Protein 8TF7 (pdb70)

Foldseek 3Di:
DFFDVLLLVLVVVCPQAFLLQLLVCCVVSPDDQPDWAEAEPQPDQQQARGSGGIHGSVRLVQSLLLLLLVCLVLPDAAAAEEEEEEFFLVSQQSNLNNQSQRNYEYEYHDNPDPLVLVLVLVLLQLGQYYEYADVRLVSVCVQCPRPRRHSYRDYPNPRHRPSSVRHDPPTRDRFDFARWRYWAFFDPGRTFIFTFGRDLQCVVVSVQVVVVHPQDQFAEEELEGSRWSLSNSVSSSNSSSNHRYYTDSDLALVSVLVVCQVVVTQEYEYAQVSLQNVQPDDLPPRQNANHQEYEYCPHDSNQSNFQSYWHWDQDPVRHIDIGGGHFYWHADDTRQRHGHQAGDSPQAAWRHAGDPQKDKAFAAPQLDGDDAPDKHFIFMDGSSGGPFTRSCPPVTVVCDHNNTRTPQFMWGAHPVRTIGTQAGQFQWFAAPVGIHHFVRLQVLQCVLCVQFDGKTKDWDDPPPFDGGNPHDGHTFIEMETEGDPPRDDDPAVQVVSQVSCVVVVHHGGPYYDYPD/DFFDPLLLVLVVVCPQAFLLQLLVCCVVSVDDQADWAEAEPQPDAAQVRGRDGIAGSVRLVQSLLLLLLVCVVLPDAAAAEEEEEEFFLVSQQSNLNNQSQRRYAYEYHDNPDPLVLSLVQVLLQLGQYYEYADVCLVSVCVQCVDPRRHSYSDYPNVRHPPSSVRHDPPTGDRFDQARWRYWAFFDHDDRTFIFIFGRNLLCVVVSVQSVVSHPQDQFAEEEQEGSRASQSNSVSSSNSSSPHRYYTDSDLALVVVLVVCQVPVTQEYEYAQVSLQNVLVDPLPPGQNASYQEYEHAHPHPSSQSVFQNYWHWDQDPVRHIDIGGTHFYWYAHDTSQRRTHQAGDSPQAAWRHAGDPQKDKAFADPQLDGDDAPDKHFIFMDGSSGGPFTNSPNPVTCVQDHNNTRTPQFIWGAHPVRTIGTFARQQQWFAAPVGIDGFVSLFVQLCVVDVQWDGKGKDWDDDPPADGGPPHDGHTAIEMETEGHPVDDDDDAVQVVSVVRCVVVVHDGGPYYDYD

Solvent-accessible surface area: 44128 Å² total; per-residue (Å²): 173,100,13,64,114,85,19,55,90,78,5,79,84,20,111,47,10,1,2,2,12,2,4,25,59,3,44,116,21,64,52,54,92,128,84,79,22,0,60,4,41,14,76,5,143,11,26,99,37,53,151,27,98,44,14,42,2,22,25,0,33,87,14,0,9,7,2,0,0,24,0,19,178,38,27,2,124,35,14,16,5,0,0,0,0,1,52,4,2,4,2,0,1,0,0,2,7,0,0,4,2,10,2,0,0,0,0,0,0,33,4,108,14,97,70,159,37,16,93,44,3,4,118,94,2,65,9,30,0,0,0,2,60,106,91,39,29,82,95,1,68,39,4,76,121,16,152,108,68,10,118,29,11,4,34,14,75,76,1,104,79,27,14,92,134,63,93,52,117,72,43,50,52,221,23,18,83,47,12,1,0,0,0,0,13,21,142,173,61,41,22,52,10,1,11,0,4,10,78,11,9,1,39,0,7,52,15,26,3,38,68,25,74,58,6,17,54,53,70,8,0,0,4,11,38,3,32,15,1,8,0,1,9,19,1,4,23,0,6,2,2,29,4,39,0,1,0,26,49,63,69,40,2,131,20,0,0,66,0,0,68,137,25,97,0,27,4,0,19,0,46,5,90,0,3,57,87,0,7,88,72,112,16,89,130,36,64,1,53,20,1,49,2,3,24,0,30,134,36,67,91,23,173,128,4,17,96,70,1,97,51,90,37,106,4,138,98,150,135,112,108,160,36,102,11,10,63,42,20,21,30,17,26,29,6,20,5,4,41,6,1,1,58,72,119,142,110,4,70,15,3,4,122,32,8,160,22,14,97,11,3,0,0,12,97,107,9,55,85,31,67,57,56,89,46,1,26,1,0,0,77,26,143,2,9,4,63,6,4,6,17,11,13,19,69,23,10,75,31,55,43,44,10,20,3,17,15,17,8,0,0,36,37,49,97,49,50,17,0,36,25,8,0,104,14,113,70,3,10,48,17,148,135,36,48,9,37,7,33,31,5,36,46,7,0,32,107,58,13,95,72,8,104,77,7,55,7,54,9,103,42,115,187,76,55,112,46,16,42,139,45,141,23,73,8,67,5,65,0,81,0,53,9,58,159,83,34,163,74,22,192,80,25,35,53,46,0,17,106,0,1,45,149,48,64,35,50,162,6,60,11,18,50,40,79,105,168,117,10,68,110,85,17,52,90,76,5,74,83,22,113,48,12,2,3,2,12,3,4,22,58,2,46,117,20,65,52,58,93,129,90,84,24,0,61,8,48,25,69,6,145,10,26,102,36,51,134,22,130,36,14,39,2,21,26,0,38,96,16,0,7,14,2,0,0,12,0,18,125,34,26,1,128,41,14,16,3,0,0,1,0,1,55,4,3,4,2,0,2,0,0,2,7,0,0,3,1,12,2,0,0,0,0,0,0,34,4,110,15,86,61,142,32,16,82,47,4,3,116,94,2,66,8,30,0,0,0,2,72,120,91,38,32,72,99,1,71,38,4,74,124,22,149,112,70,8,122,28,10,4,35,16,71,68,1,99,81,31,8,94,136,67,85,50,113,82,43,52,54,226,22,18,84,48,12,1,0,0,0,0,12,22,114,162,130,56,37,20,50,11,0,12,0,6,10,66,10,8,2,52,0,5,52,15,28,2,39,68,30,81,60,6,17,50,61,67,10,0,0,4,6,33,4,20,22,4,8,0,1,5,15,1,4,20,0,4,2,2,36,3,37,0,2,1,25,48,64,59,35,2,122,19,0,0,76,0,0,62,151,25,155,0,26,5,0,11,0,25,9,83,0,0,48,88,0,7,85,41,103,14,97,124,43,66,0,62,29,0,52,6,1,47,0,25,34,113,33,91,127,23,177,116,0,25,99,52,0,72,47,91,37,105,6,138,88,154,127,116,112,144,37,103,14,7,54,42,30,25,13,31,33,47,12,18,4,3,37,19,1,6,72,74,107,142,107,10,85,18,4,3,129,31,12,169,23,13,96,13,4,0,0,12,95,103,10,56,84,25,68,60,58,88,46,2,27,1,0,0,82,22,126,1,10,4,62,6,3,5,13,12,12,33,70,20,11,100,34,55,44,39,8,21,6,16,19,16,10,0,0,38,43,47,96,53,49,15,0,30,21,8,1,112,10,127,64,2,10,55,10,154,110,26,40,6,31,12,34,32,5,39,56,19,0,54,148,72,17,107,63,8,105,74,9,66,11,56,19,100,47,113,166,81,56,121,48,18,41,129,45,151,20,51,12,76,4,74,0,67,0,59,20,48,168,70,33,161,58,38,183,83,29,30,35,36,0,29,90,0,0,49,139,57,64,38,29,134,3,57,9,8,30,57,108

Radius of gyration: 32.79 Å; Cα contacts (8 Å, |Δi|>4): 2352; chains: 2; bounding box: 99×100×77 Å

InterPro domains:
  IPR000873 AMP-dependent synthetase/ligase domain [PF00501] (53-401)
  IPR020845 AMP-binding, conserved site [PS00455] (182-193)
  IPR042099 ANL, N-terminal domain [G3DSA:3.40.50.12780] (46-435)
  IPR045851 AMP-binding enzyme domain superfamily [G3DSA:3.30.300.30] (440-553)

Sequence (1033 aa):
MMISEDLRQKVLADAALGAGNVIHRLPLYGRSLDEEVLWLDGTWRAPDGSRPEVLTLGGLHEVVAEYAGFYTRAGVRAKDAVAIVSTSITDFALNLMALTGIGAIASLVNANMPAETRREYIRRQRVVGIMTREPWHADLLAHLDDDEPPLFVALQSEVEPGNREHRPAAYPFRHAPGDPILISHSSTGIPKSAFHTHETLFHGALSRLADGLDCSTRKRLLALPGHHVSAMSNTLLGLTLGAPVVHYTDPSGKAVLDGIEKHRPTIVFGFTHTFTEMAAEDLTDRDLTSVEAYYASHAVHIRRLLDKGYHTATGPDLKPKKVPGAIFIDMFGSTEMGYVLFDFVVIGRCIGRPMRFAQAAVVGEDGSVLPPGQVGRLGVRSKSLTPGFWNDNVRWHKQWLGGYFLTGDLAYRDAANTFYHLDRTTDAIRTEEGFVYSAYTEEVLLREYPEILDCTVVGLADEGVEFGWEDEGVATVYALVNLVEGAEAPQDPTAWINEALGRAGLPRVAGAAIVTMMISEDLRQKVLADAALGAGNVIHRLPLYGRSLDEEVLWLDGTWRAPDGSRPEVLTLGGLHEVVAEYAGFYTRAGVRAKDAVAIVSTSITDFALNLMALTGIGAIASLVNANMPAETRREYIRRQRVVGIMTREPWHADLLAHLDDDEPPLFVALQSEVEPGNREHRPAAYPFRHAPGDPILISHSSTTGIPKSAFHTHETLFHGALSRLADGLDCSTRKRLLALPGHHVSAMSNTLLGLTLGAPVVHYTDPSGKAVLDGIEKHRPTIVFGFTHTFTEMAAEDLTDRDLTSVEAYYASGHAVHIRRLLDKGYHTATGPDLKPKKVPGAIFIDMFGSTEMGYVLFDFVVIGRCIGRPMRFAQAAVVGEDGSVLPPGQVGRLGVRSKSLTPGFWNDNVRWHKQWLGGYFLTGDLAYRDAANTFYHLDRTTDAIRTEEGFVYSAYTEEVLLREYPEILDCTVVGLADEGVEFGWEDEGVATVYALVNLVEGAEAPQDPTAWINEALGRAGLPRVAGAAIV

B-factor: mean 56.48, std 21.16, range [15.95, 203.31]

Structure (mmCIF, N/CA/C/O backbone):
data_8TF7
#
_entry.id   8TF7
#
_cell.length_a   105.992
_cell.length_b   105.992
_cell.length_c   235.824
_cell.angle_alpha   90.00
_cell.angle_beta   90.00
_cell.angle_gamma   90.00
#
_symmetry.space_group_name_H-M   'P 41 21 2'
#
loop_
_entity.id
_entity.type
_entity.pdbx_description
1 polymer 'AMP-binding protein'
2 water water
#
loop_
_atom_site.group_PDB
_atom_site.id
_atom_site.type_symbol
_atom_site.label_atom_id
_atom_site.label_alt_id
_atom_site.label_comp_id
_atom_site.label_asym_id
_atom_site.label_entity_id
_atom_site.label_seq_id
_atom_site.pdbx_PDB_ins_code
_atom_site.Cartn_x
_atom_site.Cartn_y
_atom_site.Cartn_z
_atom_site.occupancy
_atom_site.B_iso_or_equiv
_atom_site.auth_seq_id
_atom_site.auth_comp_id
_atom_site.auth_asym_id
_atom_site.auth_atom_id
_atom_site.pdbx_PDB_model_num
ATOM 1 N N . MET A 1 1 ? -15.522 18.383 36.646 1.00 45.60 1 MET A N 1
ATOM 2 C CA . MET A 1 1 ? -15.844 16.941 36.452 1.00 50.27 1 MET A CA 1
ATOM 3 C C . MET A 1 1 ? -14.771 16.054 37.079 1.00 45.98 1 MET A C 1
ATOM 4 O O . MET A 1 1 ? -13.575 16.319 36.957 1.00 42.05 1 MET A O 1
ATOM 20 N N . MET A 1 2 ? -15.218 14.998 37.750 1.00 45.66 2 MET A N 1
ATOM 21 C CA . MET A 1 2 ? -14.307 14.035 38.345 1.00 45.69 2 MET A CA 1
ATOM 22 C C . MET A 1 2 ? -13.529 13.302 37.257 1.00 42.30 2 MET A C 1
ATOM 23 O O . MET A 1 2 ? -14.039 13.031 36.169 1.00 43.42 2 MET A O 1
ATOM 37 N N . ILE A 1 3 ? -12.268 12.985 37.565 1.00 40.15 3 ILE A N 1
ATOM 38 C CA . ILE A 1 3 ? -11.472 12.195 36.634 1.00 37.44 3 ILE A CA 1
ATOM 39 C C . ILE A 1 3 ? -12.188 10.879 36.330 1.00 32.72 3 ILE A C 1
ATOM 40 O O . ILE A 1 3 ? -13.081 10.435 37.061 1.00 41.79 3 ILE A O 1
ATOM 47 N N . SER A 1 4 ? -11.784 10.251 35.230 1.00 35.33 4 SER A N 1
ATOM 48 C CA . SER A 1 4 ? -12.374 8.983 34.832 1.00 31.85 4 SER A CA 1
ATOM 49 C C . SER A 1 4 ? -11.927 7.856 35.763 1.00 41.57 4 SER A C 1
ATOM 50 O O . SER A 1 4 ? -10.949 7.972 36.508 1.00 35.84 4 SER A O 1
ATOM 58 N N . GLU A 1 5 ? -12.669 6.745 35.709 1.00 36.30 5 GLU A N 1
ATOM 59 C CA . GLU A 1 5 ? -12.313 5.574 36.507 1.00 39.31 5 GLU A CA 1
ATOM 60 C C . GLU A 1 5 ? -11.015 4.945 36.017 1.00 40.32 5 GLU A C 1
ATOM 61 O O . GLU A 1 5 ? -10.284 4.344 36.812 1.00 42.93 5 GLU A O 1
ATOM 73 N N . ASP A 1 6 ? -10.714 5.067 34.723 1.00 44.65 6 ASP A N 1
ATOM 74 C CA . ASP A 1 6 ? -9.468 4.516 34.201 1.00 42.36 6 ASP A CA 1
ATOM 75 C C . ASP A 1 6 ? -8.264 5.220 34.815 1.00 41.48 6 ASP A C 1
ATOM 76 O O . ASP A 1 6 ? -7.319 4.571 35.280 1.00 44.09 6 ASP A O 1
ATOM 85 N N . LEU A 1 7 ? -8.279 6.555 34.823 1.00 38.17 7 LEU A N 1
ATOM 86 C CA . LEU A 1 7 ? -7.182 7.293 35.440 1.00 34.94 7 LEU A CA 1
ATOM 87 C C . LEU A 1 7 ? -7.128 7.031 36.938 1.00 35.36 7 LEU A C 1
ATOM 88 O O . LEU A 1 7 ? -6.043 6.902 37.516 1.00 41.31 7 LEU A O 1
ATOM 104 N N . ARG A 1 8 ? -8.291 6.953 37.587 1.00 38.22 8 ARG A N 1
ATOM 105 C CA . ARG A 1 8 ? -8.322 6.637 39.011 1.00 37.02 8 ARG A CA 1
ATOM 106 C C . ARG A 1 8 ? -7.604 5.322 39.287 1.00 39.11 8 ARG A C 1
ATOM 107 O O . ARG A 1 8 ? -6.725 5.249 40.153 1.00 36.53 8 ARG A O 1
ATOM 128 N N . GLN A 1 9 ? -7.960 4.271 38.546 1.00 33.83 9 GLN A N 1
ATOM 129 C CA . GLN A 1 9 ? -7.374 2.961 38.806 1.00 44.80 9 GLN A CA 1
ATOM 130 C C . GLN A 1 9 ? -5.890 2.934 38.465 1.00 38.70 9 GLN A C 1
ATOM 131 O O . GLN A 1 9 ? -5.121 2.218 39.116 1.00 37.32 9 GLN A O 1
ATOM 145 N N . LYS A 1 10 ? -5.466 3.702 37.460 1.00 41.26 10 LYS A N 1
ATOM 146 C CA . LYS A 1 10 ? -4.048 3.735 37.115 1.00 42.43 10 LYS A CA 1
ATOM 147 C C . LYS A 1 10 ? -3.235 4.405 38.216 1.00 35.11 10 LYS A C 1
ATOM 148 O O . LYS A 1 10 ? -2.147 3.933 38.568 1.00 31.79 10 LYS A O 1
ATOM 167 N N . VAL A 1 11 ? -3.758 5.490 38.785 1.00 32.93 11 VAL A N 1
ATOM 168 C CA . VAL A 1 11 ? -3.026 6.224 39.812 1.00 35.25 11 VAL A CA 1
ATOM 169 C C . VAL A 1 11 ? -2.933 5.403 41.093 1.00 32.13 11 VAL A C 1
ATOM 170 O O . VAL A 1 11 ? -1.856 5.266 41.684 1.00 39.65 11 VAL A O 1
ATOM 183 N N . LEU A 1 12 ? -4.059 4.846 41.544 1.00 32.46 12 LEU A N 1
ATOM 184 C CA . LEU A 1 12 ? -4.055 4.054 42.768 1.00 32.14 12 LEU A CA 1
ATOM 185 C C . LEU A 1 12 ? -3.309 2.736 42.598 1.00 29.58 12 LEU A C 1
ATOM 186 O O . LEU A 1 12 ? -2.954 2.105 43.600 1.00 32.13 12 LEU A O 1
ATOM 202 N N . ALA A 1 13 ? -3.066 2.310 41.358 1.00 26.14 13 ALA A N 1
ATOM 203 C CA . ALA A 1 13 ? -2.260 1.131 41.082 1.00 26.53 13 ALA A CA 1
ATOM 204 C C . ALA A 1 13 ? -0.779 1.448 40.922 1.00 28.01 13 ALA A C 1
ATOM 205 O O . ALA A 1 13 ? 0.026 0.521 40.778 1.00 28.56 13 ALA A O 1
ATOM 212 N N . ASP A 1 14 ? -0.401 2.724 40.943 1.00 31.93 14 ASP A N 1
ATOM 213 C CA . ASP A 1 14 ? 0.976 3.145 40.688 1.00 29.51 14 ASP A CA 1
ATOM 214 C C . ASP A 1 14 ? 1.630 3.452 42.032 1.00 28.36 14 ASP A C 1
ATOM 215 O O . ASP A 1 14 ? 1.601 4.583 42.518 1.00 15.95 14 ASP A O 1
ATOM 224 N N . ALA A 1 15 ? 2.235 2.423 42.628 1.00 31.92 15 ALA A N 1
ATOM 225 C CA . ALA A 1 15 ? 2.894 2.579 43.918 1.00 33.23 15 ALA A CA 1
ATOM 226 C C . ALA A 1 15 ? 4.107 3.493 43.845 1.00 32.08 15 ALA A C 1
ATOM 227 O O . ALA A 1 15 ? 4.585 3.950 44.890 1.00 31.04 15 ALA A O 1
ATOM 234 N N . ALA A 1 16 ? 4.615 3.768 42.645 1.00 25.43 16 ALA A N 1
ATOM 235 C CA . ALA A 1 16 ? 5.800 4.600 42.490 1.00 31.40 16 ALA A CA 1
ATOM 236 C C . ALA A 1 16 ? 5.476 6.080 42.355 1.00 27.99 16 ALA A C 1
ATOM 237 O O . ALA A 1 16 ? 6.366 6.914 42.553 1.00 28.86 16 ALA A O 1
ATOM 244 N N . LEU A 1 17 ? 4.234 6.424 42.030 1.00 31.22 17 LEU A N 1
ATOM 245 C CA . LEU A 1 17 ? 3.869 7.821 41.842 1.00 25.09 17 LEU A CA 1
ATOM 246 C C . LEU A 1 17 ? 4.050 8.604 43.136 1.00 29.13 17 LEU A C 1
ATOM 247 O O . LEU A 1 17 ? 3.600 8.182 44.206 1.00 31.96 17 LEU A O 1
ATOM 263 N N . GLY A 1 18 ? 4.713 9.748 43.026 1.00 32.72 18 GLY A N 1
ATOM 264 C CA . GLY A 1 18 ? 4.846 10.679 44.121 1.00 28.73 18 GLY A CA 1
ATOM 265 C C . GLY A 1 18 ? 5.263 12.035 43.594 1.00 33.03 18 GLY A C 1
ATOM 266 O O . GLY A 1 18 ? 5.337 12.255 42.383 1.00 30.97 18 GLY A O 1
ATOM 270 N N . ALA A 1 19 ? 5.553 12.944 44.526 1.00 30.01 19 ALA A N 1
ATOM 271 C CA . ALA A 1 19 ? 5.835 14.324 44.151 1.00 35.40 19 ALA A CA 1
ATOM 272 C C . ALA A 1 19 ? 7.121 14.473 43.348 1.00 34.08 19 ALA A C 1
ATOM 273 O O . ALA A 1 19 ? 7.309 15.505 42.696 1.00 37.81 19 ALA A O 1
ATOM 280 N N . GLY A 1 20 ? 8.003 13.475 43.374 1.00 34.15 20 GLY A N 1
ATOM 281 C CA . GLY A 1 20 ? 9.274 13.573 42.687 1.00 26.61 20 GLY A CA 1
ATOM 282 C C . GLY A 1 20 ? 9.318 13.063 41.262 1.00 31.28 20 GLY A C 1
ATOM 283 O O . GLY A 1 20 ? 10.348 13.227 40.599 1.00 29.84 20 GLY A O 1
ATOM 287 N N . ASN A 1 21 ? 8.238 12.451 40.757 1.00 30.05 21 ASN A N 1
ATOM 288 C CA . ASN A 1 21 ? 8.276 11.872 39.418 1.00 30.10 21 ASN A CA 1
ATOM 289 C C . ASN A 1 21 ? 6.943 12.002 38.687 1.00 32.00 21 ASN A C 1
ATOM 290 O O . ASN A 1 21 ? 6.647 11.207 37.788 1.00 27.41 21 ASN A O 1
ATOM 301 N N . VAL A 1 22 ? 6.141 13.010 39.038 1.00 24.38 22 VAL A N 1
ATOM 302 C CA . VAL A 1 22 ? 4.807 13.155 38.455 1.00 31.11 22 VAL A CA 1
ATOM 303 C C . VAL A 1 22 ? 4.876 13.127 36.931 1.00 33.59 22 VAL A C 1
ATOM 304 O O . VAL A 1 22 ? 4.246 12.287 36.276 1.00 35.65 22 VAL A O 1
ATOM 317 N N . ILE A 1 23 ? 5.631 14.059 36.341 1.00 27.71 23 ILE A N 1
ATOM 318 C CA . ILE A 1 23 ? 5.552 14.249 34.894 1.00 31.29 23 ILE A CA 1
ATOM 319 C C . ILE A 1 23 ? 5.990 12.995 34.152 1.00 29.95 23 ILE A C 1
ATOM 320 O O . ILE A 1 23 ? 5.560 12.753 33.017 1.00 35.11 23 ILE A O 1
ATOM 336 N N . HIS A 1 24 ? 6.841 12.177 34.770 1.00 30.88 24 HIS A N 1
ATOM 337 C CA . HIS A 1 24 ? 7.334 10.973 34.115 1.00 29.78 24 HIS A CA 1
ATOM 338 C C . HIS A 1 24 ? 6.329 9.829 34.147 1.00 34.31 24 HIS A C 1
ATOM 339 O O . HIS A 1 24 ? 6.441 8.906 33.332 1.00 37.73 24 HIS A O 1
ATOM 353 N N . ARG A 1 25 ? 5.351 9.867 35.057 1.00 31.64 25 ARG A N 1
ATOM 354 C CA . ARG A 1 25 ? 4.325 8.831 35.068 1.00 37.67 25 ARG A CA 1
ATOM 355 C C . ARG A 1 25 ? 3.219 9.112 34.056 1.00 34.10 25 ARG A C 1
ATOM 356 O O . ARG A 1 25 ? 2.570 8.175 33.577 1.00 34.02 25 ARG A O 1
ATOM 377 N N . LEU A 1 26 ? 2.998 10.383 33.716 1.00 37.99 26 LEU A N 1
ATOM 378 C CA . LEU A 1 26 ? 1.874 10.733 32.851 1.00 35.00 26 LEU A CA 1
ATOM 379 C C . LEU A 1 26 ? 1.919 10.015 31.510 1.00 35.36 26 LEU A C 1
ATOM 380 O O . LEU A 1 26 ? 0.883 9.469 31.092 1.00 41.39 26 LEU A O 1
ATOM 396 N N . PRO A 1 27 ? 3.045 9.966 30.791 1.00 37.66 27 PRO A N 1
ATOM 397 C CA . PRO A 1 27 ? 3.055 9.187 29.540 1.00 34.28 27 PRO A CA 1
ATOM 398 C C . PRO A 1 27 ? 2.694 7.729 29.757 1.00 39.38 27 PRO A C 1
ATOM 399 O O . PRO A 1 27 ? 2.039 7.118 28.903 1.00 40.22 27 PRO A O 1
ATOM 410 N N . LEU A 1 28 ? 3.100 7.154 30.894 1.00 38.10 28 LEU A N 1
ATOM 411 C CA . LEU A 1 28 ? 2.805 5.751 31.160 1.00 45.32 28 LEU A CA 1
ATOM 412 C C . LEU A 1 28 ? 1.308 5.505 31.298 1.00 36.40 28 LEU A C 1
ATOM 413 O O . LEU A 1 28 ? 0.817 4.434 30.924 1.00 31.62 28 LEU A O 1
ATOM 429 N N . TYR A 1 29 ? 0.568 6.479 31.837 1.00 35.77 29 TYR A N 1
ATOM 430 C CA . TYR A 1 29 ? -0.881 6.365 31.914 1.00 37.90 29 TYR A CA 1
ATOM 431 C C . TYR A 1 29 ? -1.555 6.520 30.555 1.00 44.66 29 TYR A C 1
ATOM 432 O O . TYR A 1 29 ? -2.778 6.366 30.470 1.00 46.26 29 TYR A O 1
ATOM 450 N N . GLY A 1 30 ? -0.798 6.832 29.507 1.00 43.01 30 GLY A N 1
ATOM 451 C CA . GLY A 1 30 ? -1.355 7.030 28.188 1.00 39.44 30 GLY A CA 1
ATOM 452 C C . GLY A 1 30 ? -1.487 8.469 27.746 1.00 40.64 30 GLY A C 1
ATOM 453 O O . GLY A 1 30 ? -2.051 8.719 26.674 1.00 42.63 30 GLY A O 1
ATOM 457 N N . ARG A 1 31 ? -0.991 9.422 28.530 1.00 43.24 31 ARG A N 1
ATOM 458 C CA . ARG A 1 31 ? -1.076 10.821 28.138 1.00 37.03 31 ARG A CA 1
ATOM 459 C C . ARG A 1 31 ? -0.277 11.066 26.863 1.00 41.74 31 ARG A C 1
ATOM 460 O O . ARG A 1 31 ? 0.716 10.389 26.581 1.00 39.41 31 ARG A O 1
ATOM 481 N N . SER A 1 32 ? -0.722 12.052 26.089 1.00 41.65 32 SER A N 1
ATOM 482 C CA . SER A 1 32 ? -0.088 12.394 24.824 1.00 43.23 32 SER A CA 1
ATOM 483 C C . SER A 1 32 ? 0.933 13.503 25.034 1.00 39.66 32 SER A C 1
ATOM 484 O O . SER A 1 32 ? 0.654 14.497 25.713 1.00 38.75 32 SER A O 1
ATOM 492 N N . LEU A 1 33 ? 2.115 13.331 24.442 1.00 39.57 33 LEU A N 1
ATOM 493 C CA . LEU A 1 33 ? 3.143 14.360 24.524 1.00 46.26 33 LEU A CA 1
ATOM 494 C C . LEU A 1 33 ? 2.745 15.635 23.793 1.00 43.29 33 LEU A C 1
ATOM 495 O O . LEU A 1 33 ? 3.306 16.699 24.079 1.00 41.55 33 LEU A O 1
ATOM 511 N N . ASP A 1 34 ? 1.790 15.555 22.868 1.00 44.76 34 ASP A N 1
ATOM 512 C CA . ASP A 1 34 ? 1.391 16.700 22.063 1.00 45.57 34 ASP A CA 1
ATOM 513 C C . ASP A 1 34 ? 0.345 17.577 22.737 1.00 40.01 34 ASP A C 1
ATOM 514 O O . ASP A 1 34 ? 0.044 18.657 22.220 1.00 44.09 34 ASP A O 1
ATOM 523 N N . GLU A 1 35 ? -0.205 17.152 23.870 1.00 43.71 35 GLU A N 1
ATOM 524 C CA . GLU A 1 35 ? -1.295 17.876 24.509 1.00 41.70 35 GLU A CA 1
ATOM 525 C C . GLU A 1 35 ? -0.762 18.991 25.399 1.00 47.71 35 GLU A C 1
ATOM 526 O O . GLU A 1 35 ? 0.239 18.823 26.100 1.00 43.97 35 GLU A O 1
ATOM 538 N N . GLU A 1 36 ? -1.449 20.132 25.372 1.00 44.53 36 GLU A N 1
ATOM 539 C CA . GLU A 1 36 ? -1.095 21.259 26.226 1.00 44.85 36 GLU A CA 1
ATOM 540 C C . GLU A 1 36 ? -1.552 20.994 27.654 1.00 43.64 36 GLU A C 1
ATOM 541 O O . GLU A 1 36 ? -2.666 20.513 27.886 1.00 54.33 36 GLU A O 1
ATOM 553 N N . VAL A 1 37 ? -0.688 21.321 28.617 1.00 47.32 37 VAL A N 1
ATOM 554 C CA . VAL A 1 37 ? -0.920 20.936 30.004 1.00 40.91 37 VAL A CA 1
ATOM 555 C C . VAL A 1 37 ? -0.686 22.098 30.959 1.00 37.43 37 VAL A C 1
ATOM 556 O O . VAL A 1 37 ? -1.346 22.197 32.000 1.00 46.91 37 VAL A O 1
ATOM 569 N N . LEU A 1 38 ? 0.252 22.979 30.626 1.00 36.64 38 LEU A N 1
ATOM 570 C CA . LEU A 1 38 ? 0.622 24.082 31.504 1.00 43.71 38 LEU A CA 1
ATOM 571 C C . LEU A 1 38 ? 0.573 25.386 30.726 1.00 49.73 38 LEU A C 1
ATOM 572 O O . LEU A 1 38 ? 1.075 25.462 29.600 1.00 51.65 38 LEU A O 1
ATOM 588 N N . TRP A 1 39 ? -0.031 26.406 31.330 1.00 43.35 39 TRP A N 1
ATOM 589 C CA . TRP A 1 39 ? -0.157 27.725 30.726 1.00 42.49 39 TRP A CA 1
ATOM 590 C C . TRP A 1 39 ? 0.635 28.723 31.553 1.00 43.76 39 TRP A C 1
ATOM 591 O O . TRP A 1 39 ? 0.470 28.793 32.776 1.00 47.38 39 TRP A O 1
ATOM 612 N N . LEU A 1 40 ? 1.494 29.485 30.885 1.00 43.53 40 LEU A N 1
ATOM 613 C CA . LEU A 1 40 ? 2.386 30.434 31.530 1.00 49.48 40 LEU A CA 1
ATOM 614 C C . LEU A 1 40 ? 1.976 31.860 31.188 1.00 49.21 40 LEU A C 1
ATOM 615 O O . LEU A 1 40 ? 1.289 32.116 30.195 1.00 52.05 40 LEU A O 1
ATOM 631 N N . ASP A 1 41 ? 2.413 32.793 32.030 1.00 43.60 41 ASP A N 1
ATOM 632 C CA . ASP A 1 41 ? 2.030 34.192 31.912 1.00 51.34 41 ASP A CA 1
ATOM 633 C C . ASP A 1 41 ? 3.024 35.017 31.101 1.00 54.87 41 ASP A C 1
ATOM 634 O O . ASP A 1 41 ? 2.869 36.240 31.015 1.00 54.00 41 ASP A O 1
ATOM 643 N N . GLY A 1 42 ? 4.037 34.383 30.510 1.00 54.32 42 GLY A N 1
ATOM 644 C CA . GLY A 1 42 ? 4.970 35.065 29.642 1.00 45.06 42 GLY A CA 1
ATOM 645 C C . GLY A 1 42 ? 6.205 35.619 30.317 1.00 46.67 42 GLY A C 1
ATOM 646 O O . GLY A 1 42 ? 7.113 36.089 29.618 1.00 52.17 42 GLY A O 1
ATOM 650 N N . THR A 1 43 ? 6.278 35.581 31.647 1.00 48.17 43 THR A N 1
ATOM 651 C CA . THR A 1 43 ? 7.437 36.114 32.346 1.00 38.25 43 THR A CA 1
ATOM 652 C C . THR A 1 43 ? 8.599 35.131 32.418 1.00 42.06 43 THR A C 1
ATOM 653 O O . THR A 1 43 ? 9.693 35.524 32.839 1.00 35.89 43 THR A O 1
ATOM 664 N N . TRP A 1 44 ? 8.397 33.872 32.034 1.00 42.68 44 TRP A N 1
ATOM 665 C CA . TRP A 1 44 ? 9.447 32.867 32.109 1.00 43.75 44 TRP A CA 1
ATOM 666 C C . TRP A 1 44 ? 10.111 32.725 30.744 1.00 46.73 44 TRP A C 1
ATOM 667 O O . TRP A 1 44 ? 9.442 32.413 29.751 1.00 39.68 44 TRP A O 1
ATOM 688 N N . ARG A 1 45 ? 11.422 32.940 30.706 1.00 40.66 45 ARG A N 1
ATOM 689 C CA . ARG A 1 45 ? 12.204 32.800 29.486 1.00 45.32 45 ARG A CA 1
ATOM 690 C C . ARG A 1 45 ? 12.702 31.364 29.376 1.00 38.60 45 ARG A C 1
ATOM 691 O O . ARG A 1 45 ? 13.400 30.872 30.270 1.00 30.74 45 ARG A O 1
ATOM 712 N N . ALA A 1 46 ? 12.341 30.695 28.283 1.00 39.84 46 ALA A N 1
ATOM 713 C CA . ALA A 1 46 ? 12.778 29.331 28.042 1.00 32.91 46 ALA A CA 1
ATOM 714 C C . ALA A 1 46 ? 14.253 29.319 27.654 1.00 44.09 46 ALA A C 1
ATOM 715 O O . ALA A 1 46 ? 14.850 30.366 27.393 1.00 42.84 46 ALA A O 1
ATOM 722 N N . PRO A 1 47 ? 14.876 28.136 27.614 1.00 44.19 47 PRO A N 1
ATOM 723 C CA . PRO A 1 47 ? 16.303 28.089 27.252 1.00 45.78 47 PRO A CA 1
ATOM 724 C C . PRO A 1 47 ? 16.595 28.638 25.867 1.00 43.62 47 PRO A C 1
ATOM 725 O O . PRO A 1 47 ? 17.629 29.289 25.673 1.00 51.58 47 PRO A O 1
ATOM 736 N N . ASP A 1 48 ? 15.715 28.403 24.895 1.00 47.69 48 ASP A N 1
ATOM 737 C CA . ASP A 1 48 ? 15.936 28.898 23.541 1.00 46.95 48 ASP A CA 1
ATOM 738 C C . ASP A 1 48 ? 15.670 30.393 23.404 1.00 45.81 48 ASP A C 1
ATOM 739 O O . ASP A 1 48 ? 15.802 30.931 22.299 1.00 42.90 48 ASP A O 1
ATOM 748 N N . GLY A 1 49 ? 15.307 31.074 24.490 1.00 44.85 49 GLY A N 1
ATOM 749 C CA . GLY A 1 49 ? 15.031 32.493 24.463 1.00 43.15 49 GLY A CA 1
ATOM 750 C C . GLY A 1 49 ? 13.565 32.851 24.378 1.00 44.40 49 GLY A C 1
ATOM 751 O O . GLY A 1 49 ? 13.216 34.020 24.587 1.00 48.66 49 GLY A O 1
ATOM 755 N N . SER A 1 50 ? 12.702 31.884 24.081 1.00 52.42 50 SER A N 1
ATOM 756 C CA . SER A 1 50 ? 11.278 32.146 23.982 1.00 50.29 50 SER A CA 1
ATOM 757 C C . SER A 1 50 ? 10.714 32.587 25.331 1.00 50.81 50 SER A C 1
ATOM 758 O O . SER A 1 50 ? 11.345 32.451 26.382 1.00 45.04 50 SER A O 1
ATOM 766 N N . ARG A 1 51 ? 9.495 33.126 25.285 1.00 48.44 51 ARG A N 1
ATOM 767 C CA . ARG A 1 51 ? 8.675 33.374 26.468 1.00 47.41 51 ARG A CA 1
ATOM 768 C C . ARG A 1 51 ? 7.358 32.629 26.265 1.00 49.60 51 ARG A C 1
ATOM 769 O O . ARG A 1 51 ? 6.316 33.243 25.996 1.00 51.08 51 ARG A O 1
ATOM 790 N N . PRO A 1 52 ? 7.374 31.300 26.379 1.00 54.31 52 PRO A N 1
ATOM 791 C CA . PRO A 1 52 ? 6.181 30.519 26.030 1.00 48.29 52 PRO A CA 1
ATOM 792 C C . PRO A 1 52 ? 5.016 30.833 26.953 1.00 50.61 52 PRO A C 1
ATOM 793 O O . PRO A 1 52 ? 5.188 31.051 28.154 1.00 48.70 52 PRO A O 1
ATOM 804 N N . GLU A 1 53 ? 3.817 30.854 26.373 1.00 55.38 53 GLU A N 1
ATOM 805 C CA . GLU A 1 53 ? 2.591 31.012 27.141 1.00 61.22 53 GLU A CA 1
ATOM 806 C C . GLU A 1 53 ? 1.900 29.686 27.423 1.00 58.69 53 GLU A C 1
ATOM 807 O O . GLU A 1 53 ? 1.024 29.634 28.293 1.00 55.25 53 GLU A O 1
ATOM 819 N N . VAL A 1 54 ? 2.278 28.619 26.717 1.00 51.49 54 VAL A N 1
ATOM 820 C CA . VAL A 1 54 ? 1.760 27.283 26.979 1.00 51.68 54 VAL A CA 1
ATOM 821 C C . VAL A 1 54 ? 2.862 26.277 26.678 1.00 49.27 54 VAL A C 1
ATOM 822 O O . VAL A 1 54 ? 3.735 26.516 25.839 1.00 48.81 54 VAL A O 1
ATOM 835 N N . LEU A 1 55 ? 2.819 25.144 27.376 1.00 46.04 55 LEU A N 1
ATOM 836 C CA . LEU A 1 55 ? 3.754 24.050 27.162 1.00 46.45 55 LEU A CA 1
ATOM 837 C C . LEU A 1 55 ? 2.975 22.751 27.015 1.00 41.35 55 LEU A C 1
ATOM 838 O O . LEU A 1 55 ? 2.001 22.519 27.739 1.00 41.56 55 LEU A O 1
ATOM 854 N N . THR A 1 56 ? 3.400 21.911 26.074 1.00 39.90 56 THR A N 1
ATOM 855 C CA . THR A 1 56 ? 2.862 20.564 25.992 1.00 39.77 56 THR A CA 1
ATOM 856 C C . THR A 1 56 ? 3.599 19.646 26.967 1.00 39.58 56 THR A C 1
ATOM 857 O O . THR A 1 56 ? 4.639 19.995 27.533 1.00 38.87 56 THR A O 1
ATOM 868 N N . LEU A 1 57 ? 3.041 18.451 27.160 1.00 39.76 57 LEU A N 1
ATOM 869 C CA . LEU A 1 57 ? 3.724 17.442 27.962 1.00 45.05 57 LEU A CA 1
ATOM 870 C C . LEU A 1 57 ? 5.122 17.183 27.416 1.00 40.76 57 LEU A C 1
ATOM 871 O O . LEU A 1 57 ? 6.111 17.233 28.156 1.00 39.12 57 LEU A O 1
ATOM 887 N N . GLY A 1 58 ? 5.224 16.921 26.111 1.00 39.76 58 GLY A N 1
ATOM 888 C CA . GLY A 1 58 ? 6.534 16.740 25.510 1.00 38.66 58 GLY A CA 1
ATOM 889 C C . GLY A 1 58 ? 7.427 17.949 25.698 1.00 40.18 58 GLY A C 1
ATOM 890 O O . GLY A 1 58 ? 8.616 17.817 25.999 1.00 37.13 58 GLY A O 1
ATOM 894 N N . GLY A 1 59 ? 6.863 19.147 25.535 1.00 37.20 59 GLY A N 1
ATOM 895 C CA . GLY A 1 59 ? 7.651 20.352 25.719 1.00 40.00 59 GLY A CA 1
ATOM 896 C C . GLY A 1 59 ? 8.083 20.554 27.158 1.00 39.61 59 GLY A C 1
ATOM 897 O O . GLY A 1 59 ? 9.234 20.911 27.424 1.00 45.99 59 GLY A O 1
ATOM 901 N N . LEU A 1 60 ? 7.168 20.336 28.105 1.00 42.81 60 LEU A N 1
ATOM 902 C CA . LEU A 1 60 ? 7.538 20.430 29.514 1.00 43.05 60 LEU A CA 1
ATOM 903 C C . LEU A 1 60 ? 8.653 19.448 29.845 1.00 35.54 60 LEU A C 1
ATOM 904 O O . LEU A 1 60 ? 9.569 19.770 30.610 1.00 26.16 60 LEU A O 1
ATOM 920 N N . HIS A 1 61 ? 8.592 18.243 29.273 1.00 35.23 61 HIS A N 1
ATOM 921 C CA . HIS A 1 61 ? 9.657 17.268 29.478 1.00 38.02 61 HIS A CA 1
ATOM 922 C C . HIS A 1 61 ? 10.988 17.803 28.966 1.00 33.44 61 HIS A C 1
ATOM 923 O O . HIS A 1 61 ? 12.015 17.703 29.646 1.00 33.12 61 HIS A O 1
ATOM 937 N N . GLU A 1 62 ? 10.987 18.377 27.761 1.00 37.98 62 GLU A N 1
ATOM 938 C CA . GLU A 1 62 ? 12.227 18.888 27.189 1.00 44.14 62 GLU A CA 1
ATOM 939 C C . GLU A 1 62 ? 12.797 20.013 28.042 1.00 39.72 62 GLU A C 1
ATOM 940 O O . GLU A 1 62 ? 13.968 19.977 28.435 1.00 36.98 62 GLU A O 1
ATOM 952 N N . VAL A 1 63 ? 11.977 21.020 28.349 1.00 36.00 63 VAL A N 1
ATOM 953 C CA . VAL A 1 63 ? 12.442 22.121 29.190 1.00 38.95 63 VAL A CA 1
ATOM 954 C C . VAL A 1 63 ? 13.048 21.583 30.479 1.00 40.08 63 VAL A C 1
ATOM 955 O O . VAL A 1 63 ? 14.110 22.038 30.925 1.00 37.96 63 VAL A O 1
ATOM 968 N N . VAL A 1 64 ? 12.387 20.603 31.096 1.00 32.58 64 VAL A N 1
ATOM 969 C CA . VAL A 1 64 ? 12.863 20.086 32.375 1.00 34.68 64 VAL A CA 1
ATOM 970 C C . VAL A 1 64 ? 14.147 19.287 32.186 1.00 31.62 64 VAL A C 1
ATOM 971 O O . VAL A 1 64 ? 15.063 19.358 33.014 1.00 28.92 64 VAL A O 1
ATOM 984 N N . ALA A 1 65 ? 14.245 18.524 31.094 1.00 30.73 65 ALA A N 1
ATOM 985 C CA . ALA A 1 65 ? 15.459 17.752 30.850 1.00 29.12 65 ALA A CA 1
ATOM 986 C C . ALA A 1 65 ? 16.661 18.656 30.605 1.00 37.01 65 ALA A C 1
ATOM 987 O O . ALA A 1 65 ? 17.784 18.310 30.993 1.00 36.14 65 ALA A O 1
ATOM 994 N N . GLU A 1 66 ? 16.454 19.809 29.965 1.00 34.60 66 GLU A N 1
ATOM 995 C CA . GLU A 1 66 ? 17.560 20.737 29.755 1.00 39.12 66 GLU A CA 1
ATOM 996 C C . GLU A 1 66 ? 18.095 21.242 31.091 1.00 34.77 66 GLU A C 1
ATOM 997 O O . GLU A 1 66 ? 19.309 21.236 31.331 1.00 40.60 66 GLU A O 1
ATOM 1009 N N . TYR A 1 67 ? 17.196 21.674 31.981 1.00 29.53 67 TYR A N 1
ATOM 1010 C CA . TYR A 1 67 ? 17.618 22.088 33.315 1.00 28.35 67 TYR A CA 1
ATOM 1011 C C . TYR A 1 67 ? 18.319 20.947 34.044 1.00 34.03 67 TYR A C 1
ATOM 1012 O O . TYR A 1 67 ? 19.312 21.164 34.748 1.00 32.88 67 TYR A O 1
ATOM 1030 N N . ALA A 1 68 ? 17.812 19.720 33.891 1.00 35.62 68 ALA A N 1
ATOM 1031 C CA . ALA A 1 68 ? 18.430 18.579 34.557 1.00 39.74 68 ALA A CA 1
ATOM 1032 C C . ALA A 1 68 ? 19.850 18.357 34.056 1.00 35.95 68 ALA A C 1
ATOM 1033 O O . ALA A 1 68 ? 20.754 18.048 34.842 1.00 30.03 68 ALA A O 1
ATOM 1040 N N . GLY A 1 69 ? 20.065 18.510 32.749 1.00 38.46 69 GLY A N 1
ATOM 1041 C CA . GLY A 1 69 ? 21.405 18.350 32.210 1.00 40.18 69 GLY A CA 1
ATOM 1042 C C . GLY A 1 69 ? 22.358 19.422 32.703 1.00 33.51 69 GLY A C 1
ATOM 1043 O O . GLY A 1 69 ? 23.487 19.129 33.105 1.00 34.28 69 GLY A O 1
ATOM 1047 N N . PHE A 1 70 ? 21.917 20.682 32.675 1.00 33.64 70 PHE A N 1
ATOM 1048 C CA . PHE A 1 70 ? 22.745 21.768 33.186 1.00 31.68 70 PHE A CA 1
ATOM 1049 C C . PHE A 1 70 ? 23.204 21.475 34.609 1.00 34.13 70 PHE A C 1
ATOM 1050 O O . PHE A 1 70 ? 24.379 21.656 34.950 1.00 38.89 70 PHE A O 1
ATOM 1067 N N . TYR A 1 71 ? 22.281 21.020 35.459 1.00 34.20 71 TYR A N 1
ATOM 1068 C CA . TYR A 1 71 ? 22.637 20.734 36.845 1.00 36.30 71 TYR A CA 1
ATOM 1069 C C . TYR A 1 71 ? 23.640 19.588 36.928 1.00 33.84 71 TYR A C 1
ATOM 1070 O O . TYR A 1 71 ? 24.554 19.613 37.761 1.00 35.20 71 TYR A O 1
ATOM 1088 N N . THR A 1 72 ? 23.488 18.575 36.073 1.00 31.41 72 THR A N 1
ATOM 1089 C CA . THR A 1 72 ? 24.391 17.429 36.117 1.00 32.16 72 THR A CA 1
ATOM 1090 C C . THR A 1 72 ? 25.785 17.813 35.633 1.00 34.26 72 THR A C 1
ATOM 1091 O O . THR A 1 72 ? 26.786 17.528 36.300 1.00 29.20 72 THR A O 1
ATOM 1102 N N . ARG A 1 73 ? 25.872 18.457 34.467 1.00 38.51 73 ARG A N 1
ATOM 1103 C CA . ARG A 1 73 ? 27.157 18.974 34.007 1.00 38.31 73 ARG A CA 1
ATOM 1104 C C . ARG A 1 73 ? 27.807 19.839 35.078 1.00 33.76 73 ARG A C 1
ATOM 1105 O O . ARG A 1 73 ? 29.030 19.814 35.253 1.00 39.85 73 ARG A O 1
ATOM 1126 N N . ALA A 1 74 ? 26.996 20.598 35.818 1.00 29.60 74 ALA A N 1
ATOM 1127 C CA . ALA A 1 74 ? 27.520 21.505 36.830 1.00 26.02 74 ALA A CA 1
ATOM 1128 C C . ALA A 1 74 ? 28.010 20.782 38.078 1.00 35.88 74 ALA A C 1
ATOM 1129 O O . ALA A 1 74 ? 28.747 21.380 38.870 1.00 44.30 74 ALA A O 1
ATOM 1136 N N . GLY A 1 75 ? 27.612 19.527 38.284 1.00 37.46 75 GLY A N 1
ATOM 1137 C CA . GLY A 1 75 ? 28.087 18.745 39.408 1.00 36.21 75 GLY A CA 1
ATOM 1138 C C . GLY A 1 75 ? 27.044 18.371 40.438 1.00 33.82 75 GLY A C 1
ATOM 1139 O O . GLY A 1 75 ? 27.401 17.772 41.460 1.00 35.41 75 GLY A O 1
ATOM 1143 N N . VAL A 1 76 ? 25.771 18.703 40.221 1.00 38.38 76 VAL A N 1
ATOM 1144 C CA . VAL A 1 76 ? 24.733 18.301 41.162 1.00 36.15 76 VAL A CA 1
ATOM 1145 C C . VAL A 1 76 ? 24.529 16.795 41.070 1.00 30.53 76 VAL A C 1
ATOM 1146 O O . VAL A 1 76 ? 24.487 16.220 39.972 1.00 30.38 76 VAL A O 1
ATOM 1159 N N . ARG A 1 77 ? 24.398 16.145 42.222 1.00 32.46 77 ARG A N 1
ATOM 1160 C CA . ARG A 1 77 ? 24.191 14.707 42.281 1.00 32.58 77 ARG A CA 1
ATOM 1161 C C . ARG A 1 77 ? 23.004 14.394 43.184 1.00 33.60 77 ARG A C 1
ATOM 1162 O O . ARG A 1 77 ? 22.492 15.255 43.907 1.00 34.82 77 ARG A O 1
ATOM 1183 N N . ALA A 1 78 ? 22.559 13.141 43.121 1.00 29.85 78 ALA A N 1
ATOM 1184 C CA . ALA A 1 78 ? 21.442 12.699 43.939 1.00 29.43 78 ALA A CA 1
ATOM 1185 C C . ALA A 1 78 ? 21.690 13.035 45.403 1.00 30.26 78 ALA A C 1
ATOM 1186 O O . ALA A 1 78 ? 22.800 12.871 45.915 1.00 35.06 78 ALA A O 1
ATOM 1193 N N . LYS A 1 79 ? 20.644 13.518 46.070 1.00 28.11 79 LYS A N 1
ATOM 1194 C CA . LYS A 1 79 ? 20.625 13.850 47.491 1.00 32.43 79 LYS A CA 1
ATOM 1195 C C . LYS A 1 79 ? 21.304 15.180 47.793 1.00 32.44 79 LYS A C 1
ATOM 1196 O O . LYS A 1 79 ? 21.442 15.532 48.976 1.00 32.41 79 LYS A O 1
ATOM 1215 N N . ASP A 1 80 ? 21.720 15.937 46.780 1.00 33.65 80 ASP A N 1
ATOM 1216 C CA . ASP A 1 80 ? 22.230 17.286 46.987 1.00 32.49 80 ASP A CA 1
ATOM 1217 C C . ASP A 1 80 ? 21.075 18.281 47.026 1.00 31.13 80 ASP A C 1
ATOM 1218 O O . ASP A 1 80 ? 20.048 18.096 46.368 1.00 30.25 80 ASP A O 1
ATOM 1227 N N . ALA A 1 81 ? 21.261 19.350 47.793 1.00 37.17 81 ALA A N 1
ATOM 1228 C CA . ALA A 1 81 ? 20.304 20.446 47.853 1.00 34.56 81 ALA A CA 1
ATOM 1229 C C . ALA A 1 81 ? 20.794 21.605 46.993 1.00 36.63 81 ALA A C 1
ATOM 1230 O O . ALA A 1 81 ? 21.980 21.949 47.012 1.00 30.99 81 ALA A O 1
ATOM 1237 N N . VAL A 1 82 ? 19.873 22.199 46.236 1.00 38.21 82 VAL A N 1
ATOM 1238 C CA . VAL A 1 82 ? 20.159 23.341 45.376 1.00 33.72 82 VAL A CA 1
ATOM 1239 C C . VAL A 1 82 ? 19.140 24.429 45.683 1.00 33.23 82 VAL A C 1
ATOM 1240 O O . VAL A 1 82 ? 17.933 24.164 45.707 1.00 30.29 82 VAL A O 1
ATOM 1253 N N . ALA A 1 83 ? 19.622 25.648 45.908 1.00 36.29 83 ALA A N 1
ATOM 1254 C CA . ALA A 1 83 ? 18.766 26.762 46.293 1.00 39.56 83 ALA A CA 1
ATOM 1255 C C . ALA A 1 83 ? 18.238 27.467 45.049 1.00 36.05 83 ALA A C 1
ATOM 1256 O O . ALA A 1 83 ? 19.020 27.951 44.224 1.00 39.03 83 ALA A O 1
ATOM 1263 N N . ILE A 1 84 ? 16.916 27.523 44.918 1.00 34.60 84 ILE A N 1
ATOM 1264 C CA . ILE A 1 84 ? 16.253 28.304 43.880 1.00 34.52 84 ILE A CA 1
ATOM 1265 C C . ILE A 1 84 ? 15.773 29.594 44.535 1.00 37.07 84 ILE A C 1
ATOM 1266 O O . ILE A 1 84 ? 14.805 29.588 45.304 1.00 39.01 84 ILE A O 1
ATOM 1282 N N . VAL A 1 85 ? 16.451 30.700 44.243 1.00 39.39 85 VAL A N 1
ATOM 1283 C CA . VAL A 1 85 ? 16.141 31.999 44.833 1.00 43.76 85 VAL A CA 1
ATOM 1284 C C . VAL A 1 85 ? 15.422 32.816 43.765 1.00 39.60 85 VAL A C 1
ATOM 1285 O O . VAL A 1 85 ? 16.049 33.358 42.850 1.00 41.94 85 VAL A O 1
ATOM 1298 N N . SER A 1 86 ? 14.101 32.918 43.888 1.00 35.23 86 SER A N 1
ATOM 1299 C CA . SER A 1 86 ? 13.279 33.552 42.866 1.00 37.78 86 SER A CA 1
ATOM 1300 C C . SER A 1 86 ? 11.952 33.967 43.491 1.00 36.74 86 SER A C 1
ATOM 1301 O O . SER A 1 86 ? 11.743 33.836 44.701 1.00 37.88 86 SER A O 1
ATOM 1309 N N . THR A 1 87 ? 11.058 34.487 42.647 1.00 34.64 87 THR A N 1
ATOM 1310 C CA . THR A 1 87 ? 9.704 34.830 43.055 1.00 38.95 87 THR A CA 1
ATOM 1311 C C . THR A 1 87 ? 8.646 34.263 42.116 1.00 39.86 87 THR A C 1
ATOM 1312 O O . THR A 1 87 ? 7.453 34.481 42.352 1.00 47.87 87 THR A O 1
ATOM 1323 N N . SER A 1 88 ? 9.044 33.549 41.066 1.00 36.25 88 SER A N 1
ATOM 1324 C CA . SER A 1 88 ? 8.123 33.046 40.058 1.00 37.20 88 SER A CA 1
ATOM 1325 C C . SER A 1 88 ? 7.726 31.610 40.374 1.00 41.84 88 SER A C 1
ATOM 1326 O O . SER A 1 88 ? 8.591 30.741 40.534 1.00 44.97 88 SER A O 1
ATOM 1334 N N . ILE A 1 89 ? 6.416 31.367 40.457 1.00 44.83 89 ILE A N 1
ATOM 1335 C CA . ILE A 1 89 ? 5.919 30.007 40.628 1.00 42.37 89 ILE A CA 1
ATOM 1336 C C . ILE A 1 89 ? 6.424 29.107 39.508 1.00 42.35 89 ILE A C 1
ATOM 1337 O O . ILE A 1 89 ? 6.634 27.905 39.711 1.00 35.81 89 ILE A O 1
ATOM 1353 N N . THR A 1 90 ? 6.622 29.666 38.312 1.00 43.55 90 THR A N 1
ATOM 1354 C CA . THR A 1 90 ? 7.115 28.866 37.197 1.00 44.82 90 THR A CA 1
ATOM 1355 C C . THR A 1 90 ? 8.594 28.535 37.368 1.00 42.14 90 THR A C 1
ATOM 1356 O O . THR A 1 90 ? 9.028 27.425 37.039 1.00 35.94 90 THR A O 1
ATOM 1367 N N . ASP A 1 91 ? 9.382 29.483 37.883 1.00 39.78 91 ASP A N 1
ATOM 1368 C CA . ASP A 1 91 ? 10.772 29.184 38.208 1.00 41.49 91 ASP A CA 1
ATOM 1369 C C . ASP A 1 91 ? 10.855 28.013 39.177 1.00 37.85 91 ASP A C 1
ATOM 1370 O O . ASP A 1 91 ? 11.550 27.022 38.923 1.00 41.71 91 ASP A O 1
ATOM 1379 N N . PHE A 1 92 ? 10.147 28.115 40.304 1.00 41.29 92 PHE A N 1
ATOM 1380 C CA . PHE A 1 92 ? 10.226 27.079 41.327 1.00 41.06 92 PHE A CA 1
ATOM 1381 C C . PHE A 1 92 ? 9.724 25.741 40.799 1.00 36.50 92 PHE A C 1
ATOM 1382 O O . PHE A 1 92 ? 10.301 24.691 41.103 1.00 31.21 92 PHE A O 1
ATOM 1399 N N . ALA A 1 93 ? 8.659 25.757 39.997 1.00 37.72 93 ALA A N 1
ATOM 1400 C CA . ALA A 1 93 ? 8.060 24.505 39.548 1.00 40.59 93 ALA A CA 1
ATOM 1401 C C . ALA A 1 93 ? 8.986 23.758 38.597 1.00 40.87 93 ALA A C 1
ATOM 1402 O O . ALA A 1 93 ? 9.184 22.544 38.732 1.00 38.84 93 ALA A O 1
ATOM 1409 N N . LEU A 1 94 ? 9.562 24.465 37.623 1.00 41.48 94 LEU A N 1
ATOM 1410 C CA . LEU A 1 94 ? 10.399 23.794 36.633 1.00 41.12 94 LEU A CA 1
ATOM 1411 C C . LEU A 1 94 ? 11.704 23.311 37.252 1.00 32.57 94 LEU A C 1
ATOM 1412 O O . LEU A 1 94 ? 12.170 22.208 36.944 1.00 29.90 94 LEU A O 1
ATOM 1428 N N . ASN A 1 95 ? 12.306 24.116 38.129 1.00 31.73 95 ASN A N 1
ATOM 1429 C CA . ASN A 1 95 ? 13.531 23.686 38.794 1.00 31.03 95 ASN A CA 1
ATOM 1430 C C . ASN A 1 95 ? 13.272 22.477 39.687 1.00 35.58 95 ASN A C 1
ATOM 1431 O O . ASN A 1 95 ? 14.070 21.532 39.713 1.00 33.02 95 ASN A O 1
ATOM 1442 N N . LEU A 1 96 ? 12.157 22.484 40.421 1.00 35.01 96 LEU A N 1
ATOM 1443 C CA . LEU A 1 96 ? 11.806 21.325 41.237 1.00 35.87 96 LEU A CA 1
ATOM 1444 C C . LEU A 1 96 ? 11.676 20.072 40.379 1.00 36.11 96 LEU A C 1
ATOM 1445 O O . LEU A 1 96 ? 12.167 19.000 40.752 1.00 31.27 96 LEU A O 1
ATOM 1461 N N . MET A 1 97 ? 11.015 20.187 39.224 1.00 31.25 97 MET A N 1
ATOM 1462 C CA . MET A 1 97 ? 10.827 19.023 38.367 1.00 29.92 97 MET A CA 1
ATOM 1463 C C . MET A 1 97 ? 12.154 18.497 37.837 1.00 33.02 97 MET A C 1
ATOM 1464 O O . MET A 1 97 ? 12.319 17.283 37.666 1.00 30.43 97 MET A O 1
ATOM 1478 N N . ALA A 1 98 ? 13.107 19.390 37.570 1.00 35.55 98 ALA A N 1
ATOM 1479 C CA . ALA A 1 98 ? 14.388 18.965 37.020 1.00 32.45 98 ALA A CA 1
ATOM 1480 C C . ALA A 1 98 ? 15.279 18.347 38.090 1.00 31.91 98 ALA A C 1
ATOM 1481 O O . ALA A 1 98 ? 15.906 17.308 37.855 1.00 32.00 98 ALA A O 1
ATOM 1488 N N . LEU A 1 99 ? 15.344 18.967 39.270 1.00 29.68 99 LEU A N 1
ATOM 1489 C CA . LEU A 1 99 ? 16.215 18.455 40.323 1.00 30.98 99 LEU A CA 1
ATOM 1490 C C . LEU A 1 99 ? 15.706 17.125 40.868 1.00 33.43 99 LEU A C 1
ATOM 1491 O O . LEU A 1 99 ? 16.502 16.250 41.226 1.00 33.77 99 LEU A O 1
ATOM 1507 N N . THR A 1 100 ? 14.382 16.948 40.950 1.00 30.04 100 THR A N 1
ATOM 1508 C CA . THR A 1 100 ? 13.863 15.645 41.359 1.00 29.33 100 THR A CA 1
ATOM 1509 C C . THR A 1 100 ? 14.203 14.575 40.328 1.00 29.68 100 THR A C 1
ATOM 1510 O O . THR A 1 100 ? 14.468 13.423 40.693 1.00 24.38 100 THR A O 1
ATOM 1521 N N . GLY A 1 101 ? 14.226 14.941 39.044 1.00 32.91 101 GLY A N 1
ATOM 1522 C CA . GLY A 1 101 ? 14.590 13.999 38.001 1.00 30.04 101 GLY A CA 1
ATOM 1523 C C . GLY A 1 101 ? 16.000 13.459 38.118 1.00 31.72 101 GLY A C 1
ATOM 1524 O O . GLY A 1 101 ? 16.316 12.438 37.498 1.00 31.06 101 GLY A O 1
ATOM 1528 N N . ILE A 1 102 ? 16.860 14.123 38.888 1.00 28.56 102 ILE A N 1
ATOM 1529 C CA . ILE A 1 102 ? 18.206 13.631 39.157 1.00 35.23 102 ILE A CA 1
ATOM 1530 C C . ILE A 1 102 ? 18.394 13.286 40.628 1.00 31.39 102 ILE A C 1
ATOM 1531 O O . ILE A 1 102 ? 19.526 13.056 41.068 1.00 36.50 102 ILE A O 1
ATOM 1547 N N . GLY A 1 103 ? 17.312 13.241 41.401 1.00 31.20 103 GLY A N 1
ATOM 1548 C CA . GLY A 1 103 ? 17.393 12.886 42.801 1.00 29.92 103 GLY A CA 1
ATOM 1549 C C . GLY A 1 103 ? 17.882 13.982 43.716 1.00 29.92 103 GLY A C 1
ATOM 1550 O O . GLY A 1 103 ? 18.214 13.697 44.873 1.00 27.68 103 GLY A O 1
ATOM 1554 N N . ALA A 1 104 ? 17.938 15.223 43.239 1.00 31.38 104 ALA A N 1
ATOM 1555 C CA . ALA A 1 104 ? 18.386 16.345 44.046 1.00 31.94 104 ALA A CA 1
ATOM 1556 C C . ALA A 1 104 ? 17.186 17.044 44.684 1.00 29.64 104 ALA A C 1
ATOM 1557 O O . ALA A 1 104 ? 16.027 16.709 44.427 1.00 30.26 104 ALA A O 1
ATOM 1564 N N . ILE A 1 105 ? 17.470 18.044 45.514 1.00 29.81 105 ILE A N 1
ATOM 1565 C CA . ILE A 1 105 ? 16.476 18.678 46.374 1.00 33.82 105 ILE A CA 1
ATOM 1566 C C . ILE A 1 105 ? 16.439 20.165 46.047 1.00 35.65 105 ILE A C 1
ATOM 1567 O O . ILE A 1 105 ? 17.468 20.849 46.124 1.00 29.50 105 ILE A O 1
ATOM 1583 N N . ALA A 1 106 ? 15.256 20.665 45.696 1.00 33.12 106 ALA A N 1
ATOM 1584 C CA . ALA A 1 106 ? 15.068 22.078 45.387 1.00 30.30 106 ALA A CA 1
ATOM 1585 C C . ALA A 1 106 ? 14.696 22.817 46.668 1.00 32.80 106 ALA A C 1
ATOM 1586 O O . ALA A 1 106 ? 13.574 22.682 47.168 1.00 34.88 106 ALA A O 1
ATOM 1593 N N . SER A 1 107 ? 15.636 23.595 47.198 1.00 33.58 107 SER A N 1
ATOM 1594 C CA . SER A 1 107 ? 15.366 24.482 48.329 1.00 35.73 107 SER A CA 1
ATOM 1595 C C . SER A 1 107 ? 14.742 25.760 47.781 1.00 36.73 107 SER A C 1
ATOM 1596 O O . SER A 1 107 ? 15.430 26.604 47.201 1.00 32.17 107 SER A O 1
ATOM 1604 N N . LEU A 1 108 ? 13.430 25.903 47.956 1.00 37.27 108 LEU A N 1
ATOM 1605 C CA . LEU A 1 108 ? 12.714 27.069 47.455 1.00 37.48 108 LEU A CA 1
ATOM 1606 C C . LEU A 1 108 ? 12.911 28.238 48.413 1.00 39.29 108 LEU A C 1
ATOM 1607 O O . LEU A 1 108 ? 12.538 28.153 49.589 1.00 39.29 108 LEU A O 1
ATOM 1623 N N . VAL A 1 109 ? 13.496 29.323 47.915 1.00 34.37 109 VAL A N 1
ATOM 1624 C CA . VAL A 1 109 ? 13.758 30.515 48.712 1.00 41.41 109 VAL A CA 1
ATOM 1625 C C . VAL A 1 109 ? 13.079 31.702 48.045 1.00 40.24 109 VAL A C 1
ATOM 1626 O O . VAL A 1 109 ? 13.270 31.944 46.847 1.00 37.04 109 VAL A O 1
ATOM 1639 N N . ASN A 1 110 ? 12.285 32.435 48.820 1.00 42.29 110 ASN A N 1
ATOM 1640 C CA . ASN A 1 110 ? 11.702 33.680 48.339 1.00 47.05 110 ASN A CA 1
ATOM 1641 C C . ASN A 1 110 ? 12.805 34.725 48.207 1.00 41.01 110 ASN A C 1
ATOM 1642 O O . ASN A 1 110 ? 13.457 35.081 49.195 1.00 34.31 110 ASN A O 1
ATOM 1653 N N . ALA A 1 111 ? 13.025 35.203 46.982 1.00 35.96 111 ALA A N 1
ATOM 1654 C CA . ALA A 1 111 ? 14.104 36.154 46.744 1.00 45.51 111 ALA A CA 1
ATOM 1655 C C . ALA A 1 111 ? 13.941 37.429 47.559 1.00 44.90 111 ALA A C 1
ATOM 1656 O O . ALA A 1 111 ? 14.937 38.108 47.832 1.00 41.23 111 ALA A O 1
ATOM 1663 N N . ASN A 1 112 ? 12.715 37.764 47.959 1.00 48.79 112 ASN A N 1
ATOM 1664 C CA . ASN A 1 112 ? 12.450 38.979 48.718 1.00 48.20 112 ASN A CA 1
ATOM 1665 C C . ASN A 1 112 ? 12.770 38.845 50.200 1.00 47.39 112 ASN A C 1
ATOM 1666 O O . ASN A 1 112 ? 12.660 39.837 50.928 1.00 50.25 112 ASN A O 1
ATOM 1677 N N . MET A 1 113 ? 13.141 37.659 50.673 1.00 48.85 113 MET A N 1
ATOM 1678 C CA . MET A 1 113 ? 13.548 37.469 52.088 1.00 47.39 113 MET A CA 1
ATOM 1679 C C . MET A 1 113 ? 14.668 38.470 52.398 1.00 53.00 113 MET A C 1
ATOM 1680 O O . MET A 1 113 ? 15.653 38.497 51.650 1.00 51.48 113 MET A O 1
ATOM 1694 N N . PRO A 1 114 ? 14.561 39.289 53.462 1.00 48.15 114 PRO A N 1
ATOM 1695 C CA . PRO A 1 114 ? 15.612 40.267 53.785 1.00 48.87 114 PRO A CA 1
ATOM 1696 C C . PRO A 1 114 ? 17.017 39.724 53.577 1.00 53.14 114 PRO A C 1
ATOM 1697 O O . PRO A 1 114 ? 17.286 38.549 53.841 1.00 53.07 114 PRO A O 1
ATOM 1708 N N . ALA A 1 115 ? 17.921 40.586 53.106 1.00 55.39 115 ALA A N 1
ATOM 1709 C CA . ALA A 1 115 ? 19.181 40.114 52.539 1.00 51.39 115 ALA A CA 1
ATOM 1710 C C . ALA A 1 115 ? 20.010 39.346 53.562 1.00 52.17 115 ALA A C 1
ATOM 1711 O O . ALA A 1 115 ? 20.434 38.214 53.306 1.00 40.90 115 ALA A O 1
ATOM 1718 N N . GLU A 1 116 ? 20.271 39.951 54.722 1.00 56.02 116 GLU A N 1
ATOM 1719 C CA . GLU A 1 116 ? 21.128 39.294 55.703 1.00 58.58 116 GLU A CA 1
ATOM 1720 C C . GLU A 1 116 ? 20.451 38.088 56.343 1.00 47.88 116 GLU A C 1
ATOM 1721 O O . GLU A 1 116 ? 21.144 37.222 56.886 1.00 51.15 116 GLU A O 1
ATOM 1733 N N . THR A 1 117 ? 19.120 38.011 56.293 1.00 50.77 117 THR A N 1
ATOM 1734 C CA . THR A 1 117 ? 18.431 36.816 56.766 1.00 53.87 117 THR A CA 1
ATOM 1735 C C . THR A 1 117 ? 18.522 35.693 55.741 1.00 48.05 117 THR A C 1
ATOM 1736 O O . THR A 1 117 ? 18.753 34.533 56.101 1.00 49.44 117 THR A O 1
ATOM 1747 N N . ARG A 1 118 ? 18.346 36.025 54.460 1.00 46.61 118 ARG A N 1
ATOM 1748 C CA . ARG A 1 118 ? 18.488 35.028 53.406 1.00 43.13 118 ARG A CA 1
ATOM 1749 C C . ARG A 1 118 ? 19.895 34.447 53.383 1.00 49.56 118 ARG A C 1
ATOM 1750 O O . ARG A 1 118 ? 20.078 33.257 53.101 1.00 52.08 118 ARG A O 1
ATOM 1771 N N . ARG A 1 119 ? 20.906 35.272 53.669 1.00 45.07 119 ARG A N 1
ATOM 1772 C CA . ARG A 1 119 ? 22.277 34.774 53.702 1.00 48.71 119 ARG A CA 1
ATOM 1773 C C . ARG A 1 119 ? 22.426 33.687 54.758 1.00 46.55 119 ARG A C 1
ATOM 1774 O O . ARG A 1 119 ? 22.953 32.602 54.482 1.00 48.56 119 ARG A O 1
ATOM 1795 N N . GLU A 1 120 ? 21.970 33.964 55.980 1.00 41.67 120 GLU A N 1
ATOM 1796 C CA . GLU A 1 120 ? 22.078 32.976 57.047 1.00 47.51 120 GLU A CA 1
ATOM 1797 C C . GLU A 1 120 ? 21.209 31.761 56.754 1.00 45.20 120 GLU A C 1
ATOM 1798 O O . GLU A 1 120 ? 21.623 30.621 56.997 1.00 40.14 120 GLU A O 1
ATOM 1810 N N . TYR A 1 121 ? 20.002 31.986 56.232 1.00 43.86 121 TYR A N 1
ATOM 1811 C CA . TYR A 1 121 ? 19.113 30.878 55.904 1.00 42.30 121 TYR A CA 1
ATOM 1812 C C . TYR A 1 121 ? 19.773 29.921 54.919 1.00 41.60 121 TYR A C 1
ATOM 1813 O O . TYR A 1 121 ? 19.760 28.700 55.114 1.00 42.23 121 TYR A O 1
ATOM 1831 N N . ILE A 1 122 ? 20.370 30.463 53.856 1.00 37.47 122 ILE A N 1
ATOM 1832 C CA . ILE A 1 122 ? 20.980 29.618 52.835 1.00 38.55 122 ILE A CA 1
ATOM 1833 C C . ILE A 1 122 ? 22.284 29.017 53.344 1.00 41.28 122 ILE A C 1
ATOM 1834 O O . ILE A 1 122 ? 22.561 27.830 53.130 1.00 38.75 122 ILE A O 1
ATOM 1850 N N . ARG A 1 123 ? 23.106 29.823 54.020 1.00 37.37 123 ARG A N 1
ATOM 1851 C CA . ARG A 1 123 ? 24.374 29.329 54.547 1.00 42.05 123 ARG A CA 1
ATOM 1852 C C . ARG A 1 123 ? 24.175 28.059 55.366 1.00 39.23 123 ARG A C 1
ATOM 1853 O O . ARG A 1 123 ? 24.907 27.076 55.203 1.00 36.73 123 ARG A O 1
ATOM 1874 N N . ARG A 1 124 ? 23.175 28.062 56.251 1.00 41.74 124 ARG A N 1
ATOM 1875 C CA . ARG A 1 124 ? 22.951 26.918 57.127 1.00 43.69 124 ARG A CA 1
ATOM 1876 C C . ARG A 1 124 ? 22.653 25.647 56.343 1.00 35.26 124 ARG A C 1
ATOM 1877 O O . ARG A 1 124 ? 22.977 24.545 56.799 1.00 30.57 124 ARG A O 1
ATOM 1898 N N . GLN A 1 125 ? 22.032 25.776 55.171 1.00 40.21 125 GLN A N 1
ATOM 1899 C CA . GLN A 1 125 ? 21.562 24.604 54.445 1.00 37.51 125 GLN A CA 1
ATOM 1900 C C . GLN A 1 125 ? 22.695 23.814 53.810 1.00 35.18 125 GLN A C 1
ATOM 1901 O O . GLN A 1 125 ? 22.515 22.625 53.523 1.00 34.97 125 GLN A O 1
ATOM 1915 N N . ARG A 1 126 ? 23.850 24.439 53.591 1.00 39.30 126 ARG A N 1
ATOM 1916 C CA . ARG A 1 126 ? 24.989 23.784 52.949 1.00 34.50 126 ARG A CA 1
ATOM 1917 C C . ARG A 1 126 ? 24.591 23.207 51.591 1.00 32.37 126 ARG A C 1
ATOM 1918 O O . ARG A 1 126 ? 24.898 22.060 51.257 1.00 32.36 126 ARG A O 1
ATOM 1939 N N . VAL A 1 127 ? 23.895 24.026 50.798 1.00 34.84 127 VAL A N 1
ATOM 1940 C CA . VAL A 1 127 ? 23.537 23.623 49.444 1.00 25.88 127 VAL A CA 1
ATOM 1941 C C . VAL A 1 127 ? 24.789 23.550 48.576 1.00 33.64 127 VAL A C 1
ATOM 1942 O O . VAL A 1 127 ? 25.818 24.181 48.852 1.00 40.53 127 VAL A O 1
ATOM 1955 N N . VAL A 1 128 ? 24.696 22.760 47.500 1.00 35.67 128 VAL A N 1
ATOM 1956 C CA . VAL A 1 128 ? 25.804 22.637 46.562 1.00 38.35 128 VAL A CA 1
ATOM 1957 C C . VAL A 1 128 ? 25.678 23.595 45.386 1.00 37.91 128 VAL A C 1
ATOM 1958 O O . VAL A 1 128 ? 26.591 23.661 44.551 1.00 38.46 128 VAL A O 1
ATOM 1971 N N . GLY A 1 129 ? 24.581 24.335 45.291 1.00 38.70 129 GLY A N 1
ATOM 1972 C CA . GLY A 1 129 ? 24.400 25.250 44.183 1.00 40.15 129 GLY A CA 1
ATOM 1973 C C . GLY A 1 129 ? 23.276 26.223 44.449 1.00 42.75 129 GLY A C 1
ATOM 1974 O O . GLY A 1 129 ? 22.426 26.004 45.319 1.00 40.47 129 GLY A O 1
ATOM 1978 N N . ILE A 1 130 ? 23.288 27.309 43.680 1.00 45.82 130 ILE A N 1
ATOM 1979 C CA . ILE A 1 130 ? 22.264 28.343 43.740 1.00 40.08 130 ILE A CA 1
ATOM 1980 C C . ILE A 1 130 ? 21.858 28.680 42.312 1.00 40.48 130 ILE A C 1
ATOM 1981 O O . ILE A 1 130 ? 22.713 28.993 41.475 1.00 36.20 130 ILE A O 1
ATOM 1997 N N . MET A 1 131 ? 20.561 28.597 42.032 1.00 39.62 131 MET A N 1
ATOM 1998 C CA . MET A 1 131 ? 19.988 28.995 40.753 1.00 38.73 131 MET A CA 1
ATOM 1999 C C . MET A 1 131 ? 19.082 30.191 40.999 1.00 40.55 131 MET A C 1
ATOM 2000 O O . MET A 1 131 ? 18.253 30.164 41.915 1.00 40.83 131 MET A O 1
ATOM 2014 N N . THR A 1 132 ? 19.242 31.235 40.195 1.00 40.87 132 THR A N 1
ATOM 2015 C CA . THR A 1 132 ? 18.516 32.476 40.432 1.00 44.42 132 THR A CA 1
ATOM 2016 C C . THR A 1 132 ? 18.373 33.219 39.107 1.00 43.00 132 THR A C 1
ATOM 2017 O O . THR A 1 132 ? 18.545 32.636 38.032 1.00 45.47 132 THR A O 1
ATOM 2028 N N . ARG A 1 133 ? 18.051 34.509 39.185 1.00 47.62 133 ARG A N 1
ATOM 2029 C CA . ARG A 1 133 ? 17.926 35.375 38.022 1.00 46.75 133 ARG A CA 1
ATOM 2030 C C . ARG A 1 133 ? 18.643 36.692 38.307 1.00 42.71 133 ARG A C 1
ATOM 2031 O O . ARG A 1 133 ? 19.129 36.938 39.417 1.00 40.95 133 ARG A O 1
ATOM 2052 N N . GLU A 1 134 ? 18.691 37.548 37.289 1.00 49.49 134 GLU A N 1
ATOM 2053 C CA . GLU A 1 134 ? 19.554 38.724 37.350 1.00 52.42 134 GLU A CA 1
ATOM 2054 C C . GLU A 1 134 ? 19.227 39.684 38.487 1.00 48.44 134 GLU A C 1
ATOM 2055 O O . GLU A 1 134 ? 20.172 40.252 39.063 1.00 49.12 134 GLU A O 1
ATOM 2067 N N . PRO A 1 135 ? 17.966 39.918 38.859 1.00 42.32 135 PRO A N 1
ATOM 2068 C CA . PRO A 1 135 ? 17.701 40.905 39.921 1.00 39.82 135 PRO A CA 1
ATOM 2069 C C . PRO A 1 135 ? 18.406 40.599 41.231 1.00 47.05 135 PRO A C 1
ATOM 2070 O O . PRO A 1 135 ? 18.671 41.521 42.012 1.00 55.95 135 PRO A O 1
ATOM 2081 N N . TRP A 1 136 ? 18.722 39.331 41.495 1.00 46.83 136 TRP A N 1
ATOM 2082 C CA . TRP A 1 136 ? 19.304 38.922 42.764 1.00 42.90 136 TRP A CA 1
ATOM 2083 C C . TRP A 1 136 ? 20.671 38.267 42.626 1.00 43.60 136 TRP A C 1
ATOM 2084 O O . TRP A 1 136 ? 21.339 38.053 43.644 1.00 40.63 136 TRP A O 1
ATOM 2105 N N . HIS A 1 137 ? 21.115 37.971 41.402 1.00 43.29 137 HIS A N 1
ATOM 2106 C CA . HIS A 1 137 ? 22.328 37.182 41.213 1.00 45.66 137 HIS A CA 1
ATOM 2107 C C . HIS A 1 137 ? 23.546 37.848 41.839 1.00 51.95 137 HIS A C 1
ATOM 2108 O O . HIS A 1 137 ? 24.427 37.165 42.375 1.00 47.24 137 HIS A O 1
ATOM 2122 N N . ALA A 1 138 ? 23.620 39.179 41.777 1.00 53.25 138 ALA A N 1
ATOM 2123 C CA . ALA A 1 138 ? 24.836 39.870 42.192 1.00 53.30 138 ALA A CA 1
ATOM 2124 C C . ALA A 1 138 ? 25.074 39.739 43.691 1.00 49.95 138 ALA A C 1
ATOM 2125 O O . ALA A 1 138 ? 26.221 39.611 44.135 1.00 44.50 138 ALA A O 1
ATOM 2132 N N . ASP A 1 139 ? 24.008 39.778 44.490 1.00 52.17 139 ASP A N 1
ATOM 2133 C CA . ASP A 1 139 ? 24.166 39.631 45.932 1.00 49.04 139 ASP A CA 1
ATOM 2134 C C . ASP A 1 139 ? 24.361 38.170 46.322 1.00 54.88 139 ASP A C 1
ATOM 2135 O O . ASP A 1 139 ? 25.129 37.868 47.243 1.00 48.90 139 ASP A O 1
ATOM 2144 N N . LEU A 1 140 ? 23.686 37.251 45.625 1.00 51.12 140 LEU A N 1
ATOM 2145 C CA . LEU A 1 140 ? 23.799 35.834 45.947 1.00 46.49 140 LEU A CA 1
ATOM 2146 C C . LEU A 1 140 ? 25.195 35.286 45.686 1.00 51.91 140 LEU A C 1
ATOM 2147 O O . LEU A 1 140 ? 25.561 34.256 46.264 1.00 45.48 140 LEU A O 1
ATOM 2163 N N . LEU A 1 141 ? 25.981 35.941 44.829 1.00 50.85 141 LEU A N 1
ATOM 2164 C CA . LEU A 1 141 ? 27.360 35.515 44.629 1.00 49.84 141 LEU A CA 1
ATOM 2165 C C . LEU A 1 141 ? 28.161 35.579 45.921 1.00 44.80 141 LEU A C 1
ATOM 2166 O O . LEU A 1 141 ? 29.209 34.932 46.024 1.00 40.49 141 LEU A O 1
ATOM 2182 N N . ALA A 1 142 ? 27.682 36.337 46.911 1.00 45.77 142 ALA A N 1
ATOM 2183 C CA . ALA A 1 142 ? 28.378 36.426 48.188 1.00 48.23 142 ALA A CA 1
ATOM 2184 C C . ALA A 1 142 ? 28.564 35.059 48.831 1.00 52.38 142 ALA A C 1
ATOM 2185 O O . ALA A 1 142 ? 29.537 34.849 49.565 1.00 47.09 142 ALA A O 1
ATOM 2192 N N . HIS A 1 143 ? 27.650 34.121 48.576 1.00 53.09 143 HIS A N 1
ATOM 2193 C CA . HIS A 1 143 ? 27.745 32.803 49.193 1.00 54.93 143 HIS A CA 1
ATOM 2194 C C . HIS A 1 143 ? 29.012 32.061 48.798 1.00 48.58 143 HIS A C 1
ATOM 2195 O O . HIS A 1 143 ? 29.359 31.071 49.452 1.00 48.56 143 HIS A O 1
ATOM 2209 N N . LEU A 1 144 ? 29.712 32.510 47.755 1.00 51.56 144 LEU A N 1
ATOM 2210 C CA . LEU A 1 144 ? 30.965 31.878 47.364 1.00 55.57 144 LEU A CA 1
ATOM 2211 C C . LEU A 1 144 ? 32.087 32.141 48.360 1.00 53.55 144 LEU A C 1
ATOM 2212 O O . LEU A 1 144 ? 33.138 31.498 48.262 1.00 54.36 144 LEU A O 1
ATOM 2228 N N . ASP A 1 145 ? 31.893 33.056 49.310 1.00 49.29 145 ASP A N 1
ATOM 2229 C CA . ASP A 1 145 ? 32.850 33.285 50.382 1.00 54.14 145 ASP A CA 1
ATOM 2230 C C . ASP A 1 145 ? 32.430 32.618 51.687 1.00 59.70 145 ASP A C 1
ATOM 2231 O O . ASP A 1 145 ? 32.983 32.943 52.743 1.00 59.70 145 ASP A O 1
ATOM 2240 N N . ASP A 1 146 ? 31.462 31.707 51.642 1.00 58.78 146 ASP A N 1
ATOM 2241 C CA . ASP A 1 146 ? 31.071 30.971 52.835 1.00 55.18 146 ASP A CA 1
ATOM 2242 C C . ASP A 1 146 ? 32.132 29.932 53.181 1.00 51.84 146 ASP A C 1
ATOM 2243 O O . ASP A 1 146 ? 32.876 29.462 52.316 1.00 51.93 146 ASP A O 1
ATOM 2252 N N . ASP A 1 147 ? 32.202 29.576 54.467 1.00 53.74 147 ASP A N 1
ATOM 2253 C CA . ASP A 1 147 ? 33.138 28.537 54.887 1.00 61.90 147 ASP A CA 1
ATOM 2254 C C . ASP A 1 147 ? 32.923 27.260 54.084 1.00 59.42 147 ASP A C 1
ATOM 2255 O O . ASP A 1 147 ? 33.885 26.606 53.667 1.00 61.38 147 ASP A O 1
ATOM 2264 N N . GLU A 1 148 ? 31.661 26.892 53.854 1.00 62.34 148 GLU A N 1
ATOM 2265 C CA . GLU A 1 148 ? 31.291 25.799 52.959 1.00 51.09 148 GLU A CA 1
ATOM 2266 C C . GLU A 1 148 ? 30.556 26.410 51.772 1.00 52.15 148 GLU A C 1
ATOM 2267 O O . GLU A 1 148 ? 29.319 26.499 51.779 1.00 55.05 148 GLU A O 1
ATOM 2279 N N . PRO A 1 149 ? 31.262 26.859 50.740 1.00 53.80 149 PRO A N 1
ATOM 2280 C CA . PRO A 1 149 ? 30.606 27.584 49.649 1.00 47.42 149 PRO A CA 1
ATOM 2281 C C . PRO A 1 149 ? 29.919 26.632 48.690 1.00 40.35 149 PRO A C 1
ATOM 2282 O O . PRO A 1 149 ? 30.311 25.462 48.576 1.00 42.96 149 PRO A O 1
ATOM 2293 N N . PRO A 1 150 ? 28.891 27.093 47.982 1.00 44.00 150 PRO A N 1
ATOM 2294 C CA . PRO A 1 150 ? 28.305 26.271 46.918 1.00 44.84 150 PRO A CA 1
ATOM 2295 C C . PRO A 1 150 ? 29.273 26.145 45.752 1.00 41.10 150 PRO A C 1
ATOM 2296 O O . PRO A 1 150 ? 30.272 26.859 45.650 1.00 42.91 150 PRO A O 1
ATOM 2307 N N . LEU A 1 151 ? 28.963 25.206 44.858 1.00 44.76 151 LEU A N 1
ATOM 2308 C CA . LEU A 1 151 ? 29.785 25.053 43.664 1.00 40.07 151 LEU A CA 1
ATOM 2309 C C . LEU A 1 151 ? 29.536 26.180 42.669 1.00 40.17 151 LEU A C 1
ATOM 2310 O O . LEU A 1 151 ? 30.467 26.612 41.981 1.00 40.71 151 LEU A O 1
ATOM 2326 N N . PHE A 1 152 ? 28.301 26.670 42.580 1.00 41.73 152 PHE A N 1
ATOM 2327 C CA . PHE A 1 152 ? 27.970 27.683 41.591 1.00 37.41 152 PHE A CA 1
ATOM 2328 C C . PHE A 1 152 ? 26.838 28.565 42.093 1.00 40.94 152 PHE A C 1
ATOM 2329 O O . PHE A 1 152 ? 26.032 28.158 42.934 1.00 44.17 152 PHE A O 1
ATOM 2346 N N . VAL A 1 153 ? 26.802 29.788 41.568 1.00 46.68 153 VAL A N 1
ATOM 2347 C CA . VAL A 1 153 ? 25.690 30.718 41.764 1.00 41.60 153 VAL A CA 1
ATOM 2348 C C . VAL A 1 153 ? 25.320 31.190 40.359 1.00 41.75 153 VAL A C 1
ATOM 2349 O O . VAL A 1 153 ? 25.871 32.173 39.853 1.00 59.36 153 VAL A O 1
ATOM 2362 N N . ALA A 1 154 ? 24.388 30.490 39.720 1.00 43.16 154 ALA A N 1
ATOM 2363 C CA . ALA A 1 154 ? 24.157 30.617 38.291 1.00 41.73 154 ALA A CA 1
ATOM 2364 C C . ALA A 1 154 ? 22.843 31.325 37.992 1.00 46.69 154 ALA A C 1
ATOM 2365 O O . ALA A 1 154 ? 22.006 31.555 38.870 1.00 48.52 154 ALA A O 1
ATOM 2372 N N . LEU A 1 155 ? 22.679 31.667 36.716 1.00 43.57 155 LEU A N 1
ATOM 2373 C CA . LEU A 1 155 ? 21.471 32.277 36.189 1.00 42.55 155 LEU A CA 1
ATOM 2374 C C . LEU A 1 155 ? 20.721 31.262 35.338 1.00 44.00 155 LEU A C 1
ATOM 2375 O O . LEU A 1 155 ? 21.327 30.400 34.695 1.00 48.00 155 LEU A O 1
ATOM 2391 N N . GLN A 1 156 ? 19.393 31.373 35.332 1.00 38.47 156 GLN A N 1
ATOM 2392 C CA . GLN A 1 156 ? 18.595 30.495 34.486 1.00 42.22 156 GLN A CA 1
ATOM 2393 C C . GLN A 1 156 ? 18.886 30.717 33.010 1.00 39.32 156 GLN A C 1
ATOM 2394 O O . GLN A 1 156 ? 18.623 29.825 32.196 1.00 38.20 156 GLN A O 1
ATOM 2408 N N . SER A 1 157 ? 19.424 31.884 32.648 1.00 47.35 157 SER A N 1
ATOM 2409 C CA . SER A 1 157 ? 19.824 32.120 31.266 1.00 43.90 157 SER A CA 1
ATOM 2410 C C . SER A 1 157 ? 20.955 31.196 30.838 1.00 35.96 157 SER A C 1
ATOM 2411 O O . SER A 1 157 ? 21.133 30.969 29.636 1.00 45.92 157 SER A O 1
ATOM 2419 N N . GLU A 1 158 ? 21.718 30.654 31.792 1.00 38.68 158 GLU A N 1
ATOM 2420 C CA . GLU A 1 158 ? 22.815 29.750 31.469 1.00 48.96 158 GLU A CA 1
ATOM 2421 C C . GLU A 1 158 ? 22.338 28.391 30.972 1.00 42.56 158 GLU A C 1
ATOM 2422 O O . GLU A 1 158 ? 23.155 27.621 30.459 1.00 45.30 158 GLU A O 1
ATOM 2434 N N . VAL A 1 159 ? 21.055 28.074 31.120 1.00 42.25 159 VAL A N 1
ATOM 2435 C CA . VAL A 1 159 ? 20.508 26.822 30.607 1.00 44.71 159 VAL A CA 1
ATOM 2436 C C . VAL A 1 159 ? 20.281 26.998 29.108 1.00 45.54 159 VAL A C 1
ATOM 2437 O O . VAL A 1 159 ? 19.348 27.687 28.689 1.00 43.06 159 VAL A O 1
ATOM 2450 N N . GLU A 1 160 ? 21.148 26.376 28.292 1.00 45.99 160 GLU A N 1
ATOM 2451 C CA . GLU A 1 160 ? 21.065 26.532 26.848 1.00 51.67 160 GLU A CA 1
ATOM 2452 C C . GLU A 1 160 ? 20.381 25.325 26.215 1.00 48.07 160 GLU A C 1
ATOM 2453 O O . GLU A 1 160 ? 20.445 24.214 26.751 1.00 49.07 160 GLU A O 1
ATOM 2465 N N . PRO A 1 161 ? 19.715 25.510 25.075 1.00 48.79 161 PRO A N 1
ATOM 2466 C CA . PRO A 1 161 ? 19.154 24.357 24.360 1.00 41.27 161 PRO A CA 1
ATOM 2467 C C . PRO A 1 161 ? 20.224 23.314 24.075 1.00 46.97 161 PRO A C 1
ATOM 2468 O O . PRO A 1 161 ? 21.344 23.637 23.672 1.00 42.87 161 PRO A O 1
ATOM 2479 N N . GLY A 1 162 ? 19.865 22.050 24.291 1.00 48.78 162 GLY A N 1
ATOM 2480 C CA . GLY A 1 162 ? 20.776 20.939 24.114 1.00 46.71 162 GLY A CA 1
ATOM 2481 C C . GLY A 1 162 ? 21.408 20.439 25.391 1.00 38.80 162 GLY A C 1
ATOM 2482 O O . GLY A 1 162 ? 21.968 19.334 25.394 1.00 36.74 162 GLY A O 1
ATOM 2486 N N . ASN A 1 163 ? 21.333 21.212 26.476 1.00 40.05 163 ASN A N 1
ATOM 2487 C CA . ASN A 1 163 ? 21.957 20.803 27.728 1.00 39.74 163 ASN A CA 1
ATOM 2488 C C . ASN A 1 163 ? 21.383 19.497 28.259 1.00 39.84 163 ASN A C 1
ATOM 2489 O O . ASN A 1 163 ? 22.029 18.841 29.084 1.00 41.03 163 ASN A O 1
ATOM 2500 N N . ARG A 1 164 ? 20.193 19.099 27.803 1.00 37.34 164 ARG A N 1
ATOM 2501 C CA . ARG A 1 164 ? 19.627 17.822 28.221 1.00 42.14 164 ARG A CA 1
ATOM 2502 C C . ARG A 1 164 ? 20.539 16.650 27.884 1.00 38.43 164 ARG A C 1
ATOM 2503 O O . ARG A 1 164 ? 20.354 15.558 28.433 1.00 34.35 164 ARG A O 1
ATOM 2524 N N . GLU A 1 165 ? 21.517 16.850 26.997 1.00 39.63 165 GLU A N 1
ATOM 2525 C CA . GLU A 1 165 ? 22.462 15.796 26.646 1.00 40.38 165 GLU A CA 1
ATOM 2526 C C . GLU A 1 165 ? 23.396 15.432 27.793 1.00 38.14 165 GLU A C 1
ATOM 2527 O O . GLU A 1 165 ? 24.097 14.419 27.697 1.00 34.65 165 GLU A O 1
ATOM 2539 N N . HIS A 1 166 ? 23.430 16.224 28.862 1.00 37.19 166 HIS A N 1
ATOM 2540 C CA . HIS A 1 166 ? 24.276 15.943 30.012 1.00 35.21 166 HIS A CA 1
ATOM 2541 C C . HIS A 1 166 ? 23.526 15.254 31.145 1.00 39.20 166 HIS A C 1
ATOM 2542 O O . HIS A 1 166 ? 24.139 14.926 32.165 1.00 39.28 166 HIS A O 1
ATOM 2556 N N . ARG A 1 167 ? 22.223 15.032 30.998 1.00 39.40 167 ARG A N 1
ATOM 2557 C CA . ARG A 1 167 ? 21.460 14.412 32.069 1.00 38.11 167 ARG A CA 1
ATOM 2558 C C . ARG A 1 167 ? 21.889 12.956 32.241 1.00 36.88 167 ARG A C 1
ATOM 2559 O O . ARG A 1 167 ? 22.306 12.305 31.279 1.00 31.97 167 ARG A O 1
ATOM 2580 N N . PRO A 1 168 ? 21.801 12.424 33.460 1.00 37.69 168 PRO A N 1
ATOM 2581 C CA . PRO A 1 168 ? 22.303 11.068 33.705 1.00 31.86 168 PRO A CA 1
ATOM 2582 C C . PRO A 1 168 ? 21.657 10.049 32.779 1.00 35.97 168 PRO A C 1
ATOM 2583 O O . PRO A 1 168 ? 20.557 10.243 32.258 1.00 37.22 168 PRO A O 1
ATOM 2594 N N . ALA A 1 169 ? 22.373 8.941 32.576 1.00 37.58 169 ALA A N 1
ATOM 2595 C CA . ALA A 1 169 ? 21.853 7.873 31.732 1.00 40.72 169 ALA A CA 1
ATOM 2596 C C . ALA A 1 169 ? 20.603 7.243 32.334 1.00 40.64 169 ALA A C 1
ATOM 2597 O O . ALA A 1 169 ? 19.706 6.818 31.598 1.00 35.45 169 ALA A O 1
ATOM 2604 N N . ALA A 1 170 ? 20.525 7.177 33.664 1.00 41.99 170 ALA A N 1
ATOM 2605 C CA . ALA A 1 170 ? 19.388 6.590 34.359 1.00 41.79 170 ALA A CA 1
ATOM 2606 C C . ALA A 1 170 ? 18.230 7.568 34.543 1.00 39.09 170 ALA A C 1
ATOM 2607 O O . ALA A 1 170 ? 17.366 7.337 35.395 1.00 43.50 170 ALA A O 1
ATOM 2614 N N . TYR A 1 171 ? 18.199 8.644 33.774 1.00 43.71 171 TYR A N 1
ATOM 2615 C CA . TYR A 1 171 ? 17.126 9.631 33.892 1.00 32.19 171 TYR A CA 1
ATOM 2616 C C . TYR A 1 171 ? 15.822 9.022 33.393 1.00 32.28 171 TYR A C 1
ATOM 2617 O O . TYR A 1 171 ? 15.805 8.402 32.324 1.00 38.06 171 TYR A O 1
ATOM 2635 N N . PRO A 1 172 ? 14.709 9.166 34.130 1.00 30.28 172 PRO A N 1
ATOM 2636 C CA . PRO A 1 172 ? 14.542 9.884 35.400 1.00 28.32 172 PRO A CA 1
ATOM 2637 C C . PRO A 1 172 ? 14.855 9.067 36.652 1.00 28.63 172 PRO A C 1
ATOM 2638 O O . PRO A 1 172 ? 14.732 7.847 36.681 1.00 31.15 172 PRO A O 1
ATOM 2649 N N . PHE A 1 173 ? 15.270 9.768 37.707 1.00 26.69 173 PHE A N 1
ATOM 2650 C CA . PHE A 1 173 ? 15.513 9.154 39.007 1.00 27.60 173 PHE A CA 1
ATOM 2651 C C . PHE A 1 173 ? 14.297 8.358 39.461 1.00 28.77 173 PHE A C 1
ATOM 2652 O O . PHE A 1 173 ? 13.151 8.720 39.184 1.00 34.16 173 PHE A O 1
ATOM 2669 N N . ARG A 1 174 ? 14.555 7.251 40.157 1.00 33.47 174 ARG A N 1
ATOM 2670 C CA . ARG A 1 174 ? 13.508 6.445 40.782 1.00 30.17 174 ARG A CA 1
ATOM 2671 C C . ARG A 1 174 ? 13.559 6.711 42.282 1.00 30.10 174 ARG A C 1
ATOM 2672 O O . ARG A 1 174 ? 14.503 6.293 42.963 1.00 30.91 174 ARG A O 1
ATOM 2693 N N . HIS A 1 175 ? 12.545 7.402 42.792 1.00 26.13 175 HIS A N 1
ATOM 2694 C CA . HIS A 1 175 ? 12.556 7.850 44.173 1.00 28.05 175 HIS A CA 1
ATOM 2695 C C . HIS A 1 175 ? 12.109 6.747 45.119 1.00 29.45 175 HIS A C 1
ATOM 2696 O O . HIS A 1 175 ? 11.206 5.964 44.810 1.00 28.25 175 HIS A O 1
ATOM 2710 N N . ALA A 1 176 ? 12.743 6.696 46.273 1.00 34.13 176 ALA A N 1
ATOM 2711 C CA . ALA A 1 176 ? 12.180 5.988 47.405 1.00 33.87 176 ALA A CA 1
ATOM 2712 C C . ALA A 1 176 ? 11.213 6.914 48.141 1.00 34.65 176 ALA A C 1
ATOM 2713 O O . ALA A 1 176 ? 11.356 8.141 48.091 1.00 24.81 176 ALA A O 1
ATOM 2720 N N . PRO A 1 177 ? 10.215 6.353 48.824 1.00 33.33 177 PRO A N 1
ATOM 2721 C CA . PRO A 1 177 ? 9.193 7.208 49.456 1.00 29.33 177 PRO A CA 1
ATOM 2722 C C . PRO A 1 177 ? 9.774 8.294 50.351 1.00 27.36 177 PRO A C 1
ATOM 2723 O O . PRO A 1 177 ? 9.258 9.419 50.372 1.00 26.21 177 PRO A O 1
ATOM 2734 N N . GLY A 1 178 ? 10.835 7.988 51.091 1.00 26.38 178 GLY A N 1
ATOM 2735 C CA . GLY A 1 178 ? 11.457 8.935 51.987 1.00 26.30 178 GLY A CA 1
ATOM 2736 C C . GLY A 1 178 ? 12.528 9.806 51.379 1.00 29.90 178 GLY A C 1
ATOM 2737 O O . GLY A 1 178 ? 13.163 10.584 52.098 1.00 31.36 178 GLY A O 1
ATOM 2741 N N . ASP A 1 179 ? 12.756 9.705 50.078 1.00 26.99 179 ASP A N 1
ATOM 2742 C CA . ASP A 1 179 ? 13.770 10.537 49.435 1.00 27.26 179 ASP A CA 1
ATOM 2743 C C . ASP A 1 179 ? 13.302 11.988 49.408 1.00 27.21 179 ASP A C 1
ATOM 2744 O O . ASP A 1 179 ? 12.181 12.264 48.964 1.00 29.46 179 ASP A O 1
ATOM 2753 N N . PRO A 1 180 ? 14.114 12.939 49.872 1.00 30.40 180 PRO A N 1
ATOM 2754 C CA . PRO A 1 180 ? 13.676 14.340 49.857 1.00 25.10 180 PRO A CA 1
ATOM 2755 C C . PRO A 1 180 ? 13.601 14.889 48.443 1.00 32.10 180 PRO A C 1
ATOM 2756 O O . PRO A 1 180 ? 14.310 14.442 47.536 1.00 33.77 180 PRO A O 1
ATOM 2767 N N . ILE A 1 181 ? 12.731 15.885 48.264 1.00 31.66 181 ILE A N 1
ATOM 2768 C CA . ILE A 1 181 ? 12.497 16.462 46.947 1.00 30.50 181 ILE A CA 1
ATOM 2769 C C . ILE A 1 181 ? 12.514 17.986 46.993 1.00 30.52 181 ILE A C 1
ATOM 2770 O O . ILE A 1 181 ? 12.805 18.639 45.985 1.00 28.02 181 ILE A O 1
ATOM 2786 N N . LEU A 1 182 ? 12.203 18.570 48.150 1.00 30.29 182 LEU A N 1
ATOM 2787 C CA . LEU A 1 182 ? 12.251 20.021 48.268 1.00 33.10 182 LEU A CA 1
ATOM 2788 C C . LEU A 1 182 ? 12.380 20.433 49.726 1.00 34.19 182 LEU A C 1
ATOM 2789 O O . LEU A 1 182 ? 12.023 19.690 50.643 1.00 32.15 182 LEU A O 1
ATOM 2805 N N . ILE A 1 183 ? 12.898 21.645 49.915 1.00 36.95 183 ILE A N 1
ATOM 2806 C CA . ILE A 1 183 ? 12.943 22.326 51.201 1.00 37.53 183 ILE A CA 1
ATOM 2807 C C . ILE A 1 183 ? 12.222 23.657 51.031 1.00 34.47 183 ILE A C 1
ATOM 2808 O O . ILE A 1 183 ? 12.253 24.264 49.954 1.00 33.44 183 ILE A O 1
ATOM 2824 N N . SER A 1 184 ? 11.551 24.102 52.092 1.00 37.15 184 SER A N 1
ATOM 2825 C CA . SER A 1 184 ? 10.781 25.339 52.054 1.00 36.82 184 SER A CA 1
ATOM 2826 C C . SER A 1 184 ? 10.972 26.088 53.363 1.00 40.88 184 SER A C 1
ATOM 2827 O O . SER A 1 184 ? 11.338 25.505 54.387 1.00 42.00 184 SER A O 1
ATOM 2835 N N . HIS A 1 185 ? 10.713 27.393 53.325 1.00 43.56 185 HIS A N 1
ATOM 2836 C CA . HIS A 1 185 ? 10.949 28.263 54.467 1.00 41.59 185 HIS A CA 1
ATOM 2837 C C . HIS A 1 185 ? 9.631 28.731 55.067 1.00 44.11 185 HIS A C 1
ATOM 2838 O O . HIS A 1 185 ? 8.677 29.037 54.347 1.00 49.17 185 HIS A O 1
ATOM 2852 N N . SER A 1 186 ? 9.593 28.773 56.396 1.00 44.34 186 SER A N 1
ATOM 2853 C CA . SER A 1 186 ? 8.430 29.247 57.126 1.00 55.37 186 SER A CA 1
ATOM 2854 C C . SER A 1 186 ? 8.239 30.747 56.891 1.00 58.51 186 SER A C 1
ATOM 2855 O O . SER A 1 186 ? 9.043 31.414 56.232 1.00 62.18 186 SER A O 1
ATOM 2863 N N . SER A 1 187 ? 7.154 31.282 57.440 1.00 62.05 187 SER A N 1
ATOM 2864 C CA . SER A 1 187 ? 6.818 32.691 57.266 1.00 71.51 187 SER A CA 1
ATOM 2865 C C . SER A 1 187 ? 7.444 33.546 58.363 1.00 70.94 187 SER A C 1
ATOM 2866 O O . SER A 1 187 ? 7.413 34.775 58.299 1.00 71.61 187 SER A O 1
ATOM 2874 N N . THR A 1 190 ? 10.773 37.295 62.682 1.00 66.00 190 THR A N 1
ATOM 2875 C CA . THR A 1 190 ? 10.559 36.088 63.472 1.00 81.51 190 THR A CA 1
ATOM 2876 C C . THR A 1 190 ? 11.852 35.290 63.624 1.00 63.44 190 THR A C 1
ATOM 2877 O O . THR A 1 190 ? 11.828 34.126 64.019 1.00 66.36 190 THR A O 1
ATOM 2887 N N . GLY A 1 191 ? 12.980 35.921 63.317 1.00 66.38 191 GLY A N 1
ATOM 2888 C CA . GLY A 1 191 ? 14.248 35.224 63.315 1.00 58.17 191 GLY A CA 1
ATOM 2889 C C . GLY A 1 191 ? 14.483 34.500 62.002 1.00 58.14 191 GLY A C 1
ATOM 2890 O O . GLY A 1 191 ? 13.774 34.695 61.009 1.00 60.92 191 GLY A O 1
ATOM 2894 N N . ILE A 1 192 ? 15.503 33.648 62.002 1.00 46.93 192 ILE A N 1
ATOM 2895 C CA . ILE A 1 192 ? 15.833 32.861 60.815 1.00 48.57 192 ILE A CA 1
ATOM 2896 C C . ILE A 1 192 ? 14.686 31.887 60.567 1.00 45.17 192 ILE A C 1
ATOM 2897 O O . ILE A 1 192 ? 14.350 31.096 61.460 1.00 45.85 192 ILE A O 1
ATOM 2913 N N . PRO A 1 193 ? 14.056 31.899 59.391 1.00 43.59 193 PRO A N 1
ATOM 2914 C CA . PRO A 1 193 ? 12.952 30.962 59.150 1.00 46.03 193 PRO A CA 1
ATOM 2915 C C . PRO A 1 193 ? 13.394 29.515 59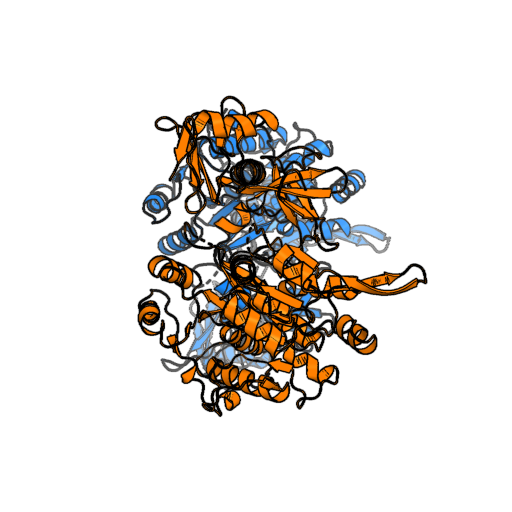.308 1.00 42.26 193 PRO A C 1
ATOM 2916 O O . PRO A 1 193 ? 14.562 29.171 59.116 1.00 44.16 193 PRO A O 1
ATOM 2927 N N . LYS A 1 194 ? 12.439 28.664 59.673 1.00 48.24 194 LYS A N 1
ATOM 2928 C CA . LYS A 1 194 ? 12.689 27.231 59.714 1.00 45.50 194 LYS A CA 1
ATOM 2929 C C . LYS A 1 194 ? 12.760 26.677 58.296 1.00 43.25 194 LYS A C 1
ATOM 2930 O O . LYS A 1 194 ? 12.151 27.211 57.365 1.00 43.48 194 LYS A O 1
ATOM 2949 N N . SER A 1 195 ? 13.513 25.591 58.137 1.00 40.91 195 SER A N 1
ATOM 2950 C CA . SER A 1 195 ? 13.747 24.968 56.835 1.00 39.97 195 SER A CA 1
ATOM 2951 C C . SER A 1 195 ? 13.184 23.551 56.868 1.00 39.43 195 SER A C 1
ATOM 2952 O O . SER A 1 195 ? 13.914 22.579 57.072 1.00 34.98 195 SER A O 1
ATOM 2960 N N . ALA A 1 196 ? 11.875 23.439 56.663 1.00 38.88 196 ALA A N 1
ATOM 2961 C CA . ALA A 1 196 ? 11.228 22.137 56.593 1.00 41.17 196 ALA A CA 1
ATOM 2962 C C . ALA A 1 196 ? 11.431 21.525 55.214 1.00 33.65 196 ALA A C 1
ATOM 2963 O O . ALA A 1 196 ? 11.374 22.222 54.197 1.00 35.55 196 ALA A O 1
ATOM 2970 N N . PHE A 1 197 ? 11.674 20.219 55.181 1.00 31.79 197 PHE A N 1
ATOM 2971 C CA . PHE A 1 197 ? 11.807 19.495 53.926 1.00 34.89 197 PHE A CA 1
ATOM 2972 C C . PHE A 1 197 ? 10.671 18.493 53.772 1.00 29.57 197 PHE A C 1
ATOM 2973 O O . PHE A 1 197 ? 10.042 18.070 54.745 1.00 32.65 197 PHE A O 1
ATOM 2990 N N . HIS A 1 198 ? 10.400 18.140 52.518 1.00 32.57 198 HIS A N 1
ATOM 2991 C CA . HIS A 1 198 ? 9.338 17.213 52.163 1.00 30.66 198 HIS A CA 1
ATOM 2992 C C . HIS A 1 198 ? 9.909 16.133 51.258 1.00 31.16 198 HIS A C 1
ATOM 2993 O O . HIS A 1 198 ? 10.965 16.303 50.644 1.00 29.27 198 HIS A O 1
ATOM 3007 N N . THR A 1 199 ? 9.195 15.015 51.178 1.00 32.60 199 THR A N 1
ATOM 3008 C CA . THR A 1 199 ? 9.669 13.852 50.449 1.00 27.12 199 THR A CA 1
ATOM 3009 C C . THR A 1 199 ? 8.739 13.515 49.291 1.00 25.24 199 THR A C 1
ATOM 3010 O O . THR A 1 199 ? 7.662 14.091 49.122 1.00 26.39 199 THR A O 1
ATOM 3021 N N . HIS A 1 200 ? 9.205 12.563 48.481 1.00 29.01 200 HIS A N 1
ATOM 3022 C CA . HIS A 1 200 ? 8.403 11.981 47.409 1.00 29.49 200 HIS A CA 1
ATOM 3023 C C . HIS A 1 200 ? 7.038 11.536 47.907 1.00 30.88 200 HIS A C 1
ATOM 3024 O O . HIS A 1 200 ? 6.066 11.545 47.141 1.00 26.29 200 HIS A O 1
ATOM 3038 N N . GLU A 1 201 ? 6.932 11.188 49.190 1.00 29.26 201 GLU A N 1
ATOM 3039 C CA . GLU A 1 201 ? 5.694 10.699 49.784 1.00 30.76 201 GLU A CA 1
ATOM 3040 C C . GLU A 1 201 ? 4.897 11.781 50.505 1.00 32.22 201 GLU A C 1
ATOM 3041 O O . GLU A 1 201 ? 3.684 11.888 50.302 1.00 34.87 201 GLU A O 1
ATOM 3053 N N . THR A 1 202 ? 5.547 12.585 51.351 1.00 32.53 202 THR A N 1
ATOM 3054 C CA . THR A 1 202 ? 4.797 13.496 52.212 1.00 32.37 202 THR A CA 1
ATOM 3055 C C . THR A 1 202 ? 4.048 14.547 51.400 1.00 31.64 202 THR A C 1
ATOM 3056 O O . THR A 1 202 ? 2.881 14.842 51.683 1.00 47.72 202 THR A O 1
ATOM 3067 N N . LEU A 1 203 ? 4.683 15.153 50.397 1.00 32.94 203 LEU A N 1
ATOM 3068 C CA . LEU A 1 203 ? 4.084 16.280 49.631 1.00 36.30 203 LEU A CA 1
ATOM 3069 C C . LEU A 1 203 ? 2.890 15.832 48.785 1.00 37.90 203 LEU A C 1
ATOM 3070 O O . LEU A 1 203 ? 2.123 16.703 48.384 1.00 41.86 203 LEU A O 1
ATOM 3086 N N . PHE A 1 204 ? 2.737 14.540 48.521 1.00 31.51 204 PHE A N 1
ATOM 3087 C CA . PHE A 1 204 ? 1.630 14.001 47.695 1.00 35.03 204 PHE A CA 1
ATOM 3088 C C . PHE A 1 204 ? 0.764 13.057 48.528 1.00 35.30 204 PHE A C 1
ATOM 3089 O O . PHE A 1 204 ? -0.082 12.414 47.940 1.00 37.16 204 PHE A O 1
ATOM 3099 N N . HIS A 1 205 ? 0.990 12.949 49.834 1.00 33.04 205 HIS A N 1
ATOM 3100 C CA . HIS A 1 205 ? 0.236 12.007 50.653 1.00 37.06 205 HIS A CA 1
ATOM 3101 C C . HIS A 1 205 ? -1.219 12.437 50.791 1.00 39.22 205 HIS A C 1
ATOM 3102 O O . HIS A 1 205 ? -2.138 11.653 50.523 1.00 37.19 205 HIS A O 1
ATOM 3116 N N . GLY A 1 206 ? -1.448 13.681 51.213 1.00 37.48 206 GLY A N 1
ATOM 3117 C CA . GLY A 1 206 ? -2.812 14.168 51.329 1.00 35.61 206 GLY A CA 1
ATOM 3118 C C . GLY A 1 206 ? -3.554 14.134 50.009 1.00 38.73 206 GLY A C 1
ATOM 3119 O O . GLY A 1 206 ? -4.713 13.714 49.947 1.00 32.93 206 GLY A O 1
ATOM 3123 N N . ALA A 1 207 ? -2.898 14.576 48.934 1.00 39.81 207 ALA A N 1
ATOM 3124 C CA . ALA A 1 207 ? -3.518 14.522 47.615 1.00 34.20 207 ALA A CA 1
ATOM 3125 C C . ALA A 1 207 ? -3.978 13.106 47.293 1.00 33.90 207 ALA A C 1
ATOM 3126 O O . ALA A 1 207 ? -5.116 12.889 46.865 1.00 37.27 207 ALA A O 1
ATOM 3133 N N . LEU A 1 208 ? -3.099 12.125 47.505 1.00 33.82 208 LEU A N 1
ATOM 3134 C CA . LEU A 1 208 ? -3.434 10.750 47.156 1.00 31.60 208 LEU A CA 1
ATOM 3135 C C . LEU A 1 208 ? -4.509 10.193 48.081 1.00 28.35 208 LEU A C 1
ATOM 3136 O O . LEU A 1 208 ? -5.372 9.423 47.646 1.00 28.40 208 LEU A O 1
ATOM 3152 N N . SER A 1 209 ? -4.476 10.571 49.361 1.00 35.36 209 SER A N 1
ATOM 3153 C CA . SER A 1 209 ? -5.520 10.133 50.280 1.00 30.81 209 SER A CA 1
ATOM 3154 C C . SER A 1 209 ? -6.877 10.690 49.868 1.00 32.22 209 SER A C 1
ATOM 3155 O O . SER A 1 209 ? -7.883 9.969 49.870 1.00 28.93 209 SER A O 1
ATOM 3163 N N . ARG A 1 210 ? -6.924 11.974 49.510 1.00 31.07 210 ARG A N 1
ATOM 3164 C CA . ARG A 1 210 ? -8.182 12.582 49.096 1.00 32.58 210 ARG A CA 1
ATOM 3165 C C . ARG A 1 210 ? -8.698 11.953 47.810 1.00 30.82 210 ARG A C 1
ATOM 3166 O O . ARG A 1 210 ? -9.891 11.649 47.691 1.00 35.05 210 ARG A O 1
ATOM 3187 N N . LEU A 1 211 ? -7.812 11.748 46.832 1.00 27.60 211 LEU A N 1
ATOM 3188 C CA . LEU A 1 211 ? -8.222 11.109 45.586 1.00 34.94 211 LEU A CA 1
ATOM 3189 C C . LEU A 1 211 ? -8.847 9.746 45.854 1.00 35.09 211 LEU A C 1
ATOM 3190 O O . LEU A 1 211 ? -9.901 9.414 45.301 1.00 38.91 211 LEU A O 1
ATOM 3206 N N . ALA A 1 212 ? -8.208 8.941 46.708 1.00 31.40 212 ALA A N 1
ATOM 3207 C CA . ALA A 1 212 ? -8.751 7.627 47.031 1.00 33.86 212 ALA A CA 1
ATOM 3208 C C . ALA A 1 212 ? -10.174 7.726 47.561 1.00 29.31 212 ALA A C 1
ATOM 3209 O O . ALA A 1 212 ? -10.994 6.836 47.309 1.00 29.53 212 ALA A O 1
ATOM 3216 N N . ASP A 1 213 ? -10.485 8.794 48.287 1.00 33.33 213 ASP A N 1
ATOM 3217 C CA . ASP A 1 213 ? -11.822 9.020 48.815 1.00 31.28 213 ASP A CA 1
ATOM 3218 C C . ASP A 1 213 ? -12.746 9.695 47.809 1.00 37.97 213 ASP A C 1
ATOM 3219 O O . ASP A 1 213 ? -13.858 10.089 48.178 1.00 45.74 213 ASP A O 1
ATOM 3228 N N . GLY A 1 214 ? -12.317 9.834 46.559 1.00 38.75 214 GLY A N 1
ATOM 3229 C CA . GLY A 1 214 ? -13.115 10.521 45.560 1.00 35.31 214 GLY A CA 1
ATOM 3230 C C . GLY A 1 214 ? -13.227 12.013 45.786 1.00 37.15 214 GLY A C 1
ATOM 3231 O O . GLY A 1 214 ? -14.286 12.596 45.522 1.00 41.61 214 GLY A O 1
ATOM 3235 N N . LEU A 1 215 ? -12.158 12.648 46.265 1.00 40.65 215 LEU A N 1
ATOM 3236 C CA . LEU A 1 215 ? -12.162 14.070 46.570 1.00 37.00 215 LEU A CA 1
ATOM 3237 C C . LEU A 1 215 ? -10.960 14.748 45.926 1.00 39.63 215 LEU A C 1
ATOM 3238 O O . LEU A 1 215 ? -9.932 14.119 45.662 1.00 33.86 215 LEU A O 1
ATOM 3254 N N . ASP A 1 216 ? -11.108 16.047 45.684 1.00 42.49 216 ASP A N 1
ATOM 3255 C CA . ASP A 1 216 ? -10.062 16.887 45.101 1.00 29.86 216 ASP A CA 1
ATOM 3256 C C . ASP A 1 216 ? -9.376 16.178 43.936 1.00 30.80 216 ASP A C 1
ATOM 3257 O O . ASP A 1 216 ? -8.159 15.991 43.905 1.00 37.39 216 ASP A O 1
ATOM 3266 N N . CYS A 1 217 ? -10.189 15.781 42.964 1.00 22.06 217 CYS A N 1
ATOM 3267 C CA . CYS A 1 217 ? -9.701 15.039 41.811 1.00 31.60 217 CYS A CA 1
ATOM 3268 C C . CYS A 1 217 ? -10.577 15.347 40.599 1.00 30.79 217 CYS A C 1
ATOM 3269 O O . CYS A 1 217 ? -11.157 14.466 39.966 1.00 35.08 217 CYS A O 1
ATOM 3277 N N . SER A 1 218 ? -10.678 16.626 40.259 1.00 36.75 218 SER A N 1
ATOM 3278 C CA . SER A 1 218 ? -11.396 17.072 39.076 1.00 42.30 218 SER A CA 1
ATOM 3279 C C . SER A 1 218 ? -10.415 17.397 37.957 1.00 46.84 218 SER A C 1
ATOM 3280 O O . SER A 1 218 ? -9.217 17.589 38.183 1.00 43.48 218 SER A O 1
ATOM 3288 N N . THR A 1 219 ? -10.942 17.449 36.734 1.00 47.16 219 THR A N 1
ATOM 3289 C CA . THR A 1 219 ? -10.197 17.920 35.577 1.00 39.46 219 THR A CA 1
ATOM 3290 C C . THR A 1 219 ? -10.385 19.415 35.347 1.00 51.09 219 THR A C 1
ATOM 3291 O O . THR A 1 219 ? -10.192 19.894 34.224 1.00 49.76 219 THR A O 1
ATOM 3302 N N . ARG A 1 220 ? -10.758 20.154 36.388 1.00 45.96 220 ARG A N 1
ATOM 3303 C CA . ARG A 1 220 ? -11.154 21.545 36.237 1.00 42.75 220 ARG A CA 1
ATOM 3304 C C . ARG A 1 220 ? -9.938 22.446 36.078 1.00 45.88 220 ARG A C 1
ATOM 3305 O O . ARG A 1 220 ? -8.944 22.309 36.795 1.00 45.65 220 ARG A O 1
ATOM 3326 N N . LYS A 1 221 ? -10.027 23.371 35.124 1.00 44.43 221 LYS A N 1
ATOM 3327 C CA . LYS A 1 221 ? -8.964 24.344 34.918 1.00 45.10 221 LYS A CA 1
ATOM 3328 C C . LYS A 1 221 ? -8.781 25.184 36.175 1.00 46.35 221 LYS A C 1
ATOM 3329 O O . LYS A 1 221 ? -9.754 25.658 36.768 1.00 46.13 221 LYS A O 1
ATOM 3348 N N . ARG A 1 222 ? -7.528 25.364 36.582 1.00 43.39 222 ARG A N 1
ATOM 3349 C CA . ARG A 1 222 ? -7.199 26.065 37.814 1.00 44.92 222 ARG A CA 1
ATOM 3350 C C . ARG A 1 222 ? -6.162 27.141 37.531 1.00 48.45 222 ARG A C 1
ATOM 3351 O O . ARG A 1 222 ? -5.237 26.934 36.739 1.00 49.70 222 ARG A O 1
ATOM 3372 N N . LEU A 1 223 ? -6.326 28.290 38.180 1.00 40.14 223 LEU A N 1
ATOM 3373 C CA . LEU A 1 223 ? -5.399 29.408 38.071 1.00 45.57 223 LEU A CA 1
ATOM 3374 C C . LEU A 1 223 ? -4.656 29.537 39.393 1.00 45.39 223 LEU A C 1
ATOM 3375 O O . LEU A 1 223 ? -5.267 29.829 40.428 1.00 45.04 223 LEU A O 1
ATOM 3391 N N . LEU A 1 224 ? -3.345 29.320 39.358 1.00 43.44 224 LEU A N 1
ATOM 3392 C CA . LEU A 1 224 ? -2.515 29.334 40.557 1.00 47.33 224 LEU A CA 1
ATOM 3393 C C . LEU A 1 224 ? -1.850 30.700 40.678 1.00 47.25 224 LEU A C 1
ATOM 3394 O O . LEU A 1 224 ? -0.929 31.023 39.920 1.00 49.80 224 LEU A O 1
ATOM 3410 N N . ALA A 1 225 ? -2.333 31.503 41.625 1.00 46.07 225 ALA A N 1
ATOM 3411 C CA . ALA A 1 225 ? -1.751 32.794 41.957 1.00 43.40 225 ALA A CA 1
ATOM 3412 C C . ALA A 1 225 ? -1.115 32.770 43.344 1.00 51.86 225 ALA A C 1
ATOM 3413 O O . ALA A 1 225 ? -1.054 33.796 44.027 1.00 54.91 225 ALA A O 1
ATOM 3420 N N . LEU A 1 226 ? -0.653 31.600 43.773 1.00 48.60 226 LEU A N 1
ATOM 3421 C CA . LEU A 1 226 ? -0.053 31.454 45.086 1.00 44.47 226 LEU A CA 1
ATOM 3422 C C . LEU A 1 226 ? 1.417 31.850 45.049 1.00 47.31 226 LEU A C 1
ATOM 3423 O O . LEU A 1 226 ? 2.037 31.884 43.982 1.00 46.93 226 LEU A O 1
ATOM 3439 N N . PRO A 1 227 ? 2.003 32.150 46.206 1.00 51.16 227 PRO A N 1
ATOM 3440 C CA . PRO A 1 227 ? 3.454 32.377 46.252 1.00 51.50 227 PRO A CA 1
ATOM 3441 C C . PRO A 1 227 ? 4.197 31.168 45.701 1.00 53.86 227 PRO A C 1
ATOM 3442 O O . PRO A 1 227 ? 3.970 30.032 46.124 1.00 48.31 227 PRO A O 1
ATOM 3453 N N . GLY A 1 228 ? 5.086 31.421 44.742 1.00 53.42 228 GLY A N 1
ATOM 3454 C CA . GLY A 1 228 ? 5.789 30.336 44.085 1.00 40.64 228 GLY A CA 1
ATOM 3455 C C . GLY A 1 228 ? 6.614 29.479 45.019 1.00 42.03 228 GLY A C 1
ATOM 3456 O O . GLY A 1 228 ? 6.872 28.312 44.709 1.00 40.01 228 GLY A O 1
ATOM 3460 N N . HIS A 1 229 ? 7.032 30.027 46.158 1.00 44.08 229 HIS A N 1
ATOM 3461 C CA . HIS A 1 229 ? 7.895 29.302 47.079 1.00 44.96 229 HIS A CA 1
ATOM 3462 C C . HIS A 1 229 ? 7.128 28.489 48.112 1.00 45.48 229 HIS A C 1
ATOM 3463 O O . HIS A 1 229 ? 7.724 27.621 48.760 1.00 51.58 229 HIS A O 1
ATOM 3477 N N . HIS A 1 230 ? 5.836 28.748 48.288 1.00 42.88 230 HIS A N 1
ATOM 3478 C CA . HIS A 1 230 ? 5.045 27.992 49.251 1.00 52.82 230 HIS A CA 1
ATOM 3479 C C . HIS A 1 230 ? 4.754 26.596 48.714 1.00 50.43 230 HIS A C 1
ATOM 3480 O O . HIS A 1 230 ? 4.477 26.416 47.524 1.00 43.06 230 HIS A O 1
ATOM 3494 N N . VAL A 1 231 ? 4.827 25.600 49.604 1.00 54.78 231 VAL A N 1
ATOM 3495 C CA . VAL A 1 231 ? 4.543 24.220 49.212 1.00 52.78 231 VAL A CA 1
ATOM 3496 C C . VAL A 1 231 ? 3.216 24.137 48.470 1.00 43.95 231 VAL A C 1
ATOM 3497 O O . VAL A 1 231 ? 3.061 23.354 47.525 1.00 38.95 231 VAL A O 1
ATOM 3510 N N . SER A 1 232 ? 2.236 24.940 48.892 1.00 40.15 232 SER A N 1
ATOM 3511 C CA . SER A 1 232 ? 0.920 24.904 48.262 1.00 43.15 232 SER A CA 1
ATOM 3512 C C . SER A 1 232 ? 1.014 25.161 46.763 1.00 38.09 232 SER A C 1
ATOM 3513 O O . SER A 1 232 ? 0.292 24.543 45.973 1.00 36.59 232 SER A O 1
ATOM 3521 N N . ALA A 1 233 ? 1.900 26.072 46.352 1.00 45.16 233 ALA A N 1
ATOM 3522 C CA . ALA A 1 233 ? 2.044 26.371 44.931 1.00 39.93 233 ALA A CA 1
ATOM 3523 C C . ALA A 1 233 ? 2.572 25.168 44.160 1.00 38.56 233 ALA A C 1
ATOM 3524 O O . ALA A 1 233 ? 2.170 24.933 43.015 1.00 38.18 233 ALA A O 1
ATOM 3531 N N . MET A 1 234 ? 3.471 24.396 44.769 1.00 37.10 234 MET A N 1
ATOM 3532 C CA . MET A 1 234 ? 4.062 23.256 44.077 1.00 37.83 234 MET A CA 1
ATOM 3533 C C . MET A 1 234 ? 3.112 22.064 44.053 1.00 37.12 234 MET A C 1
ATOM 3534 O O . MET A 1 234 ? 2.890 21.460 42.997 1.00 29.21 234 MET A O 1
ATOM 3548 N N . SER A 1 235 ? 2.539 21.716 45.206 1.00 36.67 235 SER A N 1
ATOM 3549 C CA . SER A 1 235 ? 1.661 20.552 45.269 1.00 40.49 235 SER A CA 1
ATOM 3550 C C . SER A 1 235 ? 0.483 20.692 44.312 1.00 37.29 235 SER A C 1
ATOM 3551 O O . SER A 1 235 ? 0.097 19.723 43.647 1.00 34.37 235 SER A O 1
ATOM 3559 N N . ASN A 1 236 ? -0.099 21.890 44.220 1.00 37.82 236 ASN A N 1
ATOM 3560 C CA . ASN A 1 236 ? -1.242 22.073 43.332 1.00 35.07 236 ASN A CA 1
ATOM 3561 C C . ASN A 1 236 ? -0.826 22.045 41.867 1.00 31.65 236 ASN A C 1
ATOM 3562 O O . ASN A 1 236 ? -1.596 21.586 41.016 1.00 27.95 236 ASN A O 1
ATOM 3573 N N . THR A 1 237 ? 0.379 22.525 41.551 1.00 28.75 237 THR A N 1
ATOM 3574 C CA . THR A 1 237 ? 0.886 22.387 40.190 1.00 29.45 237 THR A CA 1
ATOM 3575 C C . THR A 1 237 ? 1.002 20.915 39.807 1.00 36.87 237 THR A C 1
ATOM 3576 O O . THR A 1 237 ? 0.465 20.478 38.783 1.00 34.25 237 THR A O 1
ATOM 3587 N N . LEU A 1 238 ? 1.705 20.133 40.630 1.00 36.05 238 LEU A N 1
ATOM 3588 C CA . LEU A 1 238 ? 1.867 18.712 40.344 1.00 32.78 238 LEU A CA 1
ATOM 3589 C C . LEU A 1 238 ? 0.527 17.989 40.357 1.00 33.27 238 LEU A C 1
ATOM 3590 O O . LEU A 1 238 ? 0.268 17.128 39.506 1.00 26.13 238 LEU A O 1
ATOM 3606 N N . LEU A 1 239 ? -0.338 18.321 41.318 1.00 27.91 239 LEU A N 1
ATOM 3607 C CA . LEU A 1 239 ? -1.639 17.663 41.395 1.00 33.92 239 LEU A CA 1
ATOM 3608 C C . LEU A 1 239 ? -2.450 17.913 40.130 1.00 27.24 239 LEU A C 1
ATOM 3609 O O . LEU A 1 239 ? -3.042 16.987 39.564 1.00 27.04 239 LEU A O 1
ATOM 3625 N N . GLY A 1 240 ? -2.486 19.164 39.670 1.00 29.48 240 GLY A N 1
ATOM 3626 C CA . GLY A 1 240 ? -3.206 19.465 38.443 1.00 35.82 240 GLY A CA 1
ATOM 3627 C C . GLY A 1 240 ? -2.703 18.653 37.267 1.00 35.56 240 GLY A C 1
ATOM 3628 O O . GLY A 1 240 ? -3.488 18.080 36.506 1.00 31.88 240 GLY A O 1
ATOM 3632 N N . LEU A 1 241 ? -1.379 18.586 37.107 1.00 36.12 241 LEU A N 1
ATOM 3633 C CA . LEU A 1 241 ? -0.807 17.801 36.019 1.00 38.59 241 LEU A CA 1
ATOM 3634 C C . LEU A 1 241 ? -1.230 16.340 36.108 1.00 35.63 241 LEU A C 1
ATOM 3635 O O . LEU A 1 241 ? -1.552 15.715 35.090 1.00 36.69 241 LEU A O 1
ATOM 3651 N N . THR A 1 242 ? -1.232 15.772 37.316 1.00 35.00 242 THR A N 1
ATOM 3652 C CA . THR A 1 242 ? -1.603 14.369 37.463 1.00 40.11 242 THR A CA 1
ATOM 3653 C C . THR A 1 242 ? -3.057 14.146 37.063 1.00 36.28 242 THR A C 1
ATOM 3654 O O . THR A 1 242 ? -3.369 13.237 36.285 1.00 33.81 242 THR A O 1
ATOM 3665 N N . LEU A 1 243 ? -3.963 14.977 37.585 1.00 38.50 243 LEU A N 1
ATOM 3666 C CA . LEU A 1 243 ? -5.385 14.800 37.319 1.00 39.64 243 LEU A CA 1
ATOM 3667 C C . LEU A 1 243 ? -5.734 14.964 35.847 1.00 35.80 243 LEU A C 1
ATOM 3668 O O . LEU A 1 243 ? -6.795 14.499 35.417 1.00 36.50 243 LEU A O 1
ATOM 3684 N N . GLY A 1 244 ? -4.866 15.607 35.068 1.00 38.13 244 GLY A N 1
ATOM 3685 C CA . GLY A 1 244 ? -5.236 16.024 33.733 1.00 42.15 244 GLY A CA 1
ATOM 3686 C C . GLY A 1 244 ? -5.950 17.352 33.687 1.00 40.07 244 GLY A C 1
ATOM 3687 O O . GLY A 1 244 ? -6.664 17.633 32.722 1.00 45.26 244 GLY A O 1
ATOM 3691 N N . ALA A 1 245 ? -5.781 18.179 34.712 1.00 32.93 245 ALA A N 1
ATOM 3692 C CA . ALA A 1 245 ? -6.472 19.459 34.802 1.00 40.15 245 ALA A CA 1
ATOM 3693 C C . ALA A 1 245 ? -5.599 20.564 34.228 1.00 39.26 245 ALA A C 1
ATOM 3694 O O . ALA A 1 245 ? -4.426 20.673 34.603 1.00 43.76 245 ALA A O 1
ATOM 3701 N N . PRO A 1 246 ? -6.120 21.388 33.310 1.00 45.49 246 PRO A N 1
ATOM 3702 C CA . PRO A 1 246 ? -5.359 22.564 32.867 1.00 36.42 246 PRO A CA 1
ATOM 3703 C C . PRO A 1 246 ? -4.865 23.416 34.024 1.00 36.88 246 PRO A C 1
ATOM 3704 O O . PRO A 1 246 ? -5.661 23.880 34.845 1.00 38.61 246 PRO A O 1
ATOM 3715 N N . VAL A 1 247 ? -3.551 23.623 34.100 1.00 40.04 247 VAL A N 1
ATOM 3716 C CA . VAL A 1 247 ? -2.933 24.446 35.133 1.00 41.84 247 VAL A CA 1
ATOM 3717 C C . VAL A 1 247 ? -2.465 25.745 34.492 1.00 40.27 247 VAL A C 1
ATOM 3718 O O . VAL A 1 247 ? -1.903 25.739 33.390 1.00 44.79 247 VAL A O 1
ATOM 3731 N N . VAL A 1 248 ? -2.696 26.857 35.186 1.00 43.61 248 VAL A N 1
ATOM 3732 C CA . VAL A 1 248 ? -2.397 28.191 34.680 1.00 36.53 248 VAL A CA 1
ATOM 3733 C C . VAL A 1 248 ? -1.569 28.906 35.737 1.00 42.93 248 VAL A C 1
ATOM 3734 O O . VAL A 1 248 ? -2.064 29.181 36.838 1.00 46.36 248 VAL A O 1
ATOM 3747 N N . HIS A 1 249 ? -0.316 29.207 35.409 1.00 46.75 249 HIS A N 1
ATOM 3748 C CA . HIS A 1 249 ? 0.581 29.895 36.326 1.00 45.85 249 HIS A CA 1
ATOM 3749 C C . HIS A 1 249 ? 0.472 31.400 36.118 1.00 45.85 249 HIS A C 1
ATOM 3750 O O . HIS A 1 249 ? 0.528 31.883 34.983 1.00 45.72 249 HIS A O 1
ATOM 3764 N N . TYR A 1 250 ? 0.313 32.136 37.215 1.00 41.45 250 TYR A N 1
ATOM 3765 C CA . TYR A 1 250 ? 0.272 33.594 37.185 1.00 44.88 250 TYR A CA 1
ATOM 3766 C C . TYR A 1 250 ? 1.252 34.112 38.227 1.00 46.57 250 TYR A C 1
ATOM 3767 O O . TYR A 1 250 ? 1.064 33.891 39.427 1.00 43.66 250 TYR A O 1
ATOM 3785 N N . THR A 1 251 ? 2.292 34.800 37.775 1.00 51.73 251 THR A N 1
ATOM 3786 C CA . THR A 1 251 ? 3.368 35.317 38.649 1.00 50.76 251 THR A CA 1
ATOM 3787 C C . THR A 1 251 ? 2.885 36.561 39.393 1.00 49.42 251 THR A C 1
ATOM 3788 O O . THR A 1 251 ? 3.409 36.801 40.485 1.00 44.45 251 THR A O 1
ATOM 3799 N N . ASP A 1 252 ? 1.919 37.307 38.846 1.00 52.64 252 ASP A N 1
ATOM 3800 C CA . ASP A 1 252 ? 1.475 38.564 39.439 1.00 53.14 252 ASP A CA 1
ATOM 3801 C C . ASP A 1 252 ? 0.341 38.304 40.421 1.00 55.99 252 ASP A C 1
ATOM 3802 O O . ASP A 1 252 ? -0.728 37.840 40.003 1.00 53.97 252 ASP A O 1
ATOM 3811 N N . PRO A 1 253 ? 0.511 38.595 41.712 1.00 52.28 253 PRO A N 1
ATOM 3812 C CA . PRO A 1 253 ? -0.561 38.338 42.682 1.00 61.09 253 PRO A CA 1
ATOM 3813 C C . PRO A 1 253 ? -1.526 39.496 42.881 1.00 67.21 253 PRO A C 1
ATOM 3814 O O . PRO A 1 253 ? -2.437 39.378 43.709 1.00 68.33 253 PRO A O 1
ATOM 3825 N N . SER A 1 254 ? -1.352 40.599 42.157 1.00 71.67 254 SER A N 1
ATOM 3826 C CA . SER A 1 254 ? -2.250 41.737 42.294 1.00 71.25 254 SER A CA 1
ATOM 3827 C C . SER A 1 254 ? -3.668 41.348 41.901 1.00 72.50 254 SER A C 1
ATOM 3828 O O . SER A 1 254 ? -3.883 40.620 40.927 1.00 63.49 254 SER A O 1
ATOM 3836 N N . GLY A 1 255 ? -4.644 41.845 42.650 1.00 74.10 255 GLY A N 1
ATOM 3837 C CA . GLY A 1 255 ? -6.030 41.538 42.375 1.00 73.92 255 GLY A CA 1
ATOM 3838 C C . GLY A 1 255 ? -6.429 41.822 40.938 1.00 71.92 255 GLY A C 1
ATOM 3839 O O . GLY A 1 255 ? -7.362 41.217 40.414 1.00 69.19 255 GLY A O 1
ATOM 3843 N N . LYS A 1 256 ? -5.742 42.776 40.316 1.00 70.59 256 LYS A N 1
ATOM 3844 C CA . LYS A 1 256 ? -6.070 43.219 38.945 1.00 66.86 256 LYS A CA 1
ATOM 3845 C C . LYS A 1 256 ? -5.573 42.207 37.925 1.00 62.18 256 LYS A C 1
ATOM 3846 O O . LYS A 1 256 ? -6.309 41.956 36.990 1.00 59.70 256 LYS A O 1
ATOM 3865 N N . ALA A 1 257 ? -4.357 41.685 38.073 1.00 67.60 257 ALA A N 1
ATOM 3866 C CA . ALA A 1 257 ? -3.860 40.653 37.174 1.00 73.70 257 ALA A CA 1
ATOM 3867 C C . ALA A 1 257 ? -4.717 39.399 37.263 1.00 60.52 257 ALA A C 1
ATOM 3868 O O . ALA A 1 257 ? -4.992 38.752 36.246 1.00 50.89 257 ALA A O 1
ATOM 3875 N N . VAL A 1 258 ? -5.156 39.045 38.472 1.00 55.93 258 VAL A N 1
ATOM 3876 C CA . VAL A 1 258 ? -5.981 37.854 38.640 1.00 69.21 258 VAL A CA 1
ATOM 3877 C C . VAL A 1 258 ? -7.327 38.041 37.950 1.00 61.02 258 VAL A C 1
ATOM 3878 O O . VAL A 1 258 ? -7.796 37.161 37.217 1.00 51.15 258 VAL A O 1
ATOM 3891 N N . LEU A 1 259 ? -7.968 39.193 38.169 1.00 58.11 259 LEU A N 1
ATOM 3892 C CA . LEU A 1 259 ? -9.250 39.458 37.524 1.00 54.70 259 LEU A CA 1
ATOM 3893 C C . LEU A 1 259 ? -9.112 39.430 36.008 1.00 51.14 259 LEU A C 1
ATOM 3894 O O . LEU A 1 259 ? -9.988 38.913 35.304 1.00 54.28 259 LEU A O 1
ATOM 3910 N N . ASP A 1 260 ? -8.013 39.979 35.487 1.00 55.72 260 ASP A N 1
ATOM 3911 C CA . ASP A 1 260 ? -7.759 39.899 34.053 1.00 55.48 260 ASP A CA 1
ATOM 3912 C C . ASP A 1 260 ? -7.509 38.460 33.624 1.00 55.17 260 ASP A C 1
ATOM 3913 O O . ASP A 1 260 ? -8.025 38.014 32.592 1.00 54.92 260 ASP A O 1
ATOM 3922 N N . GLY A 1 261 ? -6.724 37.718 34.407 1.00 56.89 261 GLY A N 1
ATOM 3923 C CA . GLY A 1 261 ? -6.471 36.327 34.075 1.00 51.70 261 GLY A CA 1
ATOM 3924 C C . GLY A 1 261 ? -7.718 35.470 34.166 1.00 50.55 261 GLY A C 1
ATOM 3925 O O . GLY A 1 261 ? -7.909 34.549 33.367 1.00 49.82 261 GLY A O 1
ATOM 3929 N N . ILE A 1 262 ? -8.584 35.756 35.141 1.00 43.43 262 ILE A N 1
ATOM 3930 C CA . ILE A 1 262 ? -9.843 35.024 35.244 1.00 54.06 262 ILE A CA 1
ATOM 3931 C C . ILE A 1 262 ? -10.669 35.225 33.978 1.00 54.85 262 ILE A C 1
ATOM 3932 O O . ILE A 1 262 ? -11.194 34.268 33.398 1.00 50.73 262 ILE A O 1
ATOM 3948 N N . GLU A 1 263 ? -10.797 36.478 33.532 1.00 52.12 263 GLU A N 1
ATOM 3949 C CA . GLU A 1 263 ? -11.505 36.742 32.284 1.00 54.90 263 GLU A CA 1
ATOM 3950 C C . GLU A 1 263 ? -10.779 36.125 31.096 1.00 52.53 263 GLU A C 1
ATOM 3951 O O . GLU A 1 263 ? -11.421 35.669 30.142 1.00 53.53 263 GLU A O 1
ATOM 3963 N N . LYS A 1 264 ? -9.447 36.089 31.142 1.00 52.45 264 LYS A N 1
ATOM 3964 C CA . LYS A 1 264 ? -8.669 35.576 30.019 1.00 50.07 264 LYS A CA 1
ATOM 3965 C C . LYS A 1 264 ? -8.819 34.064 29.886 1.00 51.11 264 LYS A C 1
ATOM 3966 O O . LYS A 1 264 ? -9.196 33.556 28.823 1.00 47.94 264 LYS A O 1
ATOM 3985 N N . HIS A 1 265 ? -8.526 33.324 30.958 1.00 46.56 265 HIS A N 1
ATOM 3986 C CA . HIS A 1 265 ? -8.515 31.869 30.891 1.00 54.26 265 HIS A CA 1
ATOM 3987 C C . HIS A 1 265 ? -9.831 31.231 31.317 1.00 54.27 265 HIS A C 1
ATOM 3988 O O . HIS A 1 265 ? -10.060 30.056 31.005 1.00 51.65 265 HIS A O 1
ATOM 4002 N N . ARG A 1 266 ? -10.690 31.968 32.012 1.00 54.87 266 ARG A N 1
ATOM 4003 C CA . ARG A 1 266 ? -11.941 31.431 32.550 1.00 58.93 266 ARG A CA 1
ATOM 4004 C C . ARG A 1 266 ? -11.669 30.162 33.376 1.00 59.24 266 ARG A C 1
ATOM 4005 O O . ARG A 1 266 ? -12.127 29.084 33.026 1.00 52.59 266 ARG A O 1
ATOM 4026 N N . PRO A 1 267 ? -10.914 30.286 34.470 1.00 51.07 267 PRO A N 1
ATOM 4027 C CA . PRO A 1 267 ? -10.681 29.121 35.331 1.00 54.02 267 PRO A CA 1
ATOM 4028 C C . PRO A 1 267 ? -11.923 28.762 36.131 1.00 61.83 267 PRO A C 1
ATOM 4029 O O . PRO A 1 267 ? -12.647 29.634 36.617 1.00 51.12 267 PRO A O 1
ATOM 4040 N N . THR A 1 268 ? -12.159 27.457 36.270 1.00 55.79 268 THR A N 1
ATOM 4041 C CA . THR A 1 268 ? -13.269 26.990 37.090 1.00 42.57 268 THR A CA 1
ATOM 4042 C C . THR A 1 268 ? -12.958 27.093 38.579 1.00 46.84 268 THR A C 1
ATOM 4043 O O . THR A 1 268 ? -13.880 27.198 39.394 1.00 49.82 268 THR A O 1
ATOM 4054 N N . ILE A 1 269 ? -11.679 27.063 38.954 1.00 52.28 269 ILE A N 1
ATOM 4055 C CA . ILE A 1 269 ? -11.255 27.243 40.338 1.00 50.50 269 ILE A CA 1
ATOM 4056 C C . ILE A 1 269 ? -10.014 28.125 40.333 1.00 47.50 269 ILE A C 1
ATOM 4057 O O . ILE A 1 269 ? -9.263 28.164 39.353 1.00 49.56 269 ILE A O 1
ATOM 4073 N N . VAL A 1 270 ? -9.802 28.842 41.436 1.00 47.29 270 VAL A N 1
ATOM 4074 C CA . VAL A 1 270 ? -8.719 29.815 41.540 1.00 47.89 270 VAL A CA 1
ATOM 4075 C C . VAL A 1 270 ? -8.043 29.662 42.897 1.00 53.57 270 VAL A C 1
ATOM 4076 O O . VAL A 1 270 ? -8.722 29.553 43.925 1.00 55.39 270 VAL A O 1
ATOM 4089 N N . PHE A 1 271 ? -6.712 29.661 42.898 1.00 46.40 271 PHE A N 1
ATOM 4090 C CA . PHE A 1 271 ? -5.916 29.544 44.110 1.00 44.43 271 PHE A CA 1
ATOM 4091 C C . PHE A 1 271 ? -5.168 30.848 44.350 1.00 46.21 271 PHE A C 1
ATOM 4092 O O . PHE A 1 271 ? -4.547 31.391 43.430 1.00 50.78 271 PHE A O 1
ATOM 4109 N N . GLY A 1 272 ? -5.217 31.334 45.584 1.00 47.71 272 GLY A N 1
ATOM 4110 C CA . GLY A 1 272 ? -4.458 32.505 45.974 1.00 57.41 272 GLY A CA 1
ATOM 4111 C C . GLY A 1 272 ? -4.380 32.559 47.482 1.00 64.93 272 GLY A C 1
ATOM 4112 O O . GLY A 1 272 ? -4.948 31.722 48.185 1.00 65.70 272 GLY A O 1
ATOM 4116 N N . PHE A 1 273 ? -3.651 33.549 47.979 1.00 72.28 273 PHE A N 1
ATOM 4117 C CA . PHE A 1 273 ? -3.610 33.811 49.409 1.00 82.60 273 PHE A CA 1
ATOM 4118 C C . PHE A 1 273 ? -4.665 34.858 49.753 1.00 90.83 273 PHE A C 1
ATOM 4119 O O . PHE A 1 273 ? -5.062 35.668 48.909 1.00 86.69 273 PHE A O 1
ATOM 4136 N N . THR A 1 274 ? -5.129 34.819 51.005 1.00 96.22 274 THR A N 1
ATOM 4137 C CA . THR A 1 274 ? -6.234 35.668 51.439 1.00 91.10 274 THR A CA 1
ATOM 4138 C C . THR A 1 274 ? -6.122 37.087 50.893 1.00 93.21 274 THR A C 1
ATOM 4139 O O . THR A 1 274 ? -7.067 37.612 50.295 1.00 92.09 274 THR A O 1
ATOM 4150 N N . HIS A 1 275 ? -4.957 37.715 51.076 1.00 93.17 275 HIS A N 1
ATOM 4151 C CA . HIS A 1 275 ? -4.785 39.104 50.663 1.00 94.51 275 HIS A CA 1
ATOM 4152 C C . HIS A 1 275 ? -5.105 39.300 49.186 1.00 88.07 275 HIS A C 1
ATOM 4153 O O . HIS A 1 275 ? -5.649 40.339 48.796 1.00 82.67 275 HIS A O 1
ATOM 4167 N N . THR A 1 276 ? -4.756 38.325 48.344 1.00 94.83 276 THR A N 1
ATOM 4168 C CA . THR A 1 276 ? -4.977 38.487 46.911 1.00 87.08 276 THR A CA 1
ATOM 4169 C C . THR A 1 276 ? -6.449 38.750 46.620 1.00 81.32 276 THR A C 1
ATOM 4170 O O . THR A 1 276 ? -6.798 39.756 45.994 1.00 75.62 276 THR A O 1
ATOM 4181 N N . PHE A 1 277 ? -7.329 37.862 47.092 1.00 79.86 277 PHE A N 1
ATOM 4182 C CA . PHE A 1 277 ? -8.755 38.013 46.822 1.00 76.40 277 PHE A CA 1
ATOM 4183 C C . PHE A 1 277 ? -9.307 39.307 47.406 1.00 81.18 277 PHE A C 1
ATOM 4184 O O . PHE A 1 277 ? -10.226 39.903 46.832 1.00 75.64 277 PHE A O 1
ATOM 4201 N N . THR A 1 278 ? -8.764 39.758 48.539 1.00 81.88 278 THR A N 1
ATOM 4202 C CA . THR A 1 278 ? -9.189 41.030 49.114 1.00 77.34 278 THR A CA 1
ATOM 4203 C C . THR A 1 278 ? -9.001 42.165 48.113 1.00 81.59 278 THR A C 1
ATOM 4204 O O . THR A 1 278 ? -9.943 42.902 47.801 1.00 84.45 278 THR A O 1
ATOM 4215 N N . GLU A 1 279 ? -7.776 42.323 47.600 1.00 78.10 279 GLU A N 1
ATOM 4216 C CA . GLU A 1 279 ? -7.520 43.347 46.594 1.00 82.90 279 GLU A CA 1
ATOM 4217 C C . GLU A 1 279 ? -8.491 43.236 45.427 1.00 78.42 279 GLU A C 1
ATOM 4218 O O . GLU A 1 279 ? -8.842 44.248 44.809 1.00 80.90 279 GLU A O 1
ATOM 4230 N N . MET A 1 280 ? -8.933 42.016 45.108 1.00 80.65 280 MET A N 1
ATOM 4231 C CA . MET A 1 280 ? -9.932 41.845 44.061 1.00 79.00 280 MET A CA 1
ATOM 4232 C C . MET A 1 280 ? -11.285 42.392 44.493 1.00 83.27 280 MET A C 1
ATOM 4233 O O . MET A 1 280 ? -12.047 42.892 43.659 1.00 81.09 280 MET A O 1
ATOM 4247 N N . ALA A 1 281 ? -11.596 42.308 45.788 1.00 82.27 281 ALA A N 1
ATOM 4248 C CA . ALA A 1 281 ? -12.899 42.754 46.268 1.00 87.45 281 ALA A CA 1
ATOM 4249 C C . ALA A 1 281 ? -13.048 44.265 46.143 1.00 91.01 281 ALA A C 1
ATOM 4250 O O . ALA A 1 281 ? -14.128 44.762 45.806 1.00 90.56 281 ALA A O 1
ATOM 4257 N N . ALA A 1 282 ? -11.976 45.010 46.407 1.00 90.33 282 ALA A N 1
ATOM 4258 C CA . ALA A 1 282 ? -12.016 46.465 46.346 1.00 87.34 282 ALA A CA 1
ATOM 4259 C C . ALA A 1 282 ? -11.971 47.004 44.922 1.00 88.63 282 ALA A C 1
ATOM 4260 O O . ALA A 1 282 ? -11.930 48.226 44.743 1.00 100.74 282 ALA A O 1
ATOM 4267 N N . GLU A 1 283 ? -11.975 46.136 43.914 1.00 85.79 283 GLU A N 1
ATOM 4268 C CA . GLU A 1 283 ? -11.974 46.569 42.529 1.00 88.59 283 GLU A CA 1
ATOM 4269 C C . GLU A 1 283 ? -13.406 46.832 42.066 1.00 87.63 283 GLU A C 1
ATOM 4270 O O . GLU A 1 283 ? -14.370 46.686 42.822 1.00 90.13 283 GLU A O 1
ATOM 4282 N N . ASP A 1 284 ? -13.548 47.225 40.799 1.00 87.57 284 ASP A N 1
ATOM 4283 C CA . ASP A 1 284 ? -14.871 47.510 40.255 1.00 85.88 284 ASP A CA 1
ATOM 4284 C C . ASP A 1 284 ? -15.772 46.286 40.350 1.00 87.47 284 ASP A C 1
ATOM 4285 O O . ASP A 1 284 ? -16.831 46.322 40.988 1.00 87.42 284 ASP A O 1
ATOM 4294 N N . LEU A 1 285 ? -15.371 45.189 39.712 1.00 88.90 285 LEU A N 1
ATOM 4295 C CA . LEU A 1 285 ? -16.168 43.969 39.644 1.00 85.54 285 LEU A CA 1
ATOM 4296 C C . LEU A 1 285 ? -17.516 44.204 38.982 1.00 86.29 285 LEU A C 1
ATOM 4297 O O . LEU A 1 285 ? -18.388 43.327 39.022 1.00 93.46 285 LEU A O 1
ATOM 4313 N N . THR A 1 286 ? -17.702 45.373 38.372 1.00 82.07 286 THR A N 1
ATOM 4314 C CA . THR A 1 286 ? -18.987 45.748 37.795 1.00 89.00 286 THR A CA 1
ATOM 4315 C C . THR A 1 286 ? -19.200 45.053 36.457 1.00 89.93 286 THR A C 1
ATOM 4316 O O . THR A 1 286 ? -20.156 44.289 36.286 1.00 88.78 286 THR A O 1
ATOM 4327 N N . ASP A 1 287 ? -18.315 45.314 35.496 1.00 88.89 287 ASP A N 1
ATOM 4328 C CA . ASP A 1 287 ? -18.346 44.668 34.193 1.00 87.27 287 ASP A CA 1
ATOM 4329 C C . ASP A 1 287 ? -17.364 43.506 34.108 1.00 87.66 287 ASP A C 1
ATOM 4330 O O . ASP A 1 287 ? -16.937 43.137 33.009 1.00 82.32 287 ASP A O 1
ATOM 4339 N N . ARG A 1 288 ? -16.996 42.929 35.248 1.00 83.58 288 ARG A N 1
ATOM 4340 C CA . ARG A 1 288 ? -16.092 41.788 35.291 1.00 76.10 288 ARG A CA 1
ATOM 4341 C C . ARG A 1 288 ? -16.904 40.507 35.152 1.00 73.74 288 ARG A C 1
ATOM 4342 O O . ARG A 1 288 ? -17.830 40.265 35.934 1.00 79.52 288 ARG A O 1
ATOM 4363 N N . ASP A 1 289 ? -16.565 39.695 34.155 1.00 69.26 289 ASP A N 1
ATOM 4364 C CA . ASP A 1 289 ? -17.223 38.408 33.940 1.00 71.27 289 ASP A CA 1
ATOM 4365 C C . ASP A 1 289 ? -16.425 37.344 34.683 1.00 71.63 289 ASP A C 1
ATOM 4366 O O . ASP A 1 289 ? -15.361 36.916 34.226 1.00 63.70 289 ASP A O 1
ATOM 4375 N N . LEU A 1 290 ? -16.938 36.913 35.831 1.00 76.14 290 LEU A N 1
ATOM 4376 C CA . LEU A 1 290 ? -16.296 35.904 36.661 1.00 83.76 290 LEU A CA 1
ATOM 4377 C C . LEU A 1 290 ? -17.221 34.717 36.900 1.00 72.38 290 LEU A C 1
ATOM 4378 O O . LEU A 1 290 ? -17.214 34.102 37.968 1.00 66.38 290 LEU A O 1
ATOM 4394 N N . THR A 1 291 ? -18.030 34.368 35.896 1.00 70.84 291 THR A N 1
ATOM 4395 C CA . THR A 1 291 ? -19.022 33.309 36.042 1.00 73.81 291 THR A CA 1
ATOM 4396 C C . THR A 1 291 ? -18.457 31.917 35.789 1.00 68.21 291 THR A C 1
ATOM 4397 O O . THR A 1 291 ? -19.189 30.934 35.947 1.00 71.37 291 THR A O 1
ATOM 4408 N N . SER A 1 292 ? -17.185 31.804 35.400 1.00 62.45 292 SER A N 1
ATOM 4409 C CA . SER A 1 292 ? -16.577 30.487 35.254 1.00 64.57 292 SER A CA 1
ATOM 4410 C C . SER A 1 292 ? -16.131 29.919 36.595 1.00 57.99 292 SER A C 1
ATOM 4411 O O . SER A 1 292 ? -16.193 28.702 36.799 1.00 57.79 292 SER A O 1
ATOM 4419 N N . VAL A 1 293 ? -15.694 30.776 37.517 1.00 49.93 293 VAL A N 1
ATOM 4420 C CA . VAL A 1 293 ? -15.175 30.302 38.792 1.00 52.83 293 VAL A CA 1
ATOM 4421 C C . VAL A 1 293 ? -16.302 29.688 39.610 1.00 63.86 293 VAL A C 1
ATOM 4422 O O . VAL A 1 293 ? -17.338 30.323 39.851 1.00 64.57 293 VAL A O 1
ATOM 4435 N N . GLU A 1 294 ? -16.099 28.447 40.048 1.00 60.83 294 GLU A N 1
ATOM 4436 C CA . GLU A 1 294 ? -16.986 27.808 41.008 1.00 55.43 294 GLU A CA 1
ATOM 4437 C C . GLU A 1 294 ? -16.484 27.916 42.441 1.00 55.68 294 GLU A C 1
ATOM 4438 O O . GLU A 1 294 ? -17.294 27.869 43.372 1.00 58.00 294 GLU A O 1
ATOM 4450 N N . ALA A 1 295 ? -15.176 28.063 42.646 1.00 51.31 295 ALA A N 1
ATOM 4451 C CA . ALA A 1 295 ? -14.628 28.032 43.993 1.00 55.75 295 ALA A CA 1
ATOM 4452 C C . ALA A 1 295 ? -13.278 28.731 44.038 1.00 50.05 295 ALA A C 1
ATOM 4453 O O . ALA A 1 295 ? -12.435 28.527 43.162 1.00 47.30 295 ALA A O 1
ATOM 4460 N N . TYR A 1 296 ? -13.088 29.548 45.071 1.00 54.27 296 TYR A N 1
ATOM 4461 C CA . TYR A 1 296 ? -11.810 30.177 45.372 1.00 58.58 296 TYR A CA 1
ATOM 4462 C C . TYR A 1 296 ? -11.188 29.471 46.571 1.00 57.38 296 TYR A C 1
ATOM 4463 O O . TYR A 1 296 ? -11.845 29.307 47.605 1.00 57.03 296 TYR A O 1
ATOM 4481 N N . TYR A 1 297 ? -9.931 29.062 46.434 1.00 57.47 297 TYR A N 1
ATOM 4482 C CA . TYR A 1 297 ? -9.175 28.437 47.514 1.00 58.27 297 TYR A CA 1
ATOM 4483 C C . TYR A 1 297 ? -8.162 29.449 48.033 1.00 53.76 297 TYR A C 1
ATOM 4484 O O . TYR A 1 297 ? -7.270 29.872 47.290 1.00 58.25 297 TYR A O 1
ATOM 4502 N N . ALA A 1 298 ? -8.297 29.831 49.300 1.00 52.49 298 ALA A N 1
ATOM 4503 C CA . ALA A 1 298 ? -7.489 30.889 49.890 1.00 63.07 298 ALA A CA 1
ATOM 4504 C C . ALA A 1 298 ? -6.650 30.343 51.035 1.00 66.78 298 ALA A C 1
ATOM 4505 O O . ALA A 1 298 ? -7.108 29.493 51.804 1.00 73.89 298 ALA A O 1
ATOM 4512 N N . SER A 1 299 ? -5.423 30.842 51.144 1.00 74.60 299 SER A N 1
ATOM 4513 C CA . SER A 1 299 ? -4.538 30.473 52.242 1.00 85.23 299 SER A CA 1
ATOM 4514 C C . SER A 1 299 ? -3.818 31.705 52.786 1.00 79.47 299 SER A C 1
ATOM 4515 O O . SER A 1 299 ? -4.312 32.376 53.692 1.00 77.24 299 SER A O 1
ATOM 4523 N N . HIS A 1 304 ? -8.324 35.750 57.572 1.00 101.32 304 HIS A N 1
ATOM 4524 C CA . HIS A 1 304 ? -8.357 37.234 57.615 1.00 109.78 304 HIS A CA 1
ATOM 4525 C C . HIS A 1 304 ? -9.042 37.781 56.357 1.00 97.68 304 HIS A C 1
ATOM 4526 O O . HIS A 1 304 ? -8.316 38.196 55.444 1.00 95.65 304 HIS A O 1
ATOM 4539 N N . ALA A 1 305 ? -10.375 37.819 56.313 1.00 95.54 305 ALA A N 1
ATOM 4540 C CA . ALA A 1 305 ? -11.125 38.251 55.111 1.00 106.38 305 ALA A CA 1
ATOM 4541 C C . ALA A 1 305 ? -12.413 39.002 55.465 1.00 107.78 305 ALA A C 1
ATOM 4542 O O . ALA A 1 305 ? -12.889 38.841 56.593 1.00 100.28 305 ALA A O 1
ATOM 4549 N N . VAL A 1 306 ? -12.936 39.806 54.538 1.00 127.46 306 VAL A N 1
ATOM 4550 C CA . VAL A 1 306 ? -14.197 40.587 54.710 1.00 133.65 306 VAL A CA 1
ATOM 4551 C C . VAL A 1 306 ? -14.619 41.065 53.320 1.00 125.87 306 VAL A C 1
ATOM 4552 O O . VAL A 1 306 ? -13.718 41.303 52.502 1.00 131.95 306 VAL A O 1
ATOM 4565 N N . HIS A 1 307 ? -15.916 41.215 53.059 1.00 114.43 307 HIS A N 1
ATOM 4566 C CA . HIS A 1 307 ? -16.437 41.677 51.745 1.00 108.90 307 HIS A CA 1
ATOM 4567 C C . HIS A 1 307 ? -16.053 40.691 50.643 1.00 98.90 307 HIS A C 1
ATOM 4568 O O . HIS A 1 307 ? -15.799 41.151 49.524 1.00 93.48 307 HIS A O 1
ATOM 4582 N N . ILE A 1 308 ? -16.017 39.392 50.939 1.00 101.42 308 ILE A N 1
ATOM 4583 C CA . ILE A 1 308 ? -15.711 38.389 49.923 1.00 93.36 308 ILE A CA 1
ATOM 4584 C C . ILE A 1 308 ? -16.922 38.143 49.031 1.00 85.37 308 ILE A C 1
ATOM 4585 O O . ILE A 1 308 ? -16.780 37.895 47.828 1.00 82.76 308 ILE A O 1
ATOM 4601 N N . ARG A 1 309 ? -18.130 38.206 49.601 1.00 85.99 309 ARG A N 1
ATOM 4602 C CA . ARG A 1 309 ? -19.340 37.995 48.813 1.00 81.07 309 ARG A CA 1
ATOM 4603 C C . ARG A 1 309 ? -19.415 38.942 47.623 1.00 76.38 309 ARG A C 1
ATOM 4604 O O . ARG A 1 309 ? -20.208 38.707 46.704 1.00 73.16 309 ARG A O 1
ATOM 4625 N N . ARG A 1 310 ? -18.608 40.004 47.624 1.00 79.62 310 ARG A N 1
ATOM 4626 C CA . ARG A 1 310 ? -18.523 40.885 46.466 1.00 76.67 310 ARG A CA 1
ATOM 4627 C C . ARG A 1 310 ? -18.171 40.101 45.211 1.00 73.25 310 ARG A C 1
ATOM 4628 O O . ARG A 1 310 ? -18.776 40.294 44.149 1.00 76.50 310 ARG A O 1
ATOM 4649 N N . LEU A 1 311 ? -17.189 39.207 45.317 1.00 79.55 311 LEU A N 1
ATOM 4650 C CA . LEU A 1 311 ? -16.752 38.398 44.189 1.00 80.08 311 LEU A CA 1
ATOM 4651 C C . LEU A 1 311 ? -17.579 37.133 44.021 1.00 72.25 311 LEU A C 1
ATOM 4652 O O . LEU A 1 311 ? -17.791 36.684 42.888 1.00 67.26 311 LEU A O 1
ATOM 4668 N N . LEU A 1 312 ? -18.053 36.552 45.125 1.00 69.08 312 LEU A N 1
ATOM 4669 C CA . LEU A 1 312 ? -18.751 35.274 45.047 1.00 72.90 312 LEU A CA 1
ATOM 4670 C C . LEU A 1 312 ? -20.102 35.420 44.358 1.00 72.96 312 LEU A C 1
ATOM 4671 O O . LEU A 1 312 ? -20.477 34.579 43.532 1.00 71.58 312 LEU A O 1
ATOM 4687 N N . ASP A 1 313 ? -20.849 36.479 44.680 1.00 70.68 313 ASP A N 1
ATOM 4688 C CA . ASP A 1 313 ? -22.139 36.697 44.035 1.00 75.84 313 ASP A CA 1
ATOM 4689 C C . ASP A 1 313 ? -22.007 36.808 42.522 1.00 74.52 313 ASP A C 1
ATOM 4690 O O . ASP A 1 313 ? -22.990 36.588 41.806 1.00 70.13 313 ASP A O 1
ATOM 4699 N N . LYS A 1 314 ? -20.814 37.135 42.021 1.00 79.36 314 LYS A N 1
ATOM 4700 C CA . LYS A 1 314 ? -20.569 37.202 40.587 1.00 82.88 314 LYS A CA 1
ATOM 4701 C C . LYS A 1 314 ? -20.506 35.829 39.930 1.00 74.98 314 LYS A C 1
ATOM 4702 O O . LYS A 1 314 ? -20.373 35.761 38.702 1.00 73.40 314 LYS A O 1
ATOM 4721 N N . GLY A 1 315 ? -20.604 34.746 40.701 1.00 75.65 315 GLY A N 1
ATOM 4722 C CA . GLY A 1 315 ? -20.456 33.410 40.157 1.00 79.26 315 GLY A CA 1
ATOM 4723 C C . GLY A 1 315 ? -21.615 32.481 40.457 1.00 83.73 315 GLY A C 1
ATOM 4724 O O . GLY A 1 315 ? -22.702 32.931 40.827 1.00 85.99 315 GLY A O 1
ATOM 4728 N N . TYR A 1 316 ? -21.389 31.177 40.300 1.00 84.96 316 TYR A N 1
ATOM 4729 C CA . TYR A 1 316 ? -22.435 30.177 40.458 1.00 84.31 316 TYR A CA 1
ATOM 4730 C C . TYR A 1 316 ? -21.803 28.868 40.911 1.00 81.93 316 TYR A C 1
ATOM 4731 O O . TYR A 1 316 ? -20.693 28.533 40.488 1.00 73.89 316 TYR A O 1
ATOM 4749 N N . HIS A 1 317 ? -22.511 28.135 41.773 1.00 83.05 317 HIS A N 1
ATOM 4750 C CA . HIS A 1 317 ? -22.088 26.814 42.217 1.00 75.76 317 HIS A CA 1
ATOM 4751 C C . HIS A 1 317 ? -23.133 25.780 41.819 1.00 70.55 317 HIS A C 1
ATOM 4752 O O . HIS A 1 317 ? -24.336 26.059 41.812 1.00 77.28 317 HIS A O 1
ATOM 4766 N N . THR A 1 318 ? -22.663 24.580 41.486 1.00 74.24 318 THR A N 1
ATOM 4767 C CA . THR A 1 318 ? -23.542 23.476 41.128 1.00 64.82 318 THR A CA 1
ATOM 4768 C C . THR A 1 318 ? -23.955 22.715 42.381 1.00 65.91 318 THR A C 1
ATOM 4769 O O . THR A 1 318 ? -23.134 22.467 43.270 1.00 66.91 318 THR A O 1
ATOM 4780 N N . ALA A 1 319 ? -25.232 22.341 42.444 1.00 64.09 319 ALA A N 1
ATOM 4781 C CA . ALA A 1 319 ? -25.771 21.614 43.582 1.00 60.52 319 ALA A CA 1
ATOM 4782 C C . ALA A 1 319 ? -26.784 20.588 43.094 1.00 59.98 319 ALA A C 1
ATOM 4783 O O . ALA A 1 319 ? -27.219 20.607 41.940 1.00 59.67 319 ALA A O 1
ATOM 4790 N N . THR A 1 320 ? -27.155 19.682 43.995 1.00 58.58 320 THR A N 1
ATOM 4791 C CA . THR A 1 320 ? -28.144 18.652 43.708 1.00 56.95 320 THR A CA 1
ATOM 4792 C C . THR A 1 320 ? -29.523 19.137 44.140 1.00 53.82 320 THR A C 1
ATOM 4793 O O . THR A 1 320 ? -29.707 19.562 45.285 1.00 44.64 320 THR A O 1
ATOM 4804 N N . GLY A 1 321 ? -30.486 19.069 43.223 1.00 56.06 321 GLY A N 1
ATOM 4805 C CA . GLY A 1 321 ? -31.799 19.626 43.450 1.00 65.14 321 GLY A CA 1
ATOM 4806 C C . GLY A 1 321 ? -32.809 18.621 43.966 1.00 64.20 321 GLY A C 1
ATOM 4807 O O . GLY A 1 321 ? -32.577 17.408 43.959 1.00 55.80 321 GLY A O 1
ATOM 4811 N N . PRO A 1 322 ? -33.969 19.121 44.422 1.00 69.43 322 PRO A N 1
ATOM 4812 C CA . PRO A 1 322 ? -34.991 18.233 44.999 1.00 60.67 322 PRO A CA 1
ATOM 4813 C C . PRO A 1 322 ? -35.351 17.035 44.134 1.00 55.51 322 PRO A C 1
ATOM 4814 O O . PRO A 1 322 ? -35.830 16.020 44.652 1.00 53.08 322 PRO A O 1
ATOM 4825 N N . ASP A 1 323 ? -35.142 17.132 42.824 1.00 52.71 323 ASP A N 1
ATOM 4826 C CA . ASP A 1 323 ? -35.355 16.007 41.925 1.00 46.65 323 ASP A CA 1
ATOM 4827 C C . ASP A 1 323 ? -34.117 15.126 41.788 1.00 57.19 323 ASP A C 1
ATOM 4828 O O . ASP A 1 323 ? -34.083 14.257 40.910 1.00 49.72 323 ASP A O 1
ATOM 4837 N N . LEU A 1 324 ? -33.108 15.327 42.636 1.00 61.50 324 LEU A N 1
ATOM 4838 C CA . LEU A 1 324 ? -31.860 14.569 42.564 1.00 61.13 324 LEU A CA 1
ATOM 4839 C C . LEU A 1 324 ? -31.194 14.744 41.202 1.00 59.00 324 LEU A C 1
ATOM 4840 O O . LEU A 1 324 ? -30.638 13.803 40.633 1.00 57.33 324 LEU A O 1
ATOM 4856 N N . LYS A 1 325 ? -31.256 15.959 40.672 1.00 58.25 325 LYS A N 1
ATOM 4857 C CA . LYS A 1 325 ? -30.601 16.305 39.422 1.00 60.92 325 LYS A CA 1
ATOM 4858 C C . LYS A 1 325 ? -29.814 17.592 39.604 1.00 61.43 325 LYS A C 1
ATOM 4859 O O . LYS A 1 325 ? -30.192 18.449 40.410 1.00 60.49 325 LYS A O 1
ATOM 4878 N N . PRO A 1 326 ? -28.709 17.753 38.876 1.00 56.91 326 PRO A N 1
ATOM 4879 C CA . PRO A 1 326 ? -27.870 18.940 39.080 1.00 60.55 326 PRO A CA 1
ATOM 4880 C C . PRO A 1 326 ? -28.619 20.218 38.734 1.00 59.08 326 PRO A C 1
ATOM 4881 O O . PRO A 1 326 ? -29.405 20.264 37.786 1.00 58.42 326 PRO A O 1
ATOM 4892 N N . LYS A 1 327 ? -28.368 21.262 39.521 1.00 55.68 327 LYS A N 1
ATOM 4893 C CA . LYS A 1 327 ? -28.947 22.578 39.286 1.00 66.50 327 LYS A CA 1
ATOM 4894 C C . LYS A 1 327 ? -27.899 23.636 39.598 1.00 66.50 327 LYS A C 1
ATOM 4895 O O . LYS A 1 327 ? -27.147 23.508 40.568 1.00 62.76 327 LYS A O 1
ATOM 4914 N N . LYS A 1 328 ? -27.854 24.678 38.772 1.00 69.68 328 LYS A N 1
ATOM 4915 C CA . LYS A 1 328 ? -26.910 25.767 38.978 1.00 67.18 328 LYS A CA 1
ATOM 4916 C C . LYS A 1 328 ? -27.490 26.768 39.969 1.00 64.97 328 LYS A C 1
ATOM 4917 O O . LYS A 1 328 ? -28.649 27.178 39.846 1.00 73.23 328 LYS A O 1
ATOM 4936 N N . VAL A 1 329 ? -26.681 27.163 40.947 1.00 70.11 329 VAL A N 1
ATOM 4937 C CA . VAL A 1 329 ? -27.136 28.019 42.041 1.00 77.20 329 VAL A CA 1
ATOM 4938 C C . VAL A 1 329 ? -26.315 29.302 42.056 1.00 75.95 329 VAL A C 1
ATOM 4939 O O . VAL A 1 329 ? -25.144 29.288 41.655 1.00 76.69 329 VAL A O 1
ATOM 4952 N N . PRO A 1 330 ? -26.877 30.428 42.500 1.00 78.67 330 PRO A N 1
ATOM 4953 C CA . PRO A 1 330 ? -26.081 31.660 42.559 1.00 79.10 330 PRO A CA 1
ATOM 4954 C C . PRO A 1 330 ? -25.022 31.601 43.652 1.00 77.71 330 PRO A C 1
ATOM 4955 O O . PRO A 1 330 ? -25.262 31.109 44.757 1.00 75.04 330 PRO A O 1
ATOM 4966 N N . GLY A 1 331 ? -23.838 32.110 43.321 1.00 81.86 331 GLY A N 1
ATOM 4967 C CA . GLY A 1 331 ? -22.762 32.230 44.281 1.00 79.65 331 GLY A CA 1
ATOM 4968 C C . GLY A 1 331 ? -21.703 31.159 44.151 1.00 77.60 331 GLY A C 1
ATOM 4969 O O . GLY A 1 331 ? -22.006 29.965 44.225 1.00 86.05 331 GLY A O 1
ATOM 4973 N N . ALA A 1 332 ? -20.455 31.573 43.949 1.00 77.72 332 ALA A N 1
ATOM 4974 C CA . ALA A 1 332 ? -19.338 30.645 43.964 1.00 69.07 332 ALA A CA 1
ATOM 4975 C C . ALA A 1 332 ? -18.935 30.343 45.407 1.00 66.03 332 ALA A C 1
ATOM 4976 O O . ALA A 1 332 ? -19.429 30.952 46.361 1.00 65.88 332 ALA A O 1
ATOM 4983 N N . ILE A 1 333 ? -18.015 29.396 45.563 1.00 67.16 333 ILE A N 1
ATOM 4984 C CA . ILE A 1 333 ? -17.628 28.897 46.876 1.00 62.93 333 ILE A CA 1
ATOM 4985 C C . ILE A 1 333 ? -16.298 29.523 47.275 1.00 55.96 333 ILE A C 1
ATOM 4986 O O . ILE A 1 333 ? -15.484 29.908 46.427 1.00 60.65 333 ILE A O 1
ATOM 5002 N N . PHE A 1 334 ? -16.076 29.627 48.584 1.00 52.29 334 PHE A N 1
ATOM 5003 C CA . PHE A 1 334 ? -14.830 30.141 49.143 1.00 54.82 334 PHE A CA 1
ATOM 5004 C C . PHE A 1 334 ? -14.391 29.198 50.252 1.00 61.39 334 PHE A C 1
ATOM 5005 O O . PHE A 1 334 ? -15.134 28.980 51.215 1.00 62.27 334 PHE A O 1
ATOM 5022 N N . ILE A 1 335 ? -13.191 28.644 50.115 1.00 63.49 335 ILE A N 1
ATOM 5023 C CA . ILE A 1 335 ? -12.675 27.624 51.018 1.00 60.68 335 ILE A CA 1
ATOM 5024 C C . ILE A 1 335 ? -11.373 28.149 51.601 1.00 59.26 335 ILE A C 1
ATOM 5025 O O . ILE A 1 335 ? -10.374 28.283 50.884 1.00 64.09 335 ILE A O 1
ATOM 5041 N N . ASP A 1 336 ? -11.384 28.466 52.894 1.00 66.08 336 ASP A N 1
ATOM 5042 C CA . ASP A 1 336 ? -10.163 28.867 53.578 1.00 69.74 336 ASP A CA 1
ATOM 5043 C C . ASP A 1 336 ? -9.335 27.625 53.871 1.00 79.56 336 ASP A C 1
ATOM 5044 O O . ASP A 1 336 ? -9.836 26.656 54.451 1.00 79.36 336 ASP A O 1
ATOM 5053 N N . MET A 1 337 ? -8.092 27.611 53.382 1.00 84.68 337 MET A N 1
ATOM 5054 C CA . MET A 1 337 ? -7.203 26.429 53.504 1.00 76.60 337 MET A CA 1
ATOM 5055 C C . MET A 1 337 ? -6.194 26.651 54.626 1.00 71.66 337 MET A C 1
ATOM 5056 O O . MET A 1 337 ? -5.297 27.499 54.451 1.00 68.28 337 MET A O 1
ATOM 5070 N N . PHE A 1 338 ? -6.336 25.915 55.725 1.00 64.05 338 PHE A N 1
ATOM 5071 C CA . PHE A 1 338 ? -5.439 25.993 56.868 1.00 65.59 338 PHE A CA 1
ATOM 5072 C C . PHE A 1 338 ? -4.189 25.169 56.589 1.00 68.21 338 PHE A C 1
ATOM 5073 O O . PHE A 1 338 ? -4.273 23.954 56.379 1.00 61.12 338 PHE A O 1
ATOM 5090 N N . GLY A 1 339 ? -3.036 25.824 56.589 1.00 71.55 339 GLY A N 1
ATOM 5091 C CA . GLY A 1 339 ? -1.794 25.122 56.332 1.00 70.58 339 GLY A CA 1
ATOM 5092 C C . GLY A 1 339 ? -0.623 26.076 56.354 1.00 70.38 339 GLY A C 1
ATOM 5093 O O . GLY A 1 339 ? -0.775 27.289 56.531 1.00 81.22 339 GLY A O 1
ATOM 5097 N N . SER A 1 340 ? 0.558 25.497 56.175 1.00 76.67 340 SER A N 1
ATOM 5098 C CA . SER A 1 340 ? 1.811 26.237 56.122 1.00 78.14 340 SER A CA 1
ATOM 5099 C C . SER A 1 340 ? 2.796 25.392 55.322 1.00 76.39 340 SER A C 1
ATOM 5100 O O . SER A 1 340 ? 2.414 24.400 54.694 1.00 70.72 340 SER A O 1
ATOM 5108 N N . THR A 1 341 ? 4.073 25.774 55.345 1.00 71.81 341 THR A N 1
ATOM 5109 C CA . THR A 1 341 ? 5.072 24.958 54.664 1.00 82.30 341 THR A CA 1
ATOM 5110 C C . THR A 1 341 ? 5.315 23.656 55.420 1.00 70.63 341 THR A C 1
ATOM 5111 O O . THR A 1 341 ? 5.514 22.602 54.807 1.00 62.76 341 THR A O 1
ATOM 5122 N N . GLU A 1 342 ? 5.283 23.707 56.754 1.00 71.36 342 GLU A N 1
ATOM 5123 C CA . GLU A 1 342 ? 5.554 22.513 57.547 1.00 72.96 342 GLU A CA 1
ATOM 5124 C C . GLU A 1 342 ? 4.387 21.534 57.500 1.00 70.98 342 GLU A C 1
ATOM 5125 O O . GLU A 1 342 ? 4.590 20.324 57.339 1.00 50.88 342 GLU A O 1
ATOM 5137 N N . MET A 1 343 ? 3.156 22.013 57.664 1.00 78.54 343 MET A N 1
ATOM 5138 C CA . MET A 1 343 ? 1.974 21.122 57.792 1.00 81.51 343 MET A CA 1
ATOM 5139 C C . MET A 1 343 ? 1.586 20.506 56.451 1.00 76.89 343 MET A C 1
ATOM 5140 O O . MET A 1 343 ? 0.776 19.569 56.457 1.00 82.40 343 MET A O 1
ATOM 5154 N N . GLY A 1 344 ? 2.139 20.997 55.352 1.00 73.13 344 GLY A N 1
ATOM 5155 C CA . GLY A 1 344 ? 1.710 20.541 54.026 1.00 79.96 344 GLY A CA 1
ATOM 5156 C C . GLY A 1 344 ? 0.554 21.403 53.576 1.00 90.27 344 GLY A C 1
ATOM 5157 O O . GLY A 1 344 ? 0.147 22.269 54.363 1.00 97.15 344 GLY A O 1
ATOM 5161 N N . TYR A 1 345 ? 0.006 21.166 52.390 1.00 97.09 345 TYR A N 1
ATOM 5162 C CA . TYR A 1 345 ? -1.060 22.019 51.808 1.00 97.57 345 TYR A CA 1
ATOM 5163 C C . TYR A 1 345 ? -2.243 22.183 52.774 1.00 94.51 345 TYR A C 1
ATOM 5164 O O . TYR A 1 345 ? -2.466 23.335 53.166 1.00 100.62 345 TYR A O 1
ATOM 5182 N N . VAL A 1 346 ? -2.972 21.129 53.151 1.00 82.01 346 VAL A N 1
ATOM 5183 C CA . VAL A 1 346 ? -4.219 21.281 53.953 1.00 70.95 346 VAL A CA 1
ATOM 5184 C C . VAL A 1 346 ? -4.492 20.058 54.825 1.00 64.62 346 VAL A C 1
ATOM 5185 O O . VAL A 1 346 ? -4.413 18.951 54.293 1.00 57.48 346 VAL A O 1
ATOM 5198 N N . LEU A 1 347 ? -4.839 20.275 56.099 1.00 62.95 347 LEU A N 1
ATOM 5199 C CA . LEU A 1 347 ? -5.114 19.201 57.071 1.00 52.90 347 LEU A CA 1
ATOM 5200 C C . LEU A 1 347 ? -6.514 19.461 57.620 1.00 55.07 347 LEU A C 1
ATOM 5201 O O . LEU A 1 347 ? -6.874 18.809 58.594 1.00 50.73 347 LEU A O 1
ATOM 5217 N N . PHE A 1 348 ? -7.273 20.379 57.014 1.00 52.89 348 PHE A N 1
ATOM 5218 C CA . PHE A 1 348 ? -8.613 20.746 57.535 1.00 53.37 348 PHE A CA 1
ATOM 5219 C C . PHE A 1 348 ? -9.562 21.132 56.399 1.00 54.06 348 PHE A C 1
ATOM 5220 O O . PHE A 1 348 ? -9.139 21.879 55.515 1.00 66.34 348 PHE A O 1
ATOM 5237 N N . ASP A 1 349 ? -10.812 20.681 56.446 1.00 60.02 349 ASP A N 1
ATOM 5238 C CA . ASP A 1 349 ? -11.843 20.948 55.449 1.00 69.97 349 ASP A CA 1
ATOM 5239 C C . ASP A 1 349 ? -12.888 21.876 56.058 1.00 71.42 349 ASP A C 1
ATOM 5240 O O . ASP A 1 349 ? -13.517 21.530 57.064 1.00 75.62 349 ASP A O 1
ATOM 5249 N N . PHE A 1 350 ? -13.069 23.050 55.451 1.00 86.13 350 PHE A N 1
ATOM 5250 C CA . PHE A 1 350 ? -14.075 23.996 55.914 1.00 95.23 350 PHE A CA 1
ATOM 5251 C C . PHE A 1 350 ? -14.622 24.791 54.739 1.00 102.32 350 PHE A C 1
ATOM 5252 O O . PHE A 1 350 ? -13.850 25.306 53.925 1.00 89.29 350 PHE A O 1
ATOM 5269 N N . VAL A 1 351 ? -15.945 24.909 54.673 1.00 98.80 351 VAL A N 1
ATOM 5270 C CA . VAL A 1 351 ? -16.598 25.702 53.640 1.00 94.48 351 VAL A CA 1
ATOM 5271 C C . VAL A 1 351 ? -17.658 26.597 54.277 1.00 87.01 351 VAL A C 1
ATOM 5272 O O . VAL A 1 351 ? -17.357 27.690 54.756 1.00 84.87 351 VAL A O 1
ATOM 5285 N N . VAL A 1 358 ? -20.302 33.181 64.455 1.00 70.86 358 VAL A N 1
ATOM 5286 C CA . VAL A 1 358 ? -19.262 32.198 64.737 1.00 73.33 358 VAL A CA 1
ATOM 5287 C C . VAL A 1 358 ? -18.208 32.819 65.652 1.00 71.73 358 VAL A C 1
ATOM 5288 O O . VAL A 1 358 ? -17.720 33.921 65.395 1.00 75.12 358 VAL A O 1
ATOM 5300 N N . ILE A 1 359 ? -17.865 32.107 66.721 1.00 69.88 359 ILE A N 1
ATOM 5301 C CA . ILE A 1 359 ? -16.869 32.565 67.685 1.00 66.51 359 ILE A CA 1
ATOM 5302 C C . ILE A 1 359 ? -15.508 32.056 67.221 1.00 68.02 359 ILE A C 1
ATOM 5303 O O . ILE A 1 359 ? -15.204 30.866 67.343 1.00 60.62 359 ILE A O 1
ATOM 5319 N N . GLY A 1 360 ? -14.686 32.961 66.697 1.00 75.59 360 GLY A N 1
ATOM 5320 C CA . GLY A 1 360 ? -13.409 32.600 66.123 1.00 59.73 360 GLY A CA 1
ATOM 5321 C C . GLY A 1 360 ? -13.528 32.215 64.660 1.00 60.81 360 GLY A C 1
ATOM 5322 O O . GLY A 1 360 ? -14.612 31.968 64.127 1.00 62.38 360 GLY A O 1
ATOM 5326 N N . ARG A 1 361 ? -12.379 32.177 63.991 1.00 58.20 361 ARG A N 1
ATOM 5327 C CA . ARG A 1 361 ? -12.322 31.737 62.601 1.00 58.29 361 ARG A CA 1
ATOM 5328 C C . ARG A 1 361 ? -12.335 30.213 62.584 1.00 53.21 361 ARG A C 1
ATOM 5329 O O . ARG A 1 361 ? -11.383 29.572 63.041 1.00 47.57 361 ARG A O 1
ATOM 5350 N N . CYS A 1 362 ? -13.419 29.632 62.078 1.00 50.13 362 CYS A N 1
ATOM 5351 C CA . CYS A 1 362 ? -13.532 28.182 62.007 1.00 50.88 362 CYS A CA 1
ATOM 5352 C C . CYS A 1 362 ? -12.561 27.639 60.967 1.00 53.01 362 CYS A C 1
ATOM 5353 O O . CYS A 1 362 ? -12.670 27.959 59.779 1.00 52.93 362 CYS A O 1
ATOM 5361 N N . ILE A 1 363 ? -11.608 26.820 61.408 1.00 53.87 363 ILE A N 1
ATOM 5362 C CA . ILE A 1 363 ? -10.688 26.183 60.476 1.00 49.27 363 ILE A CA 1
ATOM 5363 C C . ILE A 1 363 ? -11.275 24.902 59.896 1.00 48.66 363 ILE A C 1
ATOM 5364 O O . ILE A 1 363 ? -10.830 24.456 58.826 1.00 49.18 363 ILE A O 1
ATOM 5380 N N . GLY A 1 364 ? -12.255 24.306 60.558 1.00 46.41 364 GLY A N 1
ATOM 5381 C CA . GLY A 1 364 ? -12.952 23.147 60.055 1.00 50.32 364 GLY A CA 1
ATOM 5382 C C . GLY A 1 364 ? -12.693 21.904 60.882 1.00 48.80 364 GLY A C 1
ATOM 5383 O O . GLY A 1 364 ? -12.315 21.959 62.055 1.00 38.93 364 GLY A O 1
ATOM 5387 N N . ARG A 1 365 ? -12.910 20.753 60.245 1.00 50.37 365 ARG A N 1
ATOM 5388 C CA . ARG A 1 365 ? -12.654 19.474 60.883 1.00 48.56 365 ARG A CA 1
ATOM 5389 C C . ARG A 1 365 ? -11.446 18.794 60.249 1.00 44.19 365 ARG A C 1
ATOM 5390 O O . ARG A 1 365 ? -11.202 18.939 59.046 1.00 46.40 365 ARG A O 1
ATOM 5411 N N . PRO A 1 366 ? -10.679 18.033 61.027 1.00 37.93 366 PRO A N 1
ATOM 5412 C CA . PRO A 1 366 ? -9.487 17.387 60.469 1.00 42.51 366 PRO A CA 1
ATOM 5413 C C . PRO A 1 366 ? -9.852 16.467 59.315 1.00 43.22 366 PRO A C 1
ATOM 5414 O O . PRO A 1 366 ? -10.858 15.757 59.354 1.00 42.59 366 PRO A O 1
ATOM 5425 N N . MET A 1 367 ? -9.025 16.494 58.277 1.00 47.37 367 MET A N 1
ATOM 5426 C CA . MET A 1 367 ? -9.208 15.596 57.150 1.00 45.94 367 MET A CA 1
ATOM 5427 C C . MET A 1 367 ? -8.895 14.163 57.574 1.00 38.09 367 MET A C 1
ATOM 5428 O O . MET A 1 367 ? -8.295 13.919 58.623 1.00 38.10 367 MET A O 1
ATOM 5442 N N . ARG A 1 368 ? -9.328 13.205 56.749 1.00 34.03 368 ARG A N 1
ATOM 5443 C CA . ARG A 1 368 ? -9.208 11.803 57.141 1.00 44.53 368 ARG A CA 1
ATOM 5444 C C . ARG A 1 368 ? -7.762 11.412 57.422 1.00 42.72 368 ARG A C 1
ATOM 5445 O O . ARG A 1 368 ? -7.506 10.581 58.302 1.00 43.21 368 ARG A O 1
ATOM 5466 N N . PHE A 1 369 ? -6.805 11.989 56.694 1.00 39.45 369 PHE A N 1
ATOM 5467 C CA . PHE A 1 369 ? -5.409 11.590 56.807 1.00 39.20 369 PHE A CA 1
ATOM 5468 C C . PHE A 1 369 ? -4.659 12.332 57.907 1.00 45.38 369 PHE A C 1
ATOM 5469 O O . PHE A 1 369 ? -3.425 12.271 57.946 1.00 37.92 369 PHE A O 1
ATOM 5486 N N . ALA A 1 370 ? -5.366 13.012 58.808 1.00 34.37 370 ALA A N 1
ATOM 5487 C CA . ALA A 1 370 ? -4.722 13.812 59.836 1.00 38.83 370 ALA A CA 1
ATOM 5488 C C . ALA A 1 370 ? -5.496 13.720 61.140 1.00 37.20 370 ALA A C 1
ATOM 5489 O O . ALA A 1 370 ? -6.708 13.491 61.149 1.00 38.46 370 ALA A O 1
ATOM 5496 N N . GLN A 1 371 ? -4.774 13.892 62.243 1.00 38.21 371 GLN A N 1
ATOM 5497 C CA . GLN A 1 371 ? -5.362 14.065 63.561 1.00 37.87 371 GLN A CA 1
ATOM 5498 C C . GLN A 1 371 ? -5.053 15.470 64.065 1.00 42.64 371 GLN A C 1
ATOM 5499 O O . GLN A 1 371 ? -3.991 16.030 63.777 1.00 40.02 371 GLN A O 1
ATOM 5513 N N . ALA A 1 372 ? -5.990 16.036 64.819 1.00 37.36 372 ALA A N 1
ATOM 5514 C CA . ALA A 1 372 ? -5.826 17.355 65.406 1.00 43.72 372 ALA A CA 1
ATOM 5515 C C . ALA A 1 372 ? -6.217 17.303 66.875 1.00 40.29 372 ALA A C 1
ATOM 5516 O O . ALA A 1 372 ? -6.980 16.435 67.307 1.00 37.60 372 ALA A O 1
ATOM 5523 N N . ALA A 1 373 ? -5.680 18.247 67.642 1.00 39.75 373 ALA A N 1
ATOM 5524 C CA . ALA A 1 373 ? -6.010 18.347 69.055 1.00 39.76 373 ALA A CA 1
ATOM 5525 C C . ALA A 1 373 ? -5.651 19.737 69.553 1.00 40.25 373 ALA A C 1
ATOM 5526 O O . ALA A 1 373 ? -4.792 20.414 68.982 1.00 30.53 373 ALA A O 1
ATOM 5533 N N . VAL A 1 374 ? -6.341 20.158 70.610 1.00 40.52 374 VAL A N 1
ATOM 5534 C CA . VAL A 1 374 ? -5.954 21.316 71.408 1.00 38.66 374 VAL A CA 1
ATOM 5535 C C . VAL A 1 374 ? -5.244 20.783 72.643 1.00 34.33 374 VAL A C 1
ATOM 5536 O O . VAL A 1 374 ? -5.769 19.902 73.336 1.00 36.81 374 VAL A O 1
ATOM 5549 N N . VAL A 1 375 ? -4.055 21.304 72.919 1.00 35.21 375 VAL A N 1
ATOM 5550 C CA . VAL A 1 375 ? -3.135 20.685 73.861 1.00 37.45 375 VAL A CA 1
ATOM 5551 C C . VAL A 1 375 ? -2.751 21.684 74.940 1.00 36.41 375 VAL A C 1
ATOM 5552 O O . VAL A 1 375 ? -2.540 22.868 74.660 1.00 42.75 375 VAL A O 1
ATOM 5565 N N . GLY A 1 376 ? -2.663 21.197 76.176 1.00 36.27 376 GLY A N 1
ATOM 5566 C CA . GLY A 1 376 ? -2.166 21.995 77.272 1.00 38.77 376 GLY A CA 1
ATOM 5567 C C . GLY A 1 376 ? -0.659 22.136 77.220 1.00 39.31 376 GLY A C 1
ATOM 5568 O O . GLY A 1 376 ? 0.016 21.656 76.311 1.00 48.78 376 GLY A O 1
ATOM 5572 N N . GLU A 1 377 ? -0.118 22.817 78.230 1.00 33.22 377 GLU A N 1
ATOM 5573 C CA . GLU A 1 377 ? 1.323 23.033 78.274 1.00 37.15 377 GLU A CA 1
ATOM 5574 C C . GLU A 1 377 ? 2.088 21.752 78.579 1.00 43.40 377 GLU A C 1
ATOM 5575 O O . GLU A 1 377 ? 3.287 21.679 78.292 1.00 42.92 377 GLU A O 1
ATOM 5587 N N . ASP A 1 378 ? 1.424 20.743 79.144 1.00 49.91 378 ASP A N 1
ATOM 5588 C CA . ASP A 1 378 ? 2.065 19.468 79.431 1.00 43.98 378 ASP A CA 1
ATOM 5589 C C . ASP A 1 378 ? 2.028 18.504 78.254 1.00 48.28 378 ASP A C 1
ATOM 5590 O O . ASP A 1 378 ? 2.783 17.525 78.248 1.00 51.84 378 ASP A O 1
ATOM 5599 N N . GLY A 1 379 ? 1.173 18.755 77.268 1.00 44.20 379 GLY A N 1
ATOM 5600 C CA . GLY A 1 379 ? 0.923 17.821 76.192 1.00 44.24 379 GLY A CA 1
ATOM 5601 C C . GLY A 1 379 ? -0.423 17.139 76.274 1.00 39.34 379 GLY A C 1
ATOM 5602 O O . GLY A 1 379 ? -0.813 16.457 75.317 1.00 40.01 379 GLY A O 1
ATOM 5606 N N . SER A 1 380 ? -1.152 17.313 77.373 1.00 38.93 380 SER A N 1
ATOM 5607 C CA . SER A 1 380 ? -2.438 16.652 77.529 1.00 40.80 380 SER A CA 1
ATOM 5608 C C . SER A 1 380 ? -3.444 17.173 76.512 1.00 43.17 380 SER A C 1
ATOM 5609 O O . SER A 1 380 ? -3.537 18.379 76.262 1.00 44.28 380 SER A O 1
ATOM 5617 N N . VAL A 1 381 ? -4.203 16.251 75.924 1.00 37.68 381 VAL A N 1
ATOM 5618 C CA . VAL A 1 381 ? -5.311 16.636 75.062 1.00 38.01 381 VAL A CA 1
ATOM 5619 C C . VAL A 1 381 ? -6.378 17.310 75.913 1.00 43.80 381 VAL A C 1
ATOM 5620 O O . VAL A 1 381 ? -6.790 16.783 76.954 1.00 40.94 381 VAL A O 1
ATOM 5633 N N . LEU A 1 382 ? -6.816 18.476 75.484 1.00 41.94 382 LEU A N 1
ATOM 5634 C CA . LEU A 1 382 ? -7.744 19.249 76.295 1.00 37.21 382 LEU A CA 1
ATOM 5635 C C . LEU A 1 382 ? -9.186 18.942 75.904 1.00 38.14 382 LEU A C 1
ATOM 5636 O O . LEU A 1 382 ? -9.456 18.531 74.772 1.00 39.65 382 LEU A O 1
ATOM 5652 N N . PRO A 1 383 ? -10.128 19.120 76.826 1.00 33.34 383 PRO A N 1
ATOM 5653 C CA . PRO A 1 383 ? -11.541 18.904 76.490 1.00 36.39 383 PRO A CA 1
ATOM 5654 C C . PRO A 1 383 ? -12.043 19.980 75.546 1.00 37.64 383 PRO A C 1
ATOM 5655 O O . PRO A 1 383 ? -11.378 21.008 75.350 1.00 37.73 383 PRO A O 1
ATOM 5666 N N . PRO A 1 384 ? -13.208 19.779 74.933 1.00 39.78 384 PRO A N 1
ATOM 5667 C CA . PRO A 1 384 ? -13.772 20.821 74.069 1.00 43.45 384 PRO A CA 1
ATOM 5668 C C . PRO A 1 384 ? -14.028 22.108 74.839 1.00 43.39 384 PRO A C 1
ATOM 5669 O O . PRO A 1 384 ? -14.214 22.115 76.058 1.00 34.48 384 PRO A O 1
ATOM 5680 N N . GLY A 1 385 ? -14.031 23.214 74.099 1.00 44.51 385 GLY A N 1
ATOM 5681 C CA . GLY A 1 385 ? -14.320 24.506 74.684 1.00 38.95 385 GLY A CA 1
ATOM 5682 C C . GLY A 1 385 ? -13.237 25.078 75.566 1.00 37.48 385 GLY A C 1
ATOM 5683 O O . GLY A 1 385 ? -13.460 26.119 76.191 1.00 46.85 385 GLY A O 1
ATOM 5687 N N . GLN A 1 386 ? -12.079 24.431 75.651 1.00 33.20 386 GLN A N 1
ATOM 5688 C CA . GLN A 1 386 ? -10.932 24.953 76.380 1.00 30.16 386 GLN A CA 1
ATOM 5689 C C . GLN A 1 386 ? -9.863 25.384 75.386 1.00 36.87 386 GLN A C 1
ATOM 5690 O O . GLN A 1 386 ? -9.644 24.719 74.368 1.00 38.76 386 GLN A O 1
ATOM 5704 N N . VAL A 1 387 ? -9.199 26.493 75.686 1.00 36.94 387 VAL A N 1
ATOM 5705 C CA . VAL A 1 387 ? -8.249 27.102 74.764 1.00 37.59 387 VAL A CA 1
ATOM 5706 C C . VAL A 1 387 ? -6.858 26.553 75.042 1.00 34.16 387 VAL A C 1
ATOM 5707 O O . VAL A 1 387 ? -6.411 26.507 76.196 1.00 33.95 387 VAL A O 1
ATOM 5720 N N . GLY A 1 388 ? -6.178 26.141 73.987 1.00 34.54 388 GLY A N 1
ATOM 5721 C CA . GLY A 1 388 ? -4.827 25.650 74.102 1.00 38.78 388 GLY A CA 1
ATOM 5722 C C . GLY A 1 388 ? -4.123 25.720 72.773 1.00 37.80 388 GLY A C 1
ATOM 5723 O O . GLY A 1 388 ? -4.555 26.421 71.854 1.00 32.80 388 GLY A O 1
ATOM 5727 N N . ARG A 1 389 ? -3.022 24.989 72.670 1.00 35.78 389 ARG A N 1
ATOM 5728 C CA . ARG A 1 389 ? -2.209 24.981 71.465 1.00 33.14 389 ARG A CA 1
ATOM 5729 C C . ARG A 1 389 ? -2.765 23.980 70.460 1.00 35.39 389 ARG A C 1
ATOM 5730 O O . ARG A 1 389 ? -3.044 22.830 70.812 1.00 37.16 389 ARG A O 1
ATOM 5751 N N . LEU A 1 390 ? -2.918 24.420 69.214 1.00 33.90 390 LEU A N 1
ATOM 5752 C CA . LEU A 1 390 ? -3.333 23.511 68.153 1.00 34.54 390 LEU A CA 1
ATOM 5753 C C . LEU A 1 390 ? -2.187 22.566 67.808 1.00 35.05 390 LEU A C 1
ATOM 5754 O O . LEU A 1 390 ? -1.047 22.997 67.615 1.00 34.98 390 LEU A O 1
ATOM 5770 N N . GLY A 1 391 ? -2.492 21.276 67.743 1.00 38.94 391 GLY A N 1
ATOM 5771 C CA . GLY A 1 391 ? -1.505 20.277 67.388 1.00 33.13 391 GLY A CA 1
ATOM 5772 C C . GLY A 1 391 ? -2.060 19.338 66.339 1.00 35.62 391 GLY A C 1
ATOM 5773 O O . GLY A 1 391 ? -3.265 19.098 66.265 1.00 37.32 391 GLY A O 1
ATOM 5777 N N . VAL A 1 392 ? -1.156 18.806 65.514 1.00 36.39 392 VAL A N 1
ATOM 5778 C CA . VAL A 1 392 ? -1.547 17.999 64.367 1.00 35.58 392 VAL A CA 1
ATOM 5779 C C . VAL A 1 392 ? -0.603 16.815 64.211 1.00 35.47 392 VAL A C 1
ATOM 5780 O O . VAL A 1 392 ? 0.543 16.833 64.666 1.00 35.58 392 VAL A O 1
ATOM 5793 N N . ARG A 1 393 ? -1.112 15.780 63.545 1.00 32.12 393 ARG A N 1
ATOM 5794 C CA . ARG A 1 393 ? -0.361 14.572 63.236 1.00 37.34 393 ARG A CA 1
ATOM 5795 C C . ARG A 1 393 ? -0.774 14.111 61.847 1.00 39.47 393 ARG A C 1
ATOM 5796 O O . ARG A 1 393 ? -1.971 14.007 61.562 1.00 40.91 393 ARG A O 1
ATOM 5817 N N . SER A 1 394 ? 0.204 13.835 60.989 1.00 35.44 394 SER A N 1
ATOM 5818 C CA . SER A 1 394 ? -0.114 13.387 59.641 1.00 31.46 394 SER A CA 1
ATOM 5819 C C . SER A 1 394 ? 1.162 12.976 58.927 1.00 30.84 394 SER A C 1
ATOM 5820 O O . SER A 1 394 ? 2.248 13.475 59.234 1.00 35.78 394 SER A O 1
ATOM 5828 N N . LYS A 1 395 ? 1.010 12.060 57.967 1.00 33.51 395 LYS A N 1
ATOM 5829 C CA . LYS A 1 395 ? 2.128 11.666 57.122 1.00 34.18 395 LYS A CA 1
ATOM 5830 C C . LYS A 1 395 ? 2.464 12.733 56.090 1.00 33.53 395 LYS A C 1
ATOM 5831 O O . LYS A 1 395 ? 3.560 12.703 55.521 1.00 38.16 395 LYS A O 1
ATOM 5850 N N . SER A 1 396 ? 1.549 13.669 55.833 1.00 36.56 396 SER A N 1
ATOM 5851 C CA . SER A 1 396 ? 1.846 14.807 54.973 1.00 40.28 396 SER A CA 1
ATOM 5852 C C . SER A 1 396 ? 2.688 15.868 55.673 1.00 33.42 396 SER A C 1
ATOM 5853 O O . SER A 1 396 ? 3.112 16.826 55.020 1.00 33.67 396 SER A O 1
ATOM 5861 N N . LEU A 1 397 ? 2.946 15.720 56.971 1.00 35.46 397 LEU A N 1
ATOM 5862 C CA . LEU A 1 397 ? 3.811 16.658 57.671 1.00 32.60 397 LEU A CA 1
ATOM 5863 C C . LEU A 1 397 ? 5.262 16.492 57.227 1.00 36.49 397 LEU A C 1
ATOM 5864 O O . LEU A 1 397 ? 5.697 15.408 56.829 1.00 31.59 397 LEU A O 1
ATOM 5880 N N . THR A 1 398 ? 6.014 17.583 57.318 1.00 36.52 398 THR A N 1
ATOM 5881 C CA . THR A 1 398 ? 7.438 17.527 57.029 1.00 35.63 398 THR A CA 1
ATOM 5882 C C . THR A 1 398 ? 8.115 16.519 57.953 1.00 35.06 398 THR A C 1
ATOM 5883 O O . THR A 1 398 ? 7.830 16.489 59.157 1.00 38.00 398 THR A O 1
ATOM 5894 N N . PRO A 1 399 ? 9.009 15.672 57.433 1.00 34.84 399 PRO A N 1
ATOM 5895 C CA . PRO A 1 399 ? 9.768 14.781 58.325 1.00 34.89 399 PRO A CA 1
ATOM 5896 C C . PRO A 1 399 ? 10.776 15.502 59.214 1.00 32.54 399 PRO A C 1
ATOM 5897 O O . PRO A 1 399 ? 11.304 14.869 60.138 1.00 38.08 399 PRO A O 1
ATOM 5908 N N . GLY A 1 400 ? 11.062 16.772 58.987 1.00 33.62 400 GLY A N 1
ATOM 5909 C CA . GLY A 1 400 ? 11.942 17.497 59.879 1.00 35.67 400 GLY A CA 1
ATOM 5910 C C . GLY A 1 400 ? 12.443 18.795 59.280 1.00 33.79 400 GLY A C 1
ATOM 5911 O O . GLY A 1 400 ? 12.122 19.159 58.151 1.00 36.53 400 GLY A O 1
ATOM 5915 N N . PHE A 1 401 ? 13.244 19.493 60.089 1.00 33.66 401 PHE A N 1
ATOM 5916 C CA . PHE A 1 401 ? 13.883 20.742 59.692 1.00 36.36 401 PHE A CA 1
ATOM 5917 C C . PHE A 1 401 ? 15.306 20.445 59.227 1.00 32.31 401 PHE A C 1
ATOM 5918 O O . PHE A 1 401 ? 16.099 19.862 59.977 1.00 32.71 401 PHE A O 1
ATOM 5935 N N . TRP A 1 402 ? 15.629 20.863 58.007 1.00 30.54 402 TRP A N 1
ATOM 5936 C CA . TRP A 1 402 ? 16.965 20.682 57.454 1.00 30.63 402 TRP A CA 1
ATOM 5937 C C . TRP A 1 402 ? 18.040 21.183 58.411 1.00 35.74 402 TRP A C 1
ATOM 5938 O O . TRP A 1 402 ? 18.036 22.351 58.810 1.00 33.30 402 TRP A O 1
ATOM 5959 N N . ASN A 1 403 ? 18.957 20.287 58.777 1.00 33.79 403 ASN A N 1
ATOM 5960 C CA . ASN A 1 403 ? 20.117 20.599 59.614 1.00 35.20 403 ASN A CA 1
ATOM 5961 C C . ASN A 1 403 ? 19.739 21.297 60.918 1.00 36.21 403 ASN A C 1
ATOM 5962 O O . ASN A 1 403 ? 20.583 21.948 61.542 1.00 40.42 403 ASN A O 1
ATOM 5973 N N . ASP A 1 404 ? 18.483 21.172 61.364 1.00 39.26 404 ASP A N 1
ATOM 5974 C CA . ASP A 1 404 ? 18.012 21.874 62.555 1.00 38.39 404 ASP A CA 1
ATOM 5975 C C . ASP A 1 404 ? 17.162 20.925 63.404 1.00 40.39 404 ASP A C 1
ATOM 5976 O O . ASP A 1 404 ? 15.945 21.063 63.528 1.00 39.62 404 ASP A O 1
ATOM 5985 N N . ASN A 1 405 ? 17.822 19.941 64.018 1.00 34.35 405 ASN A N 1
ATOM 5986 C CA . ASN A 1 405 ? 17.111 19.033 64.911 1.00 34.98 405 ASN A CA 1
ATOM 5987 C C . ASN A 1 405 ? 16.724 19.719 66.215 1.00 35.91 405 ASN A C 1
ATOM 5988 O O . ASN A 1 405 ? 15.747 19.318 66.856 1.00 34.68 405 ASN A O 1
ATOM 5999 N N . VAL A 1 406 ? 17.464 20.756 66.618 1.00 38.37 406 VAL A N 1
ATOM 6000 C CA . VAL A 1 406 ? 17.194 21.407 67.898 1.00 42.01 406 VAL A CA 1
ATOM 6001 C C . VAL A 1 406 ? 15.803 22.031 67.896 1.00 39.30 406 VAL A C 1
ATOM 6002 O O . VAL A 1 406 ? 15.003 21.806 68.811 1.00 42.27 406 VAL A O 1
ATOM 6015 N N . ARG A 1 407 ? 15.495 22.829 66.871 1.00 39.46 407 ARG A N 1
ATOM 6016 C CA . ARG A 1 407 ? 14.195 23.486 66.808 1.00 39.04 407 ARG A CA 1
ATOM 6017 C C . ARG A 1 407 ? 13.072 22.536 66.411 1.00 38.94 407 ARG A C 1
ATOM 6018 O O . ARG A 1 407 ? 11.901 22.845 66.654 1.00 41.61 407 ARG A O 1
ATOM 6039 N N . TRP A 1 408 ? 13.399 21.395 65.806 1.00 40.42 408 TRP A N 1
ATOM 6040 C CA . TRP A 1 408 ? 12.368 20.493 65.301 1.00 37.58 408 TRP A CA 1
ATOM 6041 C C . TRP A 1 408 ? 11.634 19.805 66.444 1.00 40.67 408 TRP A C 1
ATOM 6042 O O . TRP A 1 408 ? 10.415 19.950 66.595 1.00 35.00 408 TRP A O 1
ATOM 6063 N N . HIS A 1 409 ? 12.365 19.053 67.268 1.00 38.56 409 HIS A N 1
ATOM 6064 C CA . HIS A 1 409 ? 11.724 18.313 68.349 1.00 38.18 409 HIS A CA 1
ATOM 6065 C C . HIS A 1 409 ? 11.048 19.247 69.343 1.00 41.07 409 HIS A C 1
ATOM 6066 O O . HIS A 1 409 ? 10.042 18.872 69.958 1.00 43.11 409 HIS A O 1
ATOM 6080 N N . LYS A 1 410 ? 11.571 20.463 69.510 1.00 40.20 410 LYS A N 1
ATOM 6081 C CA . LYS A 1 410 ? 10.935 21.433 70.395 1.00 38.72 410 LYS A CA 1
ATOM 6082 C C . LYS A 1 410 ? 9.624 21.963 69.831 1.00 34.77 410 LYS A C 1
ATOM 6083 O O . LYS A 1 410 ? 8.866 22.603 70.566 1.00 40.74 410 LYS A O 1
ATOM 6102 N N . GLN A 1 411 ? 9.341 21.709 68.554 1.00 33.73 411 GLN A N 1
ATOM 6103 C CA . GLN A 1 411 ? 8.059 22.045 67.950 1.00 33.23 411 GLN A CA 1
ATOM 6104 C C . GLN A 1 411 ? 6.989 20.992 68.221 1.00 38.77 411 GLN A C 1
ATOM 6105 O O . GLN A 1 411 ? 5.836 21.190 67.822 1.00 33.71 411 GLN A O 1
ATOM 6119 N N . TRP A 1 412 ? 7.338 19.889 68.881 1.00 33.86 412 TRP A N 1
ATOM 6120 C CA . TRP A 1 412 ? 6.396 18.828 69.209 1.00 29.76 412 TRP A CA 1
ATOM 6121 C C . TRP A 1 412 ? 6.116 18.830 70.706 1.00 33.83 412 TRP A C 1
ATOM 6122 O O . TRP A 1 412 ? 7.028 19.018 71.518 1.00 35.45 412 TRP A O 1
ATOM 6143 N N . LEU A 1 413 ? 4.851 18.611 71.062 1.00 36.89 413 LEU A N 1
ATOM 6144 C CA . LEU A 1 413 ? 4.430 18.577 72.461 1.00 36.28 413 LEU A CA 1
ATOM 6145 C C . LEU A 1 413 ? 3.326 17.539 72.597 1.00 32.68 413 LEU A C 1
ATOM 6146 O O . LEU A 1 413 ? 2.312 17.618 71.897 1.00 31.17 413 LEU A O 1
ATOM 6162 N N . GLY A 1 414 ? 3.526 16.570 73.486 1.00 35.83 414 GLY A N 1
ATOM 6163 C CA . GLY A 1 414 ? 2.540 15.525 73.675 1.00 35.77 414 GLY A CA 1
ATOM 6164 C C . GLY A 1 414 ? 2.361 14.602 72.494 1.00 33.88 414 GLY A C 1
ATOM 6165 O O . GLY A 1 414 ? 1.313 13.960 72.375 1.00 34.02 414 GLY A O 1
ATOM 6169 N N . GLY A 1 415 ? 3.360 14.506 71.619 1.00 34.81 415 GLY A N 1
ATOM 6170 C CA . GLY A 1 415 ? 3.253 13.707 70.419 1.00 26.45 415 GLY A CA 1
ATOM 6171 C C . GLY A 1 415 ? 2.601 14.404 69.250 1.00 30.66 415 GLY A C 1
ATOM 6172 O O . GLY A 1 415 ? 2.509 13.810 68.168 1.00 34.06 415 GLY A O 1
ATOM 6176 N N . TYR A 1 416 ? 2.144 15.638 69.428 1.00 38.86 416 TYR A N 1
ATOM 6177 C CA . TYR A 1 416 ? 1.535 16.417 68.363 1.00 32.59 416 TYR A CA 1
ATOM 6178 C C . TYR A 1 416 ? 2.516 17.467 67.857 1.00 27.82 416 TYR A C 1
ATOM 6179 O O . TYR A 1 416 ? 3.345 17.982 68.611 1.00 28.96 416 TYR A O 1
ATOM 6197 N N . PHE A 1 417 ? 2.416 17.777 66.567 1.00 29.46 417 PHE A N 1
ATOM 6198 C CA . PHE A 1 417 ? 3.198 18.850 65.966 1.00 34.10 417 PHE A CA 1
ATOM 6199 C C . PHE A 1 417 ? 2.452 20.166 66.163 1.00 34.51 417 PHE A C 1
ATOM 6200 O O . PHE A 1 417 ? 1.319 20.319 65.690 1.00 32.86 417 PHE A O 1
ATOM 6217 N N . LEU A 1 418 ? 3.082 21.108 66.859 1.00 34.92 418 LEU A N 1
ATOM 6218 C CA . LEU A 1 418 ? 2.441 22.385 67.145 1.00 35.57 418 LEU A CA 1
ATOM 6219 C C . LEU A 1 418 ? 2.398 23.253 65.893 1.00 36.12 418 LEU A C 1
ATOM 6220 O O . LEU A 1 418 ? 3.422 23.465 65.235 1.00 45.58 418 LEU A O 1
ATOM 6236 N N . THR A 1 419 ? 1.205 23.756 65.566 1.00 35.17 419 THR A N 1
ATOM 6237 C CA . THR A 1 419 ? 1.048 24.635 64.415 1.00 37.73 419 THR A CA 1
ATOM 6238 C C . THR A 1 419 ? 1.528 26.055 64.687 1.00 39.55 419 THR A C 1
ATOM 6239 O O . THR A 1 419 ? 1.717 26.824 63.738 1.00 42.49 419 THR A O 1
ATOM 6250 N N . GLY A 1 420 ? 1.716 26.420 65.953 1.00 38.43 420 GLY A N 1
ATOM 6251 C CA . GLY A 1 420 ? 1.983 27.790 66.323 1.00 41.21 420 GLY A CA 1
ATOM 6252 C C . GLY A 1 420 ? 0.751 28.623 66.598 1.00 40.60 420 GLY A C 1
ATOM 6253 O O . GLY A 1 420 ? 0.884 29.822 66.877 1.00 39.15 420 GLY A O 1
ATOM 6257 N N . ASP A 1 421 ? -0.440 28.031 66.527 1.00 36.37 421 ASP A N 1
ATOM 6258 C CA . ASP A 1 421 ? -1.690 28.724 66.789 1.00 39.92 421 ASP A CA 1
ATOM 6259 C C . ASP A 1 421 ? -2.279 28.282 68.123 1.00 36.77 421 ASP A C 1
ATOM 6260 O O . ASP A 1 421 ? -1.992 27.194 68.629 1.00 41.15 421 ASP A O 1
ATOM 6269 N N . LEU A 1 422 ? -3.111 29.149 68.687 1.00 48.59 422 LEU A N 1
ATOM 6270 C CA . LEU A 1 422 ? -3.941 28.828 69.838 1.00 40.91 422 LEU A CA 1
ATOM 6271 C C . LEU A 1 422 ? -5.386 28.717 69.370 1.00 35.71 422 LEU A C 1
ATOM 6272 O O . LEU A 1 422 ? -5.806 29.410 68.438 1.00 34.75 422 LEU A O 1
ATOM 6288 N N . ALA A 1 423 ? -6.145 27.834 70.006 1.00 38.83 423 ALA A N 1
ATOM 6289 C CA . ALA A 1 423 ? -7.484 27.533 69.516 1.00 38.91 423 ALA A CA 1
ATOM 6290 C C . ALA A 1 423 ? -8.245 26.726 70.558 1.00 32.74 423 ALA A C 1
ATOM 6291 O O . ALA A 1 423 ? -7.713 26.360 71.610 1.00 33.00 423 ALA A O 1
ATOM 6298 N N . TYR A 1 424 ? -9.517 26.476 70.252 1.00 34.55 424 TYR A N 1
ATOM 6299 C CA . TYR A 1 424 ? -10.364 25.549 70.985 1.00 35.89 424 TYR A CA 1
ATOM 6300 C C . TYR A 1 424 ? -11.170 24.763 69.960 1.00 37.66 424 TYR A C 1
ATOM 6301 O O . TYR A 1 424 ? -11.234 25.124 68.781 1.00 34.18 424 TYR A O 1
ATOM 6319 N N . ARG A 1 425 ? -11.803 23.687 70.419 1.00 40.89 425 ARG A N 1
ATOM 6320 C CA . ARG A 1 425 ? -12.609 22.833 69.557 1.00 46.06 425 ARG A CA 1
ATOM 6321 C C . ARG A 1 425 ? -13.943 22.539 70.225 1.00 40.11 425 ARG A C 1
ATOM 6322 O O . ARG A 1 425 ? -14.061 22.572 71.453 1.00 39.98 425 ARG A O 1
ATOM 6343 N N . ASP A 1 426 ? -14.950 22.246 69.407 1.00 45.54 426 ASP A N 1
ATOM 6344 C CA . ASP A 1 426 ? -16.246 21.826 69.919 1.00 49.30 426 ASP A CA 1
ATOM 6345 C C . ASP A 1 426 ? -16.240 20.303 70.078 1.00 47.64 426 ASP A C 1
ATOM 6346 O O . ASP A 1 426 ? -15.198 19.651 69.967 1.00 48.69 426 ASP A O 1
ATOM 6355 N N . ALA A 1 427 ? -17.406 19.716 70.347 1.00 57.34 427 ALA A N 1
ATOM 6356 C CA . ALA A 1 427 ? -17.475 18.288 70.635 1.00 60.58 427 ALA A CA 1
ATOM 6357 C C . ALA A 1 427 ? -17.486 17.420 69.383 1.00 58.50 427 ALA A C 1
ATOM 6358 O O . ALA A 1 427 ? -17.343 16.198 69.499 1.00 53.13 427 ALA A O 1
ATOM 6365 N N . ALA A 1 428 ? -17.660 18.008 68.201 1.00 61.61 428 ALA A N 1
ATOM 6366 C CA . ALA A 1 428 ? -17.524 17.284 66.946 1.00 62.80 428 ALA A CA 1
ATOM 6367 C C . ALA A 1 428 ? -16.117 17.387 66.367 1.00 62.17 428 ALA A C 1
ATOM 6368 O O . ALA A 1 428 ? -15.898 16.982 65.221 1.00 74.25 428 ALA A O 1
ATOM 6375 N N . ASN A 1 429 ? -15.167 17.918 67.136 1.00 58.58 429 ASN A N 1
ATOM 6376 C CA . ASN A 1 429 ? -13.799 18.146 66.672 1.00 54.23 429 ASN A CA 1
ATOM 6377 C C . ASN A 1 429 ? -13.757 19.145 65.514 1.00 51.19 429 ASN A C 1
ATOM 6378 O O . ASN A 1 429 ? -12.918 19.040 64.615 1.00 51.69 429 ASN A O 1
ATOM 6389 N N . THR A 1 430 ? -14.664 20.119 65.525 1.00 50.16 430 THR A N 1
ATOM 6390 C CA . THR A 1 430 ? -14.526 21.315 64.705 1.00 46.40 430 THR A CA 1
ATOM 6391 C C . THR A 1 430 ? -13.665 22.310 65.475 1.00 44.81 430 THR A C 1
ATOM 6392 O O . THR A 1 430 ? -13.956 22.618 66.636 1.00 43.24 430 THR A O 1
ATOM 6403 N N . PHE A 1 431 ? -12.609 22.802 64.838 1.00 42.65 431 PHE A N 1
ATOM 6404 C CA . PHE A 1 431 ? -11.642 23.663 65.501 1.00 43.33 431 PHE A CA 1
ATOM 6405 C C . PHE A 1 431 ? -11.860 25.116 65.104 1.00 41.83 431 PHE A C 1
ATOM 6406 O O . PHE A 1 431 ? -12.399 25.415 64.036 1.00 45.98 431 PHE A O 1
ATOM 6423 N N . TYR A 1 432 ? -11.438 26.020 65.984 1.00 37.83 432 TYR A N 1
ATOM 6424 C CA . TYR A 1 432 ? -11.656 27.450 65.801 1.00 40.24 432 TYR A CA 1
ATOM 6425 C C . TYR A 1 432 ? -10.376 28.188 66.155 1.00 38.60 432 TYR A C 1
ATOM 6426 O O . TYR A 1 432 ? -9.890 28.086 67.285 1.00 37.09 432 TYR A O 1
ATOM 6444 N N . HIS A 1 433 ? -9.835 28.926 65.190 1.00 44.84 433 HIS A N 1
ATOM 6445 C CA . HIS A 1 433 ? -8.608 29.680 65.402 1.00 41.26 433 HIS A CA 1
ATOM 6446 C C . HIS A 1 433 ? -8.898 30.941 66.204 1.00 43.02 433 HIS A C 1
ATOM 6447 O O . HIS A 1 433 ? -9.910 31.615 65.988 1.00 47.63 433 HIS A O 1
ATOM 6461 N N . LEU A 1 434 ? -8.004 31.253 67.138 1.00 40.39 434 LEU A N 1
ATOM 6462 C CA . LEU A 1 434 ? -8.147 32.420 67.993 1.00 46.48 434 LEU A CA 1
ATOM 6463 C C . LEU A 1 434 ? -6.998 33.404 67.879 1.00 47.41 434 LEU A C 1
ATOM 6464 O O . LEU A 1 434 ? -7.199 34.597 68.118 1.00 38.65 434 LEU A O 1
ATOM 6471 N N . ASP A 1 435 ? -5.805 32.943 67.516 1.00 43.30 435 ASP A N 1
ATOM 6472 C CA . ASP A 1 435 ? -4.620 33.784 67.585 1.00 41.70 435 ASP A CA 1
ATOM 6473 C C . ASP A 1 435 ? -3.401 32.968 67.187 1.00 46.55 435 ASP A C 1
ATOM 6474 O O . ASP A 1 435 ? -3.481 31.743 67.052 1.00 50.38 435 ASP A O 1
ATOM 6481 N N . ARG A 1 436 ? -2.274 33.637 66.978 1.00 40.19 436 ARG A N 1
ATOM 6482 C CA . ARG A 1 436 ? -0.977 32.983 67.012 1.00 38.96 436 ARG A CA 1
ATOM 6483 C C . ARG A 1 436 ? -0.528 32.900 68.464 1.00 40.38 436 ARG A C 1
ATOM 6484 O O . ARG A 1 436 ? -0.757 33.825 69.250 1.00 44.75 436 ARG A O 1
ATOM 6505 N N . THR A 1 437 ? 0.093 31.779 68.831 1.00 41.26 437 THR A N 1
ATOM 6506 C CA . THR A 1 437 ? 0.538 31.615 70.212 1.00 43.48 437 THR A CA 1
ATOM 6507 C C . THR A 1 437 ? 1.366 32.815 70.662 1.00 45.85 437 THR A C 1
ATOM 6508 O O . THR A 1 437 ? 1.243 33.274 71.804 1.00 46.37 437 THR A O 1
ATOM 6519 N N . THR A 1 438 ? 2.198 33.351 69.768 1.00 42.99 438 THR A N 1
ATOM 6520 C CA . THR A 1 438 ? 3.027 34.497 70.124 1.00 43.65 438 THR A CA 1
ATOM 6521 C C . THR A 1 438 ? 2.183 35.745 70.366 1.00 45.41 438 THR A C 1
ATOM 6522 O O . THR A 1 438 ? 2.464 36.519 71.288 1.00 54.16 438 THR A O 1
ATOM 6533 N N . ASP A 1 439 ? 1.142 35.953 69.558 1.00 38.25 439 ASP A N 1
ATOM 6534 C CA . ASP A 1 439 ? 0.361 37.183 69.607 1.00 39.44 439 ASP A CA 1
ATOM 6535 C C . ASP A 1 439 ? -0.628 37.237 70.766 1.00 48.57 439 ASP A C 1
ATOM 6536 O O . ASP A 1 439 ? -1.391 38.205 70.857 1.00 46.07 439 ASP A O 1
ATOM 6545 N N . ALA A 1 440 ? -0.644 36.240 71.646 1.00 52.09 440 ALA A N 1
ATOM 6546 C CA . ALA A 1 440 ? -1.576 36.242 72.766 1.00 49.72 440 ALA A CA 1
ATOM 6547 C C . ALA A 1 440 ? -1.050 37.126 73.890 1.00 47.83 440 ALA A C 1
ATOM 6548 O O . ALA A 1 440 ? 0.141 37.102 74.213 1.00 45.74 440 ALA A O 1
ATOM 6555 N N . ILE A 1 441 ? -1.950 37.905 74.486 1.00 55.30 441 ILE A N 1
ATOM 6556 C CA . ILE A 1 441 ? -1.604 38.888 75.505 1.00 57.32 441 ILE A CA 1
ATOM 6557 C C . ILE A 1 441 ? -2.273 38.486 76.812 1.00 52.69 441 ILE A C 1
ATOM 6558 O O . ILE A 1 441 ? -3.469 38.172 76.831 1.00 54.05 441 ILE A O 1
ATOM 6574 N N . ARG A 1 442 ? -1.508 38.511 77.899 1.00 49.44 442 ARG A N 1
ATOM 6575 C CA . ARG A 1 442 ? -2.033 38.231 79.227 1.00 56.23 442 ARG A CA 1
ATOM 6576 C C . ARG A 1 442 ? -2.354 39.539 79.937 1.00 62.31 442 ARG A C 1
ATOM 6577 O O . ARG A 1 442 ? -1.525 40.455 79.970 1.00 60.32 442 ARG A O 1
ATOM 6598 N N . THR A 1 443 ? -3.552 39.620 80.500 1.00 65.45 443 THR A N 1
ATOM 6599 C CA . THR A 1 443 ? -3.984 40.748 81.312 1.00 65.80 443 THR A CA 1
ATOM 6600 C C . THR A 1 443 ? -4.320 40.248 82.715 1.00 70.57 443 THR A C 1
ATOM 6601 O O . THR A 1 443 ? -4.247 39.052 83.007 1.00 73.39 443 THR A O 1
ATOM 6612 N N . GLU A 1 444 ? -4.687 41.181 83.593 1.00 73.00 444 GLU A N 1
ATOM 6613 C CA . GLU A 1 444 ? -5.083 40.819 84.949 1.00 72.24 444 GLU A CA 1
ATOM 6614 C C . GLU A 1 444 ? -6.487 40.231 85.002 1.00 71.84 444 GLU A C 1
ATOM 6615 O O . GLU A 1 444 ? -6.823 39.549 85.976 1.00 76.81 444 GLU A O 1
ATOM 6627 N N . GLU A 1 445 ? -7.307 40.470 83.980 1.00 72.28 445 GLU A N 1
ATOM 6628 C CA . GLU A 1 445 ? -8.621 39.852 83.883 1.00 72.00 445 GLU A CA 1
ATOM 6629 C C . GLU A 1 445 ? -8.595 38.520 83.145 1.00 74.15 445 GLU A C 1
ATOM 6630 O O . GLU A 1 445 ? -9.594 37.793 83.174 1.00 74.09 445 GLU A O 1
ATOM 6642 N N . GLY A 1 446 ? -7.488 38.186 82.492 1.00 66.45 446 GLY A N 1
ATOM 6643 C CA . GLY A 1 446 ? -7.356 36.959 81.743 1.00 67.02 446 GLY A CA 1
ATOM 6644 C C . GLY A 1 446 ? -6.529 37.190 80.498 1.00 65.41 446 GLY A C 1
ATOM 6645 O O . GLY A 1 446 ? -5.831 38.195 80.376 1.00 66.48 446 GLY A O 1
ATOM 6649 N N . PHE A 1 447 ? -6.615 36.243 79.568 1.00 61.16 447 PHE A N 1
ATOM 6650 C CA . PHE A 1 447 ? -5.880 36.322 78.314 1.00 53.43 447 PHE A CA 1
ATOM 6651 C C . PHE A 1 447 ? -6.732 36.994 77.247 1.00 50.56 447 PHE A C 1
ATOM 6652 O O . PHE A 1 447 ? -7.947 36.781 77.175 1.00 48.93 447 PHE A O 1
ATOM 6669 N N . VAL A 1 448 ? -6.085 37.809 76.418 1.00 50.71 448 VAL A N 1
ATOM 6670 C CA . VAL A 1 448 ? -6.712 38.443 75.265 1.00 48.81 448 VAL A CA 1
ATOM 6671 C C . VAL A 1 448 ? -6.058 37.878 74.013 1.00 43.78 448 VAL A C 1
ATOM 6672 O O . VAL A 1 448 ? -4.826 37.862 73.902 1.00 44.49 448 VAL A O 1
ATOM 6685 N N . TYR A 1 449 ? -6.878 37.409 73.080 1.00 40.58 449 TYR A N 1
ATOM 6686 C CA . TYR A 1 449 ? -6.406 36.827 71.827 1.00 40.64 449 TYR A CA 1
ATOM 6687 C C . TYR A 1 449 ? -6.583 37.873 70.733 1.00 44.66 449 TYR A C 1
ATOM 6688 O O . TYR A 1 449 ? -7.711 38.190 70.341 1.00 41.71 449 TYR A O 1
ATOM 6706 N N . SER A 1 450 ? -5.460 38.408 70.249 1.00 43.18 450 SER A N 1
ATOM 6707 C CA . SER A 1 450 ? -5.501 39.595 69.402 1.00 46.79 450 SER A CA 1
ATOM 6708 C C . SER A 1 450 ? -6.271 39.334 68.114 1.00 44.11 450 SER A C 1
ATOM 6709 O O . SER A 1 450 ? -7.157 40.111 67.741 1.00 44.90 450 SER A O 1
ATOM 6717 N N . ALA A 1 451 ? -5.944 38.244 67.417 1.00 39.70 451 ALA A N 1
ATOM 6718 C CA . ALA A 1 451 ? -6.618 37.953 66.156 1.00 44.43 451 ALA A CA 1
ATOM 6719 C C . ALA A 1 451 ? -8.125 37.853 66.347 1.00 41.78 451 ALA A C 1
ATOM 6720 O O . ALA A 1 451 ? -8.899 38.291 65.489 1.00 42.13 451 ALA A O 1
ATOM 6727 N N . TYR A 1 452 ? -8.560 37.277 67.468 1.00 38.13 452 TYR A N 1
ATOM 6728 C CA . TYR A 1 452 ? -9.990 37.130 67.714 1.00 53.16 452 TYR A CA 1
ATOM 6729 C C . TYR A 1 452 ? -10.625 38.472 68.053 1.00 47.83 452 TYR A C 1
ATOM 6730 O O . TYR A 1 452 ? -11.690 38.817 67.529 1.00 46.17 452 TYR A O 1
ATOM 6748 N N . THR A 1 453 ? -9.982 39.245 68.933 1.00 43.19 453 THR A N 1
ATOM 6749 C CA . THR A 1 453 ? -10.487 40.575 69.251 1.00 44.37 453 THR A CA 1
ATOM 6750 C C . THR A 1 453 ? -10.603 41.429 67.995 1.00 43.11 453 THR A C 1
ATOM 6751 O O . THR A 1 453 ? -11.608 42.120 67.793 1.00 46.11 453 THR A O 1
ATOM 6762 N N . GLU A 1 454 ? -9.581 41.393 67.137 1.00 44.02 454 GLU A N 1
ATOM 6763 C CA . GLU A 1 454 ? -9.618 42.166 65.902 1.00 45.02 454 GLU A CA 1
ATOM 6764 C C . GLU A 1 454 ? -10.827 41.789 65.054 1.00 49.15 454 GLU A C 1
ATOM 6765 O O . GLU A 1 454 ? -11.564 42.660 64.579 1.00 54.86 454 GLU A O 1
ATOM 6777 N N . GLU A 1 455 ? -11.050 40.487 64.856 1.00 48.78 455 GLU A N 1
ATOM 6778 C CA . GLU A 1 455 ? -12.167 40.053 64.024 1.00 53.10 455 GLU A CA 1
ATOM 6779 C C . GLU A 1 455 ? -13.502 40.483 64.617 1.00 50.53 455 GLU A C 1
ATOM 6780 O O . GLU A 1 455 ? -14.448 40.770 63.873 1.00 45.27 455 GLU A O 1
ATOM 6792 N N . VAL A 1 456 ? -13.599 40.539 65.946 1.00 49.64 456 VAL A N 1
ATOM 6793 C CA . VAL A 1 456 ? -14.846 40.946 66.587 1.00 52.26 456 VAL A CA 1
ATOM 6794 C C . VAL A 1 456 ? -15.145 42.409 66.282 1.00 55.19 456 VAL A C 1
ATOM 6795 O O . VAL A 1 456 ? -16.270 42.768 65.917 1.00 49.61 456 VAL A O 1
ATOM 6808 N N . LEU A 1 457 ? -14.138 43.276 66.431 1.00 53.73 457 LEU A N 1
ATOM 6809 C CA . LEU A 1 457 ? -14.331 44.693 66.143 1.00 51.76 457 LEU A CA 1
ATOM 6810 C C . LEU A 1 457 ? -14.690 44.912 64.679 1.00 55.20 457 LEU A C 1
ATOM 6811 O O . LEU A 1 457 ? -15.607 45.683 64.365 1.00 56.13 457 LEU A O 1
ATOM 6827 N N . LEU A 1 458 ? -13.985 44.241 63.768 1.00 54.27 458 LEU A N 1
ATOM 6828 C CA . LEU A 1 458 ? -14.273 44.387 62.347 1.00 50.89 458 LEU A CA 1
ATOM 6829 C C . LEU A 1 458 ? -15.676 43.912 62.003 1.00 57.25 458 LEU A C 1
ATOM 6830 O O . LEU A 1 458 ? -16.216 44.301 60.960 1.00 58.96 458 LEU A O 1
ATOM 6846 N N . ARG A 1 459 ? -16.277 43.096 62.868 1.00 59.92 459 ARG A N 1
ATOM 6847 C CA . ARG A 1 459 ? -17.673 42.635 62.689 1.00 58.16 459 ARG A CA 1
ATOM 6848 C C . ARG A 1 459 ? -18.620 43.685 63.253 1.00 63.45 459 ARG A C 1
ATOM 6849 O O . ARG A 1 459 ? -19.567 44.050 62.545 1.00 64.57 459 ARG A O 1
ATOM 6870 N N . GLU A 1 460 ? -18.382 44.146 64.482 1.00 63.53 460 GLU A N 1
ATOM 6871 C CA . GLU A 1 460 ? -19.287 45.077 65.142 1.00 65.57 460 GLU A CA 1
ATOM 6872 C C . GLU A 1 460 ? -19.244 46.470 64.530 1.00 68.01 460 GLU A C 1
ATOM 6873 O O . GLU A 1 460 ? -20.198 47.237 64.704 1.00 70.98 460 GLU A O 1
ATOM 6885 N N . TYR A 1 461 ? -18.170 46.815 63.822 1.00 60.49 461 TYR A N 1
ATOM 6886 C CA . TYR A 1 461 ? -18.013 48.137 63.219 1.00 66.15 461 TYR A CA 1
ATOM 6887 C C . TYR A 1 461 ? -17.541 47.968 61.782 1.00 64.54 461 TYR A C 1
ATOM 6888 O O . TYR A 1 461 ? -16.332 47.976 61.508 1.00 62.61 461 TYR A O 1
ATOM 6906 N N . PRO A 1 462 ? -18.466 47.824 60.832 1.00 65.59 462 PRO A N 1
ATOM 6907 C CA . PRO A 1 462 ? -18.072 47.824 59.419 1.00 67.08 462 PRO A CA 1
ATOM 6908 C C . PRO A 1 462 ? -17.275 49.065 59.026 1.00 68.10 462 PRO A C 1
ATOM 6909 O O . PRO A 1 462 ? -16.584 49.061 58.011 1.00 71.60 462 PRO A O 1
ATOM 6920 N N . GLU A 1 463 ? -17.380 50.128 59.831 1.00 65.67 463 GLU A N 1
ATOM 6921 C CA . GLU A 1 463 ? -16.643 51.362 59.578 1.00 76.49 463 GLU A CA 1
ATOM 6922 C C . GLU A 1 463 ? -15.135 51.182 59.681 1.00 78.43 463 GLU A C 1
ATOM 6923 O O . GLU A 1 463 ? -14.390 52.062 59.235 1.00 77.52 463 GLU A O 1
ATOM 6935 N N . ILE A 1 464 ? -14.674 50.076 60.254 1.00 75.17 464 ILE A N 1
ATOM 6936 C CA . ILE A 1 464 ? -13.251 49.807 60.409 1.00 72.94 464 ILE A CA 1
ATOM 6937 C C . ILE A 1 464 ? -12.752 49.073 59.175 1.00 73.20 464 ILE A C 1
ATOM 6938 O O . ILE A 1 464 ? -13.430 48.187 58.641 1.00 71.23 464 ILE A O 1
ATOM 6954 N N . LEU A 1 465 ? -11.556 49.442 58.718 1.00 72.79 465 LEU A N 1
ATOM 6955 C CA . LEU A 1 465 ? -10.916 48.778 57.588 1.00 73.86 465 LEU A CA 1
ATOM 6956 C C . LEU A 1 465 ? -9.889 47.753 58.060 1.00 75.82 465 LEU A C 1
ATOM 6957 O O . LEU A 1 465 ? -10.029 46.557 57.791 1.00 77.79 465 LEU A O 1
ATOM 6973 N N . ASP A 1 466 ? -8.856 48.206 58.764 1.00 73.02 466 ASP A N 1
ATOM 6974 C CA . ASP A 1 466 ? -7.871 47.329 59.375 1.00 71.00 466 ASP A CA 1
ATOM 6975 C C . ASP A 1 466 ? -7.847 47.579 60.876 1.00 69.62 466 ASP A C 1
ATOM 6976 O O . ASP A 1 466 ? -8.180 48.671 61.347 1.00 70.91 466 ASP A O 1
ATOM 6985 N N . CYS A 1 467 ? -7.444 46.558 61.625 1.00 65.77 467 CYS A N 1
ATOM 6986 C CA . CYS A 1 467 ? -7.490 46.613 63.077 1.00 55.43 467 CYS A CA 1
ATOM 6987 C C . CYS A 1 467 ? -6.358 45.773 63.643 1.00 58.44 467 CYS A C 1
ATOM 6988 O O . CYS A 1 467 ? -6.057 44.694 63.126 1.00 65.23 467 CYS A O 1
ATOM 6996 N N . THR A 1 468 ? -5.737 46.275 64.708 1.00 48.19 468 THR A N 1
ATOM 6997 C CA . THR A 1 468 ? -4.641 45.579 65.365 1.00 53.59 468 THR A CA 1
ATOM 6998 C C . THR A 1 468 ? -4.759 45.761 66.869 1.00 56.15 468 THR A C 1
ATOM 6999 O O . THR A 1 468 ? -4.981 46.877 67.348 1.00 52.70 468 THR A O 1
ATOM 7010 N N . VAL A 1 469 ? -4.609 44.664 67.606 1.00 56.68 469 VAL A N 1
ATOM 7011 C CA . VAL A 1 469 ? -4.653 44.662 69.064 1.00 54.38 469 VAL A CA 1
ATOM 7012 C C . VAL A 1 469 ? -3.236 44.433 69.569 1.00 54.57 469 VAL A C 1
ATOM 7013 O O . VAL A 1 469 ? -2.533 43.538 69.083 1.00 59.10 469 VAL A O 1
ATOM 7026 N N . VAL A 1 470 ? -2.820 45.236 70.546 1.00 54.04 470 VAL A N 1
ATOM 7027 C CA . VAL A 1 470 ? -1.465 45.184 71.079 1.00 50.04 470 VAL A CA 1
ATOM 7028 C C . VAL A 1 470 ? -1.528 45.321 72.591 1.00 52.16 470 VAL A C 1
ATOM 7029 O O . VAL A 1 470 ? -2.392 46.012 73.139 1.00 53.58 470 VAL A O 1
ATOM 7042 N N . GLY A 1 471 ? -0.597 44.652 73.264 1.00 48.77 471 GLY A N 1
ATOM 7043 C CA . GLY A 1 471 ? -0.426 44.776 74.697 1.00 48.19 471 GLY A CA 1
ATOM 7044 C C . GLY A 1 471 ? 0.816 45.588 75.006 1.00 52.02 471 GLY A C 1
ATOM 7045 O O . GLY A 1 471 ? 1.768 45.613 74.222 1.00 50.46 471 GLY A O 1
ATOM 7049 N N . LEU A 1 472 ? 0.798 46.263 76.151 1.00 55.81 472 LEU A N 1
ATOM 7050 C CA . LEU A 1 472 ? 1.930 47.063 76.596 1.00 53.62 472 LEU A CA 1
ATOM 7051 C C . LEU A 1 472 ? 2.013 46.970 78.111 1.00 52.91 472 LEU A C 1
ATOM 7052 O O . LEU A 1 472 ? 0.985 46.928 78.794 1.00 45.83 472 LEU A O 1
ATOM 7068 N N . ALA A 1 473 ? 3.236 46.937 78.630 1.00 55.11 473 ALA A N 1
ATOM 7069 C CA . ALA A 1 473 ? 3.447 46.842 80.065 1.00 63.33 473 ALA A CA 1
ATOM 7070 C C . ALA A 1 473 ? 4.735 47.567 80.419 1.00 66.89 473 ALA A C 1
ATOM 7071 O O . ALA A 1 473 ? 5.470 48.036 79.546 1.00 66.28 473 ALA A O 1
ATOM 7078 N N . ASP A 1 474 ? 4.997 47.662 81.721 1.00 67.52 474 ASP A N 1
ATOM 7079 C CA . ASP A 1 474 ? 6.225 48.287 82.190 1.00 79.92 474 ASP A CA 1
ATOM 7080 C C . ASP A 1 474 ? 7.424 47.674 81.479 1.00 83.77 474 ASP A C 1
ATOM 7081 O O . ASP A 1 474 ? 7.399 46.514 81.057 1.00 79.80 474 ASP A O 1
ATOM 7090 N N . GLU A 1 475 ? 8.480 48.468 81.332 1.00 88.21 475 GLU A N 1
ATOM 7091 C CA . GLU A 1 475 ? 9.664 47.997 80.628 1.00 94.08 475 GLU A CA 1
ATOM 7092 C C . GLU A 1 475 ? 10.289 46.825 81.374 1.00 91.99 475 GLU A C 1
ATOM 7093 O O . GLU A 1 475 ? 10.601 46.924 82.564 1.00 92.85 475 GLU A O 1
ATOM 7105 N N . GLY A 1 476 ? 10.465 45.709 80.667 1.00 89.45 476 GLY A N 1
ATOM 7106 C CA . GLY A 1 476 ? 11.016 44.502 81.240 1.00 90.49 476 GLY A CA 1
ATOM 7107 C C . GLY A 1 476 ? 10.000 43.425 81.555 1.00 93.56 476 GLY A C 1
ATOM 7108 O O . GLY A 1 476 ? 10.397 42.310 81.915 1.00 85.88 476 GLY A O 1
ATOM 7112 N N . VAL A 1 477 ? 8.711 43.722 81.430 1.00 109.98 477 VAL A N 1
ATOM 7113 C CA . VAL A 1 477 ? 7.666 42.749 81.723 1.00 90.47 477 VAL A CA 1
ATOM 7114 C C . VAL A 1 477 ? 7.448 41.864 80.503 1.00 92.81 477 VAL A C 1
ATOM 7115 O O . VAL A 1 477 ? 7.524 42.325 79.357 1.00 88.23 477 VAL A O 1
ATOM 7128 N N . GLU A 1 478 ? 7.173 40.585 80.749 1.00 92.62 478 GLU A N 1
ATOM 7129 C CA . GLU A 1 478 ? 6.864 39.617 79.703 1.00 81.07 478 GLU A CA 1
ATOM 7130 C C . GLU A 1 478 ? 5.458 39.091 79.949 1.00 76.02 478 GLU A C 1
ATOM 7131 O O . GLU A 1 478 ? 5.166 38.582 81.038 1.00 75.72 478 GLU A O 1
ATOM 7143 N N . PHE A 1 479 ? 4.592 39.206 78.939 1.00 66.56 479 PHE A N 1
ATOM 7144 C CA . PHE A 1 479 ? 3.173 38.916 79.098 1.00 62.99 479 PHE A CA 1
ATOM 7145 C C . PHE A 1 479 ? 2.643 38.006 77.996 1.00 60.17 479 PHE A C 1
ATOM 7146 O O . PHE A 1 479 ? 1.449 38.022 77.690 1.00 49.61 479 PHE A O 1
ATOM 7163 N N . GLY A 1 480 ? 3.515 37.203 77.386 1.00 63.45 480 GLY A N 1
ATOM 7164 C CA . GLY A 1 480 ? 3.094 36.276 76.358 1.00 62.88 480 GLY A CA 1
ATOM 7165 C C . GLY A 1 480 ? 2.417 35.047 76.932 1.00 58.05 480 GLY A C 1
ATOM 7166 O O . GLY A 1 480 ? 2.185 34.921 78.134 1.00 57.36 480 GLY A O 1
ATOM 7170 N N . TRP A 1 481 ? 2.094 34.116 76.032 1.00 58.82 481 TRP A N 1
ATOM 7171 C CA . TRP A 1 481 ? 1.463 32.869 76.450 1.00 56.18 481 TRP A CA 1
ATOM 7172 C C . TRP A 1 481 ? 2.378 32.069 77.367 1.00 51.34 481 TRP A C 1
ATOM 7173 O O . TRP A 1 481 ? 1.917 31.457 78.338 1.00 58.24 481 TRP A O 1
ATOM 7194 N N . GLU A 1 482 ? 3.680 32.071 77.085 1.00 54.09 482 GLU A N 1
ATOM 7195 C CA . GLU A 1 482 ? 4.641 31.299 77.859 1.00 59.73 482 GLU A CA 1
ATOM 7196 C C . GLU A 1 482 ? 5.188 32.051 79.064 1.00 62.95 482 GLU A C 1
ATOM 7197 O O . GLU A 1 482 ? 5.902 31.450 79.875 1.00 60.46 482 GLU A O 1
ATOM 7209 N N . ASP A 1 483 ? 4.878 33.336 79.201 1.00 64.14 483 ASP A N 1
ATOM 7210 C CA . ASP A 1 483 ? 5.355 34.145 80.310 1.00 66.70 483 ASP A CA 1
ATOM 7211 C C . ASP A 1 483 ? 4.250 34.301 81.352 1.00 70.59 483 ASP A C 1
ATOM 7212 O O . ASP A 1 483 ? 3.123 33.829 81.180 1.00 73.44 483 ASP A O 1
ATOM 7221 N N . GLU A 1 484 ? 4.582 34.980 82.454 1.00 75.95 484 GLU A N 1
ATOM 7222 C CA . GLU A 1 484 ? 3.656 35.151 83.564 1.00 88.28 484 GLU A CA 1
ATOM 7223 C C . GLU A 1 484 ? 3.181 36.586 83.760 1.00 87.61 484 GLU A C 1
ATOM 7224 O O . GLU A 1 484 ? 2.148 36.790 84.404 1.00 85.43 484 GLU A O 1
ATOM 7236 N N . GLY A 1 485 ? 3.897 37.575 83.227 1.00 91.63 485 GLY A N 1
ATOM 7237 C CA . GLY A 1 485 ? 3.514 38.956 83.438 1.00 85.78 485 GLY A CA 1
ATOM 7238 C C . GLY A 1 485 ? 2.191 39.306 82.784 1.00 76.30 485 GLY A C 1
ATOM 7239 O O . GLY A 1 485 ? 1.697 38.617 81.892 1.00 86.02 485 GLY A O 1
ATOM 7243 N N . VAL A 1 486 ? 1.608 40.410 83.248 1.00 72.60 486 VAL A N 1
ATOM 7244 C CA . VAL A 1 486 ? 0.341 40.902 82.729 1.00 70.97 486 VAL A CA 1
ATOM 7245 C C . VAL A 1 486 ? 0.578 42.225 82.011 1.00 65.87 486 VAL A C 1
ATOM 7246 O O . VAL A 1 486 ? 1.570 42.924 82.240 1.00 66.49 486 VAL A O 1
ATOM 7259 N N . ALA A 1 487 ? -0.359 42.570 81.131 1.00 74.94 487 ALA A N 1
ATOM 7260 C CA . ALA A 1 487 ? -0.275 43.793 80.350 1.00 57.37 487 ALA A CA 1
ATOM 7261 C C . ALA A 1 487 ? -1.666 44.392 80.198 1.00 49.03 487 ALA A C 1
ATOM 7262 O O . ALA A 1 487 ? -2.673 43.791 80.580 1.00 52.93 487 ALA A O 1
ATOM 7269 N N . THR A 1 488 ? -1.707 45.598 79.642 1.00 48.77 488 THR A N 1
ATOM 7270 C CA . THR A 1 488 ? -2.942 46.265 79.259 1.00 46.63 488 THR A CA 1
ATOM 7271 C C . THR A 1 488 ? -3.017 46.318 77.738 1.00 43.84 488 THR A C 1
ATOM 7272 O O . THR A 1 488 ? -1.991 46.360 77.053 1.00 48.06 488 THR A O 1
ATOM 7283 N N . VAL A 1 489 ? -4.239 46.309 77.214 1.00 48.34 489 VAL A N 1
ATOM 7284 C CA . VAL A 1 489 ? -4.486 46.092 75.793 1.00 54.06 489 VAL A CA 1
ATOM 7285 C C . VAL A 1 489 ? -4.881 47.405 75.135 1.00 52.90 489 VAL A C 1
ATOM 7286 O O . VAL A 1 489 ? -5.599 48.220 75.725 1.00 48.13 489 VAL A O 1
ATOM 7299 N N . TYR A 1 490 ? -4.418 47.598 73.900 1.00 50.64 490 TYR A N 1
ATOM 7300 C CA . TYR A 1 490 ? -4.638 48.830 73.156 1.00 49.54 490 TYR A CA 1
ATOM 7301 C C . TYR A 1 490 ? -4.961 48.499 71.709 1.00 53.34 490 TYR A C 1
ATOM 7302 O O . TYR A 1 490 ? -4.379 47.578 71.129 1.00 57.63 490 TYR A O 1
ATOM 7320 N N . ALA A 1 491 ? -5.894 49.254 71.133 1.00 44.73 491 ALA A N 1
ATOM 7321 C CA . ALA A 1 491 ? -6.389 49.012 69.786 1.00 44.78 491 ALA A CA 1
ATOM 7322 C C . ALA A 1 491 ? -5.974 50.147 68.860 1.00 52.40 491 ALA A C 1
ATOM 7323 O O . ALA A 1 491 ? -6.250 51.317 69.140 1.00 46.57 491 ALA A O 1
ATOM 7330 N N . LEU A 1 492 ? -5.317 49.795 67.759 1.00 54.21 492 LEU A N 1
ATOM 7331 C CA . LEU A 1 492 ? -4.962 50.734 66.701 1.00 52.36 492 LEU A CA 1
ATOM 7332 C C . LEU A 1 492 ? -5.863 50.447 65.508 1.00 62.33 492 LEU A C 1
ATOM 7333 O O . LEU A 1 492 ? -5.831 49.342 64.956 1.00 59.69 492 LEU A O 1
ATOM 7349 N N . VAL A 1 493 ? -6.660 51.436 65.112 1.00 59.93 493 VAL A N 1
ATOM 7350 C CA . VAL A 1 493 ? -7.764 51.230 64.182 1.00 59.17 493 VAL A CA 1
ATOM 7351 C C . VAL A 1 493 ? -7.566 52.113 62.958 1.00 70.38 493 VAL A C 1
ATOM 7352 O O . VAL A 1 493 ? -7.498 53.343 63.078 1.00 73.79 493 VAL A O 1
ATOM 7365 N N . ASN A 1 494 ? -7.481 51.486 61.784 1.00 70.46 494 ASN A N 1
ATOM 7366 C CA . ASN A 1 494 ? -7.561 52.193 60.511 1.00 70.48 494 ASN A CA 1
ATOM 7367 C C . ASN A 1 494 ? -9.024 52.265 60.097 1.00 75.23 494 ASN A C 1
ATOM 7368 O O . AS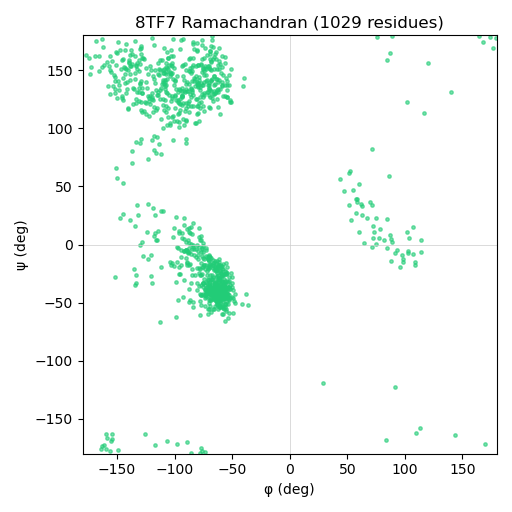N A 1 494 ? -9.729 51.250 60.127 1.00 68.31 494 ASN A O 1
ATOM 7379 N N . LEU A 1 495 ? -9.478 53.449 59.705 1.00 84.94 495 LEU A N 1
ATOM 7380 C CA . LEU A 1 495 ? -10.859 53.636 59.290 1.00 85.81 495 LEU A CA 1
ATOM 7381 C C . LEU A 1 495 ? -10.952 53.725 57.772 1.00 82.39 495 LEU A C 1
ATOM 7382 O O . LEU A 1 495 ? -10.045 54.222 57.100 1.00 82.77 495 LEU A O 1
ATOM 7398 N N . VAL A 1 496 ? -12.067 53.222 57.239 1.00 79.25 496 VAL A N 1
ATOM 7399 C CA . VAL A 1 496 ? -12.293 53.289 55.804 1.00 85.48 496 VAL A CA 1
ATOM 7400 C C . VAL A 1 496 ? -12.411 54.749 55.368 1.00 97.81 496 VAL A C 1
ATOM 7401 O O . VAL A 1 496 ? -12.681 55.652 56.168 1.00 94.70 496 VAL A O 1
ATOM 7414 N N . GLU A 1 497 ? -12.191 54.977 54.075 1.00 103.25 497 GLU A N 1
ATOM 7415 C CA . GLU A 1 497 ? -12.348 56.313 53.518 1.00 97.19 497 GLU A CA 1
ATOM 7416 C C . GLU A 1 497 ? -13.800 56.760 53.637 1.00 92.50 497 GLU A C 1
ATOM 7417 O O . GLU A 1 497 ? -14.722 56.023 53.277 1.00 94.62 497 GLU A O 1
ATOM 7429 N N . GLY A 1 498 ? -14.001 57.973 54.151 1.00 88.94 498 GLY A N 1
ATOM 7430 C CA . GLY A 1 498 ? -15.315 58.544 54.317 1.00 92.79 498 GLY A CA 1
ATOM 7431 C C . GLY A 1 498 ? -15.913 58.370 55.698 1.00 93.10 498 GLY A C 1
ATOM 7432 O O . GLY A 1 498 ? -16.835 59.113 56.055 1.00 98.88 498 GLY A O 1
ATOM 7436 N N . ALA A 1 499 ? -15.403 57.415 56.476 1.00 100.94 499 ALA A N 1
ATOM 7437 C CA . ALA A 1 499 ? -15.912 57.113 57.831 1.00 94.18 499 ALA A CA 1
ATOM 7438 C C . ALA A 1 499 ? -15.560 58.239 58.802 1.00 98.16 499 ALA A C 1
ATOM 7439 O O . ALA A 1 499 ? -14.400 58.691 58.791 1.00 83.43 499 ALA A O 1
ATOM 7446 N N . GLU A 1 500 ? -16.524 58.663 59.622 1.00 97.33 500 GLU A N 1
ATOM 7447 C CA . GLU A 1 500 ? -16.310 59.725 60.635 1.00 94.69 500 GLU A CA 1
ATOM 7448 C C . GLU A 1 500 ? -15.621 59.119 61.851 1.00 90.36 500 GLU A C 1
ATOM 7449 O O . GLU A 1 500 ? -16.040 58.034 62.275 1.00 91.61 500 GLU A O 1
ATOM 7461 N N . ALA A 1 501 ? -14.618 59.795 62.399 1.00 83.08 501 ALA A N 1
ATOM 7462 C CA . ALA A 1 501 ? -13.886 59.312 63.585 1.00 82.91 501 ALA A CA 1
ATOM 7463 C C . ALA A 1 501 ? -14.804 59.316 64.804 1.00 86.33 501 ALA A C 1
ATOM 7464 O O . ALA A 1 501 ? -15.826 60.016 64.777 1.00 88.49 501 ALA A O 1
ATOM 7471 N N . PRO A 1 502 ? -14.489 58.545 65.861 1.00 91.50 502 PRO A N 1
ATOM 7472 C CA . PRO A 1 502 ? -15.260 58.554 67.086 1.00 86.85 502 PRO A CA 1
ATOM 7473 C C . PRO A 1 502 ? -14.626 59.507 68.107 1.00 83.05 502 PRO A C 1
ATOM 7474 O O . PRO A 1 502 ? -13.489 59.311 68.434 1.00 88.21 502 PRO A O 1
ATOM 7485 N N . GLN A 1 503 ? -15.360 60.517 68.564 1.00 86.08 503 GLN A N 1
ATOM 7486 C CA . GLN A 1 503 ? -14.868 61.479 69.582 1.00 84.47 503 GLN A CA 1
ATOM 7487 C C . GLN A 1 503 ? -13.990 60.737 70.584 1.00 81.57 503 GLN A C 1
ATOM 7488 O O . GLN A 1 503 ? -12.868 61.205 70.823 1.00 71.66 503 GLN A O 1
ATOM 7502 N N . ASP A 1 504 ? -14.484 59.639 71.159 1.00 86.40 504 ASP A N 1
ATOM 7503 C CA . ASP A 1 504 ? -13.723 58.826 72.105 1.00 81.08 504 ASP A CA 1
ATOM 7504 C C . ASP A 1 504 ? -13.557 57.434 71.513 1.00 69.79 504 ASP A C 1
ATOM 7505 O O . ASP A 1 504 ? -14.431 56.569 71.681 1.00 66.79 504 ASP A O 1
ATOM 7514 N N . PRO A 1 505 ? -12.450 57.166 70.813 1.00 72.22 505 PRO A N 1
ATOM 7515 C CA . PRO A 1 505 ? -12.285 55.824 70.227 1.00 63.93 505 PRO A CA 1
ATOM 7516 C C . PRO A 1 505 ? -12.205 54.726 71.273 1.00 59.63 505 PRO A C 1
ATOM 7517 O O . PRO A 1 505 ? -12.837 53.674 71.109 1.00 58.01 505 PRO A O 1
ATOM 7528 N N . THR A 1 506 ? -11.448 54.943 72.351 1.00 60.73 506 THR A N 1
ATOM 7529 C CA . THR A 1 506 ? -11.342 53.936 73.403 1.00 60.05 506 THR A CA 1
ATOM 7530 C C . THR A 1 506 ? -12.722 53.513 73.896 1.00 63.65 506 THR A C 1
ATOM 7531 O O . THR A 1 506 ? -13.033 52.318 73.963 1.00 58.15 506 THR A O 1
ATOM 7542 N N . ALA A 1 507 ? -13.566 54.486 74.245 1.00 59.94 507 ALA A N 1
ATOM 7543 C CA . ALA A 1 507 ? -14.926 54.161 74.660 1.00 60.34 507 ALA A CA 1
ATOM 7544 C C . ALA A 1 507 ? -15.712 53.542 73.511 1.00 60.89 507 ALA A C 1
ATOM 7545 O O . ALA A 1 507 ? -16.552 52.660 73.721 1.00 58.80 507 ALA A O 1
ATOM 7552 N N . TRP A 1 508 ? -15.461 54.006 72.283 1.00 59.15 508 TRP A N 1
ATOM 7553 C CA . TRP A 1 508 ? -16.112 53.421 71.114 1.00 57.76 508 TRP A CA 1
ATOM 7554 C C . TRP A 1 508 ? -15.756 51.947 70.977 1.00 59.93 508 TRP A C 1
ATOM 7555 O O . TRP A 1 508 ? -16.628 51.102 70.744 1.00 62.69 508 TRP A O 1
ATOM 7576 N N . ILE A 1 509 ? -14.472 51.621 71.122 1.00 59.77 509 ILE A N 1
ATOM 7577 C CA . ILE A 1 509 ? -14.044 50.226 71.080 1.00 62.77 509 ILE A CA 1
ATOM 7578 C C . ILE A 1 509 ? -14.691 49.448 72.221 1.00 60.06 509 ILE A C 1
ATOM 7579 O O . ILE A 1 509 ? -15.378 48.443 72.007 1.00 61.18 509 ILE A O 1
ATOM 7595 N N . ASN A 1 510 ? -14.491 49.917 73.457 1.00 59.32 510 ASN A N 1
ATOM 7596 C CA . ASN A 1 510 ? -14.966 49.181 74.623 1.00 62.49 510 ASN A CA 1
ATOM 7597 C C . ASN A 1 510 ? -16.480 49.011 74.632 1.00 60.17 510 ASN A C 1
ATOM 7598 O O . ASN A 1 510 ? -16.988 48.148 75.356 1.00 58.55 510 ASN A O 1
ATOM 7609 N N . GLU A 1 511 ? -17.212 49.807 73.851 1.00 61.95 511 GLU A N 1
ATOM 7610 C CA . GLU A 1 511 ? -18.653 49.600 73.742 1.00 62.93 511 GLU A CA 1
ATOM 7611 C C . GLU A 1 511 ? -18.960 48.358 72.915 1.00 67.26 511 GLU A C 1
ATOM 7612 O O . GLU A 1 511 ? -19.887 47.604 73.235 1.00 68.35 511 GLU A O 1
ATOM 7624 N N . ALA A 1 512 ? -18.190 48.127 71.848 1.00 63.95 512 ALA A N 1
ATOM 7625 C CA . ALA A 1 512 ? -18.376 46.919 71.051 1.00 70.55 512 ALA A CA 1
ATOM 7626 C C . ALA A 1 512 ? -17.867 45.689 71.792 1.00 61.83 512 ALA A C 1
ATOM 7627 O O . ALA A 1 512 ? -18.499 44.627 71.754 1.00 63.53 512 ALA A O 1
ATOM 7634 N N . LEU A 1 513 ? -16.723 45.812 72.472 1.00 60.57 513 LEU A N 1
ATOM 7635 C CA . LEU A 1 513 ? -16.213 44.697 73.260 1.00 59.71 513 LEU A CA 1
ATOM 7636 C C . LEU A 1 513 ? -17.193 44.293 74.353 1.00 66.36 513 LEU A C 1
ATOM 7637 O O . LEU A 1 513 ? -17.296 43.108 74.688 1.00 69.04 513 LEU A O 1
ATOM 7653 N N . GLY A 1 514 ? -17.910 45.261 74.927 1.00 69.72 514 GLY A N 1
ATOM 7654 C CA . GLY A 1 514 ? -18.870 44.932 75.967 1.00 63.80 514 GLY A CA 1
ATOM 7655 C C . GLY A 1 514 ? -20.116 44.270 75.410 1.00 63.81 514 GLY A C 1
ATOM 7656 O O . GLY A 1 514 ? -20.517 43.194 75.861 1.00 60.50 514 GLY A O 1
ATOM 7660 N N . ARG A 1 515 ? -20.743 44.904 74.416 1.00 68.14 515 ARG A N 1
ATOM 7661 C CA . ARG A 1 515 ? -21.946 44.341 73.812 1.00 72.55 515 ARG A CA 1
ATOM 7662 C C . ARG A 1 515 ? -21.697 42.957 73.228 1.00 77.84 515 ARG A C 1
ATOM 7663 O O . ARG A 1 515 ? -22.654 42.199 73.034 1.00 89.44 515 ARG A O 1
ATOM 7684 N N . ALA A 1 516 ? -20.441 42.611 72.944 1.00 77.65 516 ALA A N 1
ATOM 7685 C CA . ALA A 1 516 ? -20.102 41.292 72.429 1.00 80.26 516 ALA A CA 1
ATOM 7686 C C . ALA A 1 516 ? -19.644 40.325 73.513 1.00 72.22 516 ALA A C 1
ATOM 7687 O O . ALA A 1 516 ? -19.673 39.110 73.285 1.00 75.62 516 ALA A O 1
ATOM 7694 N N . GLY A 1 517 ? -19.224 40.827 74.675 1.00 63.14 517 GLY A N 1
ATOM 7695 C CA . GLY A 1 517 ? -18.818 40.003 75.793 1.00 65.58 517 GLY A CA 1
ATOM 7696 C C . GLY A 1 517 ? -17.331 40.011 76.076 1.00 65.41 517 GLY A C 1
ATOM 7697 O O . GLY A 1 517 ? -16.922 39.619 77.179 1.00 61.29 517 GLY A O 1
ATOM 7701 N N . LEU A 1 518 ? -16.512 40.444 75.123 1.00 69.73 518 LEU A N 1
ATOM 7702 C CA . LEU A 1 518 ? -15.071 40.434 75.299 1.00 65.52 518 LEU A CA 1
ATOM 7703 C C . LEU A 1 518 ? -14.657 41.393 76.414 1.00 59.72 518 LEU A C 1
ATOM 7704 O O . LEU A 1 518 ? -15.434 42.258 76.824 1.00 64.99 518 LEU A O 1
ATOM 7720 N N . PRO A 1 519 ? -13.425 41.258 76.926 1.00 52.11 519 PRO A N 1
ATOM 7721 C CA . PRO A 1 519 ? -12.908 42.264 77.867 1.00 57.07 519 PRO A CA 1
ATOM 7722 C C . PRO A 1 519 ? -12.688 43.596 77.169 1.00 60.50 519 PRO A C 1
ATOM 7723 O O . PRO A 1 519 ? -12.923 43.712 75.963 1.00 62.29 519 PRO A O 1
ATOM 7734 N N . ARG A 1 520 ? -12.225 44.602 77.903 1.00 70.27 520 ARG A N 1
ATOM 7735 C CA . ARG A 1 520 ? -12.120 45.960 77.392 1.00 70.48 520 ARG A CA 1
ATOM 7736 C C . ARG A 1 520 ? -10.660 46.383 77.290 1.00 60.59 520 ARG A C 1
ATOM 7737 O O . ARG A 1 520 ? -9.819 45.983 78.101 1.00 53.69 520 ARG A O 1
ATOM 7758 N N . VAL A 1 521 ? -10.364 47.201 76.268 1.00 56.74 521 VAL A N 1
ATOM 7759 C CA . VAL A 1 521 ? -9.019 47.719 76.052 1.00 61.16 521 VAL A CA 1
ATOM 7760 C C . VAL A 1 521 ? -8.840 48.983 76.882 1.00 59.94 521 VAL A C 1
ATOM 7761 O O . VAL A 1 521 ? -9.783 49.749 77.109 1.00 58.06 521 VAL A O 1
ATOM 7774 N N . ALA A 1 522 ? -7.607 49.204 77.337 1.00 56.58 522 ALA A N 1
ATOM 7775 C CA . ALA A 1 522 ? -7.276 50.388 78.115 1.00 52.19 522 ALA A CA 1
ATOM 7776 C C . ALA A 1 522 ? -7.075 51.626 77.254 1.00 57.87 522 ALA A C 1
ATOM 7777 O O . ALA A 1 522 ? -6.959 52.728 77.802 1.00 61.23 522 ALA A O 1
ATOM 7784 N N . GLY A 1 523 ? -7.026 51.478 75.937 1.00 60.21 523 GLY A N 1
ATOM 7785 C CA . GLY A 1 523 ? -6.819 52.617 75.068 1.00 60.16 523 GLY A CA 1
ATOM 7786 C C . GLY A 1 523 ? -7.068 52.251 73.624 1.00 61.46 523 GLY A C 1
ATOM 7787 O O . GLY A 1 523 ? -7.083 51.073 73.252 1.00 57.32 523 GLY A O 1
ATOM 7791 N N . ALA A 1 524 ? -7.266 53.286 72.814 1.00 54.66 524 ALA A N 1
ATOM 7792 C CA . ALA A 1 524 ? -7.462 53.114 71.382 1.00 57.76 524 ALA A CA 1
ATOM 7793 C C . ALA A 1 524 ? -7.244 54.459 70.709 1.00 56.85 524 ALA A C 1
ATOM 7794 O O . ALA A 1 524 ? -7.438 55.513 71.321 1.00 58.36 524 ALA A O 1
ATOM 7801 N N . ALA A 1 525 ? -6.836 54.410 69.444 1.00 50.98 525 ALA A N 1
ATOM 7802 C CA . ALA A 1 525 ? -6.553 55.621 68.687 1.00 58.15 525 ALA A CA 1
ATOM 7803 C C . ALA A 1 525 ? -6.794 55.346 67.212 1.00 60.03 525 ALA A C 1
ATOM 7804 O O . ALA A 1 525 ? -6.306 54.345 66.680 1.00 64.98 525 ALA A O 1
ATOM 7811 N N . ILE A 1 526 ? -7.547 56.228 66.561 1.00 63.81 526 ILE A N 1
ATOM 7812 C CA . ILE A 1 526 ? -7.790 56.107 65.129 1.00 68.73 526 ILE A CA 1
ATOM 7813 C C . ILE A 1 526 ? -6.533 56.550 64.392 1.00 72.86 526 ILE A C 1
ATOM 7814 O O . ILE A 1 526 ? -6.096 57.699 64.522 1.00 70.50 526 ILE A O 1
ATOM 7830 N N . VAL A 1 527 ? -5.950 55.641 63.621 1.00 75.42 527 VAL A N 1
ATOM 7831 C CA . VAL A 1 527 ? -4.769 55.962 62.836 1.00 76.81 527 VAL A CA 1
ATOM 7832 C C . VAL A 1 527 ? -5.149 56.414 61.431 1.00 79.77 527 VAL A C 1
ATOM 7833 O O . VAL A 1 527 ? -4.627 57.414 60.932 1.00 83.68 527 VAL A O 1
ATOM 7846 N N . THR A 1 528 ? -6.073 55.688 60.800 1.00 77.35 528 THR A N 1
ATOM 7847 C CA . THR A 1 528 ? -6.592 55.987 59.468 1.00 82.98 528 THR A CA 1
ATOM 7848 C C . THR A 1 528 ? -5.717 56.913 58.634 1.00 84.84 528 THR A C 1
ATOM 7849 O O . THR A 1 528 ? -5.368 56.592 57.497 1.00 83.68 528 THR A O 1
ATOM 7860 N N . MET B 1 1 ? 17.436 -19.052 80.996 1.00 50.69 1 MET B N 1
ATOM 7861 C CA . MET B 1 1 ? 15.985 -19.281 81.249 1.00 48.71 1 MET B CA 1
ATOM 7862 C C . MET B 1 1 ? 15.142 -18.153 80.666 1.00 41.44 1 MET B C 1
ATOM 7863 O O . MET B 1 1 ? 15.437 -16.976 80.865 1.00 33.90 1 MET B O 1
ATOM 7879 N N . MET B 1 2 ? 14.082 -18.528 79.957 1.00 43.68 2 MET B N 1
ATOM 7880 C CA . MET B 1 2 ? 13.205 -17.551 79.329 1.00 37.65 2 MET B CA 1
ATOM 7881 C C . MET B 1 2 ? 12.330 -16.868 80.374 1.00 35.83 2 MET B C 1
ATOM 7882 O O . MET B 1 2 ? 11.977 -17.452 81.402 1.00 41.46 2 MET B O 1
ATOM 7896 N N . ILE B 1 3 ? 11.989 -15.603 80.104 1.00 33.97 3 ILE B N 1
ATOM 7897 C CA . ILE B 1 3 ? 11.135 -14.866 81.026 1.00 34.69 3 ILE B CA 1
ATOM 7898 C C . ILE B 1 3 ? 9.778 -15.564 81.149 1.00 31.90 3 ILE B C 1
ATOM 7899 O O . ILE B 1 3 ? 9.348 -16.321 80.271 1.00 33.41 3 ILE B O 1
ATOM 7915 N N . SER B 1 4 ? 9.098 -15.290 82.259 1.00 35.01 4 SER B N 1
ATOM 7916 C CA . SER B 1 4 ? 7.796 -15.887 82.519 1.00 34.78 4 SER B CA 1
ATOM 7917 C C . SER B 1 4 ? 6.741 -15.331 81.569 1.00 35.46 4 SER B C 1
ATOM 7918 O O . SER B 1 4 ? 6.823 -14.187 81.113 1.00 41.64 4 SER B O 1
ATOM 7926 N N . GLU B 1 5 ? 5.732 -16.157 81.277 1.00 36.41 5 GLU B N 1
ATOM 7927 C CA . GLU B 1 5 ? 4.649 -15.723 80.397 1.00 34.57 5 GLU B CA 1
ATOM 7928 C C . GLU B 1 5 ? 3.914 -14.523 80.981 1.00 38.47 5 GLU B C 1
ATOM 7929 O O . GLU B 1 5 ? 3.374 -13.704 80.227 1.00 40.13 5 GLU B O 1
ATOM 7941 N N . ASP B 1 6 ? 3.879 -14.395 82.309 1.00 33.89 6 ASP B N 1
ATOM 7942 C CA . ASP B 1 6 ? 3.241 -13.232 82.918 1.00 36.45 6 ASP B CA 1
ATOM 7943 C C . ASP B 1 6 ? 3.967 -11.949 82.530 1.00 41.71 6 ASP B C 1
ATOM 7944 O O . ASP B 1 6 ? 3.338 -10.961 82.130 1.00 37.74 6 ASP B O 1
ATOM 7953 N N . LEU B 1 7 ? 5.298 -11.943 82.648 1.00 30.02 7 LEU B N 1
ATOM 7954 C CA . LEU B 1 7 ? 6.059 -10.757 82.270 1.00 31.93 7 LEU B CA 1
ATOM 7955 C C . LEU B 1 7 ? 5.979 -10.513 80.770 1.00 29.90 7 LEU B C 1
ATOM 7956 O O . LEU B 1 7 ? 5.868 -9.365 80.326 1.00 29.28 7 LEU B O 1
ATOM 7972 N N . ARG B 1 8 ? 6.048 -11.582 79.974 1.00 29.16 8 ARG B N 1
ATOM 7973 C CA . ARG B 1 8 ? 5.925 -11.433 78.528 1.00 31.24 8 ARG B CA 1
ATOM 7974 C C . ARG B 1 8 ? 4.625 -10.730 78.160 1.00 32.55 8 ARG B C 1
ATOM 7975 O O . ARG B 1 8 ? 4.619 -9.825 77.315 1.00 31.09 8 ARG B O 1
ATOM 7996 N N . GLN B 1 9 ? 3.515 -11.127 78.783 1.00 31.21 9 GLN B N 1
ATOM 7997 C CA . GLN B 1 9 ? 2.231 -10.530 78.441 1.00 32.34 9 GLN B CA 1
ATOM 7998 C C . GLN B 1 9 ? 2.140 -9.087 78.916 1.00 31.62 9 GLN B C 1
ATOM 7999 O O . GLN B 1 9 ? 1.496 -8.260 78.260 1.00 34.36 9 GLN B O 1
ATOM 8013 N N . LYS B 1 10 ? 2.773 -8.762 80.044 1.00 34.49 10 LYS B N 1
ATOM 8014 C CA . LYS B 1 10 ? 2.751 -7.386 80.528 1.00 32.95 10 LYS B CA 1
ATOM 8015 C C . LYS B 1 10 ? 3.564 -6.472 79.620 1.00 27.80 10 LYS B C 1
ATOM 8016 O O . LYS B 1 10 ? 3.141 -5.351 79.317 1.00 27.69 10 LYS B O 1
ATOM 8035 N N . VAL B 1 11 ? 4.729 -6.939 79.169 1.00 33.17 11 VAL B N 1
ATOM 8036 C CA . VAL B 1 11 ? 5.547 -6.142 78.260 1.00 32.98 11 VAL B CA 1
ATOM 8037 C C . VAL B 1 11 ? 4.818 -5.937 76.938 1.00 32.22 11 VAL B C 1
ATOM 8038 O O . VAL B 1 11 ? 4.655 -4.806 76.465 1.00 33.55 11 VAL B O 1
ATOM 8051 N N . LEU B 1 12 ? 4.364 -7.032 76.324 1.00 32.07 12 LEU B N 1
ATOM 8052 C CA . LEU B 1 12 ? 3.728 -6.943 75.015 1.00 31.54 12 LEU B CA 1
ATOM 8053 C C . LEU B 1 12 ? 2.401 -6.199 75.062 1.00 30.33 12 LEU B C 1
ATOM 8054 O O . LEU B 1 12 ? 1.897 -5.791 74.010 1.00 26.39 12 LEU B O 1
ATOM 8070 N N . ALA B 1 13 ? 1.824 -6.017 76.248 1.00 31.92 13 ALA B N 1
ATOM 8071 C CA . ALA B 1 13 ? 0.600 -5.245 76.402 1.00 32.80 13 ALA B CA 1
ATOM 8072 C C . ALA B 1 13 ? 0.864 -3.789 76.758 1.00 32.98 13 ALA B C 1
ATOM 8073 O O . ALA B 1 13 ? -0.066 -2.976 76.714 1.00 27.70 13 ALA B O 1
ATOM 8080 N N . ASP B 1 14 ? 2.103 -3.444 77.106 1.00 30.57 14 ASP B N 1
ATOM 8081 C CA . ASP B 1 14 ? 2.460 -2.087 77.513 1.00 30.76 14 ASP B CA 1
ATOM 8082 C C . ASP B 1 14 ? 2.865 -1.308 76.269 1.00 31.73 14 ASP B C 1
ATOM 8083 O O . ASP B 1 14 ? 4.031 -1.297 75.864 1.00 21.49 14 ASP B O 1
ATOM 8092 N N . ALA B 1 15 ? 1.885 -0.644 75.651 1.00 28.77 15 ALA B N 1
ATOM 8093 C CA . ALA B 1 15 ? 2.166 0.179 74.482 1.00 28.22 15 ALA B CA 1
ATOM 8094 C C . ALA B 1 15 ? 2.945 1.439 74.829 1.00 28.52 15 ALA B C 1
ATOM 8095 O O . ALA B 1 15 ? 3.408 2.132 73.916 1.00 38.62 15 ALA B O 1
ATOM 8102 N N . ALA B 1 16 ? 3.096 1.754 76.115 1.00 30.16 16 ALA B N 1
ATOM 8103 C CA . ALA B 1 16 ? 3.868 2.916 76.535 1.00 32.32 16 ALA B CA 1
ATOM 8104 C C . ALA B 1 16 ? 5.341 2.601 76.741 1.00 28.19 16 ALA B C 1
ATOM 8105 O O . ALA B 1 16 ? 6.156 3.527 76.809 1.00 29.33 16 ALA B O 1
ATOM 8112 N N . LEU B 1 17 ? 5.695 1.322 76.832 1.00 29.23 17 LEU B N 1
ATOM 8113 C CA . LEU B 1 17 ? 7.063 0.929 77.138 1.00 31.33 17 LEU B CA 1
ATOM 8114 C C . LEU B 1 17 ? 8.004 1.274 75.991 1.00 31.04 17 LEU B C 1
ATOM 8115 O O . LEU B 1 17 ? 7.726 0.967 74.828 1.00 33.62 17 LEU B O 1
ATOM 8131 N N . GLY B 1 18 ? 9.126 1.898 76.328 1.00 27.78 18 GLY B N 1
ATOM 8132 C CA . GLY B 1 18 ? 10.173 2.157 75.369 1.00 31.88 18 GLY B CA 1
ATOM 8133 C C . GLY B 1 18 ? 11.476 2.453 76.078 1.00 33.23 18 GLY B C 1
ATOM 8134 O O . GLY B 1 18 ? 11.585 2.324 77.299 1.00 32.52 18 GLY B O 1
ATOM 8138 N N . ALA B 1 19 ? 12.470 2.868 75.291 1.00 30.01 19 ALA B N 1
ATOM 8139 C CA . ALA B 1 19 ? 13.807 3.087 75.830 1.00 33.46 19 ALA B CA 1
ATOM 8140 C C . ALA B 1 19 ? 13.892 4.302 76.743 1.00 31.39 19 ALA B C 1
ATOM 8141 O O . ALA B 1 19 ? 14.886 4.441 77.466 1.00 28.78 19 ALA B O 1
ATOM 8148 N N . GLY B 1 20 ? 12.887 5.176 76.734 1.00 35.89 20 GLY B N 1
ATOM 8149 C CA . GLY B 1 20 ? 12.906 6.363 77.563 1.00 29.48 20 GLY B CA 1
ATOM 8150 C C . GLY B 1 20 ? 12.303 6.222 78.941 1.00 34.04 20 GLY B C 1
ATOM 8151 O O . GLY B 1 20 ? 12.380 7.167 79.733 1.00 33.96 20 GLY B O 1
ATOM 8155 N N . ASN B 1 21 ? 11.712 5.060 79.265 1.00 37.80 21 ASN B N 1
ATOM 8156 C CA . ASN B 1 21 ? 11.016 4.935 80.542 1.00 34.94 21 ASN B CA 1
ATOM 8157 C C . ASN B 1 21 ? 11.087 3.537 81.154 1.00 36.56 21 ASN B C 1
ATOM 8158 O O . ASN B 1 21 ? 10.235 3.205 81.987 1.00 36.67 21 ASN B O 1
ATOM 8169 N N . VAL B 1 22 ? 12.081 2.721 80.790 1.00 29.94 22 VAL B N 1
ATOM 8170 C CA . VAL B 1 22 ? 12.140 1.339 81.269 1.00 31.39 22 VAL B CA 1
ATOM 8171 C C . VAL B 1 22 ? 11.949 1.285 82.781 1.00 37.67 22 VAL B C 1
ATOM 8172 O O . VAL B 1 22 ? 11.020 0.643 83.287 1.00 37.70 22 VAL B O 1
ATOM 8185 N N . ILE B 1 23 ? 12.830 1.958 83.526 1.00 29.92 23 ILE B N 1
ATOM 8186 C CA . ILE B 1 23 ? 12.842 1.789 84.976 1.00 31.82 23 ILE B CA 1
ATOM 8187 C C . ILE B 1 23 ? 11.502 2.178 85.587 1.00 34.91 23 ILE B C 1
ATOM 8188 O O . ILE B 1 23 ? 11.124 1.666 86.648 1.00 34.51 23 ILE B O 1
ATOM 8204 N N . HIS B 1 24 ? 10.760 3.074 84.936 1.00 32.26 24 HIS B N 1
ATOM 8205 C CA . HIS B 1 24 ? 9.493 3.539 85.488 1.00 33.62 24 HIS B CA 1
ATOM 8206 C C . HIS B 1 24 ? 8.347 2.568 85.240 1.00 39.93 24 HIS B C 1
ATOM 8207 O O . HIS B 1 24 ? 7.340 2.629 85.955 1.00 40.84 24 HIS B O 1
ATOM 8221 N N . ARG B 1 25 ? 8.473 1.677 84.255 1.00 40.64 25 ARG B N 1
ATOM 8222 C CA . ARG B 1 25 ? 7.443 0.670 84.036 1.00 37.36 25 ARG B CA 1
ATOM 8223 C C . ARG B 1 25 ? 7.639 -0.546 84.931 1.00 38.34 25 ARG B C 1
ATOM 8224 O O . ARG B 1 25 ? 6.666 -1.241 85.246 1.00 37.43 25 ARG B O 1
ATOM 8245 N N . LEU B 1 26 ? 8.877 -0.816 85.348 1.00 36.37 26 LEU B N 1
ATOM 8246 C CA . LEU B 1 26 ? 9.146 -2.027 86.120 1.00 38.94 26 LEU B CA 1
ATOM 8247 C C . LEU B 1 26 ? 8.289 -2.112 87.375 1.00 40.23 26 LEU B C 1
ATOM 8248 O O . LEU B 1 26 ? 7.640 -3.153 87.583 1.00 39.03 26 LEU B O 1
ATOM 8264 N N . PRO B 1 27 ? 8.219 -1.091 88.232 1.00 42.92 27 PRO B N 1
ATOM 8265 C CA . PRO B 1 27 ? 7.308 -1.184 89.386 1.00 43.01 27 PRO B CA 1
ATOM 8266 C C . PRO B 1 27 ? 5.877 -1.496 88.981 1.00 39.73 27 PRO B C 1
ATOM 8267 O O . PRO B 1 27 ? 5.153 -2.157 89.737 1.00 42.54 27 PRO B O 1
ATOM 8278 N N . LEU B 1 28 ? 5.450 -1.047 87.798 1.00 36.78 28 LEU B N 1
ATOM 8279 C CA . LEU B 1 28 ? 4.084 -1.303 87.355 1.00 39.93 28 LEU B CA 1
ATOM 8280 C C . LEU B 1 28 ? 3.872 -2.770 87.001 1.00 39.37 28 LEU B C 1
ATOM 8281 O O . LEU B 1 28 ? 2.753 -3.281 87.129 1.00 33.80 28 LEU B O 1
ATOM 8297 N N . TYR B 1 29 ? 4.919 -3.457 86.547 1.00 38.96 29 TYR B N 1
ATOM 8298 C CA . TYR B 1 29 ? 4.835 -4.885 86.275 1.00 37.27 29 TYR B CA 1
ATOM 8299 C C . TYR B 1 29 ? 4.853 -5.729 87.545 1.00 39.14 29 TYR B C 1
ATOM 8300 O O . TYR B 1 29 ? 4.722 -6.955 87.457 1.00 38.05 29 TYR B O 1
ATOM 8318 N N . GLY B 1 30 ? 5.020 -5.112 88.712 1.00 41.45 30 GLY B N 1
ATOM 8319 C CA . GLY B 1 30 ? 5.100 -5.832 89.962 1.00 39.70 30 GLY B CA 1
ATOM 8320 C C . GLY B 1 30 ? 6.493 -6.018 90.519 1.00 41.15 30 GLY B C 1
ATOM 8321 O O . GLY B 1 30 ? 6.662 -6.793 91.466 1.00 42.17 30 GLY B O 1
ATOM 8325 N N . ARG B 1 31 ? 7.493 -5.335 89.968 1.00 42.91 31 ARG B N 1
ATOM 8326 C CA . ARG B 1 31 ? 8.857 -5.499 90.447 1.00 51.39 31 ARG B CA 1
ATOM 8327 C C . ARG B 1 31 ? 9.029 -4.848 91.813 1.00 44.37 31 ARG B C 1
ATOM 8328 O O . ARG B 1 31 ? 8.484 -3.775 92.085 1.00 38.96 31 ARG B O 1
ATOM 8349 N N . SER B 1 32 ? 9.799 -5.507 92.673 1.00 44.68 32 SER B N 1
ATOM 8350 C CA . SER B 1 32 ? 10.072 -4.988 94.004 1.00 46.71 32 SER B CA 1
ATOM 8351 C C . SER B 1 32 ? 11.151 -3.917 93.942 1.00 46.47 32 SER B C 1
ATOM 8352 O O . SER B 1 32 ? 12.165 -4.074 93.256 1.00 47.91 32 SER B O 1
ATOM 8360 N N . LEU B 1 33 ? 10.926 -2.819 94.662 1.00 41.92 33 LEU B N 1
ATOM 8361 C CA . LEU B 1 33 ? 11.946 -1.786 94.769 1.00 49.66 33 LEU B CA 1
ATOM 8362 C C . LEU B 1 33 ? 13.135 -2.232 95.608 1.00 51.45 33 LEU B C 1
ATOM 8363 O O . LEU B 1 33 ? 14.181 -1.575 95.566 1.00 51.02 33 LEU B O 1
ATOM 8379 N N . ASP B 1 34 ? 13.006 -3.331 96.352 1.00 49.52 34 ASP B N 1
ATOM 8380 C CA . ASP B 1 34 ? 14.076 -3.826 97.206 1.00 52.64 34 ASP B CA 1
ATOM 8381 C C . ASP B 1 34 ? 14.976 -4.845 96.517 1.00 51.43 34 ASP B C 1
ATOM 8382 O O . ASP B 1 34 ? 15.982 -5.255 97.106 1.00 49.12 34 ASP B O 1
ATOM 8391 N N . GLU B 1 35 ? 14.647 -5.263 95.297 1.00 49.38 35 GLU B N 1
ATOM 8392 C CA . GLU B 1 35 ? 15.448 -6.260 94.601 1.00 47.15 35 GLU B CA 1
ATOM 8393 C C . GLU B 1 35 ? 16.685 -5.624 93.977 1.00 46.16 35 GLU B C 1
ATOM 8394 O O . GLU B 1 35 ? 16.619 -4.533 93.404 1.00 45.29 35 GLU B O 1
ATOM 8406 N N . GLU B 1 36 ? 17.817 -6.312 94.100 1.00 50.26 36 GLU B N 1
ATOM 8407 C CA . GLU B 1 36 ? 19.032 -5.896 93.414 1.00 46.81 36 GLU B CA 1
ATOM 8408 C C . GLU B 1 36 ? 18.886 -6.147 91.918 1.00 48.31 36 GLU B C 1
ATOM 8409 O O . GLU B 1 36 ? 18.378 -7.190 91.495 1.00 47.11 36 GLU B O 1
ATOM 8421 N N . VAL B 1 37 ? 19.330 -5.182 91.112 1.00 49.30 37 VAL B N 1
ATOM 8422 C CA . VAL B 1 37 ? 19.064 -5.217 89.680 1.00 41.36 37 VAL B CA 1
ATOM 8423 C C . VAL B 1 37 ? 20.311 -4.886 88.871 1.00 46.37 37 VAL B C 1
ATOM 8424 O O . VAL B 1 37 ? 20.516 -5.432 87.781 1.00 47.14 37 VAL B O 1
ATOM 8437 N N . LEU B 1 38 ? 21.151 -3.995 89.391 1.00 45.59 38 LEU B N 1
ATOM 8438 C CA . LEU B 1 38 ? 22.302 -3.487 88.653 1.00 38.66 38 LEU B CA 1
ATOM 8439 C C . LEU B 1 38 ? 23.544 -3.586 89.522 1.00 44.33 38 LEU B C 1
ATOM 8440 O O . LEU B 1 38 ? 23.580 -3.029 90.624 1.00 48.61 38 LEU B O 1
ATOM 8456 N N . TRP B 1 39 ? 24.561 -4.282 89.020 1.00 44.55 39 TRP B N 1
ATOM 8457 C CA . TRP B 1 39 ? 25.819 -4.479 89.726 1.00 45.11 39 TRP B CA 1
ATOM 8458 C C . TRP B 1 39 ? 26.903 -3.625 89.081 1.00 44.25 39 TRP B C 1
ATOM 8459 O O . TRP B 1 39 ? 27.074 -3.649 87.857 1.00 43.89 39 TRP B O 1
ATOM 8480 N N . LEU B 1 40 ? 27.634 -2.879 89.907 1.00 41.24 40 LEU B N 1
ATOM 8481 C CA . LEU B 1 40 ? 28.635 -1.928 89.447 1.00 36.77 40 LEU B CA 1
ATOM 8482 C C . LEU B 1 40 ? 30.014 -2.343 89.940 1.00 45.59 40 LEU B C 1
ATOM 8483 O O . LEU B 1 40 ? 30.155 -2.959 91.000 1.00 49.56 40 LEU B O 1
ATOM 8499 N N . ASP B 1 41 ? 31.035 -1.989 89.158 1.00 44.43 41 ASP B N 1
ATOM 8500 C CA . ASP B 1 41 ? 32.389 -2.481 89.383 1.00 44.67 41 ASP B CA 1
ATOM 8501 C C . ASP B 1 41 ? 33.169 -1.672 90.410 1.00 48.69 41 ASP B C 1
ATOM 8502 O O . ASP B 1 41 ? 34.321 -2.019 90.695 1.00 51.02 41 ASP B O 1
ATOM 8511 N N . GLY B 1 42 ? 32.592 -0.606 90.958 1.00 43.69 42 GLY B N 1
ATOM 8512 C CA . GLY B 1 42 ? 33.227 0.163 92.004 1.00 49.62 42 GLY B CA 1
ATOM 8513 C C . GLY B 1 42 ? 33.848 1.471 91.564 1.00 52.72 42 GLY B C 1
ATOM 8514 O O . GLY B 1 42 ? 34.322 2.227 92.422 1.00 55.15 42 GLY B O 1
ATOM 8518 N N . THR B 1 43 ? 33.862 1.766 90.264 1.00 49.22 43 THR B N 1
ATOM 8519 C CA . THR B 1 43 ? 34.465 2.997 89.773 1.00 50.95 43 THR B CA 1
ATOM 8520 C C . THR B 1 43 ? 33.498 4.174 89.742 1.00 49.12 43 THR B C 1
ATOM 8521 O O . THR B 1 43 ? 33.926 5.296 89.453 1.00 45.38 43 THR B O 1
ATOM 8532 N N . TRP B 1 44 ? 32.216 3.953 90.018 1.00 51.21 44 TRP B N 1
ATOM 8533 C CA . TRP B 1 44 ? 31.219 5.013 89.981 1.00 49.88 44 TRP B CA 1
ATOM 8534 C C . TRP B 1 44 ? 30.951 5.512 91.394 1.00 49.51 44 TRP B C 1
ATOM 8535 O O . TRP B 1 44 ? 30.663 4.717 92.295 1.00 50.86 44 TRP B O 1
ATOM 8556 N N . ARG B 1 45 ? 31.040 6.826 91.581 1.00 54.09 45 ARG B N 1
ATOM 8557 C CA . ARG B 1 45 ? 30.788 7.456 92.871 1.00 58.22 45 ARG B CA 1
ATOM 8558 C C . ARG B 1 45 ? 29.367 8.008 92.886 1.00 47.65 45 ARG B C 1
ATOM 8559 O O . ARG B 1 45 ? 28.998 8.806 92.017 1.00 50.05 45 ARG B O 1
ATOM 8580 N N . ALA B 1 46 ? 28.584 7.593 93.875 1.00 48.59 46 ALA B N 1
ATOM 8581 C CA . ALA B 1 46 ? 27.200 8.023 94.003 1.00 53.64 46 ALA B CA 1
ATOM 8582 C C . ALA B 1 46 ? 27.132 9.404 94.643 1.00 54.12 46 ALA B C 1
ATOM 8583 O O . ALA B 1 46 ? 28.118 9.902 95.192 1.00 53.43 46 ALA B O 1
ATOM 8590 N N . PRO B 1 47 ? 25.966 10.056 94.591 1.00 56.98 47 PRO B N 1
ATOM 8591 C CA . PRO B 1 47 ? 25.862 11.402 95.184 1.00 57.52 47 PRO B CA 1
ATOM 8592 C C . PRO B 1 47 ? 26.200 11.440 96.664 1.00 55.36 47 PRO B C 1
ATOM 8593 O O . PRO B 1 47 ? 26.735 12.448 97.142 1.00 54.41 47 PRO B O 1
ATOM 8604 N N . ASP B 1 48 ? 25.907 10.375 97.406 1.00 61.16 48 ASP B N 1
ATOM 8605 C CA . ASP B 1 48 ? 26.188 10.325 98.835 1.00 57.29 48 ASP B CA 1
ATOM 8606 C C . ASP B 1 48 ? 27.654 10.029 99.145 1.00 58.49 48 ASP B C 1
ATOM 8607 O O . ASP B 1 48 ? 27.997 9.846 100.318 1.00 58.53 48 ASP B O 1
ATOM 8616 N N . GLY B 1 49 ? 28.519 9.980 98.133 1.00 52.74 49 GLY B N 1
ATOM 8617 C CA . GLY B 1 49 ? 29.919 9.680 98.331 1.00 54.42 49 GLY B CA 1
ATOM 8618 C C . GLY B 1 49 ? 30.265 8.209 98.305 1.00 55.77 49 GLY B C 1
ATOM 8619 O O . GLY B 1 49 ? 31.451 7.868 98.198 1.00 52.10 49 GLY B O 1
ATOM 8623 N N . SER B 1 50 ? 29.274 7.329 98.402 1.00 60.51 50 SER B N 1
ATOM 8624 C CA . SER B 1 50 ? 29.520 5.900 98.341 1.00 58.83 50 SER B CA 1
ATOM 8625 C C . SER B 1 50 ? 29.979 5.493 96.944 1.00 53.05 50 SER B C 1
ATOM 8626 O O . SER B 1 50 ? 29.740 6.187 95.952 1.00 53.63 50 SER B O 1
ATOM 8634 N N . ARG B 1 51 ? 30.655 4.345 96.877 1.00 53.16 51 ARG B N 1
ATOM 8635 C CA . ARG B 1 51 ? 31.028 3.698 95.620 1.00 61.26 51 ARG B CA 1
ATOM 8636 C C . ARG B 1 51 ? 30.297 2.360 95.586 1.00 52.78 51 ARG B C 1
ATOM 8637 O O . ARG B 1 51 ? 30.893 1.306 95.858 1.00 50.41 51 ARG B O 1
ATOM 8658 N N . PRO B 1 52 ? 29.007 2.364 95.255 1.00 54.32 52 PRO B N 1
ATOM 8659 C CA . PRO B 1 52 ? 28.207 1.146 95.410 1.00 49.17 52 PRO B CA 1
ATOM 8660 C C . PRO B 1 52 ? 28.665 0.036 94.481 1.00 46.42 52 PRO B C 1
ATOM 8661 O O . PRO B 1 52 ? 29.200 0.275 93.396 1.00 57.73 52 PRO B O 1
ATOM 8672 N N . GLU B 1 53 ? 28.446 -1.197 94.933 1.00 42.20 53 GLU B N 1
ATOM 8673 C CA . GLU B 1 53 ? 28.690 -2.378 94.119 1.00 55.96 53 GLU B CA 1
ATOM 8674 C C . GLU B 1 53 ? 27.404 -2.987 93.578 1.00 55.33 53 GLU B C 1
ATOM 8675 O O . GLU B 1 53 ? 27.464 -3.804 92.652 1.00 47.96 53 GLU B O 1
ATOM 8687 N N . VAL B 1 54 ? 26.252 -2.600 94.126 1.00 46.66 54 VAL B N 1
ATOM 8688 C CA . VAL B 1 54 ? 24.959 -3.071 93.652 1.00 49.68 54 VAL B CA 1
ATOM 8689 C C . VAL B 1 54 ? 23.922 -2.003 93.967 1.00 45.75 54 VAL B C 1
ATOM 8690 O O . VAL B 1 54 ? 24.008 -1.309 94.983 1.00 50.00 54 VAL B O 1
ATOM 8703 N N . LEU B 1 55 ? 22.938 -1.872 93.081 1.00 43.47 55 LEU B N 1
ATOM 8704 C CA . LEU B 1 55 ? 21.826 -0.952 93.261 1.00 40.15 55 LEU B CA 1
ATOM 8705 C C . LEU B 1 55 ? 20.519 -1.728 93.174 1.00 48.90 55 LEU B C 1
ATOM 8706 O O . LEU B 1 55 ? 20.350 -2.575 92.291 1.00 52.29 55 LEU B O 1
ATOM 8722 N N . THR B 1 56 ? 19.603 -1.451 94.097 1.00 43.92 56 THR B N 1
ATOM 8723 C CA . THR B 1 56 ? 18.264 -2.001 93.980 1.00 45.54 56 THR B CA 1
ATOM 8724 C C . THR B 1 56 ? 17.445 -1.159 93.004 1.00 48.17 56 THR B C 1
ATOM 8725 O O . THR B 1 56 ? 17.824 -0.047 92.628 1.00 48.75 56 THR B O 1
ATOM 8736 N N . LEU B 1 57 ? 16.302 -1.706 92.590 1.00 45.36 57 LEU B N 1
ATOM 8737 C CA . LEU B 1 57 ? 15.382 -0.934 91.763 1.00 43.78 57 LEU B CA 1
ATOM 8738 C C . LEU B 1 57 ? 15.052 0.392 92.435 1.00 44.56 57 LEU B C 1
ATOM 8739 O O . LEU B 1 57 ? 15.101 1.455 91.805 1.00 42.95 57 LEU B O 1
ATOM 8755 N N . GLY B 1 58 ? 14.731 0.348 93.730 1.00 46.33 58 GLY B N 1
ATOM 8756 C CA . GLY B 1 58 ? 14.493 1.580 94.462 1.00 47.24 58 GLY B CA 1
ATOM 8757 C C . GLY B 1 58 ? 15.725 2.460 94.533 1.00 44.93 58 GLY B C 1
ATOM 8758 O O . GLY B 1 58 ? 15.645 3.675 94.334 1.00 40.62 58 GLY B O 1
ATOM 8762 N N . GLY B 1 59 ? 16.879 1.861 94.817 1.00 45.69 59 GLY B N 1
ATOM 8763 C CA . GLY B 1 59 ? 18.128 2.595 94.824 1.00 47.65 59 GLY B CA 1
ATOM 8764 C C . GLY B 1 59 ? 18.388 3.302 93.510 1.00 52.14 59 GLY B C 1
ATOM 8765 O O . GLY B 1 59 ? 18.560 4.524 93.474 1.00 50.97 59 GLY B O 1
ATOM 8769 N N . LEU B 1 60 ? 18.411 2.533 92.418 1.00 52.13 60 LEU B N 1
ATOM 8770 C CA . LEU B 1 60 ? 18.627 3.117 91.097 1.00 52.48 60 LEU B CA 1
ATOM 8771 C C . LEU B 1 60 ? 17.643 4.247 90.824 1.00 44.91 60 LEU B C 1
ATOM 8772 O O . LEU B 1 60 ? 18.022 5.297 90.291 1.00 46.83 60 LEU B O 1
ATOM 8788 N N . HIS B 1 61 ? 16.371 4.049 91.180 1.00 39.58 61 HIS B N 1
ATOM 8789 C CA . HIS B 1 61 ? 15.383 5.107 91.001 1.00 43.62 61 HIS B CA 1
ATOM 8790 C C . HIS B 1 61 ? 15.817 6.387 91.704 1.00 47.07 61 HIS B C 1
ATOM 8791 O O . HIS B 1 61 ? 15.666 7.488 91.160 1.00 43.90 61 HIS B O 1
ATOM 8805 N N . GLU B 1 62 ? 16.357 6.265 92.918 1.00 49.55 62 GLU B N 1
ATOM 8806 C CA . GLU B 1 62 ? 16.763 7.448 93.669 1.00 53.13 62 GLU B CA 1
ATOM 8807 C C . GLU B 1 62 ? 17.934 8.146 9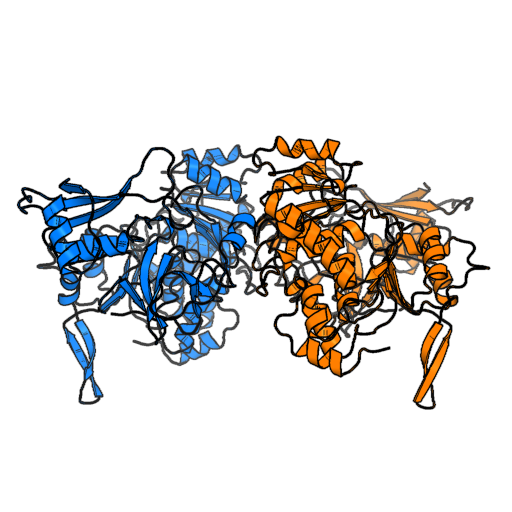2.989 1.00 48.30 62 GLU B C 1
ATOM 8808 O O . GLU B 1 62 ? 17.861 9.337 92.667 1.00 43.74 62 GLU B O 1
ATOM 8820 N N . VAL B 1 63 ? 19.026 7.412 92.756 1.00 48.01 63 VAL B N 1
ATOM 8821 C CA . VAL B 1 63 ? 20.184 7.987 92.073 1.00 45.42 63 VAL B CA 1
ATOM 8822 C C . VAL B 1 63 ? 19.741 8.715 90.811 1.00 44.43 63 VAL B C 1
ATOM 8823 O O . VAL B 1 63 ? 20.135 9.860 90.557 1.00 42.83 63 VAL B O 1
ATOM 8836 N N . VAL B 1 64 ? 18.914 8.056 89.999 1.00 42.63 64 VAL B N 1
ATOM 8837 C CA . VAL B 1 64 ? 18.473 8.654 88.744 1.00 39.48 64 VAL B CA 1
ATOM 8838 C C . VAL B 1 64 ? 17.665 9.917 89.012 1.00 40.05 64 VAL B C 1
ATOM 8839 O O . VAL B 1 64 ? 17.859 10.947 88.356 1.00 39.16 64 VAL B O 1
ATOM 8852 N N . ALA B 1 65 ? 16.753 9.861 89.985 1.00 38.88 65 ALA B N 1
ATOM 8853 C CA . ALA B 1 65 ? 15.950 11.035 90.307 1.00 40.78 65 ALA B CA 1
ATOM 8854 C C . ALA B 1 65 ? 16.810 12.174 90.842 1.00 46.82 65 ALA B C 1
ATOM 8855 O O . ALA B 1 65 ? 16.492 13.348 90.618 1.00 42.49 65 ALA B O 1
ATOM 8862 N N . GLU B 1 66 ? 17.896 11.856 91.550 1.00 47.09 66 GLU B N 1
ATOM 8863 C CA . GLU B 1 66 ? 18.816 12.900 91.991 1.00 48.92 66 GLU B CA 1
ATOM 8864 C C . GLU B 1 66 ? 19.409 13.634 90.793 1.00 43.98 66 GLU B C 1
ATOM 8865 O O . GLU B 1 66 ? 19.362 14.867 90.717 1.00 50.99 66 GLU B O 1
ATOM 8877 N N . TYR B 1 67 ? 19.972 12.883 89.841 1.00 46.40 67 TYR B N 1
ATOM 8878 C CA . TYR B 1 67 ? 20.501 13.496 88.628 1.00 41.90 67 TYR B CA 1
ATOM 8879 C C . TYR B 1 67 ? 19.425 14.293 87.902 1.00 42.55 67 TYR B C 1
ATOM 8880 O O . TYR B 1 67 ? 19.681 15.401 87.416 1.00 46.32 67 TYR B O 1
ATOM 8898 N N . ALA B 1 68 ? 18.214 13.738 87.808 1.00 44.87 68 ALA B N 1
ATOM 8899 C CA . ALA B 1 68 ? 17.132 14.437 87.125 1.00 43.73 68 ALA B CA 1
ATOM 8900 C C . ALA B 1 68 ? 16.843 15.776 87.788 1.00 47.58 68 ALA B C 1
ATOM 8901 O O . ALA B 1 68 ? 16.634 16.785 87.104 1.00 44.66 68 ALA B O 1
ATOM 8908 N N . GLY B 1 69 ? 16.824 15.806 89.121 1.00 48.82 69 GLY B N 1
ATOM 8909 C CA . GLY B 1 69 ? 16.643 17.069 89.814 1.00 47.83 69 GLY B CA 1
ATOM 8910 C C . GLY B 1 69 ? 17.756 18.053 89.516 1.00 47.95 69 GLY B C 1
ATOM 8911 O O . GLY B 1 69 ? 17.503 19.233 89.261 1.00 41.50 69 GLY B O 1
ATOM 8915 N N . PHE B 1 70 ? 19.005 17.578 89.536 1.00 47.89 70 PHE B N 1
ATOM 8916 C CA . PHE B 1 70 ? 20.133 18.446 89.218 1.00 44.48 70 PHE B CA 1
ATOM 8917 C C . PHE B 1 70 ? 19.975 19.068 87.836 1.00 47.97 70 PHE B C 1
ATOM 8918 O O . PHE B 1 70 ? 20.205 20.270 87.659 1.00 51.31 70 PHE B O 1
ATOM 8935 N N . TYR B 1 71 ? 19.573 18.268 86.846 1.00 46.32 71 TYR B N 1
ATOM 8936 C CA . TYR B 1 71 ? 19.457 18.782 85.485 1.00 48.51 71 TYR B CA 1
ATOM 8937 C C . TYR B 1 71 ? 18.329 19.801 85.369 1.00 41.76 71 TYR B C 1
ATOM 8938 O O . TYR B 1 71 ? 18.453 20.792 84.640 1.00 41.96 71 TYR B O 1
ATOM 8956 N N . THR B 1 72 ? 17.219 19.573 86.071 1.00 41.32 72 THR B N 1
ATOM 8957 C CA . THR B 1 72 ? 16.089 20.490 85.970 1.00 45.10 72 THR B CA 1
ATOM 8958 C C . THR B 1 72 ? 16.412 21.826 86.628 1.00 45.00 72 THR B C 1
ATOM 8959 O O . THR B 1 72 ? 16.176 22.889 86.043 1.00 47.77 72 THR B O 1
ATOM 8970 N N . ARG B 1 73 ? 16.953 21.792 87.848 1.00 44.90 73 ARG B N 1
ATOM 8971 C CA . ARG B 1 73 ? 17.377 23.031 88.490 1.00 49.38 73 ARG B CA 1
ATOM 8972 C C . ARG B 1 73 ? 18.354 23.791 87.604 1.00 42.95 73 ARG B C 1
ATOM 8973 O O . ARG B 1 73 ? 18.305 25.024 87.525 1.00 46.36 73 ARG B O 1
ATOM 8994 N N . ALA B 1 74 ? 19.240 23.071 86.918 1.00 44.96 74 ALA B N 1
ATOM 8995 C CA . ALA B 1 74 ? 20.280 23.691 86.112 1.00 35.29 74 ALA B CA 1
ATOM 8996 C C . ALA B 1 74 ? 19.763 24.274 84.804 1.00 39.48 74 ALA B C 1
ATOM 8997 O O . ALA B 1 74 ? 20.535 24.929 84.096 1.00 43.55 74 ALA B O 1
ATOM 9004 N N . GLY B 1 75 ? 18.494 24.052 84.462 1.00 46.40 75 GLY B N 1
ATOM 9005 C CA . GLY B 1 75 ? 17.887 24.654 83.292 1.00 40.85 75 GLY B CA 1
ATOM 9006 C C . GLY B 1 75 ? 17.492 23.689 82.196 1.00 43.26 75 GLY B C 1
ATOM 9007 O O . GLY B 1 75 ? 16.853 24.115 81.225 1.00 48.66 75 GLY B O 1
ATOM 9011 N N . VAL B 1 76 ? 17.838 22.408 82.311 1.00 47.93 76 VAL B N 1
ATOM 9012 C CA . VAL B 1 76 ? 17.544 21.459 81.243 1.00 49.55 76 VAL B CA 1
ATOM 9013 C C . VAL B 1 76 ? 16.043 21.211 81.179 1.00 37.16 76 VAL B C 1
ATOM 9014 O O . VAL B 1 76 ? 15.388 20.991 82.206 1.00 44.43 76 VAL B O 1
ATOM 9027 N N . ARG B 1 77 ? 15.494 21.237 79.967 1.00 41.67 77 ARG B N 1
ATOM 9028 C CA . ARG B 1 77 ? 14.069 21.047 79.737 1.00 38.17 77 ARG B CA 1
ATOM 9029 C C . ARG B 1 77 ? 13.862 19.978 78.670 1.00 37.23 77 ARG B C 1
ATOM 9030 O O . ARG B 1 77 ? 14.807 19.521 78.022 1.00 35.50 77 ARG B O 1
ATOM 9051 N N . ALA B 1 78 ? 12.604 19.575 78.500 1.00 43.52 78 ALA B N 1
ATOM 9052 C CA . ALA B 1 78 ? 12.275 18.543 77.527 1.00 46.72 78 ALA B CA 1
ATOM 9053 C C . ALA B 1 78 ? 12.789 18.925 76.145 1.00 45.56 78 ALA B C 1
ATOM 9054 O O . ALA B 1 78 ? 12.778 20.097 75.759 1.00 42.49 78 ALA B O 1
ATOM 9061 N N . LYS B 1 79 ? 13.249 17.921 75.399 1.00 42.52 79 LYS B N 1
ATOM 9062 C CA . LYS B 1 79 ? 13.730 18.031 74.028 1.00 36.31 79 LYS B CA 1
ATOM 9063 C C . LYS B 1 79 ? 15.106 18.674 73.928 1.00 45.96 79 LYS B C 1
ATOM 9064 O O . LYS B 1 79 ? 15.617 18.833 72.813 1.00 48.82 79 LYS B O 1
ATOM 9083 N N . ASP B 1 80 ? 15.725 19.048 75.043 1.00 39.02 80 ASP B N 1
ATOM 9084 C CA . ASP B 1 80 ? 17.085 19.559 75.004 1.00 37.79 80 ASP B CA 1
ATOM 9085 C C . ASP B 1 80 ? 18.078 18.404 74.953 1.00 36.86 80 ASP B C 1
ATOM 9086 O O . ASP B 1 80 ? 17.798 17.292 75.411 1.00 42.57 80 ASP B O 1
ATOM 9095 N N . ALA B 1 81 ? 19.246 18.679 74.384 1.00 33.54 81 ALA B N 1
ATOM 9096 C CA . ALA B 1 81 ? 20.351 17.734 74.357 1.00 35.08 81 ALA B CA 1
ATOM 9097 C C . ALA B 1 81 ? 21.387 18.123 75.404 1.00 31.60 81 ALA B C 1
ATOM 9098 O O . ALA B 1 81 ? 21.588 19.304 75.697 1.00 39.36 81 ALA B O 1
ATOM 9105 N N . VAL B 1 82 ? 22.044 17.112 75.968 1.00 34.68 82 VAL B N 1
ATOM 9106 C CA . VAL B 1 82 ? 23.051 17.302 77.007 1.00 35.79 82 VAL B CA 1
ATOM 9107 C C . VAL B 1 82 ? 24.180 16.315 76.747 1.00 41.52 82 VAL B C 1
ATOM 9108 O O . VAL B 1 82 ? 23.966 15.099 76.801 1.00 38.45 82 VAL B O 1
ATOM 9121 N N . ALA B 1 83 ? 25.374 16.830 76.472 1.00 38.81 83 ALA B N 1
ATOM 9122 C CA . ALA B 1 83 ? 26.513 15.979 76.159 1.00 42.89 83 ALA B CA 1
ATOM 9123 C C . ALA B 1 83 ? 27.056 15.334 77.428 1.00 42.99 83 ALA B C 1
ATOM 9124 O O . ALA B 1 83 ? 27.346 16.021 78.412 1.00 49.75 83 ALA B O 1
ATOM 9131 N N . ILE B 1 84 ? 27.188 14.013 77.400 1.00 43.47 84 ILE B N 1
ATOM 9132 C CA . ILE B 1 84 ? 27.797 13.248 78.479 1.00 44.63 84 ILE B CA 1
ATOM 9133 C C . ILE B 1 84 ? 29.164 12.806 77.971 1.00 44.03 84 ILE B C 1
ATOM 9134 O O . ILE B 1 84 ? 29.266 11.872 77.169 1.00 47.32 84 ILE B O 1
ATOM 9150 N N . VAL B 1 85 ? 30.219 13.479 78.416 1.00 43.35 85 VAL B N 1
ATOM 9151 C CA . VAL B 1 85 ? 31.583 13.142 78.027 1.00 43.28 85 VAL B CA 1
ATOM 9152 C C . VAL B 1 85 ? 32.161 12.251 79.117 1.00 42.76 85 VAL B C 1
ATOM 9153 O O . VAL B 1 85 ? 32.365 12.694 80.253 1.00 41.83 85 VAL B O 1
ATOM 9166 N N . SER B 1 86 ? 32.427 10.994 78.778 1.00 37.85 86 SER B N 1
ATOM 9167 C CA . SER B 1 86 ? 32.935 10.040 79.751 1.00 35.38 86 SER B CA 1
ATOM 9168 C C . SER B 1 86 ? 33.501 8.835 79.016 1.00 37.75 86 SER B C 1
ATOM 9169 O O . SER B 1 86 ? 33.554 8.795 77.784 1.00 41.03 86 SER B O 1
ATOM 9177 N N . THR B 1 87 ? 33.929 7.847 79.799 1.00 39.04 87 THR B N 1
ATOM 9178 C CA . THR B 1 87 ? 34.346 6.554 79.289 1.00 41.14 87 THR B CA 1
ATOM 9179 C C . THR B 1 87 ? 33.652 5.405 80.008 1.00 37.91 87 THR B C 1
ATOM 9180 O O . THR B 1 87 ? 33.935 4.243 79.701 1.00 47.73 87 THR B O 1
ATOM 9191 N N . SER B 1 88 ? 32.755 5.695 80.947 1.00 39.08 88 SER B N 1
ATOM 9192 C CA . SER B 1 88 ? 32.178 4.691 81.830 1.00 46.37 88 SER B CA 1
ATOM 9193 C C . SER B 1 88 ? 30.774 4.322 81.370 1.00 44.07 88 SER B C 1
ATOM 9194 O O . SER B 1 88 ? 29.915 5.195 81.214 1.00 38.43 88 SER B O 1
ATOM 9202 N N . ILE B 1 89 ? 30.547 3.023 81.166 1.00 40.67 89 ILE B N 1
ATOM 9203 C CA . ILE B 1 89 ? 29.215 2.552 80.798 1.00 44.76 89 ILE B CA 1
ATOM 9204 C C . ILE B 1 89 ? 28.193 2.985 81.841 1.00 40.17 89 ILE B C 1
ATOM 9205 O O . ILE B 1 89 ? 27.060 3.352 81.507 1.00 40.12 89 ILE B O 1
ATOM 9221 N N . THR B 1 90 ? 28.575 2.953 83.119 1.00 42.17 90 THR B N 1
ATOM 9222 C CA . THR B 1 90 ? 27.640 3.319 84.178 1.00 36.01 90 THR B CA 1
ATOM 9223 C C . THR B 1 90 ? 27.348 4.815 84.164 1.00 40.11 90 THR B C 1
ATOM 9224 O O . THR B 1 90 ? 26.213 5.232 84.426 1.00 41.09 90 THR B O 1
ATOM 9235 N N . ASP B 1 91 ? 28.355 5.639 83.862 1.00 40.54 91 ASP B N 1
ATOM 9236 C CA . ASP B 1 91 ? 28.116 7.070 83.701 1.00 44.10 91 ASP B CA 1
ATOM 9237 C C . ASP B 1 91 ? 27.030 7.318 82.661 1.00 45.38 91 ASP B C 1
ATOM 9238 O O . ASP B 1 91 ? 26.020 7.978 82.933 1.00 46.58 91 ASP B O 1
ATOM 9247 N N . PHE B 1 92 ? 27.227 6.783 81.454 1.00 41.79 92 PHE B N 1
ATOM 9248 C CA . PHE B 1 92 ? 26.283 7.019 80.369 1.00 41.99 92 PHE B CA 1
ATOM 9249 C C . PHE B 1 92 ? 24.896 6.495 80.718 1.00 41.38 92 PHE B C 1
ATOM 9250 O O . PHE B 1 92 ? 23.888 7.176 80.498 1.00 36.36 92 PHE B O 1
ATOM 9267 N N . ALA B 1 93 ? 24.824 5.279 81.262 1.00 40.64 93 ALA B N 1
ATOM 9268 C CA . ALA B 1 93 ? 23.523 4.657 81.487 1.00 41.77 93 ALA B CA 1
ATOM 9269 C C . ALA B 1 93 ? 22.709 5.428 82.519 1.00 40.12 93 ALA B C 1
ATOM 9270 O O . ALA B 1 93 ? 21.502 5.629 82.338 1.00 38.31 93 ALA B O 1
ATOM 9277 N N . LEU B 1 94 ? 23.347 5.869 83.605 1.00 41.92 94 LEU B N 1
ATOM 9278 C CA . LEU B 1 94 ? 22.614 6.595 84.638 1.00 43.26 94 LEU B CA 1
ATOM 9279 C C . LEU B 1 94 ? 22.182 7.971 84.144 1.00 38.43 94 LEU B C 1
ATOM 9280 O O . LEU B 1 94 ? 21.050 8.400 84.396 1.00 43.80 94 LEU B O 1
ATOM 9296 N N . ASN B 1 95 ? 23.064 8.676 83.433 1.00 40.42 95 ASN B N 1
ATOM 9297 C CA . ASN B 1 95 ? 22.686 9.972 82.881 1.00 40.36 95 ASN B CA 1
ATOM 9298 C C . ASN B 1 95 ? 21.563 9.826 81.860 1.00 37.62 95 ASN B C 1
ATOM 9299 O O . ASN B 1 95 ? 20.661 10.669 81.793 1.00 41.10 95 ASN B O 1
ATOM 9310 N N . LEU B 1 96 ? 21.593 8.755 81.062 1.00 34.42 96 LEU B N 1
ATOM 9311 C CA . LEU B 1 96 ? 20.539 8.551 80.073 1.00 35.38 96 LEU B CA 1
ATOM 9312 C C . LEU B 1 96 ? 19.191 8.317 80.745 1.00 32.25 96 LEU B C 1
ATOM 9313 O O . LEU B 1 96 ? 18.167 8.844 80.293 1.00 34.09 96 LEU B O 1
ATOM 9329 N N . MET B 1 97 ? 19.165 7.517 81.815 1.00 28.94 97 MET B N 1
ATOM 9330 C CA . MET B 1 97 ? 17.916 7.309 82.541 1.00 35.31 97 MET B CA 1
ATOM 9331 C C . MET B 1 97 ? 17.417 8.613 83.149 1.00 36.89 97 MET B C 1
ATOM 9332 O O . MET B 1 97 ? 16.208 8.876 83.177 1.00 37.03 97 MET B O 1
ATOM 9346 N N . ALA B 1 98 ? 18.338 9.447 83.637 1.00 37.80 98 ALA B N 1
ATOM 9347 C CA . ALA B 1 98 ? 17.947 10.712 84.248 1.00 41.53 98 ALA B CA 1
ATOM 9348 C C . ALA B 1 98 ? 17.383 11.674 83.209 1.00 33.58 98 ALA B C 1
ATOM 9349 O O . ALA B 1 98 ? 16.318 12.270 83.412 1.00 31.06 98 ALA B O 1
ATOM 9356 N N . LEU B 1 99 ? 18.079 11.834 82.083 1.00 27.63 99 LEU B N 1
ATOM 9357 C CA . LEU B 1 99 ? 17.673 12.844 81.112 1.00 31.28 99 LEU B CA 1
ATOM 9358 C C . LEU B 1 99 ? 16.364 12.468 80.428 1.00 36.47 99 LEU B C 1
ATOM 9359 O O . LEU B 1 99 ? 15.513 13.335 80.196 1.00 43.13 99 LEU B O 1
ATOM 9375 N N . THR B 1 100 ? 16.175 11.186 80.102 1.00 31.38 100 THR B N 1
ATOM 9376 C CA . THR B 1 100 ? 14.901 10.771 79.522 1.00 32.83 100 THR B CA 1
ATOM 9377 C C . THR B 1 100 ? 13.761 10.949 80.516 1.00 33.20 100 THR B C 1
ATOM 9378 O O . THR B 1 100 ? 12.624 11.226 80.116 1.00 34.75 100 THR B O 1
ATOM 9389 N N . GLY B 1 101 ? 14.044 10.801 81.812 1.00 33.65 101 GLY B N 1
ATOM 9390 C CA . GLY B 1 101 ? 13.032 11.032 82.826 1.00 38.60 101 GLY B CA 1
ATOM 9391 C C . GLY B 1 101 ? 12.411 12.412 82.771 1.00 38.01 101 GLY B C 1
ATOM 9392 O O . GLY B 1 101 ? 11.294 12.598 83.265 1.00 40.78 101 GLY B O 1
ATOM 9396 N N . ILE B 1 102 ? 13.106 13.385 82.182 1.00 33.27 102 ILE B N 1
ATOM 9397 C CA . ILE B 1 102 ? 12.603 14.744 82.053 1.00 37.92 102 ILE B CA 1
ATOM 9398 C C . ILE B 1 102 ? 12.433 15.155 80.594 1.00 42.12 102 ILE B C 1
ATOM 9399 O O . ILE B 1 102 ? 12.196 16.330 80.308 1.00 44.64 102 ILE B O 1
ATOM 9415 N N . GLY B 1 103 ? 12.552 14.211 79.666 1.00 36.02 103 GLY B N 1
ATOM 9416 C CA . GLY B 1 103 ? 12.302 14.480 78.267 1.00 36.01 103 GLY B CA 1
ATOM 9417 C C . GLY B 1 103 ? 13.482 14.996 77.481 1.00 38.81 103 GLY B C 1
ATOM 9418 O O . GLY B 1 103 ? 13.305 15.394 76.323 1.00 36.31 103 GLY B O 1
ATOM 9422 N N . ALA B 1 104 ? 14.676 15.000 78.067 1.00 36.56 104 ALA B N 1
ATOM 9423 C CA . ALA B 1 104 ? 15.861 15.517 77.406 1.00 39.22 104 ALA B CA 1
ATOM 9424 C C . ALA B 1 104 ? 16.596 14.389 76.684 1.00 38.73 104 ALA B C 1
ATOM 9425 O O . ALA B 1 104 ? 16.218 13.217 76.756 1.00 39.37 104 ALA B O 1
ATOM 9432 N N . ILE B 1 105 ? 17.671 14.749 75.985 1.00 35.65 105 ILE B N 1
ATOM 9433 C CA . ILE B 1 105 ? 18.403 13.835 75.117 1.00 37.76 105 ILE B CA 1
ATOM 9434 C C . ILE B 1 105 ? 19.835 13.724 75.622 1.00 35.84 105 ILE B C 1
ATOM 9435 O O . ILE B 1 105 ? 20.521 14.739 75.786 1.00 36.98 105 ILE B O 1
ATOM 9451 N N . ALA B 1 106 ? 20.287 12.494 75.852 1.00 32.06 106 ALA B N 1
ATOM 9452 C CA . ALA B 1 106 ? 21.650 12.237 76.303 1.00 40.64 106 ALA B CA 1
ATOM 9453 C C . ALA B 1 106 ? 22.537 11.988 75.087 1.00 38.06 106 ALA B C 1
ATOM 9454 O O . ALA B 1 106 ? 22.434 10.943 74.437 1.00 32.54 106 ALA B O 1
ATOM 9461 N N . SER B 1 107 ? 23.406 12.948 74.779 1.00 32.86 107 SER B N 1
ATOM 9462 C CA . SER B 1 107 ? 24.412 12.784 73.734 1.00 37.18 107 SER B CA 1
ATOM 9463 C C . SER B 1 107 ? 25.648 12.150 74.366 1.00 40.69 107 SER B C 1
ATOM 9464 O O . SER B 1 107 ? 26.305 12.764 75.215 1.00 46.35 107 SER B O 1
ATOM 9472 N N . LEU B 1 108 ? 25.961 10.922 73.960 1.00 37.61 108 LEU B N 1
ATOM 9473 C CA . LEU B 1 108 ? 27.059 10.165 74.548 1.00 39.67 108 LEU B CA 1
ATOM 9474 C C . LEU B 1 108 ? 28.337 10.434 73.764 1.00 41.25 108 LEU B C 1
ATOM 9475 O O . LEU B 1 108 ? 28.434 10.077 72.584 1.00 33.56 108 LEU B O 1
ATOM 9491 N N . VAL B 1 109 ? 29.314 11.056 74.420 1.00 45.88 109 VAL B N 1
ATOM 9492 C CA . VAL B 1 109 ? 30.575 11.428 73.793 1.00 32.75 109 VAL B CA 1
ATOM 9493 C C . VAL B 1 109 ? 31.696 10.647 74.464 1.00 38.19 109 VAL B C 1
ATOM 9494 O O . VAL B 1 109 ? 31.958 10.826 75.660 1.00 36.38 109 VAL B O 1
ATOM 9507 N N . ASN B 1 110 ? 32.350 9.779 73.694 1.00 36.79 110 ASN B N 1
ATOM 9508 C CA . ASN B 1 110 ? 33.550 9.089 74.151 1.00 41.45 110 ASN B CA 1
ATOM 9509 C C . ASN B 1 110 ? 34.631 10.114 74.470 1.00 45.97 110 ASN B C 1
ATOM 9510 O O . ASN B 1 110 ? 35.149 10.779 73.566 1.00 48.20 110 ASN B O 1
ATOM 9521 N N . ALA B 1 111 ? 34.982 10.244 75.752 1.00 41.21 111 ALA B N 1
ATOM 9522 C CA . ALA B 1 111 ? 35.876 11.320 76.164 1.00 47.12 111 ALA B CA 1
ATOM 9523 C C . ALA B 1 111 ? 37.218 11.251 75.447 1.00 44.96 111 ALA B C 1
ATOM 9524 O O . ALA B 1 111 ? 37.874 12.282 75.262 1.00 49.91 111 ALA B O 1
ATOM 9531 N N . ASN B 1 112 ? 37.637 10.059 75.028 1.00 44.63 112 ASN B N 1
ATOM 9532 C CA . ASN B 1 112 ? 38.920 9.880 74.361 1.00 49.50 112 ASN B CA 1
ATOM 9533 C C . ASN B 1 112 ? 38.906 10.333 72.907 1.00 45.50 112 ASN B C 1
ATOM 9534 O O . ASN B 1 112 ? 39.886 10.097 72.192 1.00 48.04 112 ASN B O 1
ATOM 9545 N N . MET B 1 113 ? 37.835 10.957 72.449 1.00 48.14 113 MET B N 1
ATOM 9546 C CA . MET B 1 113 ? 37.820 11.497 71.097 1.00 49.16 113 MET B CA 1
ATOM 9547 C C . MET B 1 113 ? 38.837 12.629 71.005 1.00 49.22 113 MET B C 1
ATOM 9548 O O . MET B 1 113 ? 38.837 13.521 71.861 1.00 51.64 113 MET B O 1
ATOM 9562 N N . PRO B 1 114 ? 39.737 12.616 70.006 1.00 50.26 114 PRO B N 1
ATOM 9563 C CA . PRO B 1 114 ? 40.698 13.720 69.857 1.00 44.93 114 PRO B CA 1
ATOM 9564 C C . PRO B 1 114 ? 40.093 15.090 70.117 1.00 50.08 114 PRO B C 1
ATOM 9565 O O . PRO B 1 114 ? 38.989 15.393 69.656 1.00 57.60 114 PRO B O 1
ATOM 9576 N N . ALA B 1 115 ? 40.826 15.926 70.857 1.00 58.04 115 ALA B N 1
ATOM 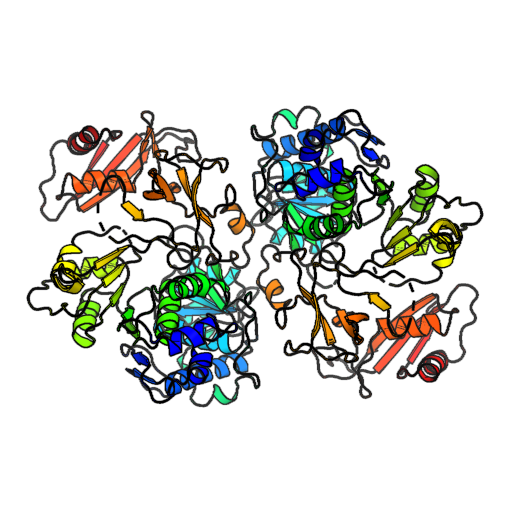9577 C CA . ALA B 1 115 ? 40.243 17.146 71.407 1.00 58.56 115 ALA B CA 1
ATOM 9578 C C . ALA B 1 115 ? 39.748 18.083 70.313 1.00 57.25 115 ALA B C 1
ATOM 9579 O O . ALA B 1 115 ? 38.675 18.684 70.444 1.00 51.06 115 ALA B O 1
ATOM 9586 N N . GLU B 1 116 ? 40.520 18.239 69.234 1.00 65.47 116 GLU B N 1
ATOM 9587 C CA . GLU B 1 116 ? 40.083 19.118 68.155 1.00 64.27 116 GLU B CA 1
ATOM 9588 C C . GLU B 1 116 ? 38.795 18.601 67.526 1.00 59.06 116 GLU B C 1
ATOM 9589 O O . GLU B 1 116 ? 37.886 19.380 67.214 1.00 50.73 116 GLU B O 1
ATOM 9601 N N . THR B 1 117 ? 38.698 17.282 67.342 1.00 54.59 117 THR B N 1
ATOM 9602 C CA . THR B 1 117 ? 37.492 16.695 66.771 1.00 49.93 117 THR B CA 1
ATOM 9603 C C . THR B 1 117 ? 36.337 16.729 67.763 1.00 49.03 117 THR B C 1
ATOM 9604 O O . THR B 1 117 ? 35.200 17.042 67.389 1.00 41.96 117 THR B O 1
ATOM 9615 N N . ARG B 1 118 ? 36.607 16.412 69.032 1.00 49.01 118 ARG B N 1
ATOM 9616 C CA . ARG B 1 118 ? 35.550 16.431 70.038 1.00 51.18 118 ARG B CA 1
ATOM 9617 C C . ARG B 1 118 ? 34.971 17.830 70.203 1.00 48.46 118 ARG B C 1
ATOM 9618 O O . ARG B 1 118 ? 33.769 17.989 70.446 1.00 49.07 118 ARG B O 1
ATOM 9639 N N . ARG B 1 119 ? 35.813 18.858 70.083 1.00 53.67 119 ARG B N 1
ATOM 9640 C CA . ARG B 1 119 ? 35.324 20.230 70.187 1.00 49.39 119 ARG B CA 1
ATOM 9641 C C . ARG B 1 119 ? 34.346 20.541 69.060 1.00 43.39 119 ARG B C 1
ATOM 9642 O O . ARG B 1 119 ? 33.251 21.063 69.297 1.00 40.08 119 ARG B O 1
ATOM 9663 N N . GLU B 1 120 ? 34.729 20.226 67.821 1.00 45.92 120 GLU B N 1
ATOM 9664 C CA . GLU B 1 120 ? 33.840 20.471 66.691 1.00 48.30 120 GLU B CA 1
ATOM 9665 C C . GLU B 1 120 ? 32.620 19.560 66.746 1.00 42.37 120 GLU B C 1
ATOM 9666 O O . GLU B 1 120 ? 31.514 19.973 66.378 1.00 43.32 120 GLU B O 1
ATOM 9678 N N . TYR B 1 121 ? 32.797 18.320 67.208 1.00 36.63 121 TYR B N 1
ATOM 9679 C CA . TYR B 1 121 ? 31.673 17.392 67.259 1.00 39.02 121 TYR B CA 1
ATOM 9680 C C . TYR B 1 121 ? 30.587 17.897 68.203 1.00 39.71 121 TYR B C 1
ATOM 9681 O O . TYR B 1 121 ? 29.402 17.916 67.851 1.00 41.81 121 TYR B O 1
ATOM 9699 N N . ILE B 1 122 ? 30.974 18.311 69.411 1.00 43.07 122 ILE B N 1
ATOM 9700 C CA . ILE B 1 122 ? 29.987 18.773 70.382 1.00 44.61 122 ILE B CA 1
ATOM 9701 C C . ILE B 1 122 ? 29.399 20.113 69.955 1.00 43.59 122 ILE B C 1
ATOM 9702 O O . ILE B 1 122 ? 28.212 20.383 70.174 1.00 44.42 122 ILE B O 1
ATOM 9718 N N . ARG B 1 123 ? 30.214 20.971 69.337 1.00 39.09 123 ARG B N 1
ATOM 9719 C CA . ARG B 1 123 ? 29.735 22.293 68.943 1.00 49.43 123 ARG B CA 1
ATOM 9720 C C . ARG B 1 123 ? 28.582 22.193 67.950 1.00 42.51 123 ARG B C 1
ATOM 9721 O O . ARG B 1 123 ? 27.596 22.931 68.057 1.00 39.83 123 ARG B O 1
ATOM 9742 N N . ARG B 1 124 ? 28.686 21.283 66.979 1.00 44.00 124 ARG B N 1
ATOM 9743 C CA . ARG B 1 124 ? 27.651 21.164 65.959 1.00 49.37 124 ARG B CA 1
ATOM 9744 C C . ARG B 1 124 ? 26.305 20.757 66.542 1.00 40.06 124 ARG B C 1
ATOM 9745 O O . ARG B 1 124 ? 25.267 21.042 65.935 1.00 36.66 124 ARG B O 1
ATOM 9766 N N . GLN B 1 125 ? 26.299 20.099 67.701 1.00 43.11 125 GLN B N 1
ATOM 9767 C CA . GLN B 1 125 ? 25.062 19.589 68.277 1.00 44.77 125 GLN B CA 1
ATOM 9768 C C . GLN B 1 125 ? 24.241 20.666 68.969 1.00 42.41 125 GLN B C 1
ATOM 9769 O O . GLN B 1 125 ? 23.021 20.508 69.094 1.00 34.05 125 GLN B O 1
ATOM 9783 N N . ARG B 1 126 ? 24.876 21.748 69.421 1.00 40.97 126 ARG B N 1
ATOM 9784 C CA . ARG B 1 126 ? 24.176 22.846 70.085 1.00 37.86 126 ARG B CA 1
ATOM 9785 C C . ARG B 1 126 ? 23.462 22.348 71.342 1.00 32.23 126 ARG B C 1
ATOM 9786 O O . ARG B 1 126 ? 22.267 22.574 71.542 1.00 36.25 126 ARG B O 1
ATOM 9807 N N . VAL B 1 127 ? 24.220 21.660 72.200 1.00 32.68 127 VAL B N 1
ATOM 9808 C CA . VAL B 1 127 ? 23.689 21.137 73.452 1.00 34.97 127 VAL B CA 1
ATOM 9809 C C . VAL B 1 127 ? 23.530 22.276 74.450 1.00 40.65 127 VAL B C 1
ATOM 9810 O O . VAL B 1 127 ? 24.254 23.278 74.406 1.00 48.73 127 VAL B O 1
ATOM 9823 N N . VAL B 1 128 ? 22.574 22.118 75.373 1.00 39.50 128 VAL B N 1
ATOM 9824 C CA . VAL B 1 128 ? 22.367 23.108 76.421 1.00 33.99 128 VAL B CA 1
ATOM 9825 C C . VAL B 1 128 ? 23.161 22.797 77.684 1.00 45.63 128 VAL B C 1
ATOM 9826 O O . VAL B 1 128 ? 23.012 23.506 78.689 1.00 40.53 128 VAL B O 1
ATOM 9839 N N . GLY B 1 129 ? 23.996 21.763 77.670 1.00 47.34 129 GLY B N 1
ATOM 9840 C CA . GLY B 1 129 ? 24.772 21.426 78.847 1.00 46.25 129 GLY B CA 1
ATOM 9841 C C . GLY B 1 129 ? 25.753 20.312 78.570 1.00 39.75 129 GLY B C 1
ATOM 9842 O O . GLY B 1 129 ? 25.609 19.553 77.605 1.00 44.42 129 GLY B O 1
ATOM 9846 N N . ILE B 1 130 ? 26.760 20.228 79.438 1.00 41.80 130 ILE B N 1
ATOM 9847 C CA . ILE B 1 130 ? 27.777 19.186 79.386 1.00 37.53 130 ILE B CA 1
ATOM 9848 C C . ILE B 1 130 ? 27.945 18.626 80.790 1.00 42.81 130 ILE B C 1
ATOM 9849 O O . ILE B 1 130 ? 28.090 19.386 81.753 1.00 49.54 130 ILE B O 1
ATOM 9865 N N . MET B 1 131 ? 27.921 17.302 80.904 1.00 42.32 131 MET B N 1
ATOM 9866 C CA . MET B 1 131 ? 28.137 16.599 82.162 1.00 47.81 131 MET B CA 1
ATOM 9867 C C . MET B 1 131 ? 29.329 15.673 81.975 1.00 51.45 131 MET B C 1
ATOM 9868 O O . MET B 1 131 ? 29.364 14.888 81.021 1.00 49.76 131 MET B O 1
ATOM 9882 N N . THR B 1 132 ? 30.302 15.766 82.875 1.00 50.73 132 THR B N 1
ATOM 9883 C CA . THR B 1 132 ? 31.555 15.047 82.699 1.00 50.44 132 THR B CA 1
ATOM 9884 C C . THR B 1 132 ? 32.180 14.796 84.066 1.00 48.20 132 THR B C 1
ATOM 9885 O O . THR B 1 132 ? 31.536 14.965 85.105 1.00 53.31 132 THR B O 1
ATOM 9896 N N . ARG B 1 133 ? 33.442 14.377 84.060 1.00 51.59 133 ARG B N 1
ATOM 9897 C CA . ARG B 1 133 ? 34.203 14.118 85.272 1.00 57.49 133 ARG B CA 1
ATOM 9898 C C . ARG B 1 133 ? 35.536 14.850 85.179 1.00 60.35 133 ARG B C 1
ATOM 9899 O O . ARG B 1 133 ? 35.921 15.357 84.121 1.00 54.89 133 ARG B O 1
ATOM 9920 N N . GLU B 1 134 ? 36.246 14.891 86.305 1.00 65.65 134 GLU B N 1
ATOM 9921 C CA . GLU B 1 134 ? 37.443 15.723 86.420 1.00 70.88 134 GLU B CA 1
ATOM 9922 C C . GLU B 1 134 ? 38.437 15.544 85.280 1.00 65.51 134 GLU B C 1
ATOM 9923 O O . GLU B 1 134 ? 38.940 16.558 84.770 1.00 71.06 134 GLU B O 1
ATOM 9935 N N . PRO B 1 135 ? 38.765 14.324 84.832 1.00 60.78 135 PRO B N 1
ATOM 9936 C CA . PRO B 1 135 ? 39.856 14.174 83.856 1.00 56.74 135 PRO B CA 1
ATOM 9937 C C . PRO B 1 135 ? 39.690 15.010 82.594 1.00 57.76 135 PRO B C 1
ATOM 9938 O O . PRO B 1 135 ? 40.679 15.325 81.925 1.00 62.06 135 PRO B O 1
ATOM 9949 N N . TRP B 1 136 ? 38.453 15.380 82.259 1.00 55.29 136 TRP B N 1
ATOM 9950 C CA . TRP B 1 136 ? 38.173 16.120 81.037 1.00 54.42 136 TRP B CA 1
ATOM 9951 C C . TRP B 1 136 ? 37.461 17.444 81.273 1.00 49.19 136 TRP B C 1
ATOM 9952 O O . TRP B 1 136 ? 37.390 18.260 80.346 1.00 47.20 136 TRP B O 1
ATOM 9973 N N . HIS B 1 137 ? 36.951 17.686 82.482 1.00 56.33 137 HIS B N 1
ATOM 9974 C CA . HIS B 1 137 ? 36.154 18.882 82.738 1.00 55.03 137 HIS B CA 1
ATOM 9975 C C . HIS B 1 137 ? 36.908 20.152 82.369 1.00 59.50 137 HIS B C 1
ATOM 9976 O O . HIS B 1 137 ? 36.312 21.109 81.859 1.00 61.30 137 HIS B O 1
ATOM 9990 N N . ALA B 1 138 ? 38.217 20.185 82.622 1.00 59.80 138 ALA B N 1
ATOM 9991 C CA . ALA B 1 138 ? 39.004 21.375 82.320 1.00 63.34 138 ALA B CA 1
ATOM 9992 C C . ALA B 1 138 ? 38.902 21.736 80.841 1.00 61.22 138 ALA B C 1
ATOM 9993 O O . ALA B 1 138 ? 38.447 22.828 80.481 1.00 52.98 138 ALA B O 1
ATOM 10000 N N . ASP B 1 139 ? 39.321 20.819 79.966 1.00 53.85 139 ASP B N 1
ATOM 10001 C CA . ASP B 1 139 ? 39.315 21.105 78.536 1.00 52.16 139 ASP B CA 1
ATOM 10002 C C . ASP B 1 139 ? 37.909 21.375 78.016 1.00 57.36 139 ASP B C 1
ATOM 10003 O O . ASP B 1 139 ? 37.738 22.147 77.066 1.00 50.58 139 ASP B O 1
ATOM 10012 N N . LEU B 1 140 ? 36.891 20.755 78.622 1.00 54.44 140 LEU B N 1
ATOM 10013 C CA . LEU B 1 140 ? 35.527 20.922 78.135 1.00 54.79 140 LEU B CA 1
ATOM 10014 C C . LEU B 1 140 ? 34.956 22.299 78.452 1.00 53.69 140 LEU B C 1
ATOM 10015 O O . LEU B 1 140 ? 33.957 22.696 77.843 1.00 51.66 140 LEU B O 1
ATOM 10031 N N . LEU B 1 141 ? 35.557 23.033 79.390 1.00 55.38 141 LEU B N 1
ATOM 10032 C CA . LEU B 1 141 ? 35.082 24.381 79.677 1.00 55.87 141 LEU B CA 1
ATOM 10033 C C . LEU B 1 141 ? 35.266 25.313 78.487 1.00 52.90 141 LEU B C 1
ATOM 10034 O O . LEU B 1 141 ? 34.602 26.353 78.420 1.00 51.90 141 LEU B O 1
ATOM 10050 N N . ALA B 1 142 ? 36.146 24.959 77.544 1.00 47.04 142 ALA B N 1
ATOM 10051 C CA . ALA B 1 142 ? 36.315 25.766 76.342 1.00 51.41 142 ALA B CA 1
ATOM 10052 C C . ALA B 1 142 ? 34.993 25.995 75.622 1.00 53.94 142 ALA B C 1
ATOM 10053 O O . ALA B 1 142 ? 34.798 27.046 75.000 1.00 58.36 142 ALA B O 1
ATOM 10060 N N . HIS B 1 143 ? 34.076 25.029 75.691 1.00 59.30 143 HIS B N 1
ATOM 10061 C CA . HIS B 1 143 ? 32.809 25.161 74.981 1.00 61.35 143 HIS B CA 1
ATOM 10062 C C . HIS B 1 143 ? 32.007 26.365 75.452 1.00 55.79 143 HIS B C 1
ATOM 10063 O O . HIS B 1 143 ? 31.150 26.853 74.708 1.00 51.46 143 HIS B O 1
ATOM 10077 N N . LEU B 1 144 ? 32.262 26.857 76.664 1.00 59.07 144 LEU B N 1
ATOM 10078 C CA . LEU B 1 144 ? 31.575 28.053 77.135 1.00 65.26 144 LEU B CA 1
ATOM 10079 C C . LEU B 1 144 ? 31.955 29.295 76.340 1.00 65.47 144 LEU B C 1
ATOM 10080 O O . LEU B 1 144 ? 31.265 30.314 76.452 1.00 57.62 144 LEU B O 1
ATOM 10096 N N . ASP B 1 145 ? 33.021 29.233 75.540 1.00 76.43 145 ASP B N 1
ATOM 10097 C CA . ASP B 1 145 ? 33.413 30.324 74.659 1.00 72.34 145 ASP B CA 1
ATOM 10098 C C . ASP B 1 145 ? 32.887 30.146 73.239 1.00 72.27 145 ASP B C 1
ATOM 10099 O O . ASP B 1 145 ? 33.294 30.890 72.340 1.00 75.03 145 ASP B O 1
ATOM 10108 N N . ASP B 1 146 ? 32.006 29.174 73.014 1.00 73.18 146 ASP B N 1
ATOM 10109 C CA . ASP B 1 146 ? 31.418 28.971 71.700 1.00 68.15 146 ASP B CA 1
ATOM 10110 C C . ASP B 1 146 ? 30.351 30.026 71.425 1.00 62.22 146 ASP B C 1
ATOM 10111 O O . ASP B 1 146 ? 29.804 30.650 72.338 1.00 67.54 146 ASP B O 1
ATOM 10120 N N . ASP B 1 147 ? 30.053 30.219 70.137 1.00 60.84 147 ASP B N 1
ATOM 10121 C CA . ASP B 1 147 ? 29.032 31.191 69.759 1.00 68.52 147 ASP B CA 1
ATOM 10122 C C . ASP B 1 147 ? 27.670 30.820 70.333 1.00 66.25 147 ASP B C 1
ATOM 10123 O O . ASP B 1 147 ? 26.884 31.705 70.688 1.00 65.85 147 ASP B O 1
ATOM 10132 N N . GLU B 1 148 ? 27.372 29.522 70.430 1.00 69.09 148 GLU B N 1
ATOM 10133 C CA . GLU B 1 148 ? 26.169 29.012 71.089 1.00 70.16 148 GLU B CA 1
ATOM 10134 C C . GLU B 1 148 ? 26.636 28.129 72.240 1.00 66.28 148 GLU B C 1
ATOM 10135 O O . GLU B 1 148 ? 26.828 26.916 72.064 1.00 67.36 148 GLU B O 1
ATOM 10147 N N . PRO B 1 149 ? 26.837 28.689 73.429 1.00 70.64 149 PRO B N 1
ATOM 10148 C CA . PRO B 1 149 ? 27.496 27.936 74.501 1.00 65.38 149 PRO B CA 1
ATOM 10149 C C . PRO B 1 149 ? 26.505 27.127 75.314 1.00 58.35 149 PRO B C 1
ATOM 10150 O O . PRO B 1 149 ? 25.299 27.417 75.316 1.00 57.09 149 PRO B O 1
ATOM 10161 N N . PRO B 1 150 ? 26.974 26.103 76.021 1.00 55.74 150 PRO B N 1
ATOM 10162 C CA . PRO B 1 150 ? 26.107 25.400 76.969 1.00 55.60 150 PRO B CA 1
ATOM 10163 C C . PRO B 1 150 ? 25.890 26.217 78.231 1.00 52.20 150 PRO B C 1
ATOM 10164 O O . PRO B 1 150 ? 26.733 27.016 78.641 1.00 58.43 150 PRO B O 1
ATOM 10175 N N . LEU B 1 151 ? 24.727 26.003 78.851 1.00 56.33 151 LEU B N 1
ATOM 10176 C CA . LEU B 1 151 ? 24.436 26.684 80.108 1.00 52.48 151 LEU B CA 1
ATOM 10177 C C . LEU B 1 151 ? 25.413 26.280 81.205 1.00 49.52 151 LEU B C 1
ATOM 10178 O O . LEU B 1 151 ? 25.657 27.056 82.136 1.00 58.80 151 LEU B O 1
ATOM 10194 N N . PHE B 1 152 ? 25.979 25.079 81.119 1.00 50.69 152 PHE B N 1
ATOM 10195 C CA . PHE B 1 152 ? 26.857 24.588 82.170 1.00 46.11 152 PHE B CA 1
ATOM 10196 C C . PHE B 1 152 ? 27.784 23.523 81.607 1.00 52.43 152 PHE B C 1
ATOM 10197 O O . PHE B 1 152 ? 27.460 22.853 80.623 1.00 47.74 152 PHE B O 1
ATOM 10214 N N . VAL B 1 153 ? 28.947 23.387 82.242 1.00 45.96 153 VAL B N 1
ATOM 10215 C CA . VAL B 1 153 ? 29.876 22.284 81.991 1.00 49.88 153 VAL B CA 1
ATOM 10216 C C . VAL B 1 153 ? 30.223 21.730 83.371 1.00 54.20 153 VAL B C 1
ATOM 10217 O O . VAL B 1 153 ? 31.208 22.140 83.994 1.00 55.09 153 VAL B O 1
ATOM 10230 N N . ALA B 1 154 ? 29.412 20.796 83.856 1.00 50.59 154 ALA B N 1
ATOM 10231 C CA . ALA B 1 154 ? 29.423 20.400 85.254 1.00 54.40 154 ALA B CA 1
ATOM 10232 C C . ALA B 1 154 ? 30.141 19.072 85.456 1.00 55.53 154 ALA B C 1
ATOM 10233 O O . ALA B 1 154 ? 30.436 18.335 84.513 1.00 56.36 154 ALA B O 1
ATOM 10240 N N . LEU B 1 155 ? 30.422 18.779 86.723 1.00 58.95 155 LEU B N 1
ATOM 10241 C CA . LEU B 1 155 ? 30.959 17.499 87.149 1.00 52.95 155 LEU B CA 1
ATOM 10242 C C . LEU B 1 155 ? 29.866 16.696 87.840 1.00 53.77 155 LEU B C 1
ATOM 10243 O O . LEU B 1 155 ? 28.948 17.257 88.445 1.00 51.52 155 LEU B O 1
ATOM 10259 N N . GLN B 1 156 ? 29.978 15.369 87.749 1.00 53.34 156 GLN B N 1
ATOM 10260 C CA . GLN B 1 156 ? 29.006 14.496 88.394 1.00 53.86 156 GLN B CA 1
ATOM 10261 C C . GLN B 1 156 ? 29.045 14.614 89.911 1.00 56.57 156 GLN B C 1
ATOM 10262 O O . GLN B 1 156 ? 28.070 14.242 90.574 1.00 56.43 156 GLN B O 1
ATOM 10276 N N . SER B 1 157 ? 30.143 15.125 90.474 1.00 58.75 157 SER B N 1
ATOM 10277 C CA . SER B 1 157 ? 30.198 15.355 91.914 1.00 56.41 157 SER B CA 1
ATOM 10278 C C . SER B 1 157 ? 29.238 16.459 92.341 1.00 51.79 157 SER B C 1
ATOM 10279 O O . SER B 1 157 ? 28.787 16.475 93.492 1.00 51.07 157 SER B O 1
ATOM 10287 N N . GLU B 1 158 ? 28.911 17.382 91.433 1.00 50.25 158 GLU B N 1
ATOM 10288 C CA . GLU B 1 158 ? 27.970 18.449 91.747 1.00 52.78 158 GLU B CA 1
ATOM 10289 C C . GLU B 1 158 ? 26.575 17.930 92.069 1.00 60.93 158 GLU B C 1
ATOM 10290 O O . GLU B 1 158 ? 25.753 18.693 92.590 1.00 61.53 158 GLU B O 1
ATOM 10302 N N . VAL B 1 159 ? 26.282 16.668 91.765 1.00 58.24 159 VAL B N 1
ATOM 10303 C CA . VAL B 1 159 ? 24.980 16.082 92.064 1.00 58.61 159 VAL B CA 1
ATOM 10304 C C . VAL B 1 159 ? 24.976 15.696 93.539 1.00 55.95 159 VAL B C 1
ATOM 10305 O O . VAL B 1 159 ? 25.704 14.793 93.957 1.00 55.84 159 VAL B O 1
ATOM 10318 N N . GLU B 1 160 ? 24.151 16.381 94.332 1.00 59.73 160 GLU B N 1
ATOM 10319 C CA . GLU B 1 160 ? 24.174 16.231 95.777 1.00 63.80 160 GLU B CA 1
ATOM 10320 C C . GLU B 1 160 ? 22.929 15.503 96.269 1.00 61.64 160 GLU B C 1
ATOM 10321 O O . GLU B 1 160 ? 21.851 15.635 95.680 1.00 65.40 160 GLU B O 1
ATOM 10333 N N . PRO B 1 161 ? 23.044 14.718 97.346 1.00 55.70 161 PRO B N 1
ATOM 10334 C CA . PRO B 1 161 ? 21.841 14.153 97.975 1.00 52.95 161 PRO B CA 1
ATOM 10335 C C . PRO B 1 161 ? 20.807 15.225 98.271 1.00 61.36 161 PRO B C 1
ATOM 10336 O O . PRO B 1 161 ? 21.100 16.213 98.953 1.00 63.77 161 PRO B O 1
ATOM 10347 N N . GLY B 1 162 ? 19.595 15.041 97.754 1.00 62.17 162 GLY B N 1
ATOM 10348 C CA . GLY B 1 162 ? 18.528 16.005 97.903 1.00 60.49 162 GLY B CA 1
ATOM 10349 C C . GLY B 1 162 ? 18.175 16.742 96.634 1.00 59.93 162 GLY B C 1
ATOM 10350 O O . GLY B 1 162 ? 17.117 17.373 96.586 1.00 55.14 162 GLY B O 1
ATOM 10354 N N . ASN B 1 163 ? 19.024 16.684 95.604 1.00 54.29 163 ASN B N 1
ATOM 10355 C CA . ASN B 1 163 ? 18.709 17.357 94.349 1.00 55.51 163 ASN B CA 1
ATOM 10356 C C . ASN B 1 163 ? 17.395 16.855 93.761 1.00 56.34 163 ASN B C 1
ATOM 10357 O O . ASN B 1 163 ? 16.726 17.586 93.022 1.00 49.96 163 ASN B O 1
ATOM 10368 N N . ARG B 1 164 ? 17.009 15.616 94.083 1.00 54.96 164 ARG B N 1
ATOM 10369 C CA . ARG B 1 164 ? 15.774 15.050 93.554 1.00 51.07 164 ARG B CA 1
ATOM 10370 C C . ARG B 1 164 ? 14.568 15.928 93.852 1.00 56.87 164 ARG B C 1
ATOM 10371 O O . ARG B 1 164 ? 13.563 15.872 93.132 1.00 55.71 164 ARG B O 1
ATOM 10392 N N . GLU B 1 165 ? 14.642 16.741 94.909 1.00 61.38 165 GLU B N 1
ATOM 10393 C CA . GLU B 1 165 ? 13.544 17.646 95.227 1.00 56.33 165 GLU B CA 1
ATOM 10394 C C . GLU B 1 165 ? 13.249 18.600 94.075 1.00 53.94 165 GLU B C 1
ATOM 10395 O O . GLU B 1 165 ? 12.118 19.081 93.944 1.00 58.42 165 GLU B O 1
ATOM 10407 N N . HIS B 1 166 ? 14.242 18.877 93.231 1.00 53.42 166 HIS B N 1
ATOM 10408 C CA . HIS B 1 166 ? 14.098 19.859 92.165 1.00 54.24 166 HIS B CA 1
ATOM 10409 C C . HIS B 1 166 ? 13.521 19.282 90.877 1.00 52.21 166 HIS B C 1
ATOM 10410 O O . HIS B 1 166 ? 13.239 20.048 89.949 1.00 48.58 166 HIS B O 1
ATOM 10424 N N . ARG B 1 167 ? 13.341 17.967 90.791 1.00 55.85 167 ARG B N 1
ATOM 10425 C CA . ARG B 1 167 ? 12.825 17.374 89.566 1.00 48.64 167 ARG B CA 1
ATOM 10426 C C . ARG B 1 167 ? 11.422 17.908 89.279 1.00 44.51 167 ARG B C 1
ATOM 10427 O O . ARG B 1 167 ? 10.706 18.317 90.198 1.00 50.06 167 ARG B O 1
ATOM 10448 N N . PRO B 1 168 ? 11.000 17.915 88.015 1.00 45.02 168 PRO B N 1
ATOM 10449 C CA . PRO B 1 168 ? 9.665 18.435 87.698 1.00 37.70 168 PRO B CA 1
ATOM 10450 C C . PRO B 1 168 ? 8.587 17.662 88.441 1.00 46.07 168 PRO B C 1
ATOM 10451 O O . PRO B 1 168 ? 8.805 16.555 88.937 1.00 48.05 168 PRO B O 1
ATOM 10462 N N . ALA B 1 169 ? 7.402 18.269 88.513 1.00 47.16 169 ALA B N 1
ATOM 10463 C CA . ALA B 1 169 ? 6.294 17.638 89.218 1.00 48.12 169 ALA B CA 1
ATOM 10464 C C . ALA B 1 169 ? 5.682 16.498 88.414 1.00 50.93 169 ALA B C 1
ATOM 10465 O O . ALA B 1 169 ? 5.223 15.511 89.001 1.00 47.98 169 ALA B O 1
ATOM 10472 N N . ALA B 1 170 ? 5.673 16.606 87.085 1.00 48.52 170 ALA B N 1
ATOM 10473 C CA . ALA B 1 170 ? 5.154 15.557 86.218 1.00 44.81 170 ALA B CA 1
ATOM 10474 C C . ALA B 1 170 ? 6.139 14.408 86.020 1.00 49.42 170 ALA B C 1
ATOM 10475 O O . ALA B 1 170 ? 5.947 13.594 85.111 1.00 54.80 170 ALA B O 1
ATOM 10482 N N . TYR B 1 171 ? 7.181 14.333 86.836 1.00 42.57 171 TYR B N 1
ATOM 10483 C CA . TYR B 1 171 ? 8.159 13.259 86.718 1.00 46.33 171 TYR B CA 1
ATOM 10484 C C . TYR B 1 171 ? 7.485 11.916 86.978 1.00 43.80 171 TYR B C 1
ATOM 10485 O O . TYR B 1 171 ? 6.716 11.792 87.940 1.00 42.10 171 TYR B O 1
ATOM 10503 N N . PRO B 1 172 ? 7.733 10.890 86.149 1.00 44.13 172 PRO B N 1
ATOM 10504 C CA . PRO B 1 172 ? 8.587 10.876 84.952 1.00 42.53 172 PRO B CA 1
ATOM 10505 C C . PRO B 1 172 ? 7.868 11.319 83.676 1.00 35.09 172 PRO B C 1
ATOM 10506 O O . PRO B 1 172 ? 6.645 11.314 83.581 1.00 37.38 172 PRO B O 1
ATOM 10517 N N . PHE B 1 173 ? 8.658 11.711 82.681 1.00 34.27 173 PHE B N 1
ATOM 10518 C CA . PHE B 1 173 ? 8.142 12.187 81.402 1.00 37.55 173 PHE B CA 1
ATOM 10519 C C . PHE B 1 173 ? 7.467 11.059 80.631 1.00 32.74 173 PHE B C 1
ATOM 10520 O O . PHE B 1 173 ? 7.918 9.911 80.658 1.00 35.31 173 PHE B O 1
ATOM 10537 N N . ARG B 1 174 ? 6.368 11.390 79.948 1.00 38.38 174 ARG B N 1
ATOM 10538 C CA . ARG B 1 174 ? 5.641 10.441 79.106 1.00 36.64 174 ARG B CA 1
ATOM 10539 C C . ARG B 1 174 ? 6.096 10.639 77.663 1.00 32.26 174 ARG B C 1
ATOM 10540 O O . ARG B 1 174 ? 5.810 11.672 77.049 1.00 32.97 174 ARG B O 1
ATOM 10561 N N . HIS B 1 175 ? 6.793 9.643 77.122 1.00 36.86 175 HIS B N 1
ATOM 10562 C CA . HIS B 1 175 ? 7.416 9.753 75.812 1.00 32.74 175 HIS B CA 1
ATOM 10563 C C . HIS B 1 175 ? 6.428 9.395 74.710 1.00 31.00 175 HIS B C 1
ATOM 10564 O O . HIS B 1 175 ? 5.728 8.383 74.800 1.00 30.98 175 HIS B O 1
ATOM 10578 N N . ALA B 1 176 ? 6.382 10.221 73.672 1.00 31.40 176 ALA B N 1
ATOM 10579 C CA . ALA B 1 176 ? 5.800 9.789 72.413 1.00 30.17 176 ALA B CA 1
ATOM 10580 C C . ALA B 1 176 ? 6.801 8.896 71.689 1.00 33.23 176 ALA B C 1
ATOM 10581 O O . ALA B 1 176 ? 8.010 8.989 71.920 1.00 28.27 176 ALA B O 1
ATOM 10588 N N . PRO B 1 177 ? 6.327 8.015 70.807 1.00 29.79 177 PRO B N 1
ATOM 10589 C CA . PRO B 1 177 ? 7.259 7.081 70.151 1.00 31.67 177 PRO B CA 1
ATOM 10590 C C . PRO B 1 177 ? 8.416 7.776 69.450 1.00 29.61 177 PRO B C 1
ATOM 10591 O O . PRO B 1 177 ? 9.553 7.290 69.503 1.00 29.80 177 PRO B O 1
ATOM 10602 N N . GLY B 1 178 ? 8.161 8.909 68.807 1.00 30.32 178 GLY B N 1
ATOM 10603 C CA . GLY B 1 178 ? 9.177 9.630 68.075 1.00 29.65 178 GLY B CA 1
ATOM 10604 C C . GLY B 1 178 ? 10.010 10.600 68.878 1.00 35.99 178 GLY B C 1
ATOM 10605 O O . GLY B 1 178 ? 10.887 11.259 68.310 1.00 40.62 178 GLY B O 1
ATOM 10609 N N . ASP B 1 179 ? 9.775 10.718 70.178 1.00 27.47 179 ASP B N 1
ATOM 10610 C CA . ASP B 1 179 ? 10.576 11.626 70.992 1.00 28.29 179 ASP B CA 1
ATOM 10611 C C . ASP B 1 179 ? 12.017 11.128 71.047 1.00 36.78 179 ASP B C 1
ATOM 10612 O O . ASP B 1 179 ? 12.246 9.938 71.294 1.00 34.71 179 ASP B O 1
ATOM 10621 N N . PRO B 1 180 ? 13.009 11.989 70.818 1.00 31.94 180 PRO B N 1
ATOM 10622 C CA . PRO B 1 180 ? 14.400 11.538 70.923 1.00 31.20 180 PRO B CA 1
ATOM 10623 C C . PRO B 1 180 ? 14.802 11.270 72.362 1.00 28.44 180 PRO B C 1
ATOM 10624 O O . PRO B 1 180 ? 14.261 11.855 73.306 1.00 27.78 180 PRO B O 1
ATOM 10635 N N . ILE B 1 181 ? 15.790 10.381 72.517 1.00 28.96 181 ILE B N 1
ATOM 10636 C CA . ILE B 1 181 ? 16.284 10.032 73.837 1.00 34.12 181 ILE B CA 1
ATOM 10637 C C . ILE B 1 181 ? 17.822 9.980 73.926 1.00 36.03 181 ILE B C 1
ATOM 10638 O O . ILE B 1 181 ? 18.376 10.084 75.007 1.00 32.08 181 ILE B O 1
ATOM 10654 N N . LEU B 1 182 ? 18.489 9.824 72.779 1.00 26.37 182 LEU B N 1
ATOM 10655 C CA . LEU B 1 182 ? 19.917 9.499 72.815 1.00 32.48 182 LEU B CA 1
ATOM 10656 C C . LEU B 1 182 ? 20.575 9.948 71.523 1.00 35.86 182 LEU B C 1
ATOM 10657 O O . LEU B 1 182 ? 19.946 9.953 70.464 1.00 32.86 182 LEU B O 1
ATOM 10673 N N . ILE B 1 183 ? 21.850 10.324 71.627 1.00 37.25 183 ILE B N 1
ATOM 10674 C CA . ILE B 1 183 ? 22.686 10.614 70.467 1.00 31.27 183 ILE B CA 1
ATOM 10675 C C . ILE B 1 183 ? 24.036 9.944 70.684 1.00 35.70 183 ILE B C 1
ATOM 10676 O O . ILE B 1 183 ? 24.615 10.035 71.772 1.00 36.23 183 ILE B O 1
ATOM 10692 N N . SER B 1 184 ? 24.532 9.269 69.653 1.00 31.55 184 SER B N 1
ATOM 10693 C CA . SER B 1 184 ? 25.812 8.582 69.692 1.00 40.89 184 SER B CA 1
ATOM 10694 C C . SER B 1 184 ? 26.567 8.908 68.412 1.00 40.95 184 SER B C 1
ATOM 10695 O O . SER B 1 184 ? 25.982 9.362 67.425 1.00 36.76 184 SER B O 1
ATOM 10703 N N . HIS B 1 185 ? 27.877 8.677 68.431 1.00 33.62 185 HIS B N 1
ATOM 10704 C CA . HIS B 1 185 ? 28.726 9.047 67.310 1.00 39.17 185 HIS B CA 1
ATOM 10705 C C . HIS B 1 185 ? 29.295 7.816 66.616 1.00 36.44 185 HIS B C 1
ATOM 10706 O O . HIS B 1 185 ? 29.492 6.762 67.228 1.00 43.62 185 HIS B O 1
ATOM 10720 N N . SER B 1 186 ? 29.535 7.969 65.316 1.00 39.17 186 SER B N 1
ATOM 10721 C CA . SER B 1 186 ? 30.160 6.933 64.513 1.00 52.41 186 SER B CA 1
ATOM 10722 C C . SER B 1 186 ? 31.608 6.728 64.952 1.00 50.69 186 SER B C 1
ATOM 10723 O O . SER B 1 186 ? 32.170 7.506 65.729 1.00 43.99 186 SER B O 1
ATOM 10731 N N . SER B 1 187 ? 32.217 5.665 64.440 1.00 57.88 187 SER B N 1
ATOM 10732 C CA . SER B 1 187 ? 33.603 5.351 64.774 1.00 69.49 187 SER B CA 1
ATOM 10733 C C . SER B 1 187 ? 34.566 5.968 63.763 1.00 66.30 187 SER B C 1
ATOM 10734 O O . SER B 1 187 ? 34.859 5.375 62.726 1.00 73.50 187 SER B O 1
ATOM 10742 N N . THR B 1 189 ? 37.396 7.431 62.716 1.00 115.44 189 THR B N 1
ATOM 10743 C CA . THR B 1 189 ? 38.756 7.871 63.004 1.00 118.86 189 THR B CA 1
ATOM 10744 C C . THR B 1 189 ? 39.142 9.065 62.137 1.00 105.99 189 THR B C 1
ATOM 10745 O O . THR B 1 189 ? 39.969 9.887 62.530 1.00 101.74 189 THR B O 1
ATOM 10749 N N . THR B 1 190 ? 38.538 9.151 60.956 1.00 100.19 190 THR B N 1
ATOM 10750 C CA . THR B 1 190 ? 38.816 10.210 59.995 1.00 94.66 190 THR B CA 1
ATOM 10751 C C . THR B 1 190 ? 37.592 11.106 59.869 1.00 88.50 190 THR B C 1
ATOM 10752 O O . THR B 1 190 ? 36.465 10.614 59.752 1.00 84.99 190 THR B O 1
ATOM 10762 N N . GLY B 1 191 ? 37.820 12.416 59.889 1.00 82.41 191 GLY B N 1
ATOM 10763 C CA . GLY B 1 191 ? 36.741 13.372 59.769 1.00 70.61 191 GLY B CA 1
ATOM 10764 C C . GLY B 1 191 ? 35.940 13.498 61.048 1.00 58.61 191 GLY B C 1
ATOM 10765 O O . GLY B 1 191 ? 36.189 12.834 62.055 1.00 56.05 191 GLY B O 1
ATOM 10769 N N . ILE B 1 192 ? 34.955 14.383 61.000 1.00 48.99 192 ILE B N 1
ATOM 10770 C CA . ILE B 1 192 ? 34.055 14.555 62.146 1.00 51.89 192 ILE B CA 1
ATOM 10771 C C . ILE B 1 192 ? 33.100 13.367 62.205 1.00 41.69 192 ILE B C 1
ATOM 10772 O O . ILE B 1 192 ? 32.491 13.017 61.179 1.00 42.79 192 ILE B O 1
ATOM 10788 N N . PRO B 1 193 ? 32.935 12.714 63.356 1.00 41.16 193 PRO B N 1
ATOM 10789 C CA . PRO B 1 193 ? 31.981 11.601 63.425 1.00 47.51 193 PRO B CA 1
ATOM 10790 C C . PRO B 1 193 ? 30.564 12.061 63.118 1.00 42.72 193 PRO B C 1
ATOM 10791 O O . PRO B 1 193 ? 30.195 13.215 63.349 1.00 41.29 193 PRO B O 1
ATOM 10802 N N . LYS B 1 194 ? 29.771 11.140 62.581 1.00 37.13 194 LYS B N 1
ATOM 10803 C CA . LYS B 1 194 ? 28.349 11.386 62.385 1.00 41.50 194 LYS B CA 1
ATOM 10804 C C . LYS B 1 194 ? 27.618 11.201 63.709 1.00 33.41 194 LYS B C 1
ATOM 10805 O O . LYS B 1 194 ? 27.976 10.339 64.514 1.00 37.00 194 LYS B O 1
ATOM 10824 N N . SER B 1 195 ? 26.598 12.023 63.937 1.00 34.89 195 SER B N 1
ATOM 10825 C CA . SER B 1 195 ? 25.840 12.019 65.186 1.00 36.85 195 SER B CA 1
ATOM 10826 C C . SER B 1 195 ? 24.442 11.475 64.904 1.00 33.25 195 SER B C 1
ATOM 10827 O O . SER B 1 195 ? 23.573 12.199 64.412 1.00 38.65 195 SER B O 1
ATOM 10835 N N . ALA B 1 196 ? 24.228 10.203 65.222 1.00 37.24 196 ALA B N 1
ATOM 10836 C CA . ALA B 1 196 ? 22.946 9.544 65.006 1.00 35.56 196 ALA B CA 1
ATOM 10837 C C . ALA B 1 196 ? 22.129 9.589 66.289 1.00 28.05 196 ALA B C 1
ATOM 10838 O O . ALA B 1 196 ? 22.648 9.294 67.370 1.00 38.03 196 ALA B O 1
ATOM 10845 N N . PHE B 1 197 ? 20.857 9.955 66.171 1.00 26.30 197 PHE B N 1
ATOM 10846 C CA . PHE B 1 197 ? 19.956 9.998 67.313 1.00 32.63 197 PHE B CA 1
ATOM 10847 C C . PHE B 1 197 ? 18.937 8.870 67.222 1.00 35.46 197 PHE B C 1
ATOM 10848 O O . PHE B 1 197 ? 18.595 8.395 66.135 1.00 26.20 197 PHE B O 1
ATOM 10865 N N . HIS B 1 198 ? 18.482 8.426 68.389 1.00 33.28 198 HIS B N 1
ATOM 10866 C CA . HIS B 1 198 ? 17.524 7.341 68.513 1.00 32.60 198 HIS B CA 1
ATOM 10867 C C . HIS B 1 198 ? 16.328 7.822 69.322 1.00 34.49 198 HIS B C 1
ATOM 10868 O O . HIS B 1 198 ? 16.448 8.719 70.163 1.00 28.79 198 HIS B O 1
ATOM 10882 N N . THR B 1 199 ? 15.175 7.220 69.056 1.00 29.04 199 THR B N 1
ATOM 10883 C CA . THR B 1 199 ? 13.931 7.605 69.697 1.00 30.30 199 THR B CA 1
ATOM 10884 C C . THR B 1 199 ? 13.504 6.561 70.722 1.00 33.32 199 THR B C 1
ATOM 10885 O O . THR B 1 199 ? 14.012 5.438 70.766 1.00 29.88 199 THR B O 1
ATOM 10896 N N . HIS B 1 200 ? 12.553 6.971 71.557 1.00 39.08 200 HIS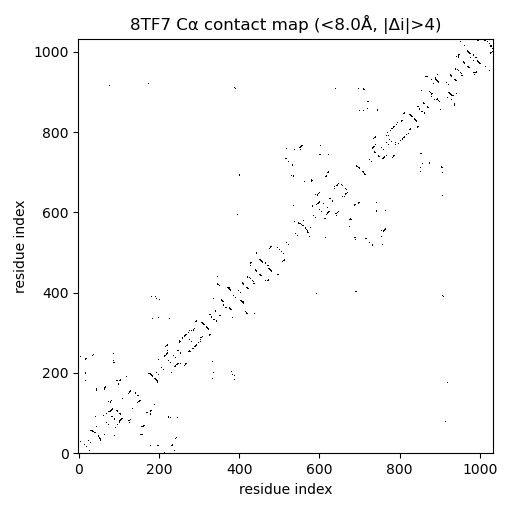 B N 1
ATOM 10897 C CA . HIS B 1 200 ? 11.822 6.083 72.451 1.00 33.97 200 HIS B CA 1
ATOM 10898 C C . HIS B 1 200 ? 11.525 4.750 71.783 1.00 32.25 200 HIS B C 1
ATOM 10899 O O . HIS B 1 200 ? 11.675 3.691 72.401 1.00 31.56 200 HIS B O 1
ATOM 10913 N N . GLU B 1 201 ? 11.124 4.792 70.513 1.00 32.34 201 GLU B N 1
ATOM 10914 C CA . GLU B 1 201 ? 10.702 3.601 69.788 1.00 28.70 201 GLU B CA 1
ATOM 10915 C C . GLU B 1 201 ? 11.868 2.876 69.120 1.00 33.23 201 GLU B C 1
ATOM 10916 O O . GLU B 1 201 ? 12.013 1.661 69.282 1.00 30.32 201 GLU B O 1
ATOM 10928 N N . THR B 1 202 ? 12.708 3.601 68.375 1.00 29.20 202 THR B N 1
ATOM 10929 C CA . THR B 1 202 ? 13.694 2.938 67.527 1.00 27.88 202 THR B CA 1
ATOM 10930 C C . THR B 1 202 ? 14.676 2.112 68.348 1.00 30.46 202 THR B C 1
ATOM 10931 O O . THR B 1 202 ? 15.062 1.009 67.943 1.00 27.70 202 THR B O 1
ATOM 10942 N N . LEU B 1 203 ? 15.097 2.628 69.503 1.00 34.48 203 LEU B N 1
ATOM 10943 C CA . LEU B 1 203 ? 16.135 1.954 70.275 1.00 41.51 203 LEU B CA 1
ATOM 10944 C C . LEU B 1 203 ? 15.652 0.646 70.891 1.00 37.03 203 LEU B C 1
ATOM 10945 O O . LEU B 1 203 ? 16.484 -0.180 71.281 1.00 44.55 203 LEU B O 1
ATOM 10961 N N . PHE B 1 204 ? 14.338 0.434 70.981 1.00 31.00 204 PHE B N 1
ATOM 10962 C CA . PHE B 1 204 ? 13.784 -0.791 71.540 1.00 34.64 204 PHE B CA 1
ATOM 10963 C C . PHE B 1 204 ? 13.001 -1.610 70.523 1.00 31.13 204 PHE B C 1
ATOM 10964 O O . PHE B 1 204 ? 12.423 -2.640 70.889 1.00 30.10 204 PHE B O 1
ATOM 10981 N N . HIS B 1 205 ? 12.965 -1.186 69.262 1.00 30.35 205 HIS B N 1
ATOM 10982 C CA . HIS B 1 205 ? 12.139 -1.880 68.282 1.00 31.83 205 HIS B CA 1
ATOM 10983 C C . HIS B 1 205 ? 12.651 -3.290 68.022 1.00 25.24 205 HIS B C 1
ATOM 10984 O O . HIS B 1 205 ? 11.864 -4.242 67.969 1.00 28.83 205 HIS B O 1
ATOM 10998 N N . GLY B 1 206 ? 13.964 -3.445 67.854 1.00 29.57 206 GLY B N 1
ATOM 10999 C CA . GLY B 1 206 ? 14.515 -4.767 67.607 1.00 28.34 206 GLY B CA 1
ATOM 11000 C C . GLY B 1 206 ? 14.383 -5.689 68.804 1.00 34.82 206 GLY B C 1
ATOM 11001 O O . GLY B 1 206 ? 14.113 -6.885 68.651 1.00 28.69 206 GLY B O 1
ATOM 11005 N N . ALA B 1 207 ? 14.565 -5.151 70.011 1.00 29.62 207 ALA B N 1
ATOM 11006 C CA . ALA B 1 207 ? 14.475 -5.986 71.203 1.00 30.22 207 ALA B CA 1
ATOM 11007 C C . ALA B 1 207 ? 13.042 -6.438 71.454 1.00 30.32 207 ALA B C 1
ATOM 11008 O O . ALA B 1 207 ? 12.809 -7.585 71.853 1.00 33.07 207 ALA B O 1
ATOM 11015 N N . LEU B 1 208 ? 12.067 -5.554 71.232 1.00 30.18 208 LEU B N 1
ATOM 11016 C CA . LEU B 1 208 ? 10.676 -5.941 71.439 1.00 31.58 208 LEU B CA 1
ATOM 11017 C C . LEU B 1 208 ? 10.212 -6.910 70.359 1.00 27.61 208 LEU B C 1
ATOM 11018 O O . LEU B 1 208 ? 9.438 -7.833 70.635 1.00 30.40 208 LEU B O 1
ATOM 11034 N N . SER B 1 209 ? 10.672 -6.716 69.122 1.00 27.63 209 SER B N 1
ATOM 11035 C CA . SER B 1 209 ? 10.300 -7.631 68.049 1.00 26.35 209 SER B CA 1
ATOM 11036 C C . SER B 1 209 ? 10.824 -9.034 68.331 1.00 35.83 209 SER B C 1
ATOM 11037 O O . SER B 1 209 ? 10.097 -10.024 68.186 1.00 28.75 209 SER B O 1
ATOM 11045 N N . ARG B 1 210 ? 12.093 -9.137 68.736 1.00 29.92 210 ARG B N 1
ATOM 11046 C CA . ARG B 1 210 ? 12.661 -10.439 69.068 1.00 29.34 210 ARG B CA 1
ATOM 11047 C C . ARG B 1 210 ? 11.926 -11.066 70.247 1.00 30.76 210 ARG B C 1
ATOM 11048 O O . ARG B 1 210 ? 11.586 -12.255 70.223 1.00 25.25 210 ARG B O 1
ATOM 11069 N N . LEU B 1 211 ? 11.672 -10.276 71.293 1.00 30.53 211 LEU B N 1
ATOM 11070 C CA . LEU B 1 211 ? 10.918 -10.774 72.439 1.00 30.00 211 LEU B CA 1
ATOM 11071 C C . LEU B 1 211 ? 9.579 -11.356 72.000 1.00 34.14 211 LEU B C 1
ATOM 11072 O O . LEU B 1 211 ? 9.178 -12.435 72.451 1.00 29.05 211 LEU B O 1
ATOM 11088 N N . ALA B 1 212 ? 8.869 -10.647 71.117 1.00 24.17 212 ALA B N 1
ATOM 11089 C CA . ALA B 1 212 ? 7.601 -11.156 70.609 1.00 28.87 212 ALA B CA 1
ATOM 11090 C C . ALA B 1 212 ? 7.763 -12.530 69.975 1.00 32.48 212 ALA B C 1
ATOM 11091 O O . ALA B 1 212 ? 6.846 -13.358 70.040 1.00 31.22 212 ALA B O 1
ATOM 11098 N N . ASP B 1 213 ? 8.911 -12.789 69.355 1.00 22.69 213 ASP B N 1
ATOM 11099 C CA . ASP B 1 213 ? 9.185 -14.064 68.711 1.00 25.28 213 ASP B CA 1
ATOM 11100 C C . ASP B 1 213 ? 9.765 -15.093 69.674 1.00 32.54 213 ASP B C 1
ATOM 11101 O O . ASP B 1 213 ? 10.210 -16.157 69.231 1.00 35.98 213 ASP B O 1
ATOM 11110 N N . GLY B 1 214 ? 9.771 -14.803 70.971 1.00 28.61 214 GLY B N 1
ATOM 11111 C CA . GLY B 1 214 ? 10.360 -15.714 71.931 1.00 32.34 214 GLY B CA 1
ATOM 11112 C C . GLY B 1 214 ? 11.868 -15.784 71.873 1.00 31.05 214 GLY B C 1
ATOM 11113 O O . GLY B 1 214 ? 12.442 -16.851 72.114 1.00 34.76 214 GLY B O 1
ATOM 11117 N N . LEU B 1 215 ? 12.530 -14.671 71.565 1.00 28.83 215 LEU B N 1
ATOM 11118 C CA . LEU B 1 215 ? 13.978 -14.629 71.437 1.00 27.47 215 LEU B CA 1
ATOM 11119 C C . LEU B 1 215 ? 14.535 -13.465 72.246 1.00 31.90 215 LEU B C 1
ATOM 11120 O O . LEU B 1 215 ? 13.830 -12.504 72.559 1.00 31.59 215 LEU B O 1
ATOM 11136 N N . ASP B 1 216 ? 15.821 -13.572 72.582 1.00 34.98 216 ASP B N 1
ATOM 11137 C CA . ASP B 1 216 ? 16.547 -12.530 73.307 1.00 25.43 216 ASP B CA 1
ATOM 11138 C C . ASP B 1 216 ? 15.748 -12.030 74.508 1.00 29.37 216 ASP B C 1
ATOM 11139 O O . ASP B 1 216 ? 15.624 -10.826 74.747 1.00 33.92 216 ASP B O 1
ATOM 11148 N N . CYS B 1 217 ? 15.206 -12.971 75.276 1.00 23.49 217 CYS B N 1
ATOM 11149 C CA . CYS B 1 217 ? 14.332 -12.644 76.397 1.00 31.85 217 CYS B CA 1
ATOM 11150 C C . CYS B 1 217 ? 14.536 -13.627 77.543 1.00 26.11 217 CYS B C 1
ATOM 11151 O O . CYS B 1 217 ? 13.591 -14.220 78.063 1.00 33.84 217 CYS B O 1
ATOM 11159 N N . SER B 1 218 ? 15.784 -13.799 77.958 1.00 29.88 218 SER B N 1
ATOM 11160 C CA . SER B 1 218 ? 16.117 -14.640 79.097 1.00 33.38 218 SER B CA 1
ATOM 11161 C C . SER B 1 218 ? 16.425 -13.780 80.318 1.00 33.58 218 SER B C 1
ATOM 11162 O O .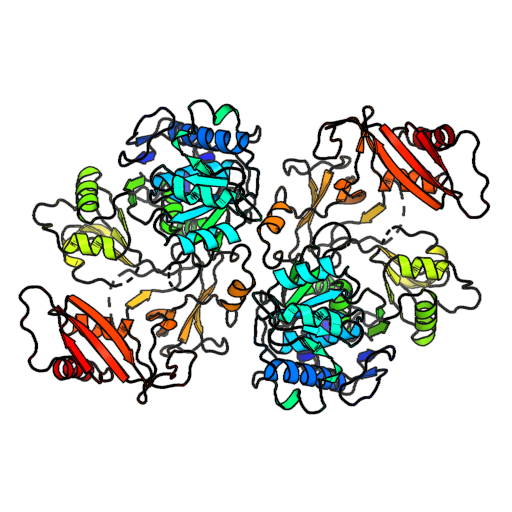 SER B 1 218 ? 16.691 -12.579 80.215 1.00 29.69 218 SER B O 1
ATOM 11170 N N . THR B 1 219 ? 16.378 -14.417 81.488 1.00 33.37 219 THR B N 1
ATOM 11171 C CA . THR B 1 219 ? 16.774 -13.792 82.741 1.00 29.62 219 THR B CA 1
ATOM 11172 C C . THR B 1 219 ? 18.244 -14.037 83.068 1.00 30.52 219 THR B C 1
ATOM 11173 O O . THR B 1 219 ? 18.658 -13.847 84.217 1.00 29.02 219 THR B O 1
ATOM 11184 N N . ARG B 1 220 ? 19.036 -14.442 82.079 1.00 33.93 220 ARG B N 1
ATOM 11185 C CA . ARG B 1 220 ? 20.413 -14.841 82.324 1.00 33.11 220 ARG B CA 1
ATOM 11186 C C . ARG B 1 220 ? 21.273 -13.651 82.732 1.00 35.88 220 ARG B C 1
ATOM 11187 O O . ARG B 1 220 ? 21.119 -12.541 82.215 1.00 41.73 220 ARG B O 1
ATOM 11208 N N . LYS B 1 221 ? 22.187 -13.894 83.671 1.00 36.22 221 LYS B N 1
ATOM 11209 C CA . LYS B 1 221 ? 23.132 -12.868 84.094 1.00 37.80 221 LYS B CA 1
ATOM 11210 C C . LYS B 1 221 ? 24.030 -12.474 82.929 1.00 34.15 221 LYS B C 1
ATOM 11211 O O . LYS B 1 221 ? 24.567 -13.335 82.227 1.00 38.39 221 LYS B O 1
ATOM 11230 N N . ARG B 1 222 ? 24.197 -11.168 82.726 1.00 40.98 222 ARG B N 1
ATOM 11231 C CA . ARG B 1 222 ? 24.953 -10.645 81.594 1.00 40.49 222 ARG B CA 1
ATOM 11232 C C . ARG B 1 222 ? 25.977 -9.635 82.087 1.00 41.50 222 ARG B C 1
ATOM 11233 O O . ARG B 1 222 ? 25.616 -8.640 82.725 1.00 36.15 222 ARG B O 1
ATOM 11254 N N . LEU B 1 223 ? 27.250 -9.892 81.788 1.00 41.35 223 LEU B N 1
ATOM 11255 C CA . LEU B 1 223 ? 28.332 -8.965 82.095 1.00 39.80 223 LEU B CA 1
ATOM 11256 C C . LEU B 1 223 ? 28.576 -8.082 80.876 1.00 36.46 223 LEU B C 1
ATOM 11257 O O . LEU B 1 223 ? 28.900 -8.585 79.794 1.00 34.25 223 LEU B O 1
ATOM 11273 N N . LEU B 1 224 ? 28.423 -6.771 81.053 1.00 42.55 224 LEU B N 1
ATOM 11274 C CA . LEU B 1 224 ? 28.544 -5.807 79.962 1.00 43.40 224 LEU B CA 1
ATOM 11275 C C . LEU B 1 224 ? 29.890 -5.099 80.084 1.00 42.19 224 LEU B C 1
ATOM 11276 O O . LEU B 1 224 ? 30.073 -4.230 80.939 1.00 36.00 224 LEU B O 1
ATOM 11292 N N . ALA B 1 225 ? 30.834 -5.481 79.224 1.00 42.66 225 ALA B N 1
ATOM 11293 C CA . ALA B 1 225 ? 32.117 -4.801 79.103 1.00 42.01 225 ALA B CA 1
ATOM 11294 C C . ALA B 1 225 ? 32.217 -4.045 77.781 1.00 46.26 225 ALA B C 1
ATOM 11295 O O . ALA B 1 225 ? 33.311 -3.865 77.239 1.00 40.82 225 ALA B O 1
ATOM 11302 N N . LEU B 1 226 ? 31.077 -3.606 77.250 1.00 51.86 226 LEU B N 1
ATOM 11303 C CA . LEU B 1 226 ? 31.047 -2.871 75.998 1.00 53.45 226 LEU B CA 1
ATOM 11304 C C . LEU B 1 226 ? 31.484 -1.426 76.217 1.00 51.31 226 LEU B C 1
ATOM 11305 O O . LEU B 1 226 ? 31.361 -0.894 77.324 1.00 55.31 226 LEU B O 1
ATOM 11321 N N . PRO B 1 227 ? 32.000 -0.771 75.179 1.00 53.67 227 PRO B N 1
ATOM 11322 C CA . PRO B 1 227 ? 32.245 0.675 75.271 1.00 53.87 227 PRO B CA 1
ATOM 11323 C C . PRO B 1 227 ? 30.972 1.406 75.673 1.00 47.75 227 PRO B C 1
ATOM 11324 O O . PRO B 1 227 ? 29.917 1.242 75.056 1.00 51.09 227 PRO B O 1
ATOM 11335 N N . GLY B 1 228 ? 31.077 2.219 76.725 1.00 40.61 228 GLY B N 1
ATOM 11336 C CA . GLY B 1 228 ? 29.900 2.832 77.311 1.00 46.41 228 GLY B CA 1
ATOM 11337 C C . GLY B 1 228 ? 29.171 3.795 76.400 1.00 44.61 228 GLY B C 1
ATOM 11338 O O . GLY B 1 228 ? 27.980 4.048 76.610 1.00 39.76 228 GLY B O 1
ATOM 11342 N N . HIS B 1 229 ? 29.853 4.346 75.399 1.00 41.26 229 HIS B N 1
ATOM 11343 C CA . HIS B 1 229 ? 29.249 5.336 74.518 1.00 44.55 229 HIS B CA 1
ATOM 11344 C C . HIS B 1 229 ? 28.552 4.717 73.315 1.00 46.47 229 HIS B C 1
ATOM 11345 O O . HIS B 1 229 ? 27.919 5.444 72.543 1.00 49.54 229 HIS B O 1
ATOM 11359 N N . HIS B 1 230 ? 28.656 3.409 73.131 1.00 46.76 230 HIS B N 1
ATOM 11360 C CA . HIS B 1 230 ? 27.980 2.759 72.023 1.00 52.25 230 HIS B CA 1
ATOM 11361 C C . HIS B 1 230 ? 26.532 2.512 72.388 1.00 47.40 230 HIS B C 1
ATOM 11362 O O . HIS B 1 230 ? 26.199 2.241 73.544 1.00 41.93 230 HIS B O 1
ATOM 11376 N N . VAL B 1 231 ? 25.656 2.628 71.392 1.00 50.73 231 VAL B N 1
ATOM 11377 C CA . VAL B 1 231 ? 24.263 2.290 71.646 1.00 61.99 231 VAL B CA 1
ATOM 11378 C C . VAL B 1 231 ? 24.199 0.929 72.327 1.00 58.02 231 VAL B C 1
ATOM 11379 O O . VAL B 1 231 ? 23.518 0.757 73.346 1.00 53.67 231 VAL B O 1
ATOM 11392 N N . SER B 1 232 ? 24.953 -0.049 71.801 1.00 59.02 232 SER B N 1
ATOM 11393 C CA . SER B 1 232 ? 24.860 -1.425 72.285 1.00 60.50 232 SER B CA 1
ATOM 11394 C C . SER B 1 232 ? 24.950 -1.507 73.806 1.00 51.23 232 SER B C 1
ATOM 11395 O O . SER B 1 232 ? 24.244 -2.303 74.435 1.00 38.59 232 SER B O 1
ATOM 11403 N N . ALA B 1 233 ? 25.812 -0.694 74.416 1.00 43.48 233 ALA B N 1
ATOM 11404 C CA . ALA B 1 233 ? 25.918 -0.722 75.869 1.00 39.95 233 ALA B CA 1
ATOM 11405 C C . ALA B 1 233 ? 24.624 -0.265 76.533 1.00 39.44 233 ALA B C 1
ATOM 11406 O O . ALA B 1 233 ? 24.262 -0.777 77.599 1.00 38.56 233 ALA B O 1
ATOM 11413 N N . MET B 1 234 ? 23.923 0.701 75.958 1.00 37.90 234 MET B N 1
ATOM 11414 C CA . MET B 1 234 ? 22.716 1.292 76.588 1.00 38.51 234 MET B CA 1
ATOM 11415 C C . MET B 1 234 ? 21.481 0.413 76.386 1.00 41.37 234 MET B C 1
ATOM 11416 O O . MET B 1 234 ? 20.691 0.336 77.310 1.00 37.06 234 MET B O 1
ATOM 11430 N N . SER B 1 235 ? 21.314 -0.199 75.221 1.00 42.00 235 SER B N 1
ATOM 11431 C CA . SER B 1 235 ? 20.155 -1.056 74.876 1.00 49.12 235 SER B CA 1
ATOM 11432 C C . SER B 1 235 ? 20.171 -2.363 75.666 1.00 39.95 235 SER B C 1
ATOM 11433 O O . SER B 1 235 ? 19.106 -2.859 75.893 1.00 33.26 235 SER B O 1
ATOM 11441 N N . ASN B 1 236 ? 21.334 -2.951 75.888 1.00 38.92 236 ASN B N 1
ATOM 11442 C CA . ASN B 1 236 ? 21.564 -4.198 76.603 1.00 39.80 236 ASN B CA 1
ATOM 11443 C C . ASN B 1 236 ? 21.423 -3.980 78.097 1.00 36.08 236 ASN B C 1
ATOM 11444 O O . ASN B 1 236 ? 20.943 -4.866 78.813 1.00 34.81 236 ASN B O 1
ATOM 11455 N N . THR B 1 237 ? 21.791 -2.792 78.576 1.00 32.96 237 THR B N 1
ATOM 11456 C CA . THR B 1 237 ? 21.477 -2.429 79.951 1.00 37.68 237 THR B CA 1
ATOM 11457 C C . THR B 1 237 ? 19.968 -2.315 80.142 1.00 36.03 237 THR B C 1
ATOM 11458 O O . THR B 1 237 ? 19.386 -2.978 81.009 1.00 35.87 237 THR B O 1
ATOM 11469 N N . LEU B 1 238 ? 19.312 -1.484 79.325 1.00 32.27 238 LEU B N 1
ATOM 11470 C CA . LEU B 1 238 ? 17.872 -1.293 79.475 1.00 38.99 238 LEU B CA 1
ATOM 11471 C C . LEU B 1 238 ? 17.111 -2.584 79.196 1.00 35.94 238 LEU B C 1
ATOM 11472 O O . LEU B 1 238 ? 16.088 -2.859 79.834 1.00 30.67 238 LEU B O 1
ATOM 11488 N N . LEU B 1 239 ? 17.591 -3.387 78.244 1.00 33.49 239 LEU B N 1
ATOM 11489 C CA . LEU B 1 239 ? 16.943 -4.665 77.965 1.00 30.61 239 LEU B CA 1
ATOM 11490 C C . LEU B 1 239 ? 17.033 -5.592 79.171 1.00 32.57 239 LEU B C 1
ATOM 11491 O O . LEU B 1 239 ? 16.048 -6.231 79.555 1.00 27.69 239 LEU B O 1
ATOM 11507 N N . GLY B 1 240 ? 18.216 -5.678 79.782 1.00 34.58 240 GLY B N 1
ATOM 11508 C CA . GLY B 1 240 ? 18.378 -6.558 80.927 1.00 32.91 240 GLY B CA 1
ATOM 11509 C C . GLY B 1 240 ? 17.463 -6.187 82.076 1.00 36.28 240 GLY B C 1
ATOM 11510 O O . GLY B 1 240 ? 16.791 -7.045 82.656 1.00 38.78 240 GLY B O 1
ATOM 11514 N N . LEU B 1 241 ? 17.424 -4.897 82.420 1.00 34.20 241 LEU B N 1
ATOM 11515 C CA . LEU B 1 241 ? 16.523 -4.441 83.473 1.00 36.78 241 LEU B CA 1
ATOM 11516 C C . LEU B 1 241 ? 15.075 -4.793 83.148 1.00 34.54 241 LEU B C 1
ATOM 11517 O O . LEU B 1 241 ? 14.289 -5.110 84.049 1.00 36.53 241 LEU B O 1
ATOM 11533 N N . THR B 1 242 ? 14.706 -4.753 81.865 1.00 35.70 242 THR B N 1
ATOM 11534 C CA . THR B 1 242 ? 13.331 -5.066 81.484 1.00 36.10 242 THR B CA 1
ATOM 11535 C C . THR B 1 242 ? 13.024 -6.546 81.680 1.00 35.89 242 THR B C 1
ATOM 11536 O O . THR B 1 242 ? 11.951 -6.903 82.178 1.00 34.82 242 THR B O 1
ATOM 11547 N N . LEU B 1 243 ? 13.952 -7.423 81.291 1.00 34.64 243 LEU B N 1
ATOM 11548 C CA . LEU B 1 243 ? 13.747 -8.856 81.447 1.00 38.41 243 LEU B CA 1
ATOM 11549 C C . LEU B 1 243 ? 13.855 -9.315 82.895 1.00 39.32 243 LEU B C 1
ATOM 11550 O O . LEU B 1 243 ? 13.503 -10.464 83.190 1.00 35.45 243 LEU B O 1
ATOM 11566 N N . GLY B 1 244 ? 14.312 -8.454 83.800 1.00 36.76 244 GLY B N 1
ATOM 11567 C CA . GLY B 1 244 ? 14.628 -8.896 85.141 1.00 28.91 244 GLY B CA 1
ATOM 11568 C C . GLY B 1 244 ? 15.915 -9.675 85.227 1.00 33.93 244 GLY B C 1
ATOM 11569 O O . GLY B 1 244 ? 16.091 -10.469 86.157 1.00 31.52 244 GLY B O 1
ATOM 11573 N N . ALA B 1 245 ? 16.817 -9.482 84.265 1.00 35.06 245 ALA B N 1
ATOM 11574 C CA . ALA B 1 245 ? 18.103 -10.165 84.210 1.00 35.50 245 ALA B CA 1
ATOM 11575 C C . ALA B 1 245 ? 19.144 -9.371 84.983 1.00 35.68 245 ALA B C 1
ATOM 11576 O O . ALA B 1 245 ? 19.248 -8.153 84.795 1.00 32.59 245 ALA B O 1
ATOM 11583 N N . PRO B 1 246 ? 19.928 -10.004 85.855 1.00 39.84 246 PRO B N 1
ATOM 11584 C CA . PRO B 1 246 ? 21.012 -9.269 86.518 1.00 38.92 246 PRO B CA 1
ATOM 11585 C C . PRO B 1 246 ? 21.969 -8.686 85.487 1.00 37.13 246 PRO B C 1
ATOM 11586 O O . PRO B 1 246 ? 22.453 -9.388 84.595 1.00 39.07 246 PRO B O 1
ATOM 11597 N N . VAL B 1 247 ? 22.225 -7.387 85.608 1.00 34.72 247 VAL B N 1
ATOM 11598 C CA . VAL B 1 247 ? 23.144 -6.668 84.734 1.00 39.81 247 VAL B CA 1
ATOM 11599 C C . VAL B 1 247 ? 24.399 -6.333 85.527 1.00 35.68 247 VAL B C 1
ATOM 11600 O O . VAL B 1 247 ? 24.318 -5.900 86.683 1.00 34.66 247 VAL B O 1
ATOM 11613 N N . VAL B 1 248 ? 25.559 -6.532 84.906 1.00 37.35 248 VAL B N 1
ATOM 11614 C CA . VAL B 1 248 ? 26.849 -6.294 85.545 1.00 41.85 248 VAL B CA 1
ATOM 11615 C C . VAL B 1 248 ? 27.663 -5.369 84.652 1.00 37.00 248 VAL B C 1
ATOM 11616 O O . VAL B 1 248 ? 28.030 -5.746 83.532 1.00 36.59 248 VAL B O 1
ATOM 11629 N N . HIS B 1 249 ? 27.951 -4.168 85.149 1.00 39.70 249 HIS B N 1
ATOM 11630 C CA . HIS B 1 249 ? 28.726 -3.182 84.409 1.00 36.57 249 HIS B CA 1
ATOM 11631 C C . HIS B 1 249 ? 30.202 -3.293 84.772 1.00 44.78 249 HIS B C 1
ATOM 11632 O O . HIS B 1 249 ? 30.564 -3.254 85.953 1.00 41.85 249 HIS B O 1
ATOM 11646 N N . TYR B 1 250 ? 31.051 -3.427 83.753 1.00 42.82 250 TYR B N 1
ATOM 11647 C CA . TYR B 1 250 ? 32.499 -3.422 83.923 1.00 41.40 250 TYR B CA 1
ATOM 11648 C C . TYR B 1 250 ? 33.085 -2.366 82.998 1.00 43.93 250 TYR B C 1
ATOM 11649 O O . TYR B 1 250 ? 32.903 -2.436 81.778 1.00 41.61 250 TYR B O 1
ATOM 11667 N N . THR B 1 251 ? 33.810 -1.420 83.589 1.00 47.20 251 THR B N 1
ATOM 11668 C CA . THR B 1 251 ? 34.407 -0.266 82.890 1.00 45.16 251 THR B CA 1
ATOM 11669 C C . THR B 1 251 ? 35.782 -0.626 82.334 1.00 40.72 251 THR B C 1
ATOM 11670 O O . THR B 1 251 ? 36.246 0.112 81.460 1.00 43.30 251 THR B O 1
ATOM 11681 N N . ASP B 1 252 ? 36.409 -1.699 82.821 1.00 45.91 252 ASP B N 1
ATOM 11682 C CA . ASP B 1 252 ? 37.747 -2.083 82.393 1.00 46.62 252 ASP B CA 1
ATOM 11683 C C . ASP B 1 252 ? 37.646 -3.129 81.295 1.00 50.42 252 ASP B C 1
ATOM 11684 O O . ASP B 1 252 ? 37.167 -4.245 81.561 1.00 52.19 252 ASP B O 1
ATOM 11693 N N . PRO B 1 253 ? 38.084 -2.844 80.069 1.00 57.60 253 PRO B N 1
ATOM 11694 C CA . PRO B 1 253 ? 38.015 -3.841 78.995 1.00 57.21 253 PRO B CA 1
ATOM 11695 C C . PRO B 1 253 ? 39.212 -4.775 78.915 1.00 56.42 253 PRO B C 1
ATOM 11696 O O . PRO B 1 253 ? 39.207 -5.676 78.068 1.00 59.64 253 PRO B O 1
ATOM 11707 N N . SER B 1 254 ? 40.229 -4.583 79.752 1.00 50.73 254 SER B N 1
ATOM 11708 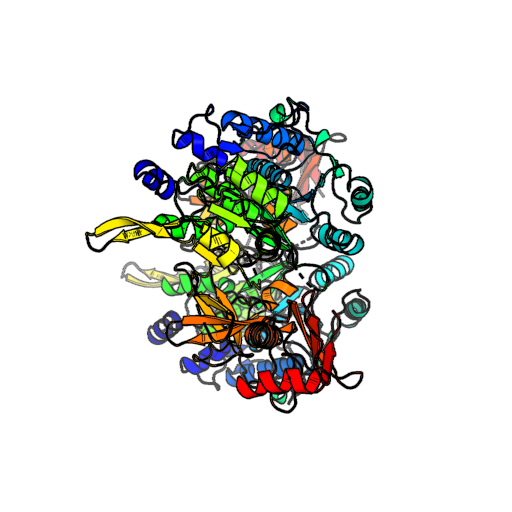C CA . SER B 1 254 ? 41.382 -5.473 79.745 1.00 59.27 254 SER B CA 1
ATOM 11709 C C . SER B 1 254 ? 40.929 -6.914 79.929 1.00 55.77 254 SER B C 1
ATOM 11710 O O . SER B 1 254 ? 40.112 -7.214 80.803 1.00 51.17 254 SER B O 1
ATOM 11718 N N . GLY B 1 255 ? 41.460 -7.804 79.093 1.00 58.97 255 GLY B N 1
ATOM 11719 C CA . GLY B 1 255 ? 41.093 -9.204 79.202 1.00 60.73 255 GLY B CA 1
ATOM 11720 C C . GLY B 1 255 ? 41.219 -9.740 80.612 1.00 55.93 255 GLY B C 1
ATOM 11721 O O . GLY B 1 255 ? 40.438 -10.600 81.028 1.00 63.50 255 GLY B O 1
ATOM 11725 N N . LYS B 1 256 ? 42.192 -9.233 81.372 1.00 53.98 256 LYS B N 1
ATOM 11726 C CA . LYS B 1 256 ? 42.379 -9.702 82.740 1.00 59.25 256 LYS B CA 1
ATOM 11727 C C . LYS B 1 256 ? 41.222 -9.273 83.635 1.00 55.05 256 LYS B C 1
ATOM 11728 O O . LYS B 1 256 ? 40.723 -10.073 84.435 1.00 51.80 256 LYS B O 1
ATOM 11747 N N . ALA B 1 257 ? 40.780 -8.019 83.514 1.00 49.33 257 ALA B N 1
ATOM 11748 C CA . ALA B 1 257 ? 39.690 -7.541 84.360 1.00 48.74 257 ALA B CA 1
ATOM 11749 C C . ALA B 1 257 ? 38.406 -8.312 84.090 1.00 51.02 257 ALA B C 1
ATOM 11750 O O . ALA B 1 257 ? 37.655 -8.631 85.020 1.00 49.48 257 ALA B O 1
ATOM 11757 N N . VAL B 1 258 ? 38.134 -8.618 82.820 1.00 47.57 258 VAL B N 1
ATOM 11758 C CA . VAL B 1 258 ? 36.919 -9.350 82.481 1.00 50.59 258 VAL B CA 1
ATOM 11759 C C . VAL B 1 258 ? 37.044 -10.806 82.905 1.00 47.93 258 VAL B C 1
ATOM 11760 O O . VAL B 1 258 ? 36.097 -11.392 83.443 1.00 41.16 258 VAL B O 1
ATOM 11773 N N . LEU B 1 259 ? 38.208 -11.416 82.667 1.00 50.38 259 LEU B N 1
ATOM 11774 C CA . LEU B 1 259 ? 38.449 -12.763 83.174 1.00 46.90 259 LEU B CA 1
ATOM 11775 C C . LEU B 1 259 ? 38.261 -12.810 84.684 1.00 45.94 259 LEU B C 1
ATOM 11776 O O . LEU B 1 259 ? 37.692 -13.768 85.220 1.00 45.61 259 LEU B O 1
ATOM 11792 N N . ASP B 1 260 ? 38.733 -11.778 85.386 1.00 44.98 260 ASP B N 1
ATOM 11793 C CA . ASP B 1 260 ? 38.455 -11.668 86.813 1.00 48.67 260 ASP B CA 1
ATOM 11794 C C . ASP B 1 260 ? 36.973 -11.418 87.060 1.00 47.65 260 ASP B C 1
ATOM 11795 O O . ASP B 1 260 ? 36.396 -11.957 88.011 1.00 42.32 260 ASP B O 1
ATOM 11804 N N . GLY B 1 261 ? 36.341 -10.605 86.212 1.00 42.85 261 GLY B N 1
ATOM 11805 C CA . GLY B 1 261 ? 34.920 -10.350 86.372 1.00 41.48 261 GLY B CA 1
ATOM 11806 C C . GLY B 1 261 ? 34.078 -11.588 86.137 1.00 43.64 261 GLY B C 1
ATOM 11807 O O . GLY B 1 261 ? 33.100 -11.829 86.851 1.00 40.69 261 GLY B O 1
ATOM 11811 N N . ILE B 1 262 ? 34.442 -12.390 85.134 1.00 37.91 262 ILE B N 1
ATOM 11812 C CA . ILE B 1 262 ? 33.698 -13.616 84.856 1.00 37.25 262 ILE B CA 1
ATOM 11813 C C . ILE B 1 262 ? 33.760 -14.552 86.057 1.00 41.69 262 ILE B C 1
ATOM 11814 O O . ILE B 1 262 ? 32.749 -15.127 86.473 1.00 37.96 262 ILE B O 1
ATOM 11830 N N . GLU B 1 263 ? 34.955 -14.720 86.629 1.00 46.17 263 GLU B N 1
ATOM 11831 C CA . GLU B 1 263 ? 35.099 -15.592 87.789 1.00 43.57 263 GLU B CA 1
ATOM 11832 C C . GLU B 1 263 ? 34.393 -15.017 89.009 1.00 38.39 263 GLU B C 1
ATOM 11833 O O . GLU B 1 263 ? 33.917 -15.776 89.862 1.00 45.09 263 GLU B O 1
ATOM 11845 N N . LYS B 1 264 ? 34.297 -13.690 89.105 1.00 36.66 264 LYS B N 1
ATOM 11846 C CA . LYS B 1 264 ? 33.655 -13.066 90.255 1.00 37.39 264 LYS B CA 1
ATOM 11847 C C . LYS B 1 264 ? 32.137 -13.187 90.193 1.00 50.48 264 LYS B C 1
ATOM 11848 O O . LYS B 1 264 ? 31.497 -13.499 91.203 1.00 54.02 264 LYS B O 1
ATOM 11867 N N . HIS B 1 265 ? 31.547 -12.948 89.021 1.00 43.70 265 HIS B N 1
ATOM 11868 C CA . HIS B 1 265 ? 30.098 -12.929 88.884 1.00 37.02 265 HIS B CA 1
ATOM 11869 C C . HIS B 1 265 ? 29.532 -14.189 88.246 1.00 39.80 265 HIS B C 1
ATOM 11870 O O . HIS B 1 265 ? 28.337 -14.462 88.410 1.00 38.47 265 HIS B O 1
ATOM 11884 N N . ARG B 1 266 ? 30.368 -14.961 87.576 1.00 41.87 266 ARG B N 1
ATOM 11885 C CA . ARG B 1 266 ? 29.914 -16.171 86.855 1.00 42.45 266 ARG B CA 1
ATOM 11886 C C . ARG B 1 266 ? 28.734 -15.787 85.958 1.00 41.85 266 ARG B C 1
ATOM 11887 O O . ARG B 1 266 ? 27.648 -16.348 86.132 1.00 38.88 266 ARG B O 1
ATOM 11908 N N . PRO B 1 267 ? 28.922 -14.879 84.979 1.00 42.84 267 PRO B N 1
ATOM 11909 C CA . PRO B 1 267 ? 27.827 -14.498 84.084 1.00 44.91 267 PRO B CA 1
ATOM 11910 C C . PRO B 1 267 ? 27.542 -15.593 83.072 1.00 39.62 267 PRO B C 1
ATOM 11911 O O . PRO B 1 267 ? 28.439 -16.310 82.621 1.00 38.88 267 PRO B O 1
ATOM 11922 N N . THR B 1 268 ? 26.264 -15.723 82.724 1.00 37.59 268 THR B N 1
ATOM 11923 C CA . THR B 1 268 ? 25.879 -16.684 81.700 1.00 44.26 268 THR B CA 1
ATOM 11924 C C . THR B 1 268 ? 26.229 -16.190 80.302 1.00 41.68 268 THR B C 1
ATOM 11925 O O . THR B 1 268 ? 26.558 -16.998 79.427 1.00 41.84 268 THR B O 1
ATOM 11936 N N . ILE B 1 269 ? 26.165 -14.879 80.074 1.00 39.44 269 ILE B N 1
ATOM 11937 C CA . ILE B 1 269 ? 26.514 -14.285 78.792 1.00 42.36 269 ILE B CA 1
ATOM 11938 C C . ILE B 1 269 ? 27.389 -13.066 79.042 1.00 39.91 269 ILE B C 1
ATOM 11939 O O . ILE B 1 269 ? 27.246 -12.369 80.051 1.00 38.96 269 ILE B O 1
ATOM 11955 N N . VAL B 1 270 ? 28.305 -12.814 78.110 1.00 35.64 270 VAL B N 1
ATOM 11956 C CA . VAL B 1 270 ? 29.307 -11.763 78.243 1.00 40.05 270 VAL B CA 1
ATOM 11957 C C . VAL B 1 270 ? 29.267 -10.896 76.993 1.00 43.08 270 VAL B C 1
ATOM 11958 O O . VAL B 1 270 ? 29.303 -11.415 75.871 1.00 41.04 270 VAL B O 1
ATOM 11971 N N . PHE B 1 271 ? 29.194 -9.580 77.188 1.00 38.07 271 PHE B N 1
ATOM 11972 C CA . PHE B 1 271 ? 29.176 -8.615 76.096 1.00 43.65 271 PHE B CA 1
ATOM 11973 C C . PHE B 1 271 ? 30.491 -7.846 76.097 1.00 47.66 271 PHE B C 1
ATOM 11974 O O . PHE B 1 271 ? 30.865 -7.249 77.113 1.00 49.26 271 PHE B O 1
ATOM 11991 N N . GLY B 1 272 ? 31.180 -7.854 74.962 1.00 48.41 272 GLY B N 1
ATOM 11992 C CA . GLY B 1 272 ? 32.394 -7.078 74.815 1.00 52.92 272 GLY B CA 1
ATOM 11993 C C . GLY B 1 272 ? 32.642 -6.797 73.351 1.00 61.39 272 GLY B C 1
ATOM 11994 O O . GLY B 1 272 ? 31.843 -7.151 72.482 1.00 65.81 272 GLY B O 1
ATOM 11998 N N . PHE B 1 273 ? 33.759 -6.134 73.087 1.00 69.97 273 PHE B N 1
ATOM 11999 C CA . PHE B 1 273 ? 34.252 -5.929 71.735 1.00 81.14 273 PHE B CA 1
ATOM 12000 C C . PHE B 1 273 ? 35.449 -6.844 71.504 1.00 73.47 273 PHE B C 1
ATOM 12001 O O . PHE B 1 273 ? 36.077 -7.329 72.450 1.00 67.29 273 PHE B O 1
ATOM 12018 N N . THR B 1 274 ? 35.761 -7.071 70.227 1.00 76.82 274 THR B N 1
ATOM 12019 C CA . THR B 1 274 ? 36.787 -8.045 69.864 1.00 79.04 274 THR B CA 1
ATOM 12020 C C . THR B 1 274 ? 38.057 -7.870 70.691 1.00 75.59 274 THR B C 1
ATOM 12021 O O . THR B 1 274 ? 38.575 -8.836 71.264 1.00 68.54 274 THR B O 1
ATOM 12032 N N . HIS B 1 275 ? 38.570 -6.638 70.769 1.00 77.49 275 HIS B N 1
ATOM 12033 C CA . HIS B 1 275 ? 39.829 -6.392 71.468 1.00 74.11 275 HIS B CA 1
ATOM 12034 C C . HIS B 1 275 ? 39.858 -7.054 72.842 1.00 67.99 275 HIS B C 1
ATOM 12035 O O . HIS B 1 275 ? 40.871 -7.649 73.230 1.00 61.70 275 HIS B O 1
ATOM 12049 N N . THR B 1 276 ? 38.758 -6.965 73.594 1.00 59.69 276 THR B N 1
ATOM 12050 C CA . THR B 1 276 ? 38.745 -7.549 74.931 1.00 63.94 276 THR B CA 1
ATOM 12051 C C . THR B 1 276 ? 38.871 -9.066 74.872 1.00 61.59 276 THR B C 1
ATOM 12052 O O . THR B 1 276 ? 39.620 -9.667 75.651 1.00 62.70 276 THR B O 1
ATOM 12063 N N . PHE B 1 277 ? 38.139 -9.700 73.957 1.00 58.27 277 PHE B N 1
ATOM 12064 C CA . PHE B 1 277 ? 38.138 -11.155 73.899 1.00 58.39 277 PHE B CA 1
ATOM 12065 C C . PHE B 1 277 ? 39.461 -11.697 73.373 1.00 63.16 277 PHE B C 1
ATOM 12066 O O . PHE B 1 277 ? 39.867 -12.803 73.748 1.00 60.20 277 PHE B O 1
ATOM 12083 N N . THR B 1 278 ? 40.142 -10.947 72.503 1.00 57.35 278 THR B N 1
ATOM 12084 C CA . THR B 1 278 ? 41.439 -11.400 72.008 1.00 58.71 278 THR B CA 1
ATOM 12085 C C . THR B 1 278 ? 42.492 -11.341 73.108 1.00 57.37 278 THR B C 1
ATOM 12086 O O . THR B 1 278 ? 43.315 -12.256 73.238 1.00 52.92 278 THR B O 1
ATOM 12097 N N . GLU B 1 279 ? 42.482 -10.275 73.912 1.00 59.40 279 GLU B N 1
ATOM 12098 C CA . GLU B 1 279 ? 43.400 -10.199 75.044 1.00 58.62 279 GLU B CA 1
ATOM 12099 C C . GLU B 1 279 ? 43.176 -11.358 76.007 1.00 63.63 279 GLU B C 1
ATOM 12100 O O . GLU B 1 279 ? 44.131 -11.898 76.577 1.00 61.93 279 GLU B O 1
ATOM 12112 N N . MET B 1 280 ? 41.916 -11.759 76.197 1.00 63.68 280 MET B N 1
ATOM 12113 C CA . MET B 1 280 ? 41.619 -12.855 77.112 1.00 60.14 280 MET B CA 1
ATOM 12114 C C . MET B 1 280 ? 42.226 -14.163 76.623 1.00 58.87 280 MET B C 1
ATOM 12115 O O . MET B 1 280 ? 42.795 -14.926 77.413 1.00 54.81 280 MET B O 1
ATOM 12129 N N . ALA B 1 281 ? 42.107 -14.446 75.325 1.00 59.42 281 ALA B N 1
ATOM 12130 C CA . ALA B 1 281 ? 42.657 -15.678 74.775 1.00 62.37 281 ALA B CA 1
ATOM 12131 C C . ALA B 1 281 ? 44.179 -15.677 74.757 1.00 60.31 281 ALA B C 1
ATOM 12132 O O . ALA B 1 281 ? 44.779 -16.715 74.461 1.00 55.69 281 ALA B O 1
ATOM 12139 N N . ALA B 1 282 ? 44.810 -14.541 75.057 1.00 64.66 282 ALA B N 1
ATOM 12140 C CA . ALA B 1 282 ? 46.259 -14.456 75.161 1.00 59.68 282 ALA B CA 1
ATOM 12141 C C . ALA B 1 282 ? 46.760 -14.726 76.573 1.00 60.51 282 ALA B C 1
ATOM 12142 O O . ALA B 1 282 ? 47.977 -14.776 76.784 1.00 75.54 282 ALA B O 1
ATOM 12149 N N . GLU B 1 283 ? 45.859 -14.895 77.537 1.00 58.76 283 GLU B N 1
ATOM 12150 C CA . GLU B 1 283 ? 46.249 -15.213 78.898 1.00 65.22 283 GLU B CA 1
ATOM 12151 C C . GLU B 1 283 ? 46.466 -16.716 79.049 1.00 65.39 283 GLU B C 1
ATOM 12152 O O . GLU B 1 283 ? 46.216 -17.506 78.134 1.00 65.74 283 GLU B O 1
ATOM 12164 N N . ASP B 1 284 ? 46.940 -17.111 80.233 1.00 70.84 284 ASP B N 1
ATOM 12165 C CA . ASP B 1 284 ? 47.154 -18.529 80.505 1.00 77.06 284 ASP B CA 1
ATOM 12166 C C . ASP B 1 284 ? 45.859 -19.312 80.332 1.00 77.05 284 ASP B C 1
ATOM 12167 O O . ASP B 1 284 ? 45.807 -20.292 79.579 1.00 79.48 284 ASP B O 1
ATOM 12176 N N . LEU B 1 285 ? 44.798 -18.887 81.018 1.00 75.19 285 LEU B N 1
ATOM 12177 C CA . LEU B 1 285 ? 43.503 -19.564 80.955 1.00 97.02 285 LEU B CA 1
ATOM 12178 C C . LEU B 1 285 ? 43.654 -21.059 81.216 1.00 81.89 285 LEU B C 1
ATOM 12179 O O . LEU B 1 285 ? 42.945 -21.884 80.638 1.00 78.50 285 LEU B O 1
ATOM 12195 N N . THR B 1 286 ? 44.603 -21.416 82.076 1.00 85.99 286 THR B N 1
ATOM 12196 C CA . THR B 1 286 ? 44.805 -22.799 82.483 1.00 91.02 286 THR B CA 1
ATOM 12197 C C . THR B 1 286 ? 44.171 -23.105 83.829 1.00 79.05 286 THR B C 1
ATOM 12198 O O . THR B 1 286 ? 43.716 -24.232 84.049 1.00 71.49 286 THR B O 1
ATOM 12209 N N . ASP B 1 287 ? 44.121 -22.117 84.723 1.00 78.45 287 ASP B N 1
ATOM 12210 C CA . ASP B 1 287 ? 43.503 -22.247 86.035 1.00 76.31 287 ASP B CA 1
ATOM 12211 C C . ASP B 1 287 ? 42.343 -21.267 86.187 1.00 75.51 287 ASP B C 1
ATOM 12212 O O . ASP B 1 287 ? 42.061 -20.786 87.287 1.00 72.17 287 ASP B O 1
ATOM 12221 N N . ARG B 1 288 ? 41.664 -20.964 85.083 1.00 85.68 288 ARG B N 1
ATOM 12222 C CA . ARG B 1 288 ? 40.541 -20.036 85.062 1.00 70.32 288 ARG B CA 1
ATOM 12223 C C . ARG B 1 288 ? 39.247 -20.816 84.870 1.00 53.75 288 ARG B C 1
ATOM 12224 O O . ARG B 1 288 ? 39.158 -21.666 83.977 1.00 58.58 288 ARG B O 1
ATOM 12245 N N . ASP B 1 289 ? 38.250 -20.529 85.707 1.00 51.29 289 ASP B N 1
ATOM 12246 C CA . ASP B 1 289 ? 36.939 -21.170 85.621 1.00 51.77 289 ASP B CA 1
ATOM 12247 C C . ASP B 1 289 ? 36.014 -20.251 84.829 1.00 48.71 289 ASP B C 1
ATOM 12248 O O . ASP B 1 289 ? 35.499 -19.263 85.359 1.00 38.23 289 ASP B O 1
ATOM 12257 N N . LEU B 1 290 ? 35.807 -20.581 83.554 1.00 51.32 290 LEU B N 1
ATOM 12258 C CA . LEU B 1 290 ? 34.920 -19.831 82.675 1.00 51.98 290 LEU B CA 1
ATOM 12259 C C . LEU B 1 290 ? 33.747 -20.692 82.217 1.00 49.73 290 LEU B C 1
ATOM 12260 O O . LEU B 1 290 ? 33.168 -20.456 81.154 1.00 52.44 290 LEU B O 1
ATOM 12276 N N . THR B 1 291 ? 33.390 -21.701 83.014 1.00 46.21 291 THR B N 1
ATOM 12277 C CA . THR B 1 291 ? 32.328 -22.618 82.621 1.00 44.92 291 THR B CA 1
ATOM 12278 C C . THR B 1 291 ? 30.949 -21.974 82.683 1.00 42.06 291 THR B C 1
ATOM 12279 O O . THR B 1 291 ? 30.032 -22.439 81.998 1.00 38.91 291 THR B O 1
ATOM 12290 N N . SER B 1 292 ? 30.781 -20.917 83.480 1.00 39.44 292 SER B N 1
ATOM 12291 C CA . SER B 1 292 ? 29.465 -20.308 83.623 1.00 39.74 292 SER B CA 1
ATOM 12292 C C . SER B 1 292 ? 28.976 -19.704 82.315 1.00 43.89 292 SER B C 1
ATOM 12293 O O . SER B 1 292 ? 27.765 -19.627 82.080 1.00 46.44 292 SER B O 1
ATOM 12301 N N . VAL B 1 293 ? 29.894 -19.280 81.454 1.00 34.68 293 VAL B N 1
ATOM 12302 C CA . VAL B 1 293 ? 29.540 -18.502 80.273 1.00 40.02 293 VAL B CA 1
ATOM 12303 C C . VAL B 1 293 ? 29.041 -19.440 79.182 1.00 40.88 293 VAL B C 1
ATOM 12304 O O . VAL B 1 293 ? 29.737 -20.384 78.794 1.00 40.26 293 VAL B O 1
ATOM 12317 N N . GLU B 1 294 ? 27.831 -19.174 78.680 1.00 36.71 294 GLU B N 1
ATOM 12318 C CA . GLU B 1 294 ? 27.281 -19.923 77.561 1.00 36.69 294 GLU B CA 1
ATOM 12319 C C . GLU B 1 294 ? 27.399 -19.194 76.229 1.00 39.57 294 GLU B C 1
ATOM 12320 O O . GLU B 1 294 ? 27.291 -19.838 75.179 1.00 38.27 294 GLU B O 1
ATOM 12332 N N . ALA B 1 295 ? 27.612 -17.878 76.235 1.00 40.01 295 ALA B N 1
ATOM 12333 C CA . ALA B 1 295 ? 27.641 -17.128 74.987 1.00 41.20 295 ALA B CA 1
ATOM 12334 C C . ALA B 1 295 ? 28.450 -15.853 75.155 1.00 34.48 295 ALA B C 1
ATOM 12335 O O . ALA B 1 295 ? 28.222 -15.089 76.096 1.00 39.10 295 ALA B O 1
ATOM 12342 N N . TYR B 1 296 ? 29.385 -15.631 74.235 1.00 41.50 296 TYR B N 1
ATOM 12343 C CA . TYR B 1 296 ? 30.122 -14.378 74.133 1.00 42.51 296 TYR B CA 1
ATOM 12344 C C . TYR B 1 296 ? 29.547 -13.565 72.978 1.00 45.65 296 TYR B C 1
ATOM 12345 O O . TYR B 1 296 ? 29.414 -14.077 71.860 1.00 45.53 296 TYR B O 1
ATOM 12363 N N . TYR B 1 297 ? 29.202 -12.307 73.249 1.00 45.13 297 TYR B N 1
ATOM 12364 C CA . TYR B 1 297 ? 28.698 -11.379 72.239 1.00 43.25 297 TYR B CA 1
ATOM 12365 C C . TYR B 1 297 ? 29.799 -10.365 71.948 1.00 51.90 297 TYR B C 1
ATOM 12366 O O . TYR B 1 297 ? 30.164 -9.570 72.822 1.00 51.00 297 TYR B O 1
ATOM 12384 N N . ALA B 1 298 ? 30.325 -10.390 70.726 1.00 54.86 298 ALA B N 1
ATOM 12385 C CA . ALA B 1 298 ? 31.436 -9.535 70.326 1.00 61.09 298 ALA B CA 1
ATOM 12386 C C . ALA B 1 298 ? 30.963 -8.567 69.252 1.00 71.22 298 ALA B C 1
ATOM 12387 O O . ALA B 1 298 ? 30.575 -8.991 68.157 1.00 73.50 298 ALA B O 1
ATOM 12394 N N . SER B 1 299 ? 31.008 -7.274 69.559 1.00 73.53 299 SER B N 1
ATOM 12395 C CA . SER B 1 299 ? 30.593 -6.249 68.611 1.00 82.99 299 SER B CA 1
ATOM 12396 C C . SER B 1 299 ? 31.755 -5.660 67.824 1.00 87.29 299 SER B C 1
ATOM 12397 O O . SER B 1 299 ? 31.542 -5.168 66.712 1.00 87.90 299 SER B O 1
ATOM 12405 N N . GLY B 1 300 ? 32.969 -5.705 68.372 1.00 84.03 300 GLY B N 1
ATOM 12406 C CA . GLY B 1 300 ? 34.176 -5.292 67.671 1.00 88.05 300 GLY B CA 1
ATOM 12407 C C . GLY B 1 300 ? 34.015 -4.220 66.609 1.00 89.29 300 GLY B C 1
ATOM 12408 O O . GLY B 1 300 ? 34.995 -3.649 66.134 1.00 95.41 300 GLY B O 1
ATOM 12409 N N . HIS B 1 304 ? 36.402 -9.741 63.461 1.00 93.27 304 HIS B N 1
ATOM 12410 C CA . HIS B 1 304 ? 37.821 -9.726 63.140 1.00 99.94 304 HIS B CA 1
ATOM 12411 C C . HIS B 1 304 ? 38.642 -10.223 64.324 1.00 108.63 304 HIS B C 1
ATOM 12412 O O . HIS B 1 304 ? 39.499 -9.506 64.840 1.00 117.97 304 HIS B O 1
ATOM 12425 N N . ALA B 1 305 ? 38.376 -11.456 64.752 1.00 113.84 305 ALA B N 1
ATOM 12426 C CA . ALA B 1 305 ? 39.060 -12.042 65.894 1.00 102.09 305 ALA B CA 1
ATOM 12427 C C . ALA B 1 305 ? 39.406 -13.492 65.596 1.00 97.51 305 ALA B C 1
ATOM 12428 O O . ALA B 1 305 ? 38.742 -14.156 64.795 1.00 94.64 305 ALA B O 1
ATOM 12435 N N . VAL B 1 306 ? 40.461 -13.975 66.254 1.00 97.71 306 VAL B N 1
ATOM 12436 C CA . VAL B 1 306 ? 40.901 -15.360 66.136 1.00 95.90 306 VAL B CA 1
ATOM 12437 C C . VAL B 1 306 ? 41.437 -15.792 67.494 1.00 100.39 306 VAL B C 1
ATOM 12438 O O . VAL B 1 306 ? 41.804 -14.965 68.331 1.00 91.30 306 VAL B O 1
ATOM 12451 N N . HIS B 1 307 ? 41.486 -17.107 67.704 1.00 95.43 307 HIS B N 1
ATOM 12452 C CA . HIS B 1 307 ? 41.839 -17.736 68.973 1.00 85.07 307 HIS B CA 1
ATOM 12453 C C . HIS B 1 307 ? 40.733 -17.603 70.005 1.00 75.70 307 HIS B C 1
ATOM 12454 O O . HIS B 1 307 ? 40.956 -17.887 71.189 1.00 71.59 307 HIS B O 1
ATOM 12468 N N . ILE B 1 308 ? 39.544 -17.157 69.595 1.00 73.22 308 ILE B N 1
ATOM 12469 C CA . ILE B 1 308 ? 38.397 -17.167 70.491 1.00 67.17 308 ILE B CA 1
ATOM 12470 C C . ILE B 1 308 ? 38.088 -18.586 70.931 1.00 64.82 308 ILE B C 1
ATOM 12471 O O . ILE B 1 308 ? 37.492 -18.791 71.993 1.00 60.91 308 ILE B O 1
ATOM 12487 N N . ARG B 1 309 ? 38.518 -19.573 70.152 1.00 69.43 309 ARG B N 1
ATOM 12488 C CA . ARG B 1 309 ? 38.263 -20.990 70.496 1.00 63.54 309 ARG B CA 1
ATOM 12489 C C . ARG B 1 309 ? 38.946 -21.294 71.825 1.00 55.04 309 ARG B C 1
ATOM 12490 O O . ARG B 1 309 ? 38.446 -22.154 72.532 1.00 56.46 309 ARG B O 1
ATOM 12511 N N . ARG B 1 310 ? 40.037 -20.613 72.157 1.00 54.77 310 ARG B N 1
ATOM 12512 C CA . ARG B 1 310 ? 40.667 -20.810 73.457 1.00 59.32 310 ARG B CA 1
ATOM 12513 C C . ARG B 1 310 ? 39.690 -20.530 74.590 1.00 62.27 310 ARG B C 1
ATOM 12514 O O . ARG B 1 310 ? 39.774 -21.154 75.654 1.00 71.08 310 ARG B O 1
ATOM 12535 N N . LEU B 1 311 ? 38.763 -19.595 74.383 1.00 57.97 311 LEU B N 1
ATOM 12536 C CA . LEU B 1 311 ? 37.801 -19.222 75.410 1.00 58.13 311 LEU B CA 1
ATOM 12537 C C . LEU B 1 311 ? 36.512 -20.023 75.327 1.00 52.58 311 LEU B C 1
ATOM 12538 O O . LEU B 1 311 ? 35.869 -20.258 76.357 1.00 55.15 311 LEU B O 1
ATOM 12554 N N . LEU B 1 312 ? 36.121 -20.446 74.124 1.00 51.35 312 LEU B N 1
ATOM 12555 C CA . LEU B 1 312 ? 34.870 -21.181 73.974 1.00 53.60 312 LEU B CA 1
ATOM 12556 C C . LEU B 1 312 ? 34.988 -22.590 74.540 1.00 53.00 312 LEU B C 1
ATOM 12557 O O . LEU B 1 312 ? 34.091 -23.051 75.257 1.00 51.43 312 LEU B O 1
ATOM 12573 N N . ASP B 1 313 ? 36.088 -23.282 74.239 1.00 54.90 313 ASP B N 1
ATOM 12574 C CA . ASP B 1 313 ? 36.292 -24.626 74.763 1.00 52.66 313 ASP B CA 1
ATOM 12575 C C . ASP B 1 313 ? 36.182 -24.672 76.280 1.00 50.52 313 ASP B C 1
ATOM 12576 O O . ASP B 1 313 ? 35.879 -25.732 76.840 1.00 56.54 313 ASP B O 1
ATOM 12585 N N . LYS B 1 314 ? 36.416 -23.549 76.956 1.00 47.06 314 LYS B N 1
ATOM 12586 C CA . LYS B 1 314 ? 36.321 -23.480 78.407 1.00 44.79 314 LYS B CA 1
ATOM 12587 C C . LYS B 1 314 ? 34.891 -23.317 78.904 1.00 46.14 314 LYS B C 1
ATOM 12588 O O . LYS B 1 314 ? 34.674 -23.314 80.121 1.00 49.80 314 LYS B O 1
ATOM 12607 N N . GLY B 1 315 ? 33.919 -23.182 78.005 1.00 52.25 315 GLY B N 1
ATOM 12608 C CA . GLY B 1 315 ? 32.536 -23.017 78.405 1.00 50.01 315 GLY B CA 1
ATOM 12609 C C . GLY B 1 315 ? 31.647 -24.147 77.933 1.00 47.94 315 GLY B C 1
ATOM 12610 O O . GLY B 1 315 ? 32.133 -25.145 77.393 1.00 46.50 315 GLY B O 1
ATOM 12614 N N . TYR B 1 316 ? 30.339 -24.001 78.130 1.00 51.52 316 TYR B N 1
ATOM 12615 C CA . TYR B 1 316 ? 29.380 -25.025 77.749 1.00 50.35 316 TYR B CA 1
ATOM 12616 C C . TYR B 1 316 ? 28.156 -24.362 77.136 1.00 50.55 316 TYR B C 1
ATOM 12617 O O . TYR B 1 316 ? 27.928 -23.161 77.296 1.00 49.00 316 TYR B O 1
ATOM 12635 N N . HIS B 1 317 ? 27.367 -25.164 76.425 1.00 49.73 317 HIS B N 1
ATOM 12636 C CA . HIS B 1 317 ? 26.074 -24.727 75.919 1.00 50.81 317 HIS B CA 1
ATOM 12637 C C . HIS B 1 317 ? 25.073 -25.860 76.090 1.00 46.54 317 HIS B C 1
ATOM 12638 O O . HIS B 1 317 ? 25.439 -27.035 76.180 1.00 47.13 317 HIS B O 1
ATOM 12652 N N . THR B 1 318 ? 23.798 -25.488 76.151 1.00 49.90 318 THR B N 1
ATOM 12653 C CA . THR B 1 318 ? 22.712 -26.436 76.344 1.00 47.47 318 THR B CA 1
ATOM 12654 C C . THR B 1 318 ? 22.050 -26.746 75.008 1.00 47.13 318 THR B C 1
ATOM 12655 O O . THR B 1 318 ? 21.883 -25.860 74.165 1.00 47.86 318 THR B O 1
ATOM 12666 N N . ALA B 1 319 ? 21.672 -28.008 74.826 1.00 43.57 319 ALA B N 1
ATOM 12667 C CA . ALA B 1 319 ? 21.076 -28.459 73.580 1.00 41.33 319 ALA B CA 1
ATOM 12668 C C . ALA B 1 319 ? 20.078 -29.567 73.882 1.00 42.83 319 ALA B C 1
ATOM 12669 O O . ALA B 1 319 ? 20.037 -30.116 74.985 1.00 47.36 319 ALA B O 1
ATOM 12676 N N . THR B 1 320 ? 19.270 -29.892 72.880 1.00 44.23 320 THR B N 1
ATOM 12677 C CA . THR B 1 320 ? 18.244 -30.918 73.005 1.00 44.97 320 THR B CA 1
ATOM 12678 C C . THR B 1 320 ? 18.826 -32.251 72.549 1.00 42.65 320 THR B C 1
ATOM 12679 O O . THR B 1 320 ? 19.294 -32.371 71.411 1.00 36.33 320 THR B O 1
ATOM 12690 N N . GLY B 1 321 ? 18.808 -33.243 73.437 1.00 44.10 321 GLY B N 1
ATOM 12691 C CA . GLY B 1 321 ? 19.376 -34.539 73.139 1.00 52.35 321 GLY B CA 1
ATOM 12692 C C . GLY B 1 321 ? 18.414 -35.426 72.382 1.00 53.15 321 GLY B C 1
ATOM 12693 O O . GLY B 1 321 ? 17.230 -35.110 72.188 1.00 44.85 321 GLY B O 1
ATOM 12697 N N . PRO B 1 322 ? 18.920 -36.583 71.943 1.00 60.69 322 PRO B N 1
ATOM 12698 C CA . PRO B 1 322 ? 18.077 -37.497 71.151 1.00 55.89 322 PRO B CA 1
ATOM 12699 C C . PRO B 1 322 ? 16.817 -37.939 71.875 1.00 53.96 322 PRO B C 1
ATOM 12700 O O . PRO B 1 322 ? 15.879 -38.410 71.220 1.00 56.20 322 PRO B O 1
ATOM 12711 N N . ASP B 1 323 ? 16.764 -37.809 73.198 1.00 54.24 323 ASP B N 1
ATOM 12712 C CA . ASP B 1 323 ? 15.557 -38.089 73.961 1.00 51.59 323 ASP B CA 1
ATOM 12713 C C . ASP B 1 323 ? 14.659 -36.863 74.100 1.00 53.15 323 ASP B C 1
ATOM 12714 O O . ASP B 1 323 ? 13.735 -36.876 74.919 1.00 44.88 323 ASP B O 1
ATOM 12723 N N . LEU B 1 324 ? 14.907 -35.813 73.314 1.00 51.80 324 LEU B N 1
ATOM 12724 C CA . LEU B 1 324 ? 14.126 -34.576 73.370 1.00 47.84 324 LEU B CA 1
ATOM 12725 C C . LEU B 1 324 ? 14.164 -33.966 74.771 1.00 45.80 324 LEU B C 1
ATOM 12726 O O . LEU B 1 324 ? 13.165 -33.443 75.270 1.00 46.08 324 LEU B O 1
ATOM 12742 N N . LYS B 1 325 ? 15.331 -34.027 75.405 1.00 46.96 325 LYS B N 1
ATOM 12743 C CA . LYS B 1 325 ? 15.548 -33.491 76.739 1.00 45.99 325 LYS B CA 1
ATOM 12744 C C . LYS B 1 325 ? 16.836 -32.681 76.765 1.00 40.43 325 LYS B C 1
ATOM 12745 O O . LYS B 1 325 ? 17.740 -32.920 75.957 1.00 40.67 325 LYS B O 1
ATOM 12764 N N . PRO B 1 326 ? 16.942 -31.708 77.672 1.00 40.53 326 PRO B N 1
ATOM 12765 C CA . PRO B 1 326 ? 18.153 -30.875 77.710 1.00 42.15 326 PRO B CA 1
ATOM 12766 C C . PRO B 1 326 ? 19.410 -31.704 77.926 1.00 42.55 326 PRO B C 1
ATOM 12767 O O . PRO B 1 326 ? 19.406 -32.715 78.631 1.00 51.27 326 PRO B O 1
ATOM 12778 N N . LYS B 1 327 ? 20.499 -31.253 77.309 1.00 38.40 327 LYS B N 1
ATOM 12779 C CA . LYS B 1 327 ? 21.778 -31.947 77.379 1.00 46.97 327 LYS B CA 1
ATOM 12780 C C . LYS B 1 327 ? 22.896 -30.915 77.364 1.00 51.67 327 LYS B C 1
ATOM 12781 O O . LYS B 1 327 ? 22.928 -30.048 76.486 1.00 46.28 327 LYS B O 1
ATOM 12800 N N . LYS B 1 328 ? 23.801 -31.010 78.337 1.00 58.99 328 LYS B N 1
ATOM 12801 C CA . LYS B 1 328 ? 24.945 -30.109 78.408 1.00 45.81 328 LYS B CA 1
ATOM 12802 C C . LYS B 1 328 ? 26.004 -30.547 77.404 1.00 48.29 328 LYS B C 1
ATOM 12803 O O . LYS B 1 328 ? 26.342 -31.732 77.325 1.00 58.60 328 LYS B O 1
ATOM 12822 N N . VAL B 1 329 ? 26.532 -29.591 76.646 1.00 49.34 329 VAL B N 1
ATOM 12823 C CA . VAL B 1 329 ? 27.454 -29.897 75.554 1.00 48.53 329 VAL B CA 1
ATOM 12824 C C . VAL B 1 329 ? 28.685 -29.005 75.653 1.00 53.26 329 VAL B C 1
ATOM 12825 O O . VAL B 1 329 ? 28.552 -27.793 75.874 1.00 53.74 329 VAL B O 1
ATOM 12838 N N . PRO B 1 330 ? 29.893 -29.549 75.497 1.00 55.78 330 PRO B N 1
ATOM 12839 C CA . PRO B 1 330 ? 31.087 -28.698 75.563 1.00 61.62 330 PRO B CA 1
ATOM 12840 C C . PRO B 1 330 ? 31.053 -27.597 74.515 1.00 52.44 330 PRO B C 1
ATOM 12841 O O . PRO B 1 330 ? 30.694 -27.824 73.357 1.00 47.04 330 PRO B O 1
ATOM 12852 N N . GLY B 1 331 ? 31.433 -26.393 74.935 1.00 44.32 331 GLY B N 1
ATOM 12853 C CA . GLY B 1 331 ? 31.630 -25.305 74.004 1.00 44.93 331 GLY B CA 1
ATOM 12854 C C . GLY B 1 331 ? 30.688 -24.138 74.194 1.00 50.50 331 GLY B C 1
ATOM 12855 O O . GLY B 1 331 ? 29.479 -24.264 73.981 1.00 48.28 331 GLY B O 1
ATOM 12859 N N . ALA B 1 332 ? 31.232 -22.994 74.598 1.00 46.36 332 ALA B N 1
ATOM 12860 C CA . ALA B 1 332 ? 30.450 -21.771 74.631 1.00 47.30 332 ALA B CA 1
ATOM 12861 C C . ALA B 1 332 ? 30.246 -21.245 73.212 1.00 48.11 332 ALA B C 1
ATOM 12862 O O . ALA B 1 332 ? 30.971 -21.594 72.276 1.00 44.68 332 ALA B O 1
ATOM 12869 N N . ILE B 1 333 ? 29.246 -20.392 73.064 1.00 50.38 333 ILE B N 1
ATOM 12870 C CA . ILE B 1 333 ? 28.844 -19.875 71.764 1.00 49.65 333 ILE B CA 1
ATOM 12871 C C . ILE B 1 333 ? 29.474 -18.507 71.553 1.00 47.03 333 ILE B C 1
ATOM 12872 O O . ILE B 1 333 ? 29.647 -17.725 72.495 1.00 46.61 333 ILE B O 1
ATOM 12888 N N . PHE B 1 334 ? 29.829 -18.217 70.303 1.00 45.18 334 PHE B N 1
ATOM 12889 C CA . PHE B 1 334 ? 30.354 -16.914 69.916 1.00 49.73 334 PHE B CA 1
ATOM 12890 C C . PHE B 1 334 ? 29.427 -16.300 68.878 1.00 48.69 334 PHE B C 1
ATOM 12891 O O . PHE B 1 334 ? 29.160 -16.913 67.839 1.00 50.38 334 PHE B O 1
ATOM 12908 N N . ILE B 1 335 ? 28.953 -15.090 69.155 1.00 45.57 335 ILE B N 1
ATOM 12909 C CA . ILE B 1 335 ? 28.017 -14.383 68.290 1.00 55.96 335 ILE B CA 1
ATOM 12910 C C . ILE B 1 335 ? 28.700 -13.103 67.831 1.00 56.10 335 ILE B C 1
ATOM 12911 O O . ILE B 1 335 ? 28.975 -12.211 68.644 1.00 49.60 335 ILE B O 1
ATOM 12927 N N . ASP B 1 336 ? 28.979 -13.013 66.534 1.00 60.55 336 ASP B N 1
ATOM 12928 C CA . ASP B 1 336 ? 29.518 -11.791 65.954 1.00 68.76 336 ASP B CA 1
ATOM 12929 C C . ASP B 1 336 ? 28.377 -10.801 65.754 1.00 71.35 336 ASP B C 1
ATOM 12930 O O . ASP B 1 336 ? 27.397 -11.108 65.066 1.00 75.50 336 ASP B O 1
ATOM 12939 N N . MET B 1 337 ? 28.495 -9.626 66.363 1.00 71.43 337 MET B N 1
ATOM 12940 C CA . MET B 1 337 ? 27.454 -8.600 66.296 1.00 71.15 337 MET B CA 1
ATOM 12941 C C . MET B 1 337 ? 27.829 -7.634 65.177 1.00 66.58 337 MET B C 1
ATOM 12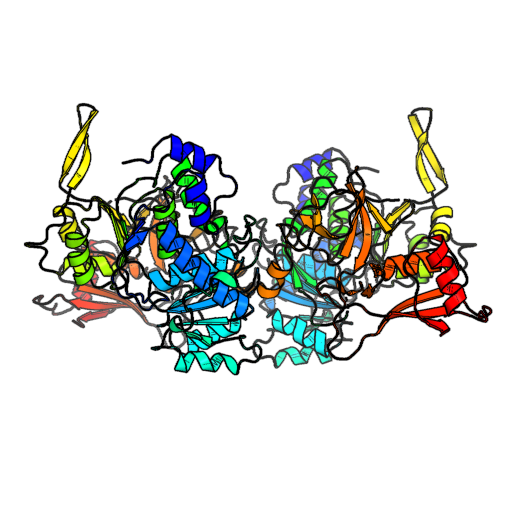942 O O . MET B 1 337 ? 28.732 -6.810 65.327 1.00 71.35 337 MET B O 1
ATOM 12956 N N . PHE B 1 338 ? 27.131 -7.742 64.049 1.00 66.91 338 PHE B N 1
ATOM 12957 C CA . PHE B 1 338 ? 27.296 -6.809 62.943 1.00 64.19 338 PHE B CA 1
ATOM 12958 C C . PHE B 1 338 ? 26.342 -5.641 63.151 1.00 63.22 338 PHE B C 1
ATOM 12959 O O . PHE B 1 338 ? 25.121 -5.830 63.197 1.00 70.81 338 PHE B O 1
ATOM 12976 N N . GLY B 1 339 ? 26.895 -4.444 63.282 1.00 69.29 339 GLY B N 1
ATOM 12977 C CA . GLY B 1 339 ? 26.079 -3.277 63.538 1.00 69.89 339 GLY B CA 1
ATOM 12978 C C . GLY B 1 339 ? 26.945 -2.067 63.802 1.00 69.35 339 GLY B C 1
ATOM 12979 O O . GLY B 1 339 ? 28.178 -2.137 63.810 1.00 68.69 339 GLY B O 1
ATOM 12983 N N . SER B 1 340 ? 26.263 -0.947 64.021 1.00 74.90 340 SER B N 1
ATOM 12984 C CA . SER B 1 340 ? 26.916 0.326 64.272 1.00 75.30 340 SER B CA 1
ATOM 12985 C C . SER B 1 340 ? 26.019 1.148 65.186 1.00 75.57 340 SER B C 1
ATOM 12986 O O . SER B 1 340 ? 24.964 0.689 65.633 1.00 74.43 340 SER B O 1
ATOM 12994 N N . THR B 1 341 ? 26.447 2.380 65.464 1.00 73.95 341 THR B N 1
ATOM 12995 C CA . THR B 1 341 ? 25.596 3.291 66.221 1.00 69.52 341 THR B CA 1
ATOM 12996 C C . THR B 1 341 ? 24.382 3.715 65.407 1.00 65.10 341 THR B C 1
ATOM 12997 O O . THR B 1 341 ? 23.331 4.028 65.977 1.00 60.14 341 THR B O 1
ATOM 13008 N N . GLU B 1 342 ? 24.481 3.708 64.082 1.00 65.25 342 GLU B N 1
ATOM 13009 C CA . GLU B 1 342 ? 23.371 4.139 63.195 1.00 63.66 342 GLU B CA 1
ATOM 13010 C C . GLU B 1 342 ? 22.459 2.954 62.909 1.00 63.73 342 GLU B C 1
ATOM 13011 O O . GLU B 1 342 ? 21.241 3.137 62.891 1.00 50.92 342 GLU B O 1
ATOM 13023 N N . MET B 1 343 ? 23.029 1.767 62.736 1.00 70.12 343 MET B N 1
ATOM 13024 C CA . MET B 1 343 ? 22.244 0.576 62.338 1.00 69.14 343 MET B CA 1
ATOM 13025 C C . MET B 1 343 ? 21.458 0.067 63.539 1.00 72.51 343 MET B C 1
ATOM 13026 O O . MET B 1 343 ? 20.694 -0.888 63.377 1.00 75.73 343 MET B O 1
ATOM 13040 N N . GLY B 1 344 ? 21.606 0.708 64.691 1.00 76.02 344 GLY B N 1
ATOM 13041 C CA . GLY B 1 344 ? 20.938 0.253 65.916 1.00 87.32 344 GLY B CA 1
ATOM 13042 C C . GLY B 1 344 ? 21.854 -0.691 66.650 1.00 90.32 344 GLY B C 1
ATOM 13043 O O . GLY B 1 344 ? 22.982 -0.291 66.929 1.00 89.49 344 GLY B O 1
ATOM 13047 N N . TYR B 1 345 ? 21.420 -1.913 66.918 1.00 94.99 345 TYR B N 1
ATOM 13048 C CA . TYR B 1 345 ? 22.227 -2.882 67.700 1.00 109.74 345 TYR B CA 1
ATOM 13049 C C . TYR B 1 345 ? 22.633 -4.030 66.775 1.00 83.34 345 TYR B C 1
ATOM 13050 O O . TYR B 1 345 ? 23.831 -4.125 66.483 1.00 83.11 345 TYR B O 1
ATOM 13068 N N . VAL B 1 346 ? 21.690 -4.838 66.305 1.00 66.34 346 VAL B N 1
ATOM 13069 C CA . VAL B 1 346 ? 21.989 -6.017 65.453 1.00 63.19 346 VAL B CA 1
ATOM 13070 C C . VAL B 1 346 ? 20.802 -6.249 64.531 1.00 49.77 346 VAL B C 1
ATOM 13071 O O . VAL B 1 346 ? 19.682 -6.339 65.038 1.00 49.23 346 VAL B O 1
ATOM 13077 N N . LEU B 1 347 ? 21.053 -6.308 63.231 1.00 49.96 347 LEU B N 1
ATOM 13078 C CA . LEU B 1 347 ? 20.012 -6.517 62.209 1.00 45.63 347 LEU B CA 1
ATOM 13079 C C . LEU B 1 347 ? 20.313 -7.839 61.523 1.00 45.16 347 LEU B C 1
ATOM 13080 O O . LEU B 1 347 ? 19.637 -8.144 60.556 1.00 45.04 347 LEU B O 1
ATOM 13096 N N . PHE B 1 348 ? 21.325 -8.563 61.987 1.00 50.35 348 PHE B N 1
ATOM 13097 C CA . PHE B 1 348 ? 21.765 -9.828 61.359 1.00 49.64 348 PHE B CA 1
ATOM 13098 C C . PHE B 1 348 ? 21.994 -10.895 62.423 1.00 45.45 348 PHE B C 1
ATOM 13099 O O . PHE B 1 348 ? 22.528 -10.561 63.482 1.00 46.03 348 PHE B O 1
ATOM 13116 N N . ASP B 1 349 ? 21.645 -12.140 62.118 1.00 58.17 349 ASP B N 1
ATOM 13117 C CA . ASP B 1 349 ? 21.777 -13.279 63.022 1.00 61.38 349 ASP B CA 1
ATOM 13118 C C . ASP B 1 349 ? 22.853 -14.216 62.483 1.00 61.95 349 ASP B C 1
ATOM 13119 O O . ASP B 1 349 ? 22.642 -14.897 61.473 1.00 63.40 349 ASP B O 1
ATOM 13128 N N . PHE B 1 350 ? 24.003 -14.251 63.158 1.00 74.33 350 PHE B N 1
ATOM 13129 C CA . PHE B 1 350 ? 25.044 -15.218 62.853 1.00 81.95 350 PHE B CA 1
ATOM 13130 C C . PHE B 1 350 ? 25.723 -15.668 64.139 1.00 86.40 350 PHE B C 1
ATOM 13131 O O . PHE B 1 350 ? 25.877 -14.890 65.084 1.00 94.41 350 PHE B O 1
ATOM 13148 N N . VAL B 1 351 ? 26.152 -16.926 64.151 1.00 85.20 351 VAL B N 1
ATOM 13149 C CA . VAL B 1 351 ? 26.840 -17.487 65.303 1.00 99.02 351 VAL B CA 1
ATOM 13150 C C . VAL B 1 351 ? 28.079 -18.266 64.862 1.00 72.89 351 VAL B C 1
ATOM 13151 O O . VAL B 1 351 ? 27.988 -19.237 64.111 1.00 64.19 351 VAL B O 1
ATOM 13164 N N . VAL B 1 358 ? 35.693 -19.963 55.233 1.00 65.29 358 VAL B N 1
ATOM 13165 C CA . VAL B 1 358 ? 34.603 -19.488 54.388 1.00 78.95 358 VAL B CA 1
ATOM 13166 C C . VAL B 1 358 ? 35.057 -18.239 53.637 1.00 73.55 358 VAL B C 1
ATOM 13167 O O . VAL B 1 358 ? 35.965 -17.533 54.076 1.00 74.02 358 VAL B O 1
ATOM 13179 N N . ILE B 1 359 ? 34.417 -17.974 52.499 1.00 68.93 359 ILE B N 1
ATOM 13180 C CA . ILE B 1 359 ? 34.789 -16.859 51.629 1.00 62.41 359 ILE B CA 1
ATOM 13181 C C . ILE B 1 359 ? 34.162 -15.595 52.211 1.00 58.37 359 ILE B C 1
ATOM 13182 O O . ILE B 1 359 ? 32.960 -15.362 52.068 1.00 56.38 359 ILE B O 1
ATOM 13198 N N . GLY B 1 360 ? 34.978 -14.766 52.846 1.00 58.61 360 GLY B N 1
ATOM 13199 C CA . GLY B 1 360 ? 34.498 -13.568 53.494 1.00 52.09 360 GLY B CA 1
ATOM 13200 C C . GLY B 1 360 ? 33.992 -13.837 54.900 1.00 57.26 360 GLY B C 1
ATOM 13201 O O . GLY B 1 360 ? 33.645 -14.958 55.271 1.00 50.27 360 GLY B O 1
ATOM 13205 N N . ARG B 1 361 ? 33.961 -12.776 55.702 1.00 47.90 361 ARG B N 1
ATOM 13206 C CA . ARG B 1 361 ? 33.426 -12.874 57.058 1.00 50.89 361 ARG B CA 1
ATOM 13207 C C . ARG B 1 361 ? 31.908 -12.959 56.979 1.00 48.69 361 ARG B C 1
ATOM 13208 O O . ARG B 1 361 ? 31.247 -12.009 56.546 1.00 46.61 361 ARG B O 1
ATOM 13229 N N . CYS B 1 362 ? 31.350 -14.093 57.391 1.00 46.60 362 CYS B N 1
ATOM 13230 C CA . CYS B 1 362 ? 29.905 -14.259 57.378 1.00 45.70 362 CYS B CA 1
ATOM 13231 C C . CYS B 1 362 ? 29.274 -13.369 58.441 1.00 48.44 362 CYS B C 1
ATOM 13232 O O . CYS B 1 362 ? 29.666 -13.408 59.612 1.00 51.48 362 CYS B O 1
ATOM 13240 N N . ILE B 1 363 ? 28.305 -12.554 58.026 1.00 41.83 363 ILE B N 1
ATOM 13241 C CA . ILE B 1 363 ? 27.578 -11.700 58.957 1.00 44.27 363 ILE B CA 1
ATOM 13242 C C . ILE B 1 363 ? 26.200 -12.263 59.292 1.00 42.74 363 ILE B C 1
ATOM 13243 O O . ILE B 1 363 ? 25.585 -11.816 60.273 1.00 45.71 363 ILE B O 1
ATOM 13259 N N . GLY B 1 364 ? 25.698 -13.209 58.511 1.00 36.30 364 GLY B N 1
ATOM 13260 C CA . GLY B 1 364 ? 24.482 -13.920 58.825 1.00 45.86 364 GLY B CA 1
ATOM 13261 C C . GLY B 1 364 ? 23.327 -13.554 57.915 1.00 42.04 364 GLY B C 1
ATOM 13262 O O . GLY B 1 364 ? 23.495 -13.000 56.825 1.00 35.32 364 GLY B O 1
ATOM 13266 N N . ARG B 1 365 ? 22.123 -13.891 58.381 1.00 40.42 365 ARG B N 1
ATOM 13267 C CA . ARG B 1 365 ? 20.878 -13.573 57.700 1.00 47.07 365 ARG B CA 1
ATOM 13268 C C . ARG B 1 365 ? 20.173 -12.426 58.409 1.00 47.06 365 ARG B C 1
ATOM 13269 O O . ARG B 1 365 ? 20.370 -12.212 59.610 1.00 43.78 365 ARG B O 1
ATOM 13290 N N . PRO B 1 366 ? 19.344 -11.664 57.697 1.00 39.87 366 PRO B N 1
ATOM 13291 C CA . PRO B 1 366 ? 18.638 -10.553 58.346 1.00 36.07 366 PRO B CA 1
ATOM 13292 C C . PRO B 1 366 ? 17.607 -11.052 59.344 1.00 42.55 366 PRO B C 1
ATOM 13293 O O . PRO B 1 366 ? 16.911 -12.043 59.107 1.00 42.79 366 PRO B O 1
ATOM 13304 N N . MET B 1 367 ? 17.512 -10.350 60.470 1.00 45.09 367 MET B N 1
ATOM 13305 C CA . MET B 1 367 ? 16.456 -10.620 61.432 1.00 32.25 367 MET B CA 1
ATOM 13306 C C . MET B 1 367 ? 15.109 -10.201 60.853 1.00 36.07 367 MET B C 1
ATOM 13307 O O . MET B 1 367 ? 15.028 -9.398 59.918 1.00 37.58 367 MET B O 1
ATOM 13321 N N . ARG B 1 368 ? 14.037 -10.763 61.420 1.00 42.15 368 ARG B N 1
ATOM 13322 C CA . ARG B 1 368 ? 12.708 -10.571 60.844 1.00 37.57 368 ARG B CA 1
ATOM 13323 C C . ARG B 1 368 ? 12.382 -9.093 60.668 1.00 39.53 368 ARG B C 1
ATOM 13324 O O . ARG B 1 368 ? 11.740 -8.704 59.685 1.00 43.28 368 ARG B O 1
ATOM 13345 N N . PHE B 1 369 ? 12.825 -8.249 61.600 1.00 33.16 369 PHE B N 1
ATOM 13346 C CA . PHE B 1 369 ? 12.470 -6.838 61.593 1.00 30.56 369 PHE B CA 1
ATOM 13347 C C . PHE B 1 369 ? 13.388 -5.994 60.709 1.00 33.55 369 PHE B C 1
ATOM 13348 O O . PHE B 1 369 ? 13.370 -4.761 60.818 1.00 28.40 369 PHE B O 1
ATOM 13365 N N . ALA B 1 370 ? 14.173 -6.619 59.831 1.00 35.17 370 ALA B N 1
ATOM 13366 C CA . ALA B 1 370 ? 15.112 -5.891 58.992 1.00 34.34 370 ALA B CA 1
ATOM 13367 C C . ALA B 1 370 ? 15.167 -6.498 57.599 1.00 27.25 370 ALA B C 1
ATOM 13368 O O . ALA B 1 370 ? 14.938 -7.696 57.416 1.00 29.58 370 ALA B O 1
ATOM 13375 N N . GLN B 1 371 ? 15.468 -5.650 56.618 1.00 33.67 371 GLN B N 1
ATOM 13376 C CA . GLN B 1 371 ? 15.764 -6.070 55.258 1.00 35.35 371 GLN B CA 1
ATOM 13377 C C . GLN B 1 371 ? 17.224 -5.767 54.943 1.00 27.99 371 GLN B C 1
ATOM 13378 O O . GLN B 1 371 ? 17.804 -4.817 55.476 1.00 32.58 371 GLN B O 1
ATOM 13392 N N . ALA B 1 372 ? 17.810 -6.572 54.060 1.00 25.46 372 ALA B N 1
ATOM 13393 C CA . ALA B 1 372 ? 19.190 -6.384 53.642 1.00 26.88 372 ALA B CA 1
ATOM 13394 C C . ALA B 1 372 ? 19.309 -6.664 52.152 1.00 25.04 372 ALA B C 1
ATOM 13395 O O . ALA B 1 372 ? 18.565 -7.473 51.594 1.00 21.71 372 ALA B O 1
ATOM 13402 N N . ALA B 1 373 ? 20.260 -5.988 51.514 1.00 32.33 373 ALA B N 1
ATOM 13403 C CA . ALA B 1 373 ? 20.483 -6.177 50.091 1.00 30.45 373 ALA B CA 1
ATOM 13404 C C . ALA B 1 373 ? 21.924 -5.831 49.753 1.00 32.42 373 ALA B C 1
ATOM 13405 O O . ALA B 1 373 ? 22.604 -5.113 50.491 1.00 27.14 373 ALA B O 1
ATOM 13412 N N . VAL B 1 374 ? 22.383 -6.371 48.630 1.00 29.66 374 VAL B N 1
ATOM 13413 C CA . VAL B 1 374 ? 23.617 -5.940 47.985 1.00 30.00 374 VAL B CA 1
ATOM 13414 C C . VAL B 1 374 ? 23.208 -5.076 46.800 1.00 29.77 374 VAL B C 1
ATOM 13415 O O . VAL B 1 374 ? 22.458 -5.524 45.924 1.00 25.58 374 VAL B O 1
ATOM 13428 N N . VAL B 1 375 ? 23.695 -3.841 46.771 1.00 31.84 375 VAL B N 1
ATOM 13429 C CA . VAL B 1 375 ? 23.148 -2.801 45.913 1.00 32.40 375 VAL B CA 1
ATOM 13430 C C . VAL B 1 375 ? 24.197 -2.348 44.911 1.00 35.82 375 VAL B C 1
ATOM 13431 O O . VAL B 1 375 ? 25.376 -2.195 45.251 1.00 27.46 375 VAL B O 1
ATOM 13444 N N . GLY B 1 376 ? 23.760 -2.137 43.669 1.00 34.36 376 GLY B N 1
ATOM 13445 C CA . GLY B 1 376 ? 24.609 -1.569 42.648 1.00 30.32 376 GLY B CA 1
ATOM 13446 C C . GLY B 1 376 ? 24.785 -0.076 42.836 1.00 36.51 376 GLY B C 1
ATOM 13447 O O . GLY B 1 376 ? 24.194 0.551 43.714 1.00 30.35 376 GLY B O 1
ATOM 13451 N N . GLU B 1 377 ? 25.623 0.509 41.979 1.00 26.55 377 GLU B N 1
ATOM 13452 C CA . GLU B 1 377 ? 25.926 1.929 42.119 1.00 35.51 377 GLU B CA 1
ATOM 13453 C C . GLU B 1 377 ? 24.703 2.807 41.886 1.00 29.37 377 GLU B C 1
ATOM 13454 O O . GLU B 1 377 ? 24.688 3.956 42.339 1.00 35.34 377 GLU B O 1
ATOM 13466 N N . ASP B 1 378 ? 23.678 2.300 41.200 1.00 35.45 378 ASP B N 1
ATOM 13467 C CA . ASP B 1 378 ? 22.461 3.059 40.942 1.00 35.08 378 ASP B CA 1
ATOM 13468 C C . ASP B 1 378 ? 21.310 2.669 41.863 1.00 37.45 378 ASP B C 1
ATOM 13469 O O . ASP B 1 378 ? 20.186 3.140 41.663 1.00 44.19 378 ASP B O 1
ATOM 13478 N N . GLY B 1 379 ? 21.557 1.819 42.856 1.00 37.79 379 GLY B N 1
ATOM 13479 C CA . GLY B 1 379 ? 20.525 1.374 43.766 1.00 43.11 379 GLY B CA 1
ATOM 13480 C C . GLY B 1 379 ? 19.913 0.031 43.430 1.00 32.01 379 GLY B C 1
ATOM 13481 O O . GLY B 1 379 ? 19.152 -0.503 44.246 1.00 37.61 379 GLY B O 1
ATOM 13485 N N . SER B 1 380 ? 20.221 -0.528 42.263 1.00 34.28 380 SER B N 1
ATOM 13486 C CA . SER B 1 380 ? 19.646 -1.806 41.866 1.00 38.18 380 SER B CA 1
ATOM 13487 C C . SER B 1 380 ? 20.049 -2.906 42.840 1.00 37.80 380 SER B C 1
ATOM 13488 O O . SER B 1 380 ? 21.184 -2.948 43.323 1.00 38.01 380 SER B O 1
ATOM 13496 N N . VAL B 1 381 ? 19.109 -3.802 43.129 1.00 35.45 381 VAL B N 1
ATOM 13497 C CA . VAL B 1 381 ? 19.387 -4.948 43.987 1.00 31.98 381 VAL B CA 1
ATOM 13498 C C . VAL B 1 381 ? 20.146 -5.990 43.177 1.00 31.93 381 VAL B C 1
ATOM 13499 O O . VAL B 1 381 ? 19.704 -6.404 42.098 1.00 31.44 381 VAL B O 1
ATOM 13512 N N . LEU B 1 382 ? 21.246 -6.408 43.681 1.00 32.39 382 LEU B N 1
ATOM 13513 C CA . LEU B 1 382 ? 22.082 -7.308 42.905 1.00 29.58 382 LEU B CA 1
ATOM 13514 C C . LEU B 1 382 ? 21.714 -8.760 43.182 1.00 35.52 382 LEU B C 1
ATOM 13515 O O . LEU B 1 382 ? 21.247 -9.095 44.276 1.00 31.04 382 LEU B O 1
ATOM 13531 N N . PRO B 1 383 ? 21.903 -9.638 42.201 1.00 34.54 383 PRO B N 1
ATOM 13532 C CA . PRO B 1 383 ? 21.642 -11.061 42.423 1.00 31.39 383 PRO B CA 1
ATOM 13533 C C . PRO B 1 383 ? 22.652 -11.645 43.390 1.00 33.83 383 PRO B C 1
ATOM 13534 O O . PRO B 1 383 ? 23.639 -10.983 43.746 1.00 32.18 383 PRO B O 1
ATOM 13545 N N . PRO B 1 384 ? 22.444 -12.877 43.843 1.00 31.83 384 PRO B N 1
ATOM 13546 C CA . PRO B 1 384 ? 23.449 -13.518 44.696 1.00 35.21 384 PRO B CA 1
ATOM 13547 C C . PRO B 1 384 ? 24.731 -13.766 43.921 1.00 30.90 384 PRO B C 1
ATOM 13548 O O . PRO B 1 384 ? 24.715 -14.053 42.722 1.00 37.72 384 PRO B O 1
ATOM 13559 N N . GLY B 1 385 ? 25.855 -13.641 44.622 1.00 34.43 385 GLY B N 1
ATOM 13560 C CA . GLY B 1 385 ? 27.152 -13.880 44.034 1.00 37.22 385 GLY B CA 1
ATOM 13561 C C . GLY B 1 385 ? 27.854 -12.658 43.482 1.00 41.15 385 GLY B C 1
ATOM 13562 O O . GLY B 1 385 ? 29.005 -12.775 43.041 1.00 45.27 385 GLY B O 1
ATOM 13566 N N . GLN B 1 386 ? 27.207 -11.495 43.482 1.00 32.68 386 GLN B N 1
ATOM 13567 C CA . GLN B 1 386 ? 27.827 -10.263 43.019 1.00 28.95 386 GLN B CA 1
ATOM 13568 C C . GLN B 1 386 ? 28.210 -9.382 44.202 1.00 33.56 386 GLN B C 1
ATOM 13569 O O . GLN B 1 386 ? 27.513 -9.332 45.219 1.00 35.07 386 GLN B O 1
ATOM 13583 N N . VAL B 1 387 ? 29.323 -8.675 44.047 1.00 32.35 387 VAL B N 1
ATOM 13584 C CA . VAL B 1 387 ? 29.818 -7.762 45.068 1.00 33.95 387 VAL B CA 1
ATOM 13585 C C . VAL B 1 387 ? 29.142 -6.412 44.882 1.00 30.00 387 VAL B C 1
ATOM 13586 O O . VAL B 1 387 ? 29.037 -5.906 43.757 1.00 30.03 387 VAL B O 1
ATOM 13599 N N . GLY B 1 388 ? 28.681 -5.832 45.983 1.00 26.80 388 GLY B N 1
ATOM 13600 C CA . GLY B 1 388 ? 28.083 -4.519 45.954 1.00 32.72 388 GLY B CA 1
ATOM 13601 C C . GLY B 1 388 ? 28.120 -3.898 47.331 1.00 29.66 388 GLY B C 1
ATOM 13602 O O . GLY B 1 388 ? 28.812 -4.378 48.232 1.00 32.42 388 GLY B O 1
ATOM 13606 N N . ARG B 1 389 ? 27.363 -2.818 47.488 1.00 24.48 389 ARG B N 1
ATOM 13607 C CA . ARG B 1 389 ? 27.281 -2.127 48.765 1.00 30.77 389 ARG B CA 1
ATOM 13608 C C . ARG B 1 389 ? 26.197 -2.766 49.623 1.00 29.48 389 ARG B C 1
ATOM 13609 O O . ARG B 1 389 ? 25.065 -2.956 49.167 1.00 26.11 389 ARG B O 1
ATOM 13630 N N . LEU B 1 390 ? 26.550 -3.098 50.859 1.00 31.48 390 LEU B N 1
ATOM 13631 C CA . LEU B 1 390 ? 25.573 -3.625 51.799 1.00 28.02 390 LEU B CA 1
ATOM 13632 C C . LEU B 1 390 ? 24.619 -2.519 52.233 1.00 28.57 390 LEU B C 1
ATOM 13633 O O . LEU B 1 390 ? 25.049 -1.425 52.607 1.00 24.88 390 LEU B O 1
ATOM 13649 N N . GLY B 1 391 ? 23.318 -2.810 52.178 1.00 34.59 391 GLY B N 1
ATOM 13650 C CA . GLY B 1 391 ? 22.311 -1.856 52.593 1.00 28.83 391 GLY B CA 1
ATOM 13651 C C . GLY B 1 391 ? 21.242 -2.541 53.423 1.00 28.86 391 GLY B C 1
ATOM 13652 O O . GLY B 1 391 ? 21.014 -3.748 53.306 1.00 32.26 391 GLY B O 1
ATOM 13656 N N . VAL B 1 392 ? 20.582 -1.745 54.265 1.00 30.12 392 VAL B N 1
ATOM 13657 C CA . VAL B 1 392 ? 19.609 -2.272 55.213 1.00 30.68 392 VAL B CA 1
ATOM 13658 C C . VAL B 1 392 ? 18.449 -1.300 55.383 1.00 29.19 392 VAL B C 1
ATOM 13659 O O . VAL B 1 392 ? 18.592 -0.088 55.199 1.00 25.29 392 VAL B O 1
ATOM 13672 N N . ARG B 1 393 ? 17.285 -1.856 55.732 1.00 33.72 393 ARG B N 1
ATOM 13673 C CA . ARG B 1 393 ? 16.106 -1.100 56.127 1.00 31.92 393 ARG B CA 1
ATOM 13674 C C . ARG B 1 393 ? 15.580 -1.677 57.435 1.00 29.40 393 ARG B C 1
ATOM 13675 O O . ARG B 1 393 ? 15.521 -2.900 57.594 1.00 30.23 393 ARG B O 1
ATOM 13696 N N . SER B 1 394 ? 15.183 -0.810 58.363 1.00 28.91 394 SER B N 1
ATOM 13697 C CA . SER B 1 394 ? 14.630 -1.294 59.621 1.00 21.90 394 SER B CA 1
ATOM 13698 C C . SER B 1 394 ? 14.115 -0.129 60.448 1.00 24.94 394 SER B C 1
ATOM 13699 O O . SER B 1 394 ? 14.671 0.973 60.407 1.00 30.51 394 SER B O 1
ATOM 13707 N N . LYS B 1 395 ? 13.048 -0.395 61.208 1.00 29.55 395 LYS B N 1
ATOM 13708 C CA . LYS B 1 395 ? 12.501 0.598 62.124 1.00 34.87 395 LYS B CA 1
ATOM 13709 C C . LYS B 1 395 ? 13.431 0.866 63.299 1.00 30.81 395 LYS B C 1
ATOM 13710 O O . LYS B 1 395 ? 13.292 1.899 63.961 1.00 40.02 395 LYS B O 1
ATOM 13729 N N . SER B 1 396 ? 14.366 -0.038 63.579 1.00 31.85 396 SER B N 1
ATOM 13730 C CA . SER B 1 396 ? 15.363 0.197 64.613 1.00 37.95 396 SER B CA 1
ATOM 13731 C C . SER B 1 396 ? 16.511 1.076 64.131 1.00 33.56 396 SER B C 1
ATOM 13732 O O . SER B 1 396 ? 17.424 1.357 64.914 1.00 38.10 396 SER B O 1
ATOM 13740 N N . LEU B 1 397 ? 16.488 1.513 62.873 1.00 34.00 397 LEU B N 1
ATOM 13741 C CA . LEU B 1 397 ? 17.503 2.431 62.379 1.00 38.40 397 LEU B CA 1
ATOM 13742 C C . LEU B 1 397 ? 17.300 3.826 62.961 1.00 31.65 397 LEU B C 1
ATOM 13743 O O . LEU B 1 397 ? 16.178 4.242 63.265 1.00 33.95 397 LEU B O 1
ATOM 13759 N N . THR B 1 398 ? 18.402 4.556 63.098 1.00 37.55 398 THR B N 1
ATOM 13760 C CA . THR B 1 398 ? 18.317 5.954 63.489 1.00 34.43 398 THR B CA 1
ATOM 13761 C C . THR B 1 398 ? 17.423 6.710 62.509 1.00 24.30 398 THR B C 1
ATOM 13762 O O . THR B 1 398 ? 17.509 6.491 61.295 1.00 28.93 398 THR B O 1
ATOM 13773 N N . PRO B 1 399 ? 16.539 7.589 62.993 1.00 36.34 399 PRO B N 1
ATOM 13774 C CA . PRO B 1 399 ? 15.750 8.413 62.062 1.00 37.06 399 PRO B CA 1
ATOM 13775 C C . PRO B 1 399 ? 16.552 9.502 61.362 1.00 32.46 399 PRO B C 1
ATOM 13776 O O . PRO B 1 399 ? 16.024 10.111 60.421 1.00 40.66 399 PRO B O 1
ATOM 13787 N N . GLY B 1 400 ? 17.784 9.774 61.776 1.00 25.43 400 GLY B N 1
ATOM 13788 C CA . GLY B 1 400 ? 18.590 10.758 61.075 1.00 35.60 400 GLY B CA 1
ATOM 13789 C C . GLY B 1 400 ? 19.825 11.136 61.861 1.00 36.96 400 GLY B C 1
ATOM 13790 O O . GLY B 1 400 ? 20.032 10.708 63.001 1.00 34.94 400 GLY B O 1
ATOM 13794 N N . PHE B 1 401 ? 20.660 11.950 61.214 1.00 34.55 401 PHE B N 1
ATOM 13795 C CA . PHE B 1 401 ? 21.836 12.529 61.850 1.00 34.55 401 PHE B CA 1
ATOM 13796 C C . PHE B 1 401 ? 21.458 13.867 62.480 1.00 34.10 401 PHE B C 1
ATOM 13797 O O . PHE B 1 401 ? 20.800 14.697 61.843 1.00 37.93 401 PHE B O 1
ATOM 13814 N N . TRP B 1 402 ? 21.884 14.073 63.723 1.00 32.30 402 TRP B N 1
ATOM 13815 C CA . TRP B 1 402 ? 21.567 15.299 64.447 1.00 40.18 402 TRP B CA 1
ATOM 13816 C C . TRP B 1 402 ? 22.169 16.513 63.746 1.00 33.83 402 TRP B C 1
ATOM 13817 O O . TRP B 1 402 ? 23.389 16.615 63.599 1.00 31.78 402 TRP B O 1
ATOM 13838 N N . ASN B 1 403 ? 21.301 17.427 63.309 1.00 35.74 403 ASN B N 1
ATOM 13839 C CA . ASN B 1 403 ? 21.713 18.706 62.723 1.00 37.37 403 ASN B CA 1
ATOM 13840 C C . ASN B 1 403 ? 22.508 18.533 61.431 1.00 40.71 403 ASN B C 1
ATOM 13841 O O . ASN B 1 403 ? 23.292 19.403 61.057 1.00 31.42 403 ASN B O 1
ATOM 13852 N N . ASP B 1 404 ? 22.310 17.412 60.726 1.00 42.82 404 ASP B N 1
ATOM 13853 C CA . ASP B 1 404 ? 23.152 17.109 59.580 1.00 35.79 404 ASP B CA 1
ATOM 13854 C C . ASP B 1 404 ? 22.358 16.279 58.565 1.00 34.01 404 ASP B C 1
ATOM 13855 O O . ASP B 1 404 ? 22.652 15.123 58.280 1.00 30.94 404 ASP B O 1
ATOM 13864 N N . ASN B 1 405 ? 21.328 16.904 57.989 1.00 35.97 405 ASN B N 1
ATOM 13865 C CA . ASN B 1 405 ? 20.574 16.242 56.931 1.00 30.49 405 ASN B CA 1
ATOM 13866 C C . ASN B 1 405 ? 21.422 16.041 55.682 1.00 34.38 405 ASN B C 1
ATOM 13867 O O . ASN B 1 405 ? 21.191 15.092 54.923 1.00 29.06 405 ASN B O 1
ATOM 13878 N N . VAL B 1 406 ? 22.407 16.913 55.458 1.00 31.65 406 VAL B N 1
ATOM 13879 C CA . VAL B 1 406 ? 23.196 16.852 54.231 1.00 29.53 406 VAL B CA 1
ATOM 13880 C C . VAL B 1 406 ? 23.925 15.518 54.134 1.00 29.08 406 VAL B C 1
ATOM 13881 O O . VAL B 1 406 ? 23.930 14.869 53.082 1.00 34.73 406 VAL B O 1
ATOM 13894 N N . ARG B 1 407 ? 24.550 15.088 55.231 1.00 32.48 407 ARG B N 1
ATOM 13895 C CA . ARG B 1 407 ? 25.211 13.789 55.252 1.00 33.80 407 ARG B CA 1
ATOM 13896 C C . ARG B 1 407 ? 24.232 12.631 55.413 1.00 35.54 407 ARG B C 1
ATOM 13897 O O . ARG B 1 407 ? 24.566 11.499 55.045 1.00 30.46 407 ARG B O 1
ATOM 13918 N N . TRP B 1 408 ? 23.032 12.888 55.939 1.00 32.82 408 TRP B N 1
ATOM 13919 C CA . TRP B 1 408 ? 22.104 11.805 56.251 1.00 32.47 408 TRP B CA 1
ATOM 13920 C C . TRP B 1 408 ? 21.549 11.166 54.983 1.00 31.94 408 TRP B C 1
ATOM 13921 O O . TRP B 1 408 ? 21.659 9.951 54.785 1.00 25.31 408 TRP B O 1
ATOM 13942 N N . HIS B 1 409 ? 20.942 11.972 54.110 1.00 30.93 409 HIS B N 1
ATOM 13943 C CA . HIS B 1 409 ? 20.305 11.411 52.923 1.00 31.12 409 HIS B CA 1
ATOM 13944 C C . HIS B 1 409 ? 21.330 10.862 51.939 1.00 35.23 409 HIS B C 1
ATOM 13945 O O . HIS B 1 409 ? 21.031 9.914 51.203 1.00 36.31 409 HIS B O 1
ATOM 13959 N N . LYS B 1 410 ? 22.537 11.433 51.914 1.00 31.49 410 LYS B N 1
ATOM 13960 C CA . LYS B 1 410 ? 23.587 10.916 51.043 1.00 33.74 410 LYS B CA 1
ATOM 13961 C C . LYS B 1 410 ? 23.993 9.498 51.422 1.00 34.84 410 LYS B C 1
ATOM 13962 O O . LYS B 1 410 ? 24.655 8.818 50.630 1.00 34.50 410 LYS B O 1
ATOM 13981 N N . GLN B 1 411 ? 23.619 9.043 52.613 1.00 29.20 411 GLN B N 1
ATOM 13982 C CA . GLN B 1 411 ? 23.941 7.704 53.083 1.00 29.72 411 GLN B CA 1
ATOM 13983 C C . GLN B 1 411 ? 22.909 6.670 52.651 1.00 35.91 411 GLN B C 1
ATOM 13984 O O . GLN B 1 411 ? 23.055 5.493 52.995 1.00 31.68 411 GLN B O 1
ATOM 13998 N N . TRP B 1 412 ? 21.881 7.074 51.906 1.00 34.12 412 TRP B N 1
ATOM 13999 C CA . TRP B 1 412 ? 20.866 6.162 51.398 1.00 32.19 412 TRP B CA 1
ATOM 14000 C C . TRP B 1 412 ? 21.008 6.013 49.889 1.00 31.72 412 TRP B C 1
ATOM 14001 O O . TRP B 1 412 ? 21.297 6.984 49.182 1.00 41.45 412 TRP B O 1
ATOM 14022 N N . LEU B 1 413 ? 20.793 4.794 49.404 1.00 30.13 413 LEU B N 1
ATOM 14023 C CA . LEU B 1 413 ? 20.906 4.481 47.985 1.00 30.50 413 LEU B CA 1
ATOM 14024 C C . LEU B 1 413 ? 19.871 3.417 47.655 1.00 28.96 413 LEU B C 1
ATOM 14025 O O . LEU B 1 413 ? 19.826 2.371 48.309 1.00 23.59 413 LEU B O 1
ATOM 14041 N N . GLY B 1 414 ? 19.038 3.692 46.655 1.00 29.45 414 GLY B N 1
ATOM 14042 C CA . GLY B 1 414 ? 17.986 2.760 46.289 1.00 28.02 414 GLY B CA 1
ATOM 14043 C C . GLY B 1 414 ? 17.035 2.432 47.418 1.00 30.62 414 GLY B C 1
ATOM 14044 O O . GLY B 1 414 ? 16.445 1.347 47.428 1.00 27.91 414 GLY B O 1
ATOM 14048 N N . GLY B 1 415 ? 16.869 3.344 48.373 1.00 28.33 415 GLY B N 1
ATOM 14049 C CA . GLY B 1 415 ? 16.018 3.105 49.516 1.00 30.78 415 GLY B CA 1
ATOM 14050 C C . GLY B 1 415 ? 16.650 2.305 50.632 1.00 26.22 415 GLY B C 1
ATOM 14051 O O . GLY B 1 415 ? 15.961 1.986 51.609 1.00 27.58 415 GLY B O 1
ATOM 14055 N N . TYR B 1 416 ? 17.929 1.965 50.522 1.00 27.79 416 TYR B N 1
ATOM 14056 C CA . TYR B 1 416 ? 18.639 1.223 51.551 1.00 25.09 416 TYR B CA 1
ATOM 14057 C C . TYR B 1 416 ? 19.673 2.122 52.213 1.00 25.33 416 TYR B C 1
ATOM 14058 O O . TYR B 1 416 ? 20.361 2.896 51.540 1.00 27.54 416 TYR B O 1
ATOM 14076 N N . PHE B 1 417 ? 19.774 2.019 53.535 1.00 31.22 417 PHE B N 1
ATOM 14077 C CA . PHE B 1 417 ? 20.812 2.716 54.289 1.00 34.37 417 PHE B CA 1
ATOM 14078 C C . PHE B 1 417 ? 22.125 1.958 54.131 1.00 31.28 417 PHE B C 1
ATOM 14079 O O . PHE B 1 417 ? 22.228 0.794 54.532 1.00 28.66 417 PHE B O 1
ATOM 14096 N N . LEU B 1 418 ? 23.122 2.610 53.539 1.00 29.82 418 LEU B N 1
ATOM 14097 C CA . LEU B 1 418 ? 24.401 1.963 53.280 1.00 35.62 418 LEU B CA 1
ATOM 14098 C C . LEU B 1 418 ? 25.208 1.856 54.569 1.00 35.87 418 LEU B C 1
ATOM 14099 O O . LEU B 1 418 ? 25.379 2.845 55.291 1.00 35.29 418 LEU B O 1
ATOM 14115 N N . THR B 1 419 ? 25.704 0.651 54.855 1.00 30.54 419 THR B N 1
ATOM 14116 C CA . THR B 1 419 ? 26.518 0.420 56.039 1.00 32.63 419 THR B CA 1
ATOM 14117 C C . THR B 1 419 ? 27.962 0.871 55.866 1.00 37.60 419 THR B C 1
ATOM 14118 O O . THR B 1 419 ? 28.694 0.942 56.859 1.00 35.71 419 THR B O 1
ATOM 14129 N N . GLY B 1 420 ? 28.386 1.174 54.643 1.00 37.18 420 GLY B N 1
ATOM 14130 C CA . GLY B 1 420 ? 29.776 1.463 54.369 1.00 34.55 420 GLY B CA 1
ATOM 14131 C C . GLY B 1 420 ? 30.615 0.252 54.045 1.00 35.94 420 GLY B C 1
ATOM 14132 O O . GLY B 1 420 ? 31.836 0.386 53.888 1.00 35.54 420 GLY B O 1
ATOM 14136 N N . ASP B 1 421 ? 30.003 -0.922 53.939 1.00 31.20 421 ASP B N 1
ATOM 14137 C CA . ASP B 1 421 ? 30.704 -2.162 53.658 1.00 31.23 421 ASP B CA 1
ATOM 14138 C C . ASP B 1 421 ? 30.417 -2.619 52.235 1.00 33.51 421 ASP B C 1
ATOM 14139 O O . ASP B 1 421 ? 29.369 -2.309 51.662 1.00 36.54 421 ASP B O 1
ATOM 14148 N N . LEU B 1 422 ? 31.369 -3.352 51.669 1.00 35.59 422 LEU B N 1
ATOM 14149 C CA . LEU B 1 422 ? 31.162 -4.097 50.436 1.00 31.72 422 LEU B CA 1
ATOM 14150 C C . LEU B 1 422 ? 30.938 -5.559 50.799 1.00 32.71 422 LEU B C 1
ATOM 14151 O O . LEU B 1 422 ? 31.561 -6.080 51.729 1.00 29.26 422 LEU B O 1
ATOM 14167 N N . ALA B 1 423 ? 30.043 -6.216 50.069 1.00 31.48 423 ALA B N 1
ATOM 14168 C CA . ALA B 1 423 ? 29.622 -7.551 50.460 1.00 30.57 423 ALA B CA 1
ATOM 14169 C C . ALA B 1 423 ? 28.969 -8.251 49.280 1.00 33.03 423 ALA B C 1
ATOM 14170 O O . ALA B 1 423 ? 28.698 -7.647 48.239 1.00 32.53 423 ALA B O 1
ATOM 14177 N N . TYR B 1 424 ? 28.733 -9.548 49.461 1.00 29.46 424 TYR B N 1
ATOM 14178 C CA . TYR B 1 424 ? 27.893 -10.331 48.571 1.00 31.93 424 TYR B CA 1
ATOM 14179 C C . TYR B 1 424 ? 27.004 -11.223 49.424 1.00 32.19 424 TYR B C 1
ATOM 14180 O O . TYR B 1 424 ? 27.253 -11.424 50.616 1.00 31.08 424 TYR B O 1
ATOM 14198 N N . ARG B 1 425 ? 25.958 -11.757 48.799 1.00 31.63 425 ARG B N 1
ATOM 14199 C CA . ARG B 1 425 ? 25.067 -12.712 49.439 1.00 32.14 425 ARG B CA 1
ATOM 14200 C C . ARG B 1 425 ? 24.959 -13.957 48.571 1.00 32.47 425 ARG B C 1
ATOM 14201 O O . ARG B 1 425 ? 25.250 -13.930 47.372 1.00 36.66 425 ARG B O 1
ATOM 14222 N N . ASP B 1 426 ? 24.538 -15.056 49.191 1.00 40.73 426 ASP B N 1
ATOM 14223 C CA . ASP B 1 426 ? 24.220 -16.277 48.472 1.00 39.84 426 ASP B CA 1
ATOM 14224 C C . ASP B 1 426 ? 22.707 -16.343 48.263 1.00 42.06 426 ASP B C 1
ATOM 14225 O O . ASP B 1 426 ? 21.976 -15.387 48.540 1.00 42.58 426 ASP B O 1
ATOM 14234 N N . ALA B 1 427 ? 22.220 -17.480 47.768 1.00 50.73 427 ALA B N 1
ATOM 14235 C CA . ALA B 1 427 ? 20.810 -17.586 47.415 1.00 49.14 427 ALA B CA 1
ATOM 14236 C C . ALA B 1 427 ? 19.899 -17.743 48.626 1.00 50.16 427 ALA B C 1
ATOM 14237 O O . ALA B 1 427 ? 18.676 -17.654 48.472 1.00 45.06 427 ALA B O 1
ATOM 14244 N N . ALA B 1 428 ? 20.455 -17.965 49.817 1.00 50.16 428 ALA B N 1
ATOM 14245 C CA . ALA B 1 428 ? 19.677 -18.022 51.047 1.00 53.21 428 ALA B CA 1
ATOM 14246 C C . ALA B 1 428 ? 19.663 -16.692 51.792 1.00 57.01 428 ALA B C 1
ATOM 14247 O O . ALA B 1 428 ? 19.232 -16.644 52.948 1.00 63.48 428 ALA B O 1
ATOM 14254 N N . ASN B 1 429 ? 20.123 -15.616 51.154 1.00 48.77 429 ASN B N 1
ATOM 14255 C CA . ASN B 1 429 ? 20.219 -14.299 51.786 1.00 43.56 429 ASN B CA 1
ATOM 14256 C C . ASN B 1 429 ? 21.104 -14.344 53.032 1.00 38.76 429 ASN B C 1
ATOM 14257 O O . ASN B 1 429 ? 20.839 -13.677 54.035 1.00 35.14 429 ASN B O 1
ATOM 14268 N N . THR B 1 430 ? 22.165 -15.141 52.969 1.00 35.17 430 THR B N 1
ATOM 14269 C CA . THR B 1 430 ? 23.253 -15.063 53.933 1.00 37.15 430 THR B CA 1
ATOM 14270 C C . THR B 1 430 ? 24.321 -14.137 53.361 1.00 36.39 430 THR B C 1
ATOM 14271 O O . THR B 1 430 ? 24.762 -14.322 52.222 1.00 39.43 430 THR B O 1
ATOM 14282 N N . PHE B 1 431 ? 24.725 -13.141 54.144 1.00 32.55 431 PHE B N 1
ATOM 14283 C CA . PHE B 1 431 ? 25.606 -12.087 53.663 1.00 36.38 431 PHE B CA 1
ATOM 14284 C C . PHE B 1 431 ? 27.027 -12.277 54.176 1.00 35.73 431 PHE B C 1
ATOM 14285 O O . PHE B 1 431 ? 27.252 -12.777 55.281 1.00 33.59 431 PHE B O 1
ATOM 14302 N N . TYR B 1 432 ? 27.987 -11.862 53.353 1.00 37.67 432 TYR B N 1
ATOM 14303 C CA . TYR B 1 432 ? 29.405 -12.040 53.633 1.00 35.29 432 TYR B CA 1
ATOM 14304 C C . TYR B 1 432 ? 30.129 -10.719 53.427 1.00 33.96 432 TYR B C 1
ATOM 14305 O O . TYR B 1 432 ? 29.955 -10.064 52.395 1.00 33.45 432 TYR B O 1
ATOM 14323 N N . HIS B 1 433 ? 30.941 -10.336 54.408 1.00 37.84 433 HIS B N 1
ATOM 14324 C CA . HIS B 1 433 ? 31.647 -9.062 54.382 1.00 41.47 433 HIS B CA 1
ATOM 14325 C C . HIS B 1 433 ? 33.004 -9.218 53.708 1.00 36.65 433 HIS B C 1
ATOM 14326 O O . HIS B 1 433 ? 33.718 -10.197 53.940 1.00 33.85 433 HIS B O 1
ATOM 14340 N N . LEU B 1 434 ? 33.354 -8.240 52.873 1.00 36.29 434 LEU B N 1
ATOM 14341 C CA . LEU B 1 434 ? 34.595 -8.270 52.113 1.00 41.51 434 LEU B CA 1
ATOM 14342 C C . LEU B 1 434 ? 35.535 -7.112 52.405 1.00 37.60 434 LEU B C 1
ATOM 14343 O O . LEU B 1 434 ? 36.752 -7.297 52.346 1.00 39.60 434 LEU B O 1
ATOM 14359 N N . ASP B 1 435 ? 35.013 -5.928 52.707 1.00 37.96 435 ASP B N 1
ATOM 14360 C CA . ASP B 1 435 ? 35.841 -4.733 52.788 1.00 41.75 435 ASP B CA 1
ATOM 14361 C C . ASP B 1 435 ? 34.960 -3.574 53.223 1.00 36.51 435 ASP B C 1
ATOM 14362 O O . ASP B 1 435 ? 33.731 -3.647 53.153 1.00 32.84 435 ASP B O 1
ATOM 14371 N N . ARG B 1 436 ? 35.604 -2.508 53.683 1.00 39.26 436 ARG B N 1
ATOM 14372 C CA . ARG B 1 436 ? 34.952 -1.210 53.747 1.00 39.18 436 ARG B CA 1
ATOM 14373 C C . ARG B 1 436 ? 34.981 -0.600 52.351 1.00 38.90 436 ARG B C 1
ATOM 14374 O O . ARG B 1 436 ? 35.978 -0.715 51.631 1.00 38.58 436 ARG B O 1
ATOM 14395 N N . THR B 1 437 ? 33.875 0.033 51.959 1.00 37.74 437 THR B N 1
ATOM 14396 C CA . THR B 1 437 ? 33.770 0.536 50.593 1.00 39.29 437 THR B CA 1
ATOM 14397 C C . THR B 1 437 ? 34.958 1.421 50.234 1.00 38.26 437 THR B C 1
ATOM 14398 O O . THR B 1 437 ? 35.448 1.384 49.099 1.00 40.84 437 THR B O 1
ATOM 14409 N N . THR B 1 438 ? 35.450 2.209 51.195 1.00 39.81 438 THR B N 1
ATOM 14410 C CA . THR B 1 438 ? 36.555 3.120 50.924 1.00 39.13 438 THR B CA 1
ATOM 14411 C C . THR B 1 438 ? 37.903 2.417 50.811 1.00 37.99 438 THR B C 1
ATOM 14412 O O . THR B 1 438 ? 38.872 3.047 50.373 1.00 40.83 438 THR B O 1
ATOM 14423 N N . ASP B 1 439 ? 37.995 1.143 51.192 1.00 37.68 439 ASP B N 1
ATOM 14424 C CA . ASP B 1 439 ? 39.264 0.427 51.212 1.00 35.29 439 ASP B CA 1
ATOM 14425 C C . ASP B 1 439 ? 39.503 -0.415 49.965 1.00 35.96 439 ASP B C 1
ATOM 14426 O O . ASP B 1 439 ? 40.572 -1.019 49.840 1.00 45.19 439 ASP B O 1
ATOM 14435 N N . ALA B 1 440 ? 38.546 -0.474 49.042 1.00 41.23 440 ALA B N 1
ATOM 14436 C CA . ALA B 1 440 ? 38.692 -1.308 47.856 1.00 39.78 440 ALA B CA 1
ATOM 14437 C C . ALA B 1 440 ? 39.582 -0.624 46.826 1.00 38.84 440 ALA B C 1
ATOM 14438 O O . ALA B 1 440 ? 39.519 0.594 46.638 1.00 40.52 440 ALA B O 1
ATOM 14445 N N . ILE B 1 441 ? 40.411 -1.421 46.155 1.00 38.19 441 ILE B N 1
ATOM 14446 C CA . ILE B 1 441 ? 41.401 -0.922 45.208 1.00 40.36 441 ILE B CA 1
ATOM 14447 C C . ILE B 1 441 ? 41.174 -1.615 43.873 1.00 37.85 441 ILE B C 1
ATOM 14448 O O . ILE B 1 441 ? 41.230 -2.849 43.791 1.00 42.05 441 ILE B O 1
ATOM 14464 N N . ARG B 1 442 ? 40.925 -0.827 42.830 1.00 40.99 442 ARG B N 1
ATOM 14465 C CA . ARG B 1 442 ? 40.781 -1.376 41.490 1.00 53.66 442 ARG B CA 1
ATOM 14466 C C . ARG B 1 442 ? 42.151 -1.602 40.863 1.00 55.19 442 ARG B C 1
ATOM 14467 O O . ARG B 1 442 ? 43.044 -0.755 40.962 1.00 48.85 442 ARG B O 1
ATOM 14488 N N . THR B 1 443 ? 42.309 -2.753 40.213 1.00 64.14 443 THR B N 1
ATOM 14489 C CA . THR B 1 443 ? 43.540 -3.106 39.523 1.00 70.21 443 THR B CA 1
ATOM 14490 C C . THR B 1 443 ? 43.209 -3.509 38.091 1.00 80.97 443 THR B C 1
ATOM 14491 O O . THR B 1 443 ? 42.065 -3.839 37.765 1.00 78.59 443 THR B O 1
ATOM 14502 N N . GLU B 1 444 ? 44.233 -3.473 37.233 1.00 81.05 444 GLU B N 1
ATOM 14503 C CA . GLU B 1 444 ? 44.054 -3.909 35.850 1.00 81.65 444 GLU B CA 1
ATOM 14504 C C . GLU B 1 444 ? 43.504 -5.327 35.781 1.00 80.90 444 GLU B C 1
ATOM 14505 O O . GLU B 1 444 ? 42.871 -5.703 34.789 1.00 81.05 444 GLU B O 1
ATOM 14517 N N . GLU B 1 445 ? 43.751 -6.134 36.819 1.00 80.76 445 GLU B N 1
ATOM 14518 C CA . GLU B 1 445 ? 43.148 -7.458 36.922 1.00 89.41 445 GLU B CA 1
ATOM 14519 C C . GLU B 1 445 ? 41.692 -7.357 37.355 1.00 99.87 445 GLU B C 1
ATOM 14520 O O . GLU B 1 445 ? 40.795 -7.913 36.711 1.00 94.12 445 GLU B O 1
ATOM 14532 N N . GLY B 1 446 ? 41.454 -6.641 38.446 1.00 95.59 446 GLY B N 1
ATOM 14533 C CA . GLY B 1 446 ? 40.126 -6.481 38.994 1.00 77.78 446 GLY B CA 1
ATOM 14534 C C . GLY B 1 446 ? 40.233 -5.844 40.364 1.00 71.86 446 GLY B C 1
ATOM 14535 O O . GLY B 1 446 ? 41.311 -5.418 40.783 1.00 72.13 446 GLY B O 1
ATOM 14539 N N . PHE B 1 447 ? 39.105 -5.797 41.061 1.00 67.35 447 PHE B N 1
ATOM 14540 C CA . PHE B 1 447 ? 39.077 -5.148 42.363 1.00 58.42 447 PHE B CA 1
ATOM 14541 C C . PHE B 1 447 ? 39.739 -6.026 43.417 1.00 52.29 447 PHE B C 1
ATOM 14542 O O . PHE B 1 447 ? 39.547 -7.245 43.447 1.00 51.48 447 PHE B O 1
ATOM 14559 N N . VAL B 1 448 ? 40.537 -5.394 44.274 1.00 46.70 448 VAL B N 1
ATOM 14560 C CA . VAL B 1 448 ? 41.178 -6.045 45.411 1.00 51.63 448 VAL B CA 1
ATOM 14561 C C . VAL B 1 448 ? 40.480 -5.547 46.667 1.00 48.90 448 VAL B C 1
ATOM 14562 O O . VAL B 1 448 ? 40.416 -4.335 46.910 1.00 44.03 448 VAL B O 1
ATOM 14575 N N . TYR B 1 449 ? 39.968 -6.473 47.467 1.00 40.38 449 TYR B N 1
ATOM 14576 C CA . TYR B 1 449 ? 39.289 -6.144 48.714 1.00 47.33 449 TYR B CA 1
ATOM 14577 C C . TYR B 1 449 ? 40.262 -6.350 49.867 1.00 47.16 449 TYR B C 1
ATOM 14578 O O . TYR B 1 449 ? 40.731 -7.470 50.101 1.00 39.96 449 TYR B O 1
ATOM 14596 N N . SER B 1 450 ? 40.570 -5.261 50.572 1.00 43.67 450 SER B N 1
ATOM 14597 C CA . SER B 1 450 ? 41.587 -5.265 51.615 1.00 42.95 450 SER B CA 1
ATOM 14598 C C . SER B 1 450 ? 41.306 -6.311 52.683 1.00 50.80 450 SER B C 1
ATOM 14599 O O . SER B 1 450 ? 42.067 -7.273 52.831 1.00 56.49 450 SER B O 1
ATOM 14607 N N . ALA B 1 451 ? 40.219 -6.127 53.438 1.00 46.95 451 ALA B N 1
ATOM 14608 C CA . ALA B 1 451 ? 39.935 -7.020 54.556 1.00 45.55 451 ALA B CA 1
ATOM 14609 C C . ALA B 1 451 ? 39.914 -8.476 54.114 1.00 47.63 451 ALA B C 1
ATOM 14610 O O . ALA B 1 451 ? 40.453 -9.350 54.803 1.00 52.10 451 ALA B O 1
ATOM 14617 N N . TYR B 1 452 ? 39.300 -8.761 52.965 1.00 42.73 452 TYR B N 1
ATOM 14618 C CA . TYR B 1 452 ? 39.248 -10.139 52.493 1.00 44.98 452 TYR B CA 1
ATOM 14619 C C . TYR B 1 452 ? 40.628 -10.623 52.067 1.00 51.60 452 TYR B C 1
ATOM 14620 O O . TYR B 1 452 ? 41.044 -11.735 52.417 1.00 48.00 452 TYR B O 1
ATOM 14638 N N . THR B 1 453 ? 41.349 -9.806 51.295 1.00 47.15 453 THR B N 1
ATOM 14639 C CA . THR B 1 453 ? 42.696 -10.183 50.879 1.00 47.56 453 THR B CA 1
ATOM 14640 C C . THR B 1 453 ? 43.566 -10.481 52.092 1.00 52.83 453 THR B C 1
ATOM 14641 O O . THR B 1 453 ? 44.281 -11.489 52.130 1.00 56.67 453 THR B O 1
ATOM 14652 N N . GLU B 1 454 ? 43.514 -9.611 53.100 1.00 52.37 454 GLU B N 1
ATOM 14653 C CA . GLU B 1 454 ? 44.231 -9.880 54.341 1.00 55.71 454 GLU B CA 1
ATOM 14654 C C . GLU B 1 454 ? 43.758 -11.191 54.960 1.00 67.16 454 GLU B C 1
ATOM 14655 O O . GLU B 1 454 ? 44.565 -12.090 55.222 1.00 71.33 454 GLU B O 1
ATOM 14667 N N . GLU B 1 455 ? 42.445 -11.340 55.156 1.00 61.85 455 GLU B N 1
ATOM 14668 C CA . GLU B 1 455 ? 41.922 -12.560 55.768 1.00 66.50 455 GLU B CA 1
ATOM 14669 C C . GLU B 1 455 ? 42.435 -13.810 55.059 1.00 64.87 455 GLU B C 1
ATOM 14670 O O . GLU B 1 455 ? 42.674 -14.841 55.698 1.00 66.91 455 GLU B O 1
ATOM 14682 N N . VAL B 1 456 ? 42.608 -13.739 53.738 1.00 58.73 456 VAL B N 1
ATOM 14683 C CA . VAL B 1 456 ? 43.108 -14.889 52.988 1.00 58.63 456 VAL B CA 1
ATOM 14684 C C . VAL B 1 456 ? 44.562 -15.163 53.353 1.00 65.59 456 VAL B C 1
ATOM 14685 O O . VAL B 1 456 ? 44.914 -16.260 53.801 1.00 67.28 456 VAL B O 1
ATOM 14698 N N . LEU B 1 457 ? 45.428 -14.165 53.162 1.00 65.48 457 LEU B N 1
ATOM 14699 C CA . LEU B 1 457 ? 46.847 -14.354 53.437 1.00 67.24 457 LEU B CA 1
ATOM 14700 C C . LEU B 1 457 ? 47.095 -14.696 54.900 1.00 72.22 457 LEU B C 1
ATOM 14701 O O . LEU B 1 457 ? 48.064 -15.393 55.219 1.00 74.48 457 LEU B O 1
ATOM 14717 N N . LEU B 1 458 ? 46.237 -14.215 55.802 1.00 71.77 458 LEU B N 1
ATOM 14718 C CA . LEU B 1 458 ? 46.409 -14.529 57.216 1.00 73.20 458 LEU B CA 1
ATOM 14719 C C . LEU B 1 458 ? 46.002 -15.967 57.519 1.00 73.36 458 LEU B C 1
ATOM 14720 O O . LEU B 1 458 ? 46.550 -16.584 58.439 1.00 77.79 458 LEU B O 1
ATOM 14736 N N . ARG B 1 459 ? 45.057 -16.518 56.752 1.00 70.37 459 ARG B N 1
ATOM 14737 C CA . ARG B 1 459 ? 44.674 -17.914 56.933 1.00 72.04 459 ARG B CA 1
ATOM 14738 C C . ARG B 1 459 ? 45.730 -18.855 56.367 1.00 77.77 459 ARG B C 1
ATOM 14739 O O . ARG B 1 459 ? 45.985 -19.925 56.931 1.00 78.42 459 ARG B O 1
ATOM 14760 N N . GLU B 1 460 ? 46.351 -18.475 55.248 1.00 72.52 460 GLU B N 1
ATOM 14761 C CA . GLU B 1 460 ? 47.328 -19.349 54.611 1.00 77.00 460 GLU B CA 1
ATOM 14762 C C . GLU B 1 460 ? 48.625 -19.409 55.408 1.00 77.21 460 GLU B C 1
ATOM 14763 O O . GLU B 1 460 ? 49.205 -20.487 55.580 1.00 75.60 460 GLU B O 1
ATOM 14775 N N . TYR B 1 461 ? 49.096 -18.262 55.898 1.00 76.70 461 TYR B N 1
ATOM 14776 C CA . TYR B 1 461 ? 50.371 -18.155 56.603 1.00 78.34 461 TYR B CA 1
ATOM 14777 C C . TYR B 1 461 ? 50.103 -17.741 58.044 1.00 79.45 461 TYR B C 1
ATOM 14778 O O . TYR B 1 461 ? 50.011 -16.541 58.349 1.00 75.83 461 TYR B O 1
ATOM 14796 N N . PRO B 1 462 ? 49.968 -18.700 58.966 1.00 79.75 462 PRO B N 1
ATOM 14797 C CA . PRO B 1 462 ? 49.777 -18.337 60.381 1.00 81.83 462 PRO B CA 1
ATOM 14798 C C . PRO B 1 462 ? 50.939 -17.555 60.972 1.00 82.42 462 PRO B C 1
ATOM 14799 O O . PRO B 1 462 ? 50.797 -17.010 62.074 1.00 77.71 462 PRO B O 1
ATOM 14810 N N . GLU B 1 463 ? 52.078 -17.488 60.285 1.00 81.21 463 GLU B N 1
ATOM 14811 C CA . GLU B 1 463 ? 53.203 -16.684 60.743 1.00 84.42 463 GLU B CA 1
ATOM 14812 C C . GLU B 1 463 ? 52.997 -15.194 60.505 1.00 92.44 463 GLU B C 1
ATOM 14813 O O . GLU B 1 463 ? 53.854 -14.396 60.902 1.00 89.94 463 GLU B O 1
ATOM 14825 N N . ILE B 1 464 ? 51.894 -14.801 59.875 1.00 93.17 464 ILE B N 1
ATOM 14826 C CA . ILE B 1 464 ? 51.609 -13.403 59.578 1.00 83.81 464 ILE B CA 1
ATOM 14827 C C . ILE B 1 464 ? 50.705 -12.859 60.675 1.00 85.42 464 ILE B C 1
ATOM 14828 O O . ILE B 1 464 ? 49.610 -13.385 60.909 1.00 86.48 464 ILE B O 1
ATOM 14844 N N . LEU B 1 465 ? 51.165 -11.803 61.347 1.00 87.00 465 LEU B N 1
ATOM 14845 C CA . LEU B 1 465 ? 50.368 -11.170 62.392 1.00 85.03 465 LEU B CA 1
ATOM 14846 C C . LEU B 1 465 ? 49.385 -10.170 61.794 1.00 85.41 465 LEU B C 1
ATOM 14847 O O . LEU B 1 465 ? 48.177 -10.250 62.044 1.00 81.55 465 LEU B O 1
ATOM 14863 N N . ASP B 1 466 ? 49.887 -9.225 61.000 1.00 91.39 466 ASP B N 1
ATOM 14864 C CA . ASP B 1 466 ? 49.059 -8.230 60.343 1.00 78.60 466 ASP B CA 1
ATOM 14865 C C . ASP B 1 466 ? 49.395 -8.183 58.860 1.00 76.59 466 ASP B C 1
ATOM 14866 O O . ASP B 1 466 ? 50.438 -8.671 58.418 1.00 76.81 466 ASP B O 1
ATOM 14875 N N . CYS B 1 467 ? 48.494 -7.573 58.097 1.00 75.42 467 CYS B N 1
ATOM 14876 C CA . CYS B 1 467 ? 48.700 -7.350 56.675 1.00 67.40 467 CYS B CA 1
ATOM 14877 C C . CYS B 1 467 ? 47.919 -6.106 56.282 1.00 64.92 467 CYS B C 1
ATOM 14878 O O . CYS B 1 467 ? 46.809 -5.882 56.772 1.00 72.03 467 CYS B O 1
ATOM 14886 N N . THR B 1 468 ? 48.508 -5.294 55.408 1.00 60.82 468 THR B N 1
ATOM 14887 C CA . THR B 1 468 ? 47.878 -4.064 54.942 1.00 63.02 468 THR B CA 1
ATOM 14888 C C . THR B 1 468 ? 48.173 -3.901 53.460 1.00 59.99 468 THR B C 1
ATOM 14889 O O . THR B 1 468 ? 49.338 -3.783 53.070 1.00 58.83 468 THR B O 1
ATOM 14900 N N . VAL B 1 469 ? 47.122 -3.906 52.634 1.00 59.40 469 VAL B N 1
ATOM 14901 C CA . VAL B 1 469 ? 47.263 -3.622 51.211 1.00 53.62 469 VAL B CA 1
ATOM 14902 C C . VAL B 1 469 ? 47.178 -2.114 51.017 1.00 50.26 469 VAL B C 1
ATOM 14903 O O . VAL B 1 469 ? 46.496 -1.404 51.766 1.00 49.35 469 VAL B O 1
ATOM 14916 N N . VAL B 1 470 ? 47.879 -1.617 50.002 1.00 50.26 470 VAL B N 1
ATOM 14917 C CA . VAL B 1 470 ? 47.965 -0.188 49.728 1.00 47.48 470 VAL B CA 1
ATOM 14918 C C . VAL B 1 470 ? 47.978 0.013 48.221 1.00 46.99 470 VAL B C 1
ATOM 14919 O O . VAL B 1 470 ? 48.638 -0.725 47.487 1.00 51.21 470 VAL B O 1
ATOM 14932 N N . GLY B 1 471 ? 47.243 1.030 47.761 1.00 49.04 471 GLY B N 1
ATOM 14933 C CA . GLY B 1 471 ? 47.167 1.348 46.349 1.00 48.52 471 GLY B CA 1
ATOM 14934 C C . GLY B 1 471 ? 48.158 2.431 45.986 1.00 45.21 471 GLY B C 1
ATOM 14935 O O . GLY B 1 471 ? 48.266 3.452 46.671 1.00 44.10 471 GLY B O 1
ATOM 14939 N N . LEU B 1 472 ? 48.892 2.197 44.901 1.00 45.76 472 LEU B N 1
ATOM 14940 C CA . LEU B 1 472 ? 49.871 3.141 44.382 1.00 51.52 472 LEU B CA 1
ATOM 14941 C C . LEU B 1 472 ? 49.507 3.473 42.943 1.00 45.46 472 LEU B C 1
ATOM 14942 O O . LEU B 1 472 ? 49.348 2.570 42.114 1.00 46.87 472 LEU B O 1
ATOM 14958 N N . ALA B 1 473 ? 49.367 4.763 42.651 1.00 46.12 473 ALA B N 1
ATOM 14959 C CA . ALA B 1 473 ? 49.000 5.202 41.314 1.00 49.82 473 ALA B CA 1
ATOM 14960 C C . ALA B 1 473 ? 49.613 6.570 41.056 1.00 47.80 473 ALA B C 1
ATOM 14961 O O . ALA B 1 473 ? 50.054 7.261 41.979 1.00 42.86 473 ALA B O 1
ATOM 14968 N N . ASP B 1 474 ? 49.628 6.956 39.782 1.00 51.45 474 ASP B N 1
ATOM 14969 C CA . ASP B 1 474 ? 50.255 8.204 39.380 1.00 58.61 474 ASP B CA 1
ATOM 14970 C C . ASP B 1 474 ? 49.398 9.396 39.808 1.00 55.09 474 ASP B C 1
ATOM 14971 O O . ASP B 1 474 ? 48.338 9.255 40.424 1.00 57.35 474 ASP B O 1
ATOM 14980 N N . GLU B 1 475 ? 49.874 10.592 39.462 1.00 58.22 475 GLU B N 1
ATOM 14981 C CA . GLU B 1 475 ? 49.226 11.820 39.902 1.00 61.30 475 GLU B CA 1
ATOM 14982 C C . GLU B 1 475 ? 47.827 11.943 39.311 1.00 60.59 475 GLU B C 1
ATOM 14983 O O . GLU B 1 475 ? 47.602 11.648 38.133 1.00 53.09 475 GLU B O 1
ATOM 14995 N N . GLY B 1 476 ? 46.886 12.390 40.141 1.00 58.51 476 GLY B N 1
ATOM 14996 C CA . GLY B 1 476 ? 45.506 12.534 39.734 1.00 66.15 476 GLY B CA 1
ATOM 14997 C C . GLY B 1 476 ? 44.751 11.241 39.530 1.00 68.79 476 GLY B C 1
ATOM 14998 O O . GLY B 1 476 ? 43.555 11.286 39.221 1.00 66.38 476 GLY B O 1
ATOM 15002 N N . VAL B 1 477 ? 45.400 10.093 39.696 1.00 73.85 477 VAL B N 1
ATOM 15003 C CA . VAL B 1 477 ? 44.760 8.807 39.444 1.00 61.95 477 VAL B CA 1
ATOM 15004 C C . VAL B 1 477 ? 43.988 8.391 40.690 1.00 63.97 477 VAL B C 1
ATOM 15005 O O . VAL B 1 477 ? 44.570 8.223 41.767 1.00 59.45 477 VAL B O 1
ATOM 15018 N N . GLU B 1 478 ? 42.676 8.229 40.546 1.00 74.84 478 GLU B N 1
ATOM 15019 C CA . GLU B 1 478 ? 41.812 7.731 41.608 1.00 64.90 478 GLU B CA 1
ATOM 15020 C C . GLU B 1 478 ? 41.350 6.325 41.246 1.00 53.94 478 GLU B C 1
ATOM 15021 O O . GLU B 1 478 ? 41.012 6.052 40.090 1.00 51.58 478 GLU B O 1
ATOM 15033 N N . PHE B 1 479 ? 41.346 5.429 42.241 1.00 64.71 479 PHE B N 1
ATOM 15034 C CA . PHE B 1 479 ? 41.163 4.008 41.969 1.00 52.96 479 PHE B CA 1
ATOM 15035 C C . PHE B 1 479 ? 40.248 3.318 42.975 1.00 42.80 479 PHE B C 1
ATOM 15036 O O . PHE B 1 479 ? 40.310 2.089 43.112 1.00 36.74 479 PHE B O 1
ATOM 15053 N N . GLY B 1 480 ? 39.403 4.065 43.679 1.00 45.69 480 GLY B N 1
ATOM 15054 C CA . GLY B 1 480 ? 38.481 3.473 44.619 1.00 47.39 480 GLY B CA 1
ATOM 15055 C C . GLY B 1 480 ? 37.277 2.850 43.938 1.00 46.31 480 GLY B C 1
ATOM 15056 O O . GLY B 1 480 ? 37.136 2.850 42.716 1.00 43.71 480 GLY B O 1
ATOM 15060 N N . TRP B 1 481 ? 36.389 2.303 44.771 1.00 46.31 481 TRP B N 1
ATOM 15061 C CA . TRP B 1 481 ? 35.159 1.700 44.268 1.00 43.12 481 TRP B CA 1
ATOM 15062 C C . TRP B 1 481 ? 34.395 2.666 43.370 1.00 43.65 481 TRP B C 1
ATOM 15063 O O . TRP B 1 481 ? 33.958 2.302 42.272 1.00 47.65 481 TRP B O 1
ATOM 15084 N N . GLU B 1 482 ? 34.230 3.908 43.821 1.00 39.56 482 GLU B N 1
ATOM 15085 C CA . GLU B 1 482 ? 33.444 4.901 43.100 1.00 46.79 482 GLU B CA 1
ATOM 15086 C C . GLU B 1 482 ? 34.185 5.522 41.924 1.00 53.96 482 GLU B C 1
ATOM 15087 O O . GLU B 1 482 ? 33.597 6.344 41.212 1.00 54.33 482 GLU B O 1
ATOM 15099 N N . ASP B 1 483 ? 35.443 5.157 41.699 1.00 56.20 483 ASP B N 1
ATOM 15100 C CA . ASP B 1 483 ? 36.275 5.774 40.680 1.00 53.24 483 ASP B CA 1
ATOM 15101 C C . ASP B 1 483 ? 36.462 4.817 39.503 1.00 55.07 483 ASP B C 1
ATOM 15102 O O . ASP B 1 483 ? 35.790 3.783 39.401 1.00 49.10 483 ASP B O 1
ATOM 15111 N N . GLU B 1 484 ? 37.385 5.170 38.604 1.00 61.87 484 GLU B N 1
ATOM 15112 C CA . GLU B 1 484 ? 37.643 4.381 37.408 1.00 62.14 484 GLU B CA 1
ATOM 15113 C C . GLU B 1 484 ? 39.107 4.018 37.207 1.00 63.93 484 GLU B C 1
ATOM 15114 O O . GLU B 1 484 ? 39.401 3.197 36.331 1.00 66.98 484 GLU B O 1
ATOM 15126 N N . GLY B 1 485 ? 40.027 4.590 37.980 1.00 61.52 485 GLY B N 1
ATOM 15127 C CA . GLY B 1 485 ? 41.434 4.312 37.779 1.00 60.52 485 GLY B CA 1
ATOM 15128 C C . GLY B 1 485 ? 41.861 2.986 38.381 1.00 55.81 485 GLY B C 1
ATOM 15129 O O . GLY B 1 485 ? 41.258 2.473 39.323 1.00 57.10 485 GLY B O 1
ATOM 15133 N N . VAL B 1 486 ? 42.925 2.426 37.812 1.00 57.60 486 VAL B N 1
ATOM 15134 C CA . VAL B 1 486 ? 43.529 1.199 38.306 1.00 57.67 486 VAL B CA 1
ATOM 15135 C C . VAL B 1 486 ? 44.830 1.563 39.010 1.00 51.55 486 VAL B C 1
ATOM 15136 O O . VAL B 1 486 ? 45.400 2.639 38.808 1.00 50.03 486 VAL B O 1
ATOM 15149 N N . ALA B 1 487 ? 45.299 0.651 39.857 1.00 54.92 487 ALA B N 1
ATOM 15150 C CA . ALA B 1 487 ? 46.475 0.917 40.670 1.00 48.76 487 ALA B CA 1
ATOM 15151 C C . ALA B 1 487 ? 47.201 -0.386 40.960 1.00 57.65 487 ALA B C 1
ATOM 15152 O O . ALA B 1 487 ? 46.670 -1.481 40.759 1.00 59.93 487 ALA B O 1
ATOM 15159 N N . THR B 1 488 ? 48.435 -0.249 41.436 1.00 55.24 488 THR B N 1
ATOM 15160 C CA . THR B 1 488 ? 49.278 -1.374 41.816 1.00 64.93 488 THR B CA 1
ATOM 15161 C C . THR B 1 488 ? 49.206 -1.553 43.327 1.00 60.20 488 THR B C 1
ATOM 15162 O O . THR B 1 488 ? 49.308 -0.576 44.076 1.00 55.69 488 THR B O 1
ATOM 15173 N N . VAL B 1 489 ? 49.024 -2.794 43.772 1.00 60.46 489 VAL B N 1
ATOM 15174 C CA . VAL B 1 489 ? 48.879 -3.091 45.193 1.00 54.22 489 VAL B CA 1
ATOM 15175 C C . VAL B 1 489 ? 50.242 -3.451 45.770 1.00 58.98 489 VAL B C 1
ATOM 15176 O O . VAL B 1 489 ? 50.980 -4.261 45.194 1.00 54.16 489 VAL B O 1
ATOM 15189 N N . TYR B 1 490 ? 50.575 -2.847 46.909 1.00 50.21 490 TYR B N 1
ATOM 15190 C CA . TYR B 1 490 ? 51.771 -3.175 47.674 1.00 52.88 490 TYR B CA 1
ATOM 15191 C C . TYR B 1 490 ? 51.343 -3.653 49.053 1.00 53.24 490 TYR B C 1
ATOM 15192 O O . TYR B 1 490 ? 50.538 -2.992 49.719 1.00 51.77 490 TYR B O 1
ATOM 15210 N N . ALA B 1 491 ? 51.875 -4.794 49.478 1.00 55.11 491 ALA B N 1
ATOM 15211 C CA . ALA B 1 491 ? 51.512 -5.401 50.750 1.00 57.84 491 ALA B CA 1
ATOM 15212 C C . ALA B 1 491 ? 52.558 -5.084 51.811 1.00 58.49 491 ALA B C 1
ATOM 15213 O O . ALA B 1 491 ? 53.761 -5.075 51.532 1.00 58.64 491 ALA B O 1
ATOM 15220 N N . LEU B 1 492 ? 52.088 -4.820 53.029 1.00 57.12 492 LEU B N 1
ATOM 15221 C CA . LEU B 1 492 ? 52.947 -4.565 54.183 1.00 58.16 492 LEU B CA 1
ATOM 15222 C C . LEU B 1 492 ? 52.543 -5.545 55.275 1.00 63.80 492 LEU B C 1
ATOM 15223 O O . LEU B 1 492 ? 51.439 -5.447 55.823 1.00 61.28 492 LEU B O 1
ATOM 15239 N N . VAL B 1 493 ? 53.433 -6.480 55.595 1.00 61.66 493 VAL B N 1
ATOM 15240 C CA . VAL B 1 493 ? 53.104 -7.630 56.427 1.00 65.36 493 VAL B CA 1
ATOM 15241 C C . VAL B 1 493 ? 53.944 -7.583 57.694 1.00 68.65 493 VAL B C 1
ATOM 15242 O O . VAL B 1 493 ? 55.178 -7.637 57.631 1.00 69.40 493 VAL B O 1
ATOM 15255 N N . ASN B 1 494 ? 53.273 -7.481 58.840 1.00 64.34 494 ASN B N 1
ATOM 15256 C CA . ASN B 1 494 ? 53.920 -7.686 60.128 1.00 70.98 494 ASN B CA 1
ATOM 15257 C C . ASN B 1 494 ? 53.939 -9.177 60.434 1.00 77.35 494 ASN B C 1
ATOM 15258 O O . ASN B 1 494 ? 52.902 -9.844 60.365 1.00 76.93 494 ASN B O 1
ATOM 15269 N N . LEU B 1 495 ? 55.110 -9.700 60.767 1.00 80.98 495 LEU B N 1
ATOM 15270 C CA . LEU B 1 495 ? 55.278 -11.124 61.009 1.00 86.95 495 LEU B CA 1
ATOM 15271 C C . LEU B 1 495 ? 55.344 -11.399 62.509 1.00 87.98 495 LEU B C 1
ATOM 15272 O O . LEU B 1 495 ? 55.682 -10.524 63.312 1.00 93.65 495 LEU B O 1
ATOM 15288 N N . VAL B 1 496 ? 54.996 -12.632 62.881 1.00 90.55 496 VAL B N 1
ATOM 15289 C CA . VAL B 1 496 ? 54.891 -13.005 64.288 1.00 99.13 496 VAL B CA 1
ATOM 15290 C C . VAL B 1 496 ? 56.256 -12.846 64.950 1.00 103.72 496 VAL B C 1
ATOM 15291 O O . VAL B 1 496 ? 57.270 -12.645 64.272 1.00 97.48 496 VAL B O 1
ATOM 15297 N N . GLU B 1 497 ? 56.284 -12.925 66.279 1.00 110.91 497 GLU B N 1
ATOM 15298 C CA . GLU B 1 497 ? 57.508 -12.663 67.027 1.00 125.42 497 GLU B CA 1
ATOM 15299 C C . GLU B 1 497 ? 58.573 -13.700 66.702 1.00 118.95 497 GLU B C 1
ATOM 15300 O O . GLU B 1 497 ? 58.310 -14.906 66.715 1.00 106.69 497 GLU B O 1
ATOM 15308 N N . GLY B 1 498 ? 59.779 -13.222 66.393 1.00 119.14 498 GLY B N 1
ATOM 15309 C CA . GLY B 1 498 ? 60.892 -14.092 66.066 1.00 114.06 498 GLY B CA 1
ATOM 15310 C C . GLY B 1 498 ? 60.691 -14.898 64.800 1.00 99.52 498 GLY B C 1
ATOM 15311 O O . GLY B 1 498 ? 61.553 -15.695 64.417 1.00 85.83 498 GLY B O 1
ATOM 15315 N N . ALA B 1 499 ? 59.554 -14.695 64.141 1.00 99.36 499 ALA B N 1
ATOM 15316 C CA . ALA B 1 499 ? 59.242 -15.446 62.936 1.00 94.65 499 ALA B CA 1
ATOM 15317 C C . ALA B 1 499 ? 60.304 -15.212 61.870 1.00 91.54 499 ALA B C 1
ATOM 15318 O O . ALA B 1 499 ? 60.897 -14.134 61.775 1.00 86.22 499 ALA B O 1
ATOM 15325 N N . GLU B 1 500 ? 60.540 -16.236 61.058 1.00 87.32 500 GLU B N 1
ATOM 15326 C CA . GLU B 1 500 ? 61.550 -16.154 60.012 1.00 82.66 500 GLU B CA 1
ATOM 15327 C C . GLU B 1 500 ? 60.974 -15.435 58.798 1.00 94.22 500 GLU B C 1
ATOM 15328 O O . GLU B 1 500 ? 59.934 -15.841 58.263 1.00 88.21 500 GLU B O 1
ATOM 15340 N N . ALA B 1 501 ? 61.649 -14.378 58.365 1.00 89.54 501 ALA B N 1
ATOM 15341 C CA . ALA B 1 501 ? 61.220 -13.655 57.183 1.00 82.88 501 ALA B CA 1
ATOM 15342 C C . ALA B 1 501 ? 61.506 -14.481 55.931 1.00 85.54 501 ALA B C 1
ATOM 15343 O O . ALA B 1 501 ? 62.495 -15.216 55.874 1.00 82.90 501 ALA B O 1
ATOM 15350 N N . PRO B 1 502 ? 60.657 -14.378 54.914 1.00 91.29 502 PRO B N 1
ATOM 15351 C CA . PRO B 1 502 ? 60.904 -15.106 53.667 1.00 86.32 502 PRO B CA 1
ATOM 15352 C C . PRO B 1 502 ? 61.997 -14.426 52.853 1.00 92.01 502 PRO B C 1
ATOM 15353 O O . PRO B 1 502 ? 62.461 -13.330 53.169 1.00 92.97 502 PRO B O 1
ATOM 15364 N N . GLN B 1 503 ? 62.405 -15.105 51.785 1.00 97.91 503 GLN B N 1
ATOM 15365 C CA . GLN B 1 503 ? 63.393 -14.536 50.878 1.00 103.50 503 GLN B CA 1
ATOM 15366 C C . GLN B 1 503 ? 62.734 -13.660 49.817 1.00 107.83 503 GLN B C 1
ATOM 15367 O O . GLN B 1 503 ? 63.173 -12.531 49.579 1.00 110.99 503 GLN B O 1
ATOM 15381 N N . ASP B 1 504 ? 61.679 -14.164 49.181 1.00 116.60 504 ASP B N 1
ATOM 15382 C CA . ASP B 1 504 ? 60.932 -13.405 48.187 1.00 85.77 504 ASP B CA 1
ATOM 15383 C C . ASP B 1 504 ? 59.545 -13.092 48.735 1.00 76.79 504 ASP B C 1
ATOM 15384 O O . ASP B 1 504 ? 58.567 -13.754 48.364 1.00 71.17 504 ASP B O 1
ATOM 15393 N N . PRO B 1 505 ? 59.415 -12.097 49.619 1.00 76.57 505 PRO B N 1
ATOM 15394 C CA . PRO B 1 505 ? 58.092 -11.834 50.216 1.00 71.78 505 PRO B CA 1
ATOM 15395 C C . PRO B 1 505 ? 57.010 -11.581 49.181 1.00 65.61 505 PRO B C 1
ATOM 15396 O O . PRO B 1 505 ? 55.865 -12.009 49.369 1.00 64.97 505 PRO B O 1
ATOM 15407 N N . THR B 1 506 ? 57.345 -10.900 48.082 1.00 65.40 506 THR B N 1
ATOM 15408 C CA . THR B 1 506 ? 56.353 -10.655 47.041 1.00 67.50 506 THR B CA 1
ATOM 15409 C C . THR B 1 506 ? 55.882 -11.961 46.412 1.00 62.48 506 THR B C 1
ATOM 15410 O O . THR B 1 506 ? 54.685 -12.139 46.158 1.00 69.24 506 THR B O 1
ATOM 15421 N N . ALA B 1 507 ? 56.807 -12.887 46.149 1.00 65.11 507 ALA B N 1
ATOM 15422 C CA . ALA B 1 507 ? 56.409 -14.189 45.622 1.00 71.01 507 ALA B CA 1
ATOM 15423 C C . ALA B 1 507 ? 55.730 -15.033 46.692 1.00 65.33 507 ALA B C 1
ATOM 15424 O O . ALA B 1 507 ? 54.842 -15.835 46.380 1.00 62.57 507 ALA B O 1
ATOM 15431 N N . TRP B 1 508 ? 56.137 -14.869 47.952 1.00 66.34 508 TRP B N 1
ATOM 15432 C CA . TRP B 1 508 ? 55.477 -15.566 49.051 1.00 66.51 508 TRP B CA 1
ATOM 15433 C C . TRP B 1 508 ? 54.004 -15.190 49.123 1.00 67.40 508 TRP B C 1
ATOM 15434 O O . TRP B 1 508 ? 53.128 -16.061 49.171 1.00 69.05 508 TRP B O 1
ATOM 15455 N N . ILE B 1 509 ? 53.713 -13.887 49.128 1.00 64.57 509 ILE B N 1
ATOM 15456 C CA . ILE B 1 509 ? 52.328 -13.427 49.147 1.00 60.32 509 ILE B CA 1
ATOM 15457 C C . ILE B 1 509 ? 51.588 -13.935 47.915 1.00 62.31 509 ILE B C 1
ATOM 15458 O O . ILE B 1 509 ? 50.534 -14.574 48.017 1.00 60.98 509 ILE B O 1
ATOM 15474 N N . ASN B 1 510 ? 52.141 -13.669 46.728 1.00 58.06 510 ASN B N 1
ATOM 15475 C CA . ASN B 1 510 ? 51.474 -14.046 45.488 1.00 60.36 510 ASN B CA 1
ATOM 15476 C C . ASN B 1 510 ? 51.260 -15.548 45.368 1.00 60.94 510 ASN B C 1
ATOM 15477 O O . ASN B 1 510 ? 50.436 -15.981 44.554 1.00 61.79 510 ASN B O 1
ATOM 15488 N N . GLU B 1 511 ? 51.979 -16.355 46.151 1.00 59.84 511 GLU B N 1
ATOM 15489 C CA . GLU B 1 511 ? 51.760 -17.797 46.108 1.00 68.14 511 GLU B CA 1
ATOM 15490 C C . GLU B 1 511 ? 50.409 -18.162 46.712 1.00 67.38 511 GLU B C 1
ATOM 15491 O O . GLU B 1 511 ? 49.704 -19.032 46.189 1.00 68.31 511 GLU B O 1
ATOM 15503 N N . ALA B 1 512 ? 50.032 -17.505 47.811 1.00 68.58 512 ALA B N 1
ATOM 15504 C CA . ALA B 1 512 ? 48.722 -17.740 48.408 1.00 70.23 512 ALA B CA 1
ATOM 15505 C C . ALA B 1 512 ? 47.615 -17.069 47.604 1.00 65.37 512 ALA B C 1
ATOM 15506 O O . ALA B 1 512 ? 46.551 -17.661 47.391 1.00 64.38 512 ALA B O 1
ATOM 15513 N N . LEU B 1 513 ? 47.845 -15.832 47.155 1.00 59.95 513 LEU B N 1
ATOM 15514 C CA . LEU B 1 513 ? 46.861 -15.163 46.314 1.00 63.45 513 LEU B CA 1
ATOM 15515 C C . LEU B 1 513 ? 46.590 -15.956 45.043 1.00 64.40 513 LEU B C 1
ATOM 15516 O O . LEU B 1 513 ? 45.473 -15.923 44.516 1.00 64.90 513 LEU B O 1
ATOM 15532 N N . GLY B 1 514 ? 47.597 -16.672 44.540 1.00 62.66 514 GLY B N 1
ATOM 15533 C CA . GLY B 1 514 ? 47.395 -17.471 43.344 1.00 62.08 514 GLY B CA 1
ATOM 15534 C C . GLY B 1 514 ? 46.570 -18.716 43.606 1.00 59.03 514 GLY B C 1
ATOM 15535 O O . GLY B 1 514 ? 45.732 -19.099 42.785 1.00 56.92 514 GLY B O 1
ATOM 15539 N N . ARG B 1 515 ? 46.796 -19.368 44.750 1.00 62.03 515 ARG B N 1
ATOM 15540 C CA . ARG B 1 515 ? 46.011 -20.549 45.089 1.00 64.27 515 ARG B CA 1
ATOM 15541 C C . ARG B 1 515 ? 44.524 -20.223 45.138 1.00 76.08 515 ARG B C 1
ATOM 15542 O O . ARG B 1 515 ? 43.690 -21.010 44.676 1.00 73.83 515 ARG B O 1
ATOM 15563 N N . ALA B 1 516 ? 44.174 -19.068 45.702 1.00 74.26 516 ALA B N 1
ATOM 15564 C CA . ALA B 1 516 ? 42.784 -18.647 45.804 1.00 61.64 516 ALA B CA 1
ATOM 15565 C C . ALA B 1 516 ? 42.277 -17.966 44.541 1.00 60.22 516 ALA B C 1
ATOM 15566 O O . ALA B 1 516 ? 41.105 -17.578 44.496 1.00 62.74 516 ALA B O 1
ATOM 15573 N N . GLY B 1 517 ? 43.118 -17.815 43.521 1.00 57.94 517 GLY B N 1
ATOM 15574 C CA . GLY B 1 517 ? 42.700 -17.133 42.314 1.00 61.46 517 GLY B CA 1
ATOM 15575 C C . GLY B 1 517 ? 42.544 -15.639 42.464 1.00 59.36 517 GLY B C 1
ATOM 15576 O O . GLY B 1 517 ? 41.924 -15.001 41.610 1.00 40.29 517 GLY B O 1
ATOM 15580 N N . LEU B 1 518 ? 43.092 -15.061 43.525 1.00 60.47 518 LEU B N 1
ATOM 15581 C CA . LEU B 1 518 ? 42.928 -13.637 43.764 1.00 63.43 518 LEU B CA 1
ATOM 15582 C C . LEU B 1 518 ? 43.958 -12.834 42.972 1.00 66.33 518 LEU B C 1
ATOM 15583 O O . LEU B 1 518 ? 45.028 -13.344 42.631 1.00 70.88 518 LEU B O 1
ATOM 15599 N N . PRO B 1 519 ? 43.647 -11.578 42.655 1.00 67.68 519 PRO B N 1
ATOM 15600 C CA . PRO B 1 519 ? 44.656 -10.709 42.038 1.00 73.33 519 PRO B CA 1
ATOM 15601 C C . PRO B 1 519 ? 45.917 -10.655 42.890 1.00 76.51 519 PRO B C 1
ATOM 15602 O O . PRO B 1 519 ? 45.857 -10.620 44.121 1.00 74.71 519 PRO B O 1
ATOM 15613 N N . ARG B 1 520 ? 47.066 -10.650 42.225 1.00 76.74 520 ARG B N 1
ATOM 15614 C CA . ARG B 1 520 ? 48.351 -10.662 42.906 1.00 75.22 520 ARG B CA 1
ATOM 15615 C C . ARG B 1 520 ? 48.847 -9.240 43.151 1.00 74.10 520 ARG B C 1
ATOM 15616 O O . ARG B 1 520 ? 48.479 -8.296 42.448 1.00 72.95 520 ARG B O 1
ATOM 15637 N N . VAL B 1 521 ? 49.702 -9.097 44.173 1.00 64.39 521 VAL B N 1
ATOM 15638 C CA . VAL B 1 521 ? 50.282 -7.806 44.521 1.00 62.63 521 VAL B CA 1
ATOM 15639 C C . VAL B 1 521 ? 51.549 -7.595 43.704 1.00 68.52 521 VAL B C 1
ATOM 15640 O O . VAL B 1 521 ? 52.259 -8.544 43.353 1.00 65.06 521 VAL B O 1
ATOM 15653 N N . ALA B 1 522 ? 51.844 -6.328 43.409 1.00 63.94 522 ALA B N 1
ATOM 15654 C CA . ALA B 1 522 ? 53.053 -5.997 42.668 1.00 64.79 522 ALA B CA 1
ATOM 15655 C C . ALA B 1 522 ? 54.292 -6.036 43.552 1.00 69.82 522 ALA B C 1
ATOM 15656 O O . ALA B 1 522 ? 55.399 -6.263 43.051 1.00 60.47 522 ALA B O 1
ATOM 15663 N N . GLY B 1 523 ? 54.130 -5.818 44.853 1.00 67.06 523 GLY B N 1
ATOM 15664 C CA . GLY B 1 523 ? 55.260 -5.814 45.761 1.00 64.95 523 GLY B CA 1
ATOM 15665 C C . GLY B 1 523 ? 54.817 -6.119 47.171 1.00 65.55 523 GLY B C 1
ATOM 15666 O O . GLY B 1 523 ? 53.633 -6.020 47.510 1.00 63.03 523 GLY B O 1
ATOM 15670 N N . ALA B 1 524 ? 55.790 -6.492 47.998 1.00 64.05 524 ALA B N 1
ATOM 15671 C CA . ALA B 1 524 ? 55.525 -6.839 49.386 1.00 58.50 524 ALA B CA 1
ATOM 15672 C C . ALA B 1 524 ? 56.805 -6.641 50.182 1.00 60.82 524 ALA B C 1
ATOM 15673 O O . ALA B 1 524 ? 57.909 -6.794 49.653 1.00 63.54 524 ALA B O 1
ATOM 15680 N N . ALA B 1 525 ? 56.645 -6.299 51.458 1.00 60.07 525 ALA B N 1
ATOM 15681 C CA . ALA B 1 525 ? 57.783 -6.006 52.316 1.00 61.33 525 ALA B CA 1
ATOM 15682 C C . ALA B 1 525 ? 57.413 -6.283 53.763 1.00 66.07 525 ALA B C 1
ATOM 15683 O O . ALA B 1 525 ? 56.322 -5.922 54.213 1.00 65.43 525 ALA B O 1
ATOM 15690 N N . ILE B 1 526 ? 58.331 -6.923 54.485 1.00 68.03 526 ILE B N 1
ATOM 15691 C CA . ILE B 1 526 ? 58.127 -7.219 55.897 1.00 66.76 526 ILE B CA 1
ATOM 15692 C C . ILE B 1 526 ? 58.342 -5.950 56.713 1.00 69.69 526 ILE B C 1
ATOM 15693 O O . ILE B 1 526 ? 59.154 -5.085 56.362 1.00 67.47 526 ILE B O 1
ATOM 15709 N N . VAL B 1 527 ? 57.609 -5.843 57.816 1.00 69.74 527 VAL B N 1
ATOM 15710 C CA . VAL B 1 527 ? 57.687 -4.680 58.691 1.00 69.31 527 VAL B CA 1
ATOM 15711 C C . VAL B 1 527 ? 58.067 -5.133 60.097 1.00 76.46 527 VAL B C 1
ATOM 15712 O O . VAL B 1 527 ? 57.883 -6.297 60.455 1.00 75.43 527 VAL B O 1
#

Organism: Streptomyces tsukubensis (strain DSM 42081 / NBRC 108919 / NRRL 18488 / 9993) (NCBI:txid1114943)

Nearest PDB structures (foldseek):
  8tf7-assembly1_A-2  TM=1.002E+00  e=0.000E+00  Streptomyces tsukubensis
  8tf7-assembly1_B-2  TM=9.962E-01  e=0.000E+00  Streptomyces tsukubensis
  9bq0-assembly1_B  TM=9.864E-01  e=7.921E-100  Streptomyces tsukubensis
  9bq0-assembly1_A  TM=9.865E-01  e=5.395E-98  Streptomyces tsukubensis
  8ppp-assembly1_A  TM=8.333E-01  e=3.465E-32  Streptoalloteichus hindustanus

Secondary structure (DSSP, 8-state):
-BPPHHHHHHHHT-TT-STTSHHHHTGGGT--TTSEEEE--S-PPPTTS---SEEEHHHHHHHHHHHHHHHHHHT--TT-EEEEEES-HHHHHHHHHHHHTTT-EEEEEETTS-HHHHHHHHHHHT-SEEEE-HHHHHHHGGGGGSSS--SEEEEGGG--TTGGGGS-TTPSP---TT-EEEEEE----SPPEEEEETTGGGHHHHHHHHTT-S-B---EEE-S-TTSHHHHHHHHHHHHHT--EEE----SHHHHHHHHHHH--SEEEE-HHHHHHHHTS--SS----S--EEEE----S-HHHHTTSEEEEE-TTSSEEEEES-EEEE---BTTTBS-SEE----SEEEEEE-TTEEEEEE-TTSPBPPTT--EEEEEEETTS-SEETT-HHHHHTTEETTEEEEEEEEEE-TT--EEEEEESTTEEE-SS-EEEHHHHHHHHHHH-TTEEEEEEEEE-STT---SSSS----EEEEEEEEPTTPPPPSSHHHHHHHHHHHHT----SEEEE--/-BPPHHHHHHHHH-TT-STTSHHHHGGGGT--TTSEEEE--S-PPPTTS---SEEEHHHHHHHHHHHHHHHHHTT--TT-EEEEEES-HHHHHHHHHHHHHTT-EEEEEETTS-HHHHHHHHHHHT-S-EEE-HHHHHHHGGGGGSSS--S-EEEGGG--TTGGGGS-TTPSP---TT-EEEEEE----SSPPEEEEETTHHHHHHHHHHHTT-S-B---EEE-S-TTSHHHHHHHHHHHHHT--EEE----SHHHHHHHHHHH--SEEEE-HHHHHHHHTS--SS---TT--EEEE------THHHHTTSEEEEE-TTSSEEEEE--EEEE----SSS-S-SEE----SEEEEEE-TTEEEEEE-TTSPBPPTT--EEEEEEETTS-SEETT-HHHHHTTEETTEEEEEEEEEE-TT--EEEEEEGGG-EE-SS-EE-HHHHHHHHHHH-TTEEEEEEEEE--TT---STTS----EEEEEEEEPTTPPPPS-HHHHHHHHHHHTTPPPPSEEEE-